Protein AF-A0A355J1L4-F1 (afdb_monomer_lite)

pLDDT: mean 90.2, std 10.66, range [35.59, 98.94]

Radius of gyration: 31.31 Å; chains: 1; bounding box: 95×65×69 Å

Secondary structure (DSSP, 8-state):
---HHHHHHHHTB-TTT-SB----HHHHHHHHHHHHHHHHHHTTSB-S-SSSB-B------S-HHHHHHHHHHTTSSS-B-HHHHHHHHHTTHHHHHHHHHHHHHHTTSS-BPPP--SS-SS----B-S--HHHHHHHHHHHHHHHS-PPPPTTHHHHHHHHHHTT-HHHHS-HHHHHHTHHHHHHHHHSSHHHHHHHHHHHHHHHHHHH-TTTS----EE-PPPS-EESHHHHHHHHHHHHHHHHHHHHHHHHHHBTSTTSB--SSB-PPPPSSS--TT---HHHHHHHHHHS-S-EE-HHHHHH--HHHHHTS-HHHHHHT-EE-S-EEE-TT-SS-EE--HHHHHHHHHHHHHT-SSGGGEEEEE-TTS-HHHHHHHHHHHHHHT-----BTTTTTTHHHHHHHHHHHS--S-S--GGGGGG-SEEEEES--HHHH-TTHHHHHHHHHHTTPEEEEE-SS--HHHHEEE-TTSGGGGGT--EE-EEEEE-PPTT-HHHHHHHHHHHHHHHHHHH---S-HHHHHHHEE-HHHHHHHHHHS-HHHHHHHHT--HHHHHHHHHHHHH-SSEEEEE-HHHHSSTTHHHHHHHHHHHHHTTT-SSBTTBEEEE---BTTHHHHHHTT-SSS--HHHHHHHHHHH------S----HHHHHHHHHTT---EEEEES--HHHHSSSHHHHHHHHHTSSEEEEEESB--GGGTS--SEEEEEEB--TTB--EETTEE--EEEE-TTSEEEEE---B--S-TT-B-HHHHHHHHHHHHS---S--HHHHHH-HHHHHHHHHHH-GGGTTGGG--TT---EEPP-GGGGT---STTSSEEPP-PPP--PPPPTT-EEEEEE--TTEETTEES-S-BTTTTEES---EEEE-HHHHHTTTPPTT-EEEEEEEETTEEEEEEEEEEEE-SPPTTEEEEETTGGGGGS-TT-B-TTT--B-TT-EEEEEE-

Sequence (962 aa):
MRTYSEQLFLLSVDPVSGRLFPVSEQILHLTLAGALLFDASFNGLINDDWEQLTLLKADETGSPALDEALRCLLIVDGPISLNKAIGLVAAHGTTLRRMVWNSLLTDRLLIKKKQNSITNTRKEELFSPDLPLVVDIHKKIRDAIMNDMIPDFQLPPLISLMVAGGLTKYILKPDEATRFKDKINWLSGMESLGREIIRSVRALESADLEKDAATLIGLKHDQPRTYAGGMDAVLTSLSYLYKETGMNRSRKLIGNFNQVGGFECPGCAWPNPDKNRSHFEFCENGAKNVSAEATTRIITSEFFRKWSVQDMLLTSGYWLEQQGRLTEPMLLDENATHYQPVSWNDAFQMIAKELKSLDNPNEAVFYASGRTSNEAAFLYQLFVRALGTNNLPNSANLCHEPSGKALTMSLGHGKSSITPNDFPKADAIFLFGHNPGSNHPRMLSSLQAAVRKGCKIVAVNPMPEASLMGFADPQEASSYLGKQTKLAHLYLQPKINGDMALIRGMVKAILEAEDRVGNILDSRFINEYTSGFEAYKQRVIATSWEELVSASGIEKSQIIEAAGIYIHAKNAIATWCLGITHHRNSIETIREIVNLMLLKGNIGRPGAGVCPVRGHSNVQGMRTSGSGENMPVSFHEALEKHFSIEVPRTPGMSVIPAIRSMAEGKTKVLISLGGNLASAVPDTAFTEQALRNCRLTVMISTKLNRSHLVAGKRALILPCLSRTDEDIRSGVKQFVSIEDAMGKVGFSQGCLSPASSGMKSEVSIIAGMAAATLDDKGIDWQRFGNDNEYIRSTIAQIVPAFKNIDKLKPSDQGVYIENPLRNRVFKTSDAKAQFSNYPLEMVVPEAGQLLLMTIRSHDQFNTSVFGLNDRYRGISNERRVLFMNCEDMARRNIVPEQMVEITSSYDKKLRKLEGYYAIPYPIRQGCAAAYFPETNVLTSINNTCATCDTPAYKSVQIQVKG

Structure (mmCIF, N/CA/C/O backbone):
data_AF-A0A355J1L4-F1
#
_entry.id   AF-A0A355J1L4-F1
#
loop_
_atom_site.group_PDB
_atom_site.id
_atom_site.type_symbol
_atom_site.label_atom_id
_atom_site.label_alt_id
_atom_site.label_comp_id
_atom_site.label_asym_id
_atom_site.label_entity_id
_atom_site.label_seq_id
_atom_site.pdbx_PDB_ins_code
_atom_site.Cartn_x
_atom_site.Cartn_y
_atom_site.Cartn_z
_atom_site.occupancy
_atom_site.B_iso_or_equiv
_atom_site.auth_seq_id
_atom_site.auth_comp_id
_atom_site.auth_asym_id
_atom_site.auth_atom_id
_atom_site.pdbx_PDB_model_num
ATOM 1 N N . MET A 1 1 ? -59.365 24.363 -10.360 1.00 55.94 1 MET A N 1
ATOM 2 C CA . MET A 1 1 ? -58.211 24.759 -9.518 1.00 55.94 1 MET A CA 1
ATOM 3 C C . MET A 1 1 ? -56.965 24.124 -10.112 1.00 55.94 1 MET A C 1
ATOM 5 O O . MET A 1 1 ? -57.108 23.089 -10.747 1.00 55.94 1 MET A O 1
ATOM 9 N N . ARG A 1 2 ? -55.795 24.766 -10.007 1.00 75.50 2 ARG A N 1
ATOM 10 C CA . ARG A 1 2 ? -54.545 24.229 -10.578 1.00 75.50 2 ARG A CA 1
ATOM 11 C C . ARG A 1 2 ? -54.041 23.059 -9.739 1.00 75.50 2 ARG A C 1
ATOM 13 O O . ARG A 1 2 ? -54.231 23.070 -8.525 1.00 75.50 2 ARG A O 1
ATOM 20 N N . THR A 1 3 ? -53.392 22.092 -10.372 1.00 88.44 3 THR A N 1
ATOM 21 C CA . THR A 1 3 ? -52.821 20.929 -9.683 1.00 88.44 3 THR A CA 1
ATOM 22 C C . THR A 1 3 ? -51.590 21.328 -8.866 1.00 88.44 3 THR A C 1
ATOM 24 O O . THR A 1 3 ? -50.929 22.331 -9.153 1.00 88.44 3 THR A O 1
ATOM 27 N N . TYR A 1 4 ? -51.268 20.567 -7.826 1.00 91.31 4 TYR A N 1
ATOM 28 C CA . TYR A 1 4 ? -50.076 20.764 -7.006 1.00 91.31 4 TYR A CA 1
ATOM 29 C C . TYR A 1 4 ? -48.795 20.576 -7.820 1.00 91.31 4 TYR A C 1
ATOM 31 O O . TYR A 1 4 ? -47.828 21.311 -7.620 1.00 91.31 4 TYR A O 1
ATOM 39 N N . SER A 1 5 ? -48.793 19.647 -8.778 1.00 90.69 5 SER A N 1
ATOM 40 C CA . SER A 1 5 ? -47.672 19.430 -9.701 1.00 90.69 5 SER A CA 1
ATOM 41 C C . SER A 1 5 ? -47.396 20.634 -10.617 1.00 90.69 5 SER A C 1
ATOM 43 O O . SER A 1 5 ? -46.240 21.040 -10.762 1.00 90.69 5 SER A O 1
ATOM 45 N N . GLU A 1 6 ? -48.433 21.269 -11.172 1.00 89.31 6 GLU A N 1
ATOM 46 C CA . GLU A 1 6 ? -48.309 22.515 -11.947 1.00 89.31 6 GLU A CA 1
ATOM 47 C C . GLU A 1 6 ? -47.825 23.681 -11.077 1.00 89.31 6 GLU A C 1
ATOM 49 O O . GLU A 1 6 ? -46.929 24.436 -11.460 1.00 89.31 6 GLU A O 1
ATOM 54 N N . GLN A 1 7 ? -48.389 23.808 -9.877 1.00 90.06 7 GLN A N 1
ATOM 55 C CA . GLN A 1 7 ? -48.059 24.867 -8.928 1.00 90.06 7 GLN A CA 1
ATOM 56 C C . GLN A 1 7 ? -46.620 24.762 -8.394 1.00 90.06 7 GLN A C 1
ATOM 58 O O . GLN A 1 7 ? -45.914 25.770 -8.339 1.00 90.06 7 GLN A O 1
ATOM 63 N N . LEU A 1 8 ? -46.134 23.553 -8.090 1.00 90.56 8 LEU A N 1
ATOM 64 C CA . LEU A 1 8 ? -44.732 23.298 -7.734 1.00 90.56 8 LEU A CA 1
ATOM 65 C C . LEU A 1 8 ? -43.776 23.715 -8.857 1.00 90.56 8 LEU A C 1
ATOM 67 O O . LEU A 1 8 ? -42.706 24.282 -8.608 1.00 90.56 8 LEU A O 1
ATOM 71 N N . PHE A 1 9 ? -44.160 23.442 -10.104 1.00 87.25 9 PHE A N 1
ATOM 72 C CA . PHE A 1 9 ? -43.346 23.810 -11.250 1.00 87.25 9 PHE A CA 1
ATOM 73 C C . PHE A 1 9 ? -43.238 25.331 -11.396 1.00 87.25 9 PHE A C 1
ATOM 75 O O . PHE A 1 9 ? -42.138 25.855 -11.556 1.00 87.25 9 PHE A O 1
ATOM 82 N N . LEU A 1 10 ? -44.356 26.049 -11.260 1.00 87.94 10 LEU A N 1
ATOM 83 C CA . LEU A 1 10 ? -44.380 27.515 -11.272 1.00 87.94 10 LEU A CA 1
ATOM 84 C C . LEU A 1 10 ? -43.572 28.116 -10.109 1.00 87.94 10 LEU A C 1
ATOM 86 O O . LEU A 1 10 ? -42.852 29.089 -10.309 1.00 87.94 10 LEU A O 1
ATOM 90 N N . LEU A 1 11 ? -43.605 27.502 -8.921 1.00 88.50 11 LEU A N 1
ATOM 91 C CA . LEU A 1 11 ? -42.766 27.898 -7.778 1.00 88.50 11 LEU A CA 1
ATOM 92 C C . LEU A 1 11 ? -41.268 27.711 -8.025 1.00 88.50 11 LEU A C 1
ATOM 94 O O . LEU A 1 11 ? -40.449 28.410 -7.433 1.00 88.50 11 LEU A O 1
ATOM 98 N N . SER A 1 12 ? -40.906 26.785 -8.908 1.00 87.81 12 SER A N 1
ATOM 99 C CA . SER A 1 12 ? -39.516 26.523 -9.275 1.00 87.81 12 SER A CA 1
ATOM 100 C C . SER A 1 12 ? -38.978 27.516 -10.313 1.00 87.81 12 SER A C 1
ATOM 102 O O . SER A 1 12 ? -37.791 27.463 -10.635 1.00 87.81 12 SER A O 1
ATOM 104 N N . VAL A 1 13 ? -39.824 28.408 -10.844 1.00 86.12 13 VAL A N 1
ATOM 105 C CA . VAL A 1 13 ? -39.446 29.474 -11.777 1.00 86.12 13 VAL A CA 1
ATOM 106 C C . VAL A 1 13 ? -39.184 30.769 -11.008 1.00 86.12 13 VAL A C 1
ATOM 108 O O . VAL A 1 13 ? -39.995 31.202 -10.192 1.00 86.12 13 VAL A O 1
ATOM 111 N N . ASP A 1 14 ? -38.055 31.405 -11.303 1.00 84.31 14 ASP A N 1
ATOM 112 C CA . ASP A 1 14 ? -37.705 32.733 -10.822 1.00 84.31 14 ASP A CA 1
ATOM 113 C C . ASP A 1 14 ? -38.650 33.781 -11.440 1.00 84.31 14 ASP A C 1
ATOM 115 O O . ASP A 1 14 ? -38.631 33.959 -12.667 1.00 84.31 14 ASP A O 1
ATOM 119 N N . PRO A 1 15 ? -39.453 34.496 -10.623 1.00 80.81 15 PRO A N 1
ATOM 120 C CA . PRO A 1 15 ? -40.403 35.492 -11.111 1.00 80.81 15 PRO A CA 1
ATOM 121 C C . PRO A 1 15 ? -39.731 36.688 -11.798 1.00 80.81 15 PRO A C 1
ATOM 123 O O . PRO A 1 15 ? -40.403 37.404 -12.529 1.00 80.81 15 PRO A O 1
ATOM 126 N N . VAL A 1 16 ? -38.431 36.920 -11.573 1.00 79.50 16 VAL A N 1
ATOM 127 C CA . VAL A 1 16 ? -37.686 38.047 -12.155 1.00 79.50 16 VAL A CA 1
ATOM 128 C C . VAL A 1 16 ? -37.004 37.641 -13.457 1.00 79.50 16 VAL A C 1
ATOM 130 O O . VAL A 1 16 ? -37.127 38.326 -14.471 1.00 79.50 16 VAL A O 1
ATOM 133 N N . SER A 1 17 ? -36.247 36.539 -13.443 1.00 77.44 17 SER A N 1
ATOM 134 C CA . SER A 1 17 ? -35.454 36.131 -14.610 1.00 77.44 17 SER A CA 1
ATOM 135 C C . SER A 1 17 ? -36.206 35.240 -15.598 1.00 77.44 17 SER A C 1
ATOM 137 O O . SER A 1 17 ? -35.735 35.062 -16.725 1.00 77.44 17 SER A O 1
ATOM 139 N N . GLY A 1 18 ? -37.343 34.661 -15.194 1.00 73.56 18 GLY A N 1
ATOM 140 C CA . GLY A 1 18 ? -38.054 33.668 -15.994 1.00 73.56 18 GLY A CA 1
ATOM 141 C C . GLY A 1 18 ? -37.196 32.427 -16.256 1.00 73.56 18 GLY A C 1
ATOM 142 O O . GLY A 1 18 ? -37.256 31.858 -17.344 1.00 73.56 18 GLY A O 1
ATOM 143 N N . ARG A 1 19 ? -36.344 32.030 -15.303 1.00 79.12 19 ARG A N 1
ATOM 144 C CA . ARG A 1 19 ? -35.512 30.814 -15.362 1.00 79.12 19 ARG A CA 1
ATOM 145 C C . ARG A 1 19 ? -35.881 29.873 -14.228 1.00 79.12 19 ARG A C 1
ATOM 147 O O . ARG A 1 19 ? -36.332 30.319 -13.183 1.00 79.12 19 ARG A O 1
ATOM 154 N N . LEU A 1 20 ? -35.648 28.576 -14.401 1.00 79.88 20 LEU A N 1
ATOM 155 C CA . LEU A 1 20 ? -35.754 27.639 -13.282 1.00 79.88 20 LEU A CA 1
ATOM 156 C C . LEU A 1 20 ? -34.645 27.898 -12.255 1.00 79.88 20 LEU A C 1
ATOM 158 O O . LEU A 1 20 ? -33.489 28.119 -12.629 1.00 79.88 20 LEU A O 1
ATOM 162 N N . PHE A 1 21 ? -34.981 27.826 -10.967 1.00 82.81 21 PHE A N 1
ATOM 163 C CA . PHE A 1 21 ? -33.980 27.836 -9.907 1.00 82.81 21 PHE A CA 1
ATOM 164 C C . PHE A 1 21 ? -33.039 26.627 -10.035 1.00 82.81 21 PHE A C 1
ATOM 166 O O . PHE A 1 21 ? -33.464 25.552 -10.468 1.00 82.81 21 PHE A O 1
ATOM 173 N N . PRO A 1 22 ? -31.761 26.762 -9.637 1.00 77.19 22 PRO A N 1
ATOM 174 C CA . PRO A 1 22 ? -30.774 25.690 -9.735 1.00 77.19 22 PRO A CA 1
ATOM 175 C C . PRO A 1 22 ? -30.960 24.656 -8.609 1.00 77.19 22 PRO A C 1
ATOM 177 O O . PRO A 1 22 ? -30.139 24.548 -7.697 1.00 77.19 22 PRO A O 1
ATOM 180 N N . VAL A 1 23 ? -32.065 23.913 -8.662 1.00 73.06 23 VAL A N 1
ATOM 181 C CA . VAL A 1 23 ? -32.380 22.792 -7.765 1.00 73.06 23 VAL A CA 1
ATOM 182 C C . VAL A 1 23 ? -31.818 21.495 -8.354 1.00 73.06 23 VAL A C 1
ATOM 184 O O . VAL A 1 23 ? -31.745 21.345 -9.574 1.00 73.06 23 VAL A O 1
ATOM 187 N N . SER A 1 24 ? -31.408 20.556 -7.495 1.00 75.50 24 SER A N 1
ATOM 188 C CA . SER A 1 24 ? -31.019 19.208 -7.930 1.00 75.50 24 SER A CA 1
ATOM 189 C C . SER A 1 24 ? -32.162 18.558 -8.714 1.00 75.50 24 SER A C 1
ATOM 191 O O . SER A 1 24 ? -33.307 18.562 -8.263 1.00 75.50 24 SER A O 1
ATOM 193 N N . GLU A 1 25 ? -31.849 17.978 -9.871 1.00 77.44 25 GLU A N 1
ATOM 194 C CA . GLU A 1 25 ? -32.836 17.312 -10.726 1.00 77.44 25 GLU A CA 1
ATOM 195 C C . GLU A 1 25 ? -33.530 16.153 -9.991 1.00 77.44 25 GLU A C 1
ATOM 197 O O . GLU A 1 25 ? -34.741 15.985 -10.096 1.00 77.44 25 GLU A O 1
ATOM 202 N N . GLN A 1 26 ? -32.791 15.436 -9.144 1.00 74.19 26 GLN A N 1
ATOM 203 C CA . GLN A 1 26 ? -33.314 14.365 -8.296 1.00 74.19 26 GLN A CA 1
ATOM 204 C C . GLN A 1 26 ? -34.300 14.882 -7.237 1.00 74.19 26 GLN A C 1
ATOM 206 O O . GLN A 1 26 ? -35.383 14.322 -7.084 1.00 74.19 26 GLN A O 1
ATOM 211 N N . ILE A 1 27 ? -33.970 15.981 -6.546 1.00 80.19 27 ILE A N 1
ATOM 212 C CA . ILE A 1 27 ? -34.870 16.610 -5.561 1.00 80.19 27 ILE A CA 1
ATOM 213 C C . ILE A 1 27 ? -36.152 17.078 -6.254 1.00 80.19 27 ILE A C 1
ATOM 215 O O . ILE A 1 27 ? -37.249 16.890 -5.729 1.00 80.19 27 ILE A O 1
ATOM 219 N N . LEU A 1 28 ? -36.027 17.643 -7.457 1.00 83.94 28 LEU A N 1
ATOM 220 C CA . LEU A 1 28 ? -37.176 18.056 -8.252 1.00 83.94 28 LEU A CA 1
ATOM 221 C C . LEU A 1 28 ? -38.049 16.857 -8.650 1.00 83.94 28 LEU A C 1
ATOM 223 O O . LEU A 1 28 ? -39.266 16.961 -8.555 1.00 83.94 28 LEU A O 1
ATOM 227 N N . HIS A 1 29 ? -37.465 15.721 -9.044 1.00 88.50 29 HIS A N 1
ATOM 228 C CA . HIS A 1 29 ? -38.217 14.502 -9.367 1.00 88.50 29 HIS A CA 1
ATOM 229 C C . HIS A 1 29 ? -38.949 13.924 -8.152 1.00 88.50 29 HIS A C 1
ATOM 231 O O . HIS A 1 29 ? -40.135 13.617 -8.248 1.00 88.50 29 HIS A O 1
ATOM 237 N N . LEU A 1 30 ? -38.272 13.822 -7.006 1.00 85.88 30 LEU A N 1
ATOM 238 C CA . LEU A 1 30 ? -38.860 13.327 -5.758 1.00 85.88 30 LEU A CA 1
ATOM 239 C C . LEU A 1 30 ? -39.998 14.233 -5.270 1.00 85.88 30 LEU A C 1
ATOM 241 O O . LEU A 1 30 ? -41.062 13.760 -4.876 1.00 85.88 30 LEU A O 1
ATOM 245 N N . THR A 1 31 ? -39.803 15.549 -5.352 1.00 89.56 31 THR A N 1
ATOM 246 C CA . THR A 1 31 ? -40.822 16.525 -4.944 1.00 89.56 31 THR A CA 1
ATOM 247 C C . THR A 1 31 ? -41.986 16.561 -5.937 1.00 89.56 31 THR A C 1
ATOM 249 O O . THR A 1 31 ? -43.137 16.669 -5.523 1.00 89.56 31 THR A O 1
ATOM 252 N N . LEU A 1 32 ? -41.719 16.405 -7.239 1.00 92.62 32 LEU A N 1
ATOM 253 C CA . LEU A 1 32 ? -42.754 16.284 -8.268 1.00 92.62 32 LEU A CA 1
ATOM 254 C C . LEU A 1 32 ? -43.597 15.018 -8.084 1.00 92.62 32 LEU A C 1
ATOM 256 O O . LEU A 1 32 ? -44.816 15.083 -8.213 1.00 92.62 32 LEU A O 1
ATOM 260 N N . ALA A 1 33 ? -42.972 13.892 -7.739 1.00 91.31 33 ALA A N 1
ATOM 261 C CA . ALA A 1 33 ? -43.684 12.673 -7.376 1.00 91.31 33 ALA A CA 1
ATOM 262 C C . ALA A 1 33 ? -44.607 12.907 -6.171 1.00 91.31 33 ALA A C 1
ATOM 264 O O . ALA A 1 33 ? -45.787 12.573 -6.237 1.00 91.31 33 ALA A O 1
ATOM 265 N N . GLY A 1 34 ? -44.115 13.566 -5.116 1.00 91.38 34 GLY A N 1
ATOM 266 C CA . GLY A 1 34 ? -44.951 13.969 -3.982 1.00 91.38 34 GLY A CA 1
ATOM 267 C C . GLY A 1 34 ? -46.124 14.870 -4.388 1.00 91.38 34 GLY A C 1
ATOM 268 O O . GLY A 1 34 ? -47.243 14.668 -3.926 1.00 91.38 34 GLY A O 1
ATOM 269 N N . ALA A 1 35 ? -45.905 15.823 -5.297 1.00 93.50 35 ALA A N 1
ATOM 270 C CA . ALA A 1 35 ? -46.960 16.703 -5.800 1.00 93.50 35 ALA A CA 1
ATOM 271 C C . ALA A 1 35 ? -48.040 15.951 -6.597 1.00 93.50 35 ALA A C 1
ATOM 273 O O . ALA A 1 35 ? -49.222 16.248 -6.458 1.00 93.50 35 ALA A O 1
ATOM 274 N N . LEU A 1 36 ? -47.652 14.948 -7.387 1.00 93.62 36 LEU A N 1
ATOM 275 C CA . LEU A 1 36 ? -48.595 14.104 -8.126 1.00 93.62 36 LEU A CA 1
ATOM 276 C C . LEU A 1 36 ? -49.383 13.164 -7.201 1.00 93.62 36 LEU A C 1
ATOM 278 O O . LEU A 1 36 ? -50.542 12.876 -7.477 1.00 93.62 36 LEU A O 1
ATOM 282 N N . LEU A 1 37 ? -48.799 12.729 -6.081 1.00 91.19 37 LEU A N 1
ATOM 283 C CA . LEU A 1 37 ? -49.532 11.982 -5.052 1.00 91.19 37 LEU A CA 1
ATOM 284 C C . LEU A 1 37 ? -50.531 12.872 -4.300 1.00 91.19 37 LEU A C 1
ATOM 286 O O . LEU A 1 37 ? -51.640 12.426 -4.016 1.00 91.19 37 LEU A O 1
ATOM 290 N N . PHE A 1 38 ? -50.190 14.141 -4.053 1.00 90.38 38 PHE A N 1
ATOM 291 C CA . PHE A 1 38 ? -51.157 15.134 -3.574 1.00 90.38 38 PHE A CA 1
ATOM 292 C C . PHE A 1 38 ? -52.318 15.314 -4.552 1.00 90.38 38 PHE A C 1
ATOM 294 O O . PHE A 1 38 ? -53.474 15.319 -4.135 1.00 90.38 38 PHE A O 1
ATOM 301 N N . ASP A 1 39 ? -52.021 15.423 -5.849 1.00 91.44 39 ASP A N 1
ATOM 302 C CA . ASP A 1 39 ? -53.048 15.494 -6.888 1.00 91.44 39 ASP A CA 1
ATOM 303 C C . ASP A 1 39 ? -53.925 14.228 -6.891 1.00 91.44 39 ASP A C 1
ATOM 305 O O . ASP A 1 39 ? -55.148 14.329 -6.967 1.00 91.44 39 ASP A O 1
ATOM 309 N N . ALA A 1 40 ? -53.335 13.039 -6.747 1.00 90.75 40 ALA A N 1
ATOM 310 C CA . ALA A 1 40 ? -54.069 11.775 -6.696 1.00 90.75 40 ALA A CA 1
ATOM 311 C C . ALA A 1 40 ? -55.007 11.674 -5.480 1.00 90.75 40 ALA A C 1
ATOM 313 O O . ALA A 1 40 ? -56.168 11.292 -5.633 1.00 90.75 40 ALA A O 1
ATOM 314 N N . SER A 1 41 ? -54.528 12.039 -4.288 1.00 88.50 41 SER A N 1
ATOM 315 C CA . SER A 1 41 ? -55.328 12.042 -3.054 1.00 88.50 41 SER A CA 1
ATOM 316 C C . SER A 1 41 ? -56.461 13.058 -3.124 1.00 88.50 41 SER A C 1
ATOM 318 O O . SER A 1 41 ? -57.612 12.716 -2.868 1.00 88.50 41 SER A O 1
ATOM 320 N N . PHE A 1 42 ? -56.175 14.276 -3.593 1.00 86.94 42 PHE A N 1
ATOM 321 C CA . PHE A 1 42 ? -57.190 15.316 -3.743 1.00 86.94 42 PHE A CA 1
ATOM 322 C C . PHE A 1 42 ? -58.336 14.898 -4.680 1.00 86.94 42 PHE A C 1
ATOM 324 O O . PHE A 1 42 ? -59.483 15.291 -4.476 1.00 86.94 42 PHE A O 1
ATOM 331 N N . ASN A 1 43 ? -58.042 14.075 -5.692 1.00 87.69 43 ASN A N 1
ATOM 332 C CA . ASN A 1 43 ? -59.039 13.528 -6.615 1.00 87.69 43 ASN A CA 1
ATOM 333 C C . ASN A 1 43 ? -59.673 12.203 -6.136 1.00 87.69 43 ASN A C 1
ATOM 335 O O . ASN A 1 43 ? -60.472 11.614 -6.864 1.00 87.69 43 ASN A O 1
ATOM 339 N N . GLY A 1 44 ? -59.343 11.718 -4.933 1.00 88.31 44 GLY A N 1
ATOM 340 C CA . GLY A 1 44 ? -59.868 10.465 -4.379 1.00 88.31 44 GLY A CA 1
ATOM 341 C C . GLY A 1 44 ? -59.434 9.214 -5.153 1.00 88.31 44 GLY A C 1
ATOM 342 O O . GLY A 1 44 ? -60.173 8.229 -5.200 1.00 88.31 44 GLY A O 1
ATOM 343 N N . LEU A 1 45 ? -58.269 9.268 -5.809 1.00 90.81 45 LEU A N 1
ATOM 344 C CA . LEU A 1 45 ? -57.719 8.175 -6.624 1.00 90.81 45 LEU A CA 1
ATOM 345 C C . LEU A 1 45 ? -56.857 7.219 -5.799 1.00 90.81 45 LEU A C 1
ATOM 347 O O . LEU A 1 45 ? -56.725 6.049 -6.150 1.00 90.81 45 LEU A O 1
ATOM 351 N N . ILE A 1 46 ? -56.310 7.704 -4.688 1.00 90.06 46 ILE A N 1
ATOM 352 C CA . ILE A 1 46 ? -55.624 6.922 -3.658 1.00 90.06 46 ILE A CA 1
ATOM 353 C C . ILE A 1 46 ? -56.307 7.172 -2.312 1.00 90.06 46 ILE A C 1
ATOM 355 O O . ILE A 1 46 ? -56.974 8.192 -2.139 1.00 90.06 46 ILE A O 1
ATOM 359 N N . ASN A 1 47 ? -56.178 6.234 -1.379 1.00 85.81 47 ASN A N 1
ATOM 360 C CA . ASN A 1 47 ? -56.626 6.439 -0.002 1.00 85.81 47 ASN A CA 1
ATOM 361 C C . ASN A 1 47 ? -55.707 7.418 0.750 1.00 85.81 47 ASN A C 1
ATOM 363 O O . ASN A 1 47 ? -54.550 7.615 0.385 1.00 85.81 47 ASN A O 1
ATOM 367 N N . ASP A 1 48 ? -56.215 7.965 1.853 1.00 77.12 48 ASP A N 1
ATOM 368 C CA . ASP A 1 48 ? -55.458 8.864 2.736 1.00 77.12 48 ASP A CA 1
ATOM 369 C C . ASP A 1 48 ? -54.690 8.103 3.843 1.00 77.12 48 ASP A C 1
ATOM 371 O O . ASP A 1 48 ? -54.354 8.664 4.888 1.00 77.12 48 ASP A O 1
ATOM 375 N N . ASP A 1 49 ? -54.423 6.806 3.634 1.00 81.00 49 ASP A N 1
ATOM 376 C CA . ASP A 1 49 ? -53.563 5.989 4.499 1.00 81.00 49 ASP A CA 1
ATOM 377 C C . ASP A 1 49 ? -52.135 5.992 3.940 1.00 81.00 49 ASP A C 1
ATOM 379 O O . ASP A 1 49 ? -51.775 5.218 3.054 1.00 81.00 49 ASP A O 1
ATOM 383 N N . TRP A 1 50 ? -51.311 6.900 4.458 1.00 78.31 50 TRP A N 1
ATOM 384 C CA . TRP A 1 50 ? -49.946 7.128 3.975 1.00 78.31 50 TRP A CA 1
ATOM 385 C C . TRP A 1 50 ? -48.958 6.010 4.336 1.00 78.31 50 TRP A C 1
ATOM 387 O O . TRP A 1 50 ? -47.862 5.948 3.768 1.00 78.31 50 TRP A O 1
ATOM 397 N N . GLU A 1 51 ? -49.327 5.120 5.258 1.00 74.81 51 GLU A N 1
ATOM 398 C CA . GLU A 1 51 ? -48.535 3.934 5.590 1.00 74.81 51 GLU A CA 1
ATOM 399 C C . GLU A 1 51 ? -48.849 2.775 4.636 1.00 74.81 51 GLU A C 1
ATOM 401 O O . GLU A 1 51 ? -47.945 2.009 4.283 1.00 74.81 51 GLU A O 1
ATOM 406 N N . GLN A 1 52 ? -50.101 2.689 4.172 1.00 82.25 52 GLN A N 1
ATOM 407 C CA . GLN A 1 52 ? -50.602 1.671 3.248 1.00 82.25 52 GLN A CA 1
ATOM 408 C C . GLN A 1 52 ? -51.412 2.289 2.098 1.00 82.25 52 GLN A C 1
ATOM 410 O O . GLN A 1 52 ? -52.625 2.081 1.957 1.00 82.25 52 GLN A O 1
ATOM 415 N N . LEU A 1 53 ? -50.709 3.012 1.224 1.00 84.25 53 LEU A N 1
ATOM 416 C CA . LEU A 1 53 ? -51.303 3.612 0.039 1.00 84.25 53 LEU A CA 1
ATOM 417 C C . LEU A 1 53 ? -51.874 2.530 -0.864 1.00 84.25 53 LEU A C 1
ATOM 419 O O . LEU A 1 53 ? -51.175 1.611 -1.282 1.00 84.25 53 LEU A O 1
ATOM 423 N N . THR A 1 54 ? -53.142 2.672 -1.204 1.00 86.75 54 THR A N 1
ATOM 424 C CA . THR A 1 54 ? -53.853 1.789 -2.116 1.00 86.75 54 THR A CA 1
ATOM 425 C C . THR A 1 54 ? -54.498 2.636 -3.195 1.00 86.75 54 THR A C 1
ATOM 427 O O . THR A 1 54 ? -55.155 3.640 -2.912 1.00 86.75 54 THR A O 1
ATOM 430 N N . LEU A 1 55 ? -54.309 2.221 -4.443 1.00 86.62 55 LEU A N 1
ATOM 431 C CA . LEU A 1 55 ? -54.984 2.826 -5.578 1.00 86.62 55 LEU A CA 1
ATOM 432 C C . LEU A 1 55 ? -56.470 2.448 -5.535 1.00 86.62 55 LEU A C 1
ATOM 434 O O . LEU A 1 55 ? -56.818 1.271 -5.605 1.00 86.62 55 LEU A O 1
ATOM 438 N N . LEU A 1 56 ? -57.340 3.446 -5.395 1.00 85.56 56 LEU A N 1
ATOM 439 C CA . LEU A 1 56 ? -58.791 3.273 -5.316 1.00 85.56 56 LEU A CA 1
ATOM 440 C C . LEU A 1 56 ? -59.435 3.252 -6.704 1.00 85.56 56 LEU A C 1
ATOM 442 O O . LEU A 1 56 ? -60.411 2.534 -6.917 1.00 85.56 56 LEU A O 1
ATOM 446 N N . LYS A 1 57 ? -58.902 4.053 -7.637 1.00 80.69 57 LYS A N 1
ATOM 447 C CA . LYS A 1 57 ? -59.367 4.165 -9.027 1.00 80.69 57 LYS A CA 1
ATOM 448 C C . LYS A 1 57 ? -58.196 4.448 -9.961 1.00 80.69 57 LYS A C 1
ATOM 450 O O . LYS A 1 57 ? -57.293 5.203 -9.611 1.00 80.69 57 LYS A O 1
ATOM 455 N N . ALA A 1 58 ? -58.244 3.871 -11.157 1.00 67.75 58 ALA A N 1
ATOM 456 C CA . ALA A 1 58 ? -57.235 4.030 -12.204 1.00 67.75 58 ALA A CA 1
ATOM 457 C C . ALA A 1 58 ? -57.879 4.529 -13.509 1.00 67.75 58 ALA A C 1
ATOM 459 O O . ALA A 1 58 ? -57.649 3.967 -14.578 1.00 67.75 58 ALA A O 1
ATOM 460 N N . ASP A 1 59 ? -58.741 5.538 -13.398 1.00 69.31 59 ASP A N 1
ATOM 461 C CA . ASP A 1 59 ? -59.435 6.134 -14.542 1.00 69.31 59 ASP A CA 1
ATOM 462 C C . ASP A 1 59 ? -58.537 7.177 -15.233 1.00 69.31 59 ASP A C 1
ATOM 464 O O . ASP A 1 59 ? -57.655 7.758 -14.597 1.00 69.31 59 ASP A O 1
ATOM 468 N N . GLU A 1 60 ? -58.770 7.451 -16.522 1.00 74.62 60 GLU A N 1
ATOM 469 C CA . GLU A 1 60 ? -58.119 8.576 -17.208 1.00 74.62 60 GLU A CA 1
ATOM 470 C C . GLU A 1 60 ? -58.570 9.898 -16.569 1.00 74.62 60 GLU A C 1
ATOM 472 O O . GLU A 1 60 ? -59.735 10.291 -16.653 1.00 74.62 60 GLU A O 1
ATOM 477 N N . THR A 1 61 ? -57.639 10.598 -15.920 1.00 81.06 61 THR A N 1
ATOM 478 C CA . THR A 1 61 ? -57.915 11.826 -15.156 1.00 81.06 61 THR A CA 1
ATOM 479 C C . THR A 1 61 ? -57.953 13.078 -16.031 1.00 81.06 61 THR A C 1
ATOM 481 O O . THR A 1 61 ? -58.281 14.167 -15.558 1.00 81.06 61 THR A O 1
ATOM 484 N N . GLY A 1 62 ? -57.567 12.951 -17.305 1.00 79.19 62 GLY A N 1
ATOM 485 C CA . GLY A 1 62 ? -57.343 14.078 -18.210 1.00 79.19 62 GLY A CA 1
ATOM 486 C C . GLY A 1 62 ? -56.033 14.830 -17.942 1.00 79.19 62 GLY A C 1
ATOM 487 O O . GLY A 1 62 ? -55.739 15.797 -18.644 1.00 79.19 62 GLY A O 1
ATOM 488 N N . SER A 1 63 ? -55.226 14.388 -16.968 1.00 86.88 63 SER A N 1
ATOM 489 C CA . SER A 1 63 ? -53.881 14.898 -16.690 1.00 86.88 63 SER A CA 1
ATOM 490 C C . SER A 1 63 ? -52.839 13.831 -17.046 1.00 86.88 63 SER A C 1
ATOM 492 O O . SER A 1 63 ? -52.618 12.905 -16.264 1.00 86.88 63 SER A O 1
ATOM 494 N N . PRO A 1 64 ? -52.116 13.968 -18.178 1.00 89.00 64 PRO A N 1
ATOM 495 C CA . PRO A 1 64 ? -51.163 12.950 -18.626 1.00 89.00 64 PRO A CA 1
ATOM 496 C C . PRO A 1 64 ? -50.077 12.609 -17.597 1.00 89.00 64 PRO A C 1
ATOM 498 O O . PRO A 1 64 ? -49.630 11.467 -17.523 1.00 89.00 64 PRO A O 1
ATOM 501 N N . ALA A 1 65 ? -49.648 13.596 -16.802 1.00 90.88 65 ALA A N 1
ATOM 502 C CA . ALA A 1 65 ? -48.655 13.393 -15.750 1.00 90.88 65 ALA A CA 1
ATOM 503 C C . ALA A 1 65 ? -49.227 12.625 -14.549 1.00 90.88 65 ALA A C 1
ATOM 505 O O . ALA A 1 65 ? -48.530 11.796 -13.970 1.00 90.88 65 ALA A O 1
ATOM 506 N N . LEU A 1 66 ? -50.486 12.883 -14.186 1.00 92.62 66 LEU A N 1
ATOM 507 C CA . LEU A 1 66 ? -51.163 12.154 -13.117 1.00 92.62 66 LEU A CA 1
ATOM 508 C C . LEU A 1 66 ? -51.456 10.716 -13.555 1.00 92.62 66 LEU A C 1
ATOM 510 O O . LEU A 1 66 ? -51.130 9.788 -12.826 1.00 92.62 66 LEU A O 1
ATOM 514 N N . ASP A 1 67 ? -51.945 10.520 -14.780 1.00 91.19 67 ASP A N 1
ATOM 515 C CA . ASP A 1 67 ? -52.215 9.191 -15.339 1.00 91.19 67 ASP A CA 1
ATOM 516 C C . ASP A 1 67 ? -50.943 8.334 -15.427 1.00 91.19 67 ASP A C 1
ATOM 518 O O . ASP A 1 67 ? -50.969 7.131 -15.170 1.00 91.19 67 ASP A O 1
ATOM 522 N N . GLU A 1 68 ? -49.807 8.939 -15.788 1.00 90.81 68 GLU A N 1
ATOM 523 C CA . GLU A 1 68 ? -48.501 8.270 -15.763 1.00 90.81 68 GLU A CA 1
ATOM 524 C C . GLU A 1 68 ? -48.079 7.907 -14.334 1.00 90.81 68 GLU A C 1
ATOM 526 O O . GLU A 1 68 ? -47.643 6.782 -14.102 1.00 90.81 68 GLU A O 1
ATOM 531 N N . ALA A 1 69 ? -48.255 8.812 -13.366 1.00 91.38 69 ALA A N 1
ATOM 532 C CA . ALA A 1 69 ? -47.934 8.532 -11.970 1.00 91.38 69 ALA A CA 1
ATOM 533 C C . ALA A 1 69 ? -48.776 7.377 -11.405 1.00 91.38 69 ALA A C 1
ATOM 535 O O . ALA A 1 69 ? -48.222 6.483 -10.771 1.00 91.38 69 ALA A O 1
ATOM 536 N N . LEU A 1 70 ? -50.084 7.339 -11.682 1.00 91.81 70 LEU A N 1
ATOM 537 C CA . LEU A 1 70 ? -50.964 6.241 -11.261 1.00 91.81 70 LEU A CA 1
ATOM 538 C C . LEU A 1 70 ? -50.562 4.916 -11.926 1.00 91.81 70 LEU A C 1
ATOM 540 O O . LEU A 1 70 ? -50.547 3.877 -11.265 1.00 91.81 70 LEU A O 1
ATOM 544 N N . ARG A 1 71 ? -50.140 4.949 -13.199 1.00 88.31 71 ARG A N 1
ATOM 545 C CA . ARG A 1 71 ? -49.576 3.777 -13.890 1.00 88.31 71 ARG A CA 1
ATOM 546 C C . ARG A 1 71 ? -48.290 3.267 -13.241 1.00 88.31 71 ARG A C 1
ATOM 548 O O . ARG A 1 71 ? -48.114 2.055 -13.165 1.00 88.31 71 ARG A O 1
ATOM 555 N N . CYS A 1 72 ? -47.430 4.140 -12.711 1.00 86.94 72 CYS A N 1
ATOM 556 C CA . CYS A 1 72 ? -46.270 3.708 -11.923 1.00 86.94 72 CYS A CA 1
ATOM 557 C C . CYS A 1 72 ? -46.680 2.964 -10.640 1.00 86.94 72 CYS A C 1
ATOM 559 O O . CYS A 1 72 ? -45.974 2.049 -10.216 1.00 86.94 72 CYS A O 1
ATOM 561 N N . LEU A 1 73 ? -47.808 3.333 -10.022 1.00 85.25 73 LEU A N 1
ATOM 562 C CA . LEU A 1 73 ? -48.300 2.676 -8.806 1.00 85.25 73 LEU A CA 1
ATOM 563 C C . LEU A 1 73 ? -48.947 1.312 -9.096 1.00 85.25 73 LEU A C 1
ATOM 565 O O . LEU A 1 73 ? -48.812 0.406 -8.280 1.00 85.25 73 LEU A O 1
ATOM 569 N N . LEU A 1 74 ? -49.557 1.134 -10.275 1.00 83.75 74 LEU A N 1
ATOM 570 C CA . LEU A 1 74 ? -50.135 -0.142 -10.734 1.00 83.75 74 LEU A CA 1
ATOM 571 C C . LEU A 1 74 ? -49.110 -1.277 -10.911 1.00 83.75 74 LEU A C 1
ATOM 573 O O . LEU A 1 74 ? -49.498 -2.430 -11.053 1.00 83.75 74 LEU A O 1
ATOM 577 N N . ILE A 1 75 ? -47.809 -0.971 -10.916 1.00 74.62 75 ILE A N 1
ATOM 578 C CA . ILE A 1 75 ? -46.734 -1.972 -11.037 1.00 74.62 75 ILE A CA 1
ATOM 579 C C . ILE A 1 75 ? -46.666 -2.880 -9.796 1.00 74.62 75 ILE A C 1
ATOM 581 O O . ILE A 1 75 ? -46.104 -3.973 -9.856 1.00 74.62 75 ILE A O 1
ATOM 585 N N . VAL A 1 76 ? -47.200 -2.430 -8.659 1.00 74.25 76 VAL A N 1
ATOM 586 C CA . VAL A 1 76 ? -47.157 -3.171 -7.399 1.00 74.25 76 VAL A CA 1
ATOM 587 C C . VAL A 1 76 ? -48.553 -3.659 -7.037 1.00 74.25 76 VAL A C 1
ATOM 589 O O . VAL A 1 76 ? -49.461 -2.857 -6.845 1.00 74.25 76 VAL A O 1
ATOM 592 N N . ASP A 1 77 ? -48.700 -4.973 -6.879 1.00 73.94 77 ASP A N 1
ATOM 593 C CA . ASP A 1 77 ? -49.930 -5.568 -6.361 1.00 73.94 77 ASP A CA 1
ATOM 594 C C . ASP A 1 77 ? -50.060 -5.311 -4.848 1.00 73.94 77 ASP A C 1
ATOM 596 O O . ASP A 1 77 ? -49.205 -5.720 -4.056 1.00 73.94 77 ASP A O 1
ATOM 600 N N . GLY A 1 78 ? -51.155 -4.663 -4.439 1.00 79.75 78 GLY A N 1
ATOM 601 C CA . GLY A 1 78 ? -51.505 -4.417 -3.034 1.00 79.75 78 GLY A CA 1
ATOM 602 C C . GLY A 1 78 ? -51.005 -3.081 -2.455 1.00 79.75 78 GLY A C 1
ATOM 603 O O . GLY A 1 78 ? -50.498 -2.234 -3.191 1.00 79.75 78 GLY A O 1
ATOM 604 N N . PRO A 1 79 ? -51.175 -2.859 -1.136 1.00 84.88 79 PRO A N 1
ATOM 605 C CA . PRO A 1 79 ? -50.818 -1.593 -0.501 1.00 84.88 79 PRO A CA 1
ATOM 606 C C . PRO A 1 79 ? -49.310 -1.303 -0.545 1.00 84.88 79 PRO A C 1
ATOM 608 O O . PRO A 1 79 ? -48.479 -2.194 -0.347 1.00 84.88 79 PRO A O 1
ATOM 611 N N . ILE A 1 80 ? -48.942 -0.039 -0.758 1.00 85.94 80 ILE A N 1
ATOM 612 C CA . ILE A 1 80 ? -47.553 0.428 -0.857 1.00 85.94 80 ILE A CA 1
ATOM 613 C C . ILE A 1 80 ? -47.262 1.529 0.163 1.00 85.94 80 ILE A C 1
ATOM 615 O O . ILE A 1 80 ? -48.107 2.357 0.466 1.00 85.94 80 ILE A O 1
ATOM 619 N N . SER A 1 81 ? -46.037 1.586 0.685 1.00 84.81 81 SER A N 1
ATOM 620 C CA . SER A 1 81 ? -45.647 2.705 1.549 1.00 84.81 81 SER A CA 1
ATOM 621 C C . SER A 1 81 ? -45.425 3.979 0.733 1.00 84.81 81 SER A C 1
ATOM 623 O O . SER A 1 81 ? -44.971 3.913 -0.415 1.00 84.81 81 SER A O 1
ATOM 625 N N . LEU A 1 82 ? -45.651 5.152 1.335 1.00 82.75 82 LEU A N 1
ATOM 626 C CA . LEU A 1 82 ? -45.422 6.440 0.672 1.00 82.75 82 LEU A CA 1
ATOM 627 C C . LEU A 1 82 ? -43.997 6.590 0.115 1.00 82.75 82 LEU A C 1
ATOM 629 O O . LEU A 1 82 ? -43.825 7.027 -1.019 1.00 82.75 82 LEU A O 1
ATOM 633 N N . ASN A 1 83 ? -42.976 6.161 0.863 1.00 79.75 83 ASN A N 1
ATOM 634 C CA . ASN A 1 83 ? -41.585 6.138 0.391 1.00 79.75 83 ASN A CA 1
ATOM 635 C C . ASN A 1 83 ? -41.430 5.361 -0.925 1.00 79.75 83 ASN A C 1
ATOM 637 O O . ASN A 1 83 ? -40.757 5.811 -1.852 1.00 79.75 83 ASN A O 1
ATOM 641 N N . LYS A 1 84 ? -42.058 4.183 -1.010 1.00 79.56 84 LYS A N 1
ATOM 642 C CA . LYS A 1 84 ? -41.998 3.330 -2.200 1.00 79.56 84 LYS A CA 1
ATOM 643 C C . LYS A 1 84 ? -42.782 3.953 -3.356 1.00 79.56 84 LYS A C 1
ATOM 645 O O . LYS A 1 84 ? -42.278 3.956 -4.474 1.00 79.56 84 LYS A O 1
ATOM 650 N N . ALA A 1 85 ? -43.954 4.525 -3.084 1.00 83.94 85 ALA A N 1
ATOM 651 C CA . ALA A 1 85 ? -44.757 5.238 -4.076 1.00 83.94 85 ALA A CA 1
ATOM 652 C C . ALA A 1 85 ? -43.995 6.435 -4.673 1.00 83.94 85 ALA A C 1
ATOM 654 O O . ALA A 1 85 ? -43.887 6.551 -5.893 1.00 83.94 85 ALA A O 1
ATOM 655 N N . ILE A 1 86 ? -43.389 7.275 -3.826 1.00 86.94 86 ILE A N 1
ATOM 656 C CA . ILE A 1 86 ? -42.566 8.416 -4.254 1.00 86.94 86 ILE A CA 1
ATOM 657 C C . ILE A 1 86 ? -41.381 7.938 -5.091 1.00 86.94 86 ILE A C 1
ATOM 659 O O . ILE A 1 86 ? -41.142 8.500 -6.154 1.00 86.94 86 ILE A O 1
ATOM 663 N N . GLY A 1 87 ? -40.667 6.895 -4.660 1.00 78.44 87 GLY A N 1
ATOM 664 C CA . GLY A 1 87 ? -39.540 6.344 -5.416 1.00 78.44 87 GLY A CA 1
ATOM 665 C C . GLY A 1 87 ? -39.938 5.815 -6.801 1.00 78.44 87 GLY A C 1
ATOM 666 O O . GLY A 1 87 ? -39.271 6.125 -7.787 1.00 78.44 87 GLY A O 1
ATOM 667 N N . LEU A 1 88 ? -41.046 5.069 -6.894 1.00 83.38 88 LEU A N 1
ATOM 668 C CA . LEU A 1 88 ? -41.560 4.523 -8.159 1.00 83.38 88 LEU A CA 1
ATOM 669 C C . LEU A 1 88 ? -41.967 5.628 -9.139 1.00 83.38 88 LEU A C 1
ATOM 671 O O . LEU A 1 88 ? -41.579 5.595 -10.304 1.00 83.38 88 LEU A O 1
ATOM 675 N N . VAL A 1 89 ? -42.704 6.633 -8.662 1.0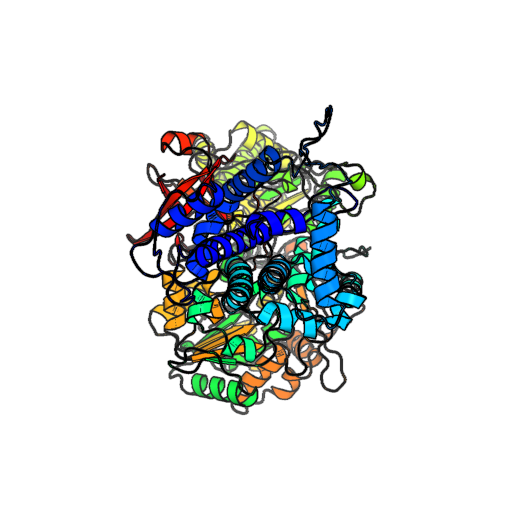0 88.50 89 VAL A N 1
ATOM 676 C CA . VAL A 1 89 ? -43.135 7.767 -9.493 1.00 88.50 89 VAL A CA 1
ATOM 677 C C . VAL A 1 89 ? -41.933 8.644 -9.869 1.00 88.50 89 VAL A C 1
ATOM 679 O O . VAL A 1 89 ? -41.786 9.042 -11.024 1.00 88.50 89 VAL A O 1
ATOM 682 N N . ALA A 1 90 ? -41.010 8.902 -8.938 1.00 85.62 90 ALA A N 1
ATOM 683 C CA . ALA A 1 90 ? -39.824 9.722 -9.185 1.00 85.62 90 ALA A CA 1
ATOM 684 C C . ALA A 1 90 ? -38.852 9.095 -10.195 1.00 85.62 90 ALA A C 1
ATOM 686 O O . ALA A 1 90 ? -38.160 9.834 -10.899 1.00 85.62 90 ALA A O 1
ATOM 687 N N . ALA A 1 91 ? -38.836 7.764 -10.339 1.00 76.88 91 ALA A N 1
ATOM 688 C CA . ALA A 1 91 ? -38.077 7.081 -11.390 1.00 76.88 91 ALA A CA 1
ATOM 689 C C . ALA A 1 91 ? -38.515 7.508 -12.807 1.00 76.88 91 ALA A C 1
ATOM 691 O O . ALA A 1 91 ? -37.709 7.504 -13.736 1.00 76.88 91 ALA A O 1
ATOM 692 N N . HIS A 1 92 ? -39.764 7.962 -12.967 1.00 86.81 92 HIS A N 1
ATOM 693 C CA . HIS A 1 92 ? -40.298 8.529 -14.209 1.00 86.81 92 HIS A CA 1
ATOM 694 C C . HIS A 1 92 ? -40.170 10.066 -14.260 1.00 86.81 92 HIS A C 1
ATOM 696 O O . HIS A 1 92 ? -40.708 10.713 -15.163 1.00 86.81 92 HIS A O 1
ATOM 702 N N . GLY A 1 93 ? -39.432 10.677 -13.326 1.00 84.25 93 GLY A N 1
ATOM 703 C CA . GLY A 1 93 ? -39.399 12.119 -13.076 1.00 84.25 93 GLY A CA 1
ATOM 704 C C . GLY A 1 93 ? -39.089 12.986 -14.299 1.00 84.25 93 GLY A C 1
ATOM 705 O O . GLY A 1 93 ? -39.761 13.996 -14.509 1.00 84.25 93 GLY A O 1
ATOM 706 N N . THR A 1 94 ? -38.162 12.576 -15.172 1.00 83.06 94 THR A N 1
ATOM 707 C CA . THR A 1 94 ? -37.855 13.314 -16.413 1.00 83.06 94 THR A CA 1
ATOM 708 C C . THR A 1 94 ? -39.051 13.342 -17.373 1.00 83.06 94 THR A C 1
ATOM 710 O O . THR A 1 94 ? -39.335 14.365 -18.005 1.00 83.06 94 THR A O 1
ATOM 713 N N . THR A 1 95 ? -39.777 12.227 -17.485 1.00 84.81 95 THR A N 1
ATOM 714 C CA . THR A 1 95 ? -40.978 12.119 -18.324 1.00 84.81 95 THR A CA 1
ATOM 715 C C . THR A 1 95 ? -42.133 12.905 -17.721 1.00 84.81 95 THR A C 1
ATOM 717 O O . THR A 1 95 ? -42.721 13.728 -18.422 1.00 84.81 95 THR A O 1
ATOM 720 N N . LEU A 1 96 ? -42.387 12.737 -16.423 1.00 89.25 96 LEU A N 1
ATOM 721 C CA . LEU A 1 96 ? -43.436 13.447 -15.688 1.00 89.25 96 LEU A CA 1
ATOM 722 C C . LEU A 1 96 ? -43.239 14.961 -15.744 1.00 89.25 96 LEU A C 1
ATOM 724 O O . LEU A 1 96 ? -44.161 15.701 -16.082 1.00 89.25 96 LEU A O 1
ATOM 728 N N . ARG A 1 97 ? -42.009 15.433 -15.519 1.00 88.12 97 ARG A N 1
ATOM 729 C CA . ARG A 1 97 ? -41.657 16.853 -15.621 1.00 88.12 97 ARG A CA 1
ATOM 730 C C . ARG A 1 97 ? -41.997 17.414 -16.997 1.00 88.12 97 ARG A C 1
ATOM 732 O O . ARG A 1 97 ? -42.575 18.490 -17.094 1.00 88.12 97 ARG A O 1
ATOM 739 N N . ARG A 1 98 ? -41.659 16.688 -18.064 1.00 85.62 98 ARG A N 1
ATOM 740 C CA . ARG A 1 98 ? -41.965 17.079 -19.447 1.00 85.62 98 ARG A CA 1
ATOM 741 C C . ARG A 1 98 ? -43.470 17.065 -19.744 1.00 85.62 98 ARG A C 1
ATOM 743 O O . ARG A 1 98 ? -43.928 17.877 -20.542 1.00 85.62 98 ARG A O 1
ATOM 750 N N . MET A 1 99 ? -44.241 16.178 -19.119 1.00 89.81 99 MET A N 1
ATOM 751 C CA . MET A 1 99 ? -45.702 16.152 -19.250 1.00 89.81 99 MET A CA 1
ATOM 752 C C . MET A 1 99 ? -46.349 17.359 -18.563 1.00 89.81 99 MET A C 1
ATOM 754 O O . MET A 1 99 ? -47.095 18.085 -19.217 1.00 89.81 99 MET A O 1
ATOM 758 N N . VAL A 1 100 ? -45.995 17.639 -17.301 1.00 87.50 100 VAL A N 1
ATOM 759 C CA . VAL A 1 100 ? -46.463 18.837 -16.571 1.00 87.50 100 VAL A CA 1
ATOM 760 C C . VAL A 1 100 ? -46.074 20.108 -17.320 1.00 87.50 100 VAL A C 1
ATOM 762 O O . VAL A 1 100 ? -46.877 21.015 -17.515 1.00 87.50 100 VAL A O 1
ATOM 765 N N . TRP A 1 101 ? -44.849 20.142 -17.831 1.00 82.12 101 TRP A N 1
ATOM 766 C CA . TRP A 1 101 ? -44.366 21.219 -18.677 1.00 82.12 101 TRP A CA 1
ATOM 767 C C . TRP A 1 101 ? -45.224 21.457 -19.923 1.00 82.12 101 TRP A C 1
ATOM 769 O O . TRP A 1 101 ? -45.601 22.591 -20.216 1.00 82.12 101 TRP A O 1
ATOM 779 N N . ASN A 1 102 ? -45.524 20.398 -20.676 1.00 82.69 102 ASN A N 1
ATOM 780 C CA . ASN A 1 102 ? -46.336 20.503 -21.882 1.00 82.69 102 ASN A CA 1
ATOM 781 C C . ASN A 1 102 ? -47.772 20.937 -21.557 1.00 82.69 102 ASN A C 1
ATOM 783 O O . ASN A 1 102 ? -48.342 21.692 -22.343 1.00 82.69 102 ASN A O 1
ATOM 787 N N . SER A 1 103 ? -48.321 20.527 -20.405 1.00 84.44 103 SER A N 1
ATOM 788 C CA . SER A 1 103 ? -49.609 21.023 -19.891 1.00 84.44 103 SER A CA 1
ATOM 789 C C . SER A 1 103 ? -49.574 22.547 -19.734 1.00 84.44 103 SER A C 1
ATOM 791 O O . SER A 1 103 ? -50.333 23.266 -20.383 1.00 84.44 103 SER A O 1
ATOM 793 N N . LEU A 1 104 ? -48.581 23.061 -18.998 1.00 82.00 104 LEU A N 1
ATOM 794 C CA . LEU A 1 104 ? -48.414 24.499 -18.755 1.00 82.00 104 LEU A CA 1
ATOM 795 C C . LEU A 1 104 ? -48.199 25.316 -20.043 1.00 82.00 104 LEU A C 1
ATOM 797 O O . LEU A 1 104 ? -48.654 26.459 -20.133 1.00 82.00 104 LEU A O 1
ATOM 801 N N . LEU A 1 105 ? -47.511 24.756 -21.045 1.00 78.62 105 LEU A N 1
ATOM 802 C CA . LEU A 1 105 ? -47.357 25.391 -22.360 1.00 78.62 105 LEU A CA 1
ATOM 803 C C . LEU A 1 105 ? -48.663 25.390 -23.168 1.00 78.62 105 LEU A C 1
ATOM 805 O O . LEU A 1 105 ? -48.979 26.391 -23.814 1.00 78.62 105 LEU A O 1
ATOM 809 N N . THR A 1 106 ? -49.401 24.279 -23.153 1.00 81.50 106 THR A N 1
ATOM 810 C CA . THR A 1 106 ? -50.658 24.115 -23.903 1.00 81.50 106 THR A CA 1
ATOM 811 C C . THR A 1 106 ? -51.721 25.082 -23.392 1.00 81.50 106 THR A C 1
ATOM 813 O O . THR A 1 106 ? -52.349 25.785 -24.185 1.00 81.50 106 THR A O 1
ATOM 816 N N . ASP A 1 107 ? -51.807 25.232 -22.072 1.00 77.56 107 ASP A N 1
ATOM 817 C CA . ASP A 1 107 ? -52.700 26.177 -21.397 1.00 77.56 107 ASP A CA 1
ATOM 818 C C . ASP A 1 107 ? -52.241 27.645 -21.500 1.00 77.56 107 ASP A C 1
ATOM 820 O O . ASP A 1 107 ? -52.884 28.544 -20.955 1.00 77.56 107 ASP A O 1
ATOM 824 N N . ARG A 1 108 ? -51.126 27.912 -22.201 1.00 73.06 108 ARG A N 1
ATOM 825 C CA . ARG A 1 108 ? -50.493 29.237 -22.355 1.00 73.06 108 ARG A CA 1
ATOM 826 C C . ARG A 1 108 ? -50.112 29.903 -21.027 1.00 73.06 108 ARG A C 1
ATOM 828 O O . ARG A 1 108 ? -50.043 31.128 -20.943 1.00 73.06 108 ARG A O 1
ATOM 835 N N . LEU A 1 109 ? -49.832 29.104 -20.001 1.00 70.44 109 LEU A N 1
ATOM 836 C CA . LEU A 1 109 ? -49.406 29.567 -18.674 1.00 70.44 109 LEU A CA 1
ATOM 837 C C . LEU A 1 109 ? -47.892 29.741 -18.588 1.00 70.44 109 LEU A C 1
ATOM 839 O O . LEU A 1 109 ? -47.401 30.477 -17.738 1.00 70.44 109 LEU A O 1
ATOM 843 N N . LEU A 1 110 ? -47.160 29.083 -19.486 1.00 68.88 110 LEU A N 1
ATOM 844 C CA . LEU A 1 110 ? -45.757 29.335 -19.773 1.00 68.88 110 LEU A CA 1
ATOM 845 C C . LEU A 1 110 ? -45.607 29.633 -21.268 1.00 68.88 110 LEU A C 1
ATOM 847 O O . LEU A 1 110 ? -46.221 28.985 -22.113 1.00 68.88 110 LEU A O 1
ATOM 851 N N . ILE A 1 111 ? -44.762 30.604 -21.614 1.00 66.44 111 ILE A N 1
ATOM 852 C CA . ILE A 1 111 ? -44.424 30.917 -23.009 1.00 66.44 111 ILE A CA 1
ATOM 853 C C . ILE A 1 111 ? -42.943 30.606 -23.216 1.00 66.44 111 ILE A C 1
ATOM 855 O O . ILE A 1 111 ? -42.080 31.232 -22.599 1.00 66.44 111 ILE A O 1
ATOM 859 N N . LYS A 1 112 ? -42.642 29.644 -24.097 1.00 63.06 112 LYS A N 1
ATOM 860 C CA . LYS A 1 112 ? -41.265 29.264 -24.447 1.00 63.06 112 LYS A CA 1
ATOM 861 C C . LYS A 1 112 ? -40.664 30.274 -25.425 1.00 63.06 112 LYS A C 1
ATOM 863 O O . LYS A 1 112 ? -41.183 30.452 -26.527 1.00 63.06 112 LYS A O 1
ATOM 868 N N . LYS A 1 113 ? -39.527 30.888 -25.081 1.00 62.53 113 LYS A N 1
ATOM 869 C CA . LYS A 1 113 ? -38.771 31.726 -26.028 1.00 62.53 113 LYS A CA 1
ATOM 870 C C . LYS A 1 113 ? -37.892 30.834 -26.918 1.00 62.53 113 LYS A C 1
ATOM 872 O O . LYS A 1 113 ? -37.127 30.017 -26.411 1.00 62.53 113 LYS A O 1
ATOM 877 N N . LYS A 1 114 ? -37.971 30.968 -28.251 1.00 50.16 114 LYS A N 1
ATOM 878 C CA . LYS A 1 114 ? -36.980 30.348 -29.155 1.00 50.16 114 LYS A CA 1
ATOM 879 C C . LYS A 1 114 ? -35.644 31.078 -28.996 1.00 50.16 114 LYS A C 1
ATOM 881 O O . LYS A 1 114 ? -35.596 32.299 -29.123 1.00 50.16 114 LYS A O 1
ATOM 886 N N . GLN A 1 115 ? -34.568 30.334 -28.758 1.00 48.34 115 GLN A N 1
ATOM 887 C CA . GLN A 1 115 ? -33.201 30.849 -28.812 1.00 48.34 115 GLN A CA 1
ATOM 888 C C . GLN A 1 115 ? -32.561 30.383 -30.128 1.00 48.34 115 GLN A C 1
ATOM 890 O O . GLN A 1 115 ? -32.472 29.179 -30.368 1.00 48.34 115 GLN A O 1
ATOM 895 N N . ASN A 1 116 ? -32.107 31.312 -30.973 1.00 43.12 116 ASN A N 1
ATOM 896 C CA . ASN A 1 116 ? -31.097 30.995 -31.982 1.00 43.12 116 ASN A CA 1
ATOM 897 C C . ASN A 1 116 ? -29.743 31.023 -31.266 1.00 43.12 116 ASN A C 1
ATOM 899 O O . ASN A 1 116 ? -29.313 32.081 -30.813 1.00 43.12 116 ASN A O 1
ATOM 903 N N . SER A 1 117 ? -29.096 29.869 -31.120 1.00 41.06 117 SER A N 1
ATOM 904 C CA . SER A 1 117 ? -27.760 29.759 -30.528 1.00 41.06 117 SER A CA 1
ATOM 905 C C . SER A 1 117 ? -26.796 29.212 -31.575 1.00 41.06 117 SER A C 1
ATOM 907 O O . SER A 1 117 ? -27.007 28.115 -32.086 1.00 41.06 117 SER A O 1
ATOM 909 N N . ILE A 1 118 ? -25.756 29.989 -31.892 1.00 44.19 118 ILE A N 1
ATOM 910 C CA . ILE A 1 118 ? -24.652 29.587 -32.779 1.00 44.19 118 ILE A CA 1
ATOM 911 C C . ILE A 1 118 ? -23.527 28.888 -31.985 1.00 44.19 118 ILE A C 1
ATOM 913 O O . ILE A 1 118 ? -22.731 28.173 -32.577 1.00 44.19 118 ILE A O 1
ATOM 917 N N . THR A 1 119 ? -23.496 28.971 -30.649 1.00 47.91 119 THR A N 1
ATOM 918 C CA . THR A 1 119 ? -22.480 28.301 -29.811 1.00 47.91 119 THR A CA 1
ATOM 919 C C . THR A 1 119 ? -22.949 28.159 -28.352 1.00 47.91 119 THR A C 1
ATOM 921 O O . THR A 1 119 ? -22.663 29.031 -27.535 1.00 47.91 119 THR A O 1
ATOM 924 N N . ASN A 1 120 ? -23.672 27.087 -27.996 1.00 37.78 120 ASN A N 1
ATOM 925 C CA . ASN A 1 120 ? -23.688 26.536 -26.626 1.00 37.78 120 ASN A CA 1
ATOM 926 C C . ASN A 1 120 ? -24.420 25.180 -26.575 1.00 37.78 120 ASN A C 1
ATOM 928 O O . ASN A 1 120 ? -25.565 25.076 -27.010 1.00 37.78 120 ASN A O 1
ATOM 932 N N . THR A 1 121 ? -23.784 24.146 -26.021 1.00 40.06 121 THR A N 1
ATOM 933 C CA . THR A 1 121 ? -24.280 22.752 -25.955 1.00 40.06 121 THR A CA 1
ATOM 934 C C . THR A 1 121 ? -25.186 22.447 -24.751 1.00 40.06 121 THR A C 1
ATOM 936 O O . THR A 1 121 ? -25.556 21.295 -24.539 1.00 40.06 121 THR A O 1
ATOM 939 N N . ARG A 1 122 ? -25.629 23.457 -23.988 1.00 43.22 122 ARG A N 1
ATOM 940 C CA . ARG A 1 122 ? -26.735 23.327 -23.021 1.00 43.22 122 ARG A CA 1
ATOM 941 C C . ARG A 1 122 ? -27.875 24.265 -23.412 1.00 43.22 122 ARG A C 1
ATOM 943 O O . ARG A 1 122 ? -27.708 25.479 -23.408 1.00 43.22 122 ARG A O 1
ATOM 950 N N . LYS A 1 123 ? -29.035 23.696 -23.757 1.00 46.97 123 LYS A N 1
ATOM 951 C CA . LYS A 1 123 ? -30.282 24.446 -23.964 1.00 46.97 123 LYS A CA 1
ATOM 952 C C . LYS A 1 123 ? -30.803 24.903 -22.595 1.00 46.97 123 LYS A C 1
ATOM 954 O O . LYS A 1 123 ? -31.420 24.108 -21.897 1.00 46.97 123 LYS A O 1
ATOM 959 N N . GLU A 1 124 ? -30.538 26.144 -22.196 1.00 54.66 124 GLU A N 1
ATOM 960 C CA . GLU A 1 124 ? -31.245 26.763 -21.065 1.00 54.66 124 GLU A CA 1
ATOM 961 C C . GLU A 1 124 ? -32.662 27.149 -21.514 1.00 54.66 124 GLU A C 1
ATOM 963 O O . GLU A 1 124 ? -32.838 27.826 -22.530 1.00 54.66 124 GLU A O 1
ATOM 968 N N . GLU A 1 125 ? -33.685 26.697 -20.790 1.00 60.03 125 GLU A N 1
ATOM 969 C CA . GLU A 1 125 ? -35.075 27.044 -21.090 1.00 60.03 125 GLU A CA 1
ATOM 970 C C . GLU A 1 125 ? -35.433 28.383 -20.425 1.00 60.03 125 GLU A C 1
ATOM 972 O O . GLU A 1 125 ? -35.390 28.507 -19.203 1.00 60.03 125 GLU A O 1
ATOM 977 N N . LEU A 1 126 ? -35.746 29.396 -21.241 1.00 57.62 126 LEU A N 1
ATOM 978 C CA . LEU A 1 126 ? -36.158 30.739 -20.811 1.00 57.62 126 LEU A CA 1
ATOM 979 C C . LEU A 1 126 ? -37.672 30.936 -20.994 1.00 57.62 126 LEU A C 1
ATOM 981 O O . LEU A 1 126 ? -38.198 30.679 -22.087 1.00 57.62 126 LEU A O 1
ATOM 985 N N . PHE A 1 127 ? -38.336 31.469 -19.964 1.00 64.12 127 PHE A N 1
ATOM 986 C CA . PHE A 1 127 ? -39.740 31.904 -19.977 1.00 64.12 127 PHE A CA 1
ATOM 987 C C . PHE A 1 127 ? -39.860 33.426 -20.077 1.00 64.12 127 PHE A C 1
ATOM 989 O O . PHE A 1 127 ? -38.911 34.160 -19.799 1.00 64.12 127 PHE A O 1
ATOM 996 N N . SER A 1 128 ? -41.035 33.912 -20.488 1.00 56.91 128 SER A N 1
ATOM 997 C CA . SER A 1 128 ? -41.346 35.347 -20.452 1.00 56.91 128 SER A CA 1
ATOM 998 C C . SER A 1 128 ? -41.279 35.878 -19.006 1.00 56.91 128 SER A C 1
ATOM 1000 O O . SER A 1 128 ? -41.824 35.223 -18.123 1.00 56.91 128 SER A O 1
ATOM 1002 N N . PRO A 1 129 ? -40.647 37.034 -18.746 1.00 50.88 129 PRO A N 1
ATOM 1003 C CA . PRO A 1 129 ? -40.385 37.532 -17.390 1.00 50.88 129 PRO A CA 1
ATOM 1004 C C . PRO A 1 129 ? -41.561 38.272 -16.722 1.00 50.88 129 PRO A C 1
ATOM 1006 O O . PRO A 1 129 ? -41.386 38.817 -15.641 1.00 50.88 129 PRO A O 1
ATOM 1009 N N . ASP A 1 130 ? -42.752 38.293 -17.326 1.00 57.50 130 ASP A N 1
ATOM 1010 C CA . ASP A 1 130 ? -43.965 38.820 -16.685 1.00 57.50 130 ASP A CA 1
ATOM 1011 C C . ASP A 1 130 ? -45.060 37.748 -16.729 1.00 57.50 130 ASP A C 1
ATOM 1013 O O . ASP A 1 130 ? -45.895 37.704 -17.634 1.00 57.50 130 ASP A O 1
ATOM 1017 N N . LEU A 1 131 ? -44.967 36.787 -15.805 1.00 68.81 131 LEU A N 1
ATOM 1018 C CA . LEU A 1 131 ? -45.968 35.744 -15.592 1.00 68.81 131 LEU A CA 1
ATOM 1019 C C . LEU A 1 131 ? -46.746 36.095 -14.320 1.00 68.81 131 LEU A C 1
ATOM 1021 O O . LEU A 1 131 ? -46.320 35.694 -13.231 1.00 68.81 131 LEU A O 1
ATOM 1025 N N . PRO A 1 132 ? -47.894 36.792 -14.425 1.00 77.12 132 PRO A N 1
ATOM 1026 C CA . PRO A 1 132 ? -48.727 37.141 -13.277 1.00 77.12 132 PRO A CA 1
ATOM 1027 C C . PRO A 1 132 ? -48.990 35.962 -12.333 1.00 77.12 132 PRO A C 1
ATOM 1029 O O . PRO A 1 132 ? -49.050 36.150 -11.127 1.00 77.12 132 PRO A O 1
ATOM 1032 N N . LEU A 1 133 ? -49.066 34.736 -12.865 1.00 76.69 133 LEU A N 1
ATOM 1033 C CA . LEU A 1 133 ? -49.296 33.516 -12.091 1.00 76.69 133 LEU A CA 1
ATOM 1034 C C . LEU A 1 133 ? -48.083 33.061 -11.253 1.00 76.69 133 LEU A C 1
ATOM 1036 O O . LEU A 1 133 ? -48.267 32.590 -10.134 1.00 76.69 133 LEU A O 1
ATOM 1040 N N . VAL A 1 134 ? -46.852 33.212 -11.760 1.00 80.88 134 VAL A N 1
ATOM 1041 C CA . VAL A 1 134 ? -45.624 32.893 -10.999 1.00 80.88 134 VAL A CA 1
ATOM 1042 C C . VAL A 1 134 ? -45.439 33.912 -9.875 1.00 80.88 134 VAL A C 1
ATOM 1044 O O . VAL A 1 134 ? -45.141 33.549 -8.739 1.00 80.88 134 VAL A O 1
ATOM 1047 N N . VAL A 1 135 ? -45.683 35.191 -10.168 1.00 83.19 135 VAL A N 1
ATOM 1048 C CA . VAL A 1 135 ? -45.637 36.258 -9.161 1.00 83.19 135 VAL A CA 1
ATOM 1049 C C . VAL A 1 135 ? -46.715 36.045 -8.096 1.00 83.19 135 VAL A C 1
ATOM 1051 O O . VAL A 1 135 ? -46.424 36.139 -6.905 1.00 83.19 135 VAL A O 1
ATOM 1054 N N . ASP A 1 136 ? -47.941 35.714 -8.505 1.00 85.25 136 ASP A N 1
ATOM 1055 C CA . ASP A 1 136 ? -49.066 35.469 -7.601 1.00 85.25 136 ASP A CA 1
ATOM 1056 C C . ASP A 1 136 ? -48.810 34.280 -6.664 1.00 85.25 136 ASP A C 1
ATOM 1058 O O . ASP A 1 136 ? -49.020 34.402 -5.458 1.00 85.25 136 ASP A O 1
ATOM 1062 N N . ILE A 1 137 ? -48.287 33.155 -7.168 1.00 86.12 137 ILE A N 1
ATOM 1063 C CA . ILE A 1 137 ? -48.044 31.977 -6.322 1.00 86.12 137 ILE A CA 1
ATOM 1064 C C . ILE A 1 137 ? -46.894 32.190 -5.327 1.00 86.12 137 ILE A C 1
ATOM 1066 O O . ILE A 1 137 ? -47.020 31.833 -4.154 1.00 86.12 137 ILE A O 1
ATOM 1070 N N . HIS A 1 138 ? -45.806 32.843 -5.753 1.00 88.56 138 HIS A N 1
ATOM 1071 C CA . HIS A 1 138 ? -44.706 33.226 -4.858 1.00 88.56 138 HIS A CA 1
ATOM 1072 C C . HIS A 1 138 ? -45.185 34.197 -3.780 1.00 88.56 138 HIS A C 1
ATOM 1074 O O . HIS A 1 138 ? -44.861 34.027 -2.603 1.00 88.56 138 HIS A O 1
ATOM 1080 N N . LYS A 1 139 ? -45.999 35.186 -4.168 1.00 87.62 139 LYS A N 1
ATOM 1081 C CA . LYS A 1 139 ? -46.586 36.153 -3.242 1.00 87.62 139 LYS A CA 1
ATOM 1082 C C . LYS A 1 139 ? -47.509 35.472 -2.232 1.00 87.62 139 LYS A C 1
ATOM 1084 O O . LYS A 1 139 ? -47.351 35.711 -1.043 1.00 87.62 139 LYS A O 1
ATOM 1089 N N . LYS A 1 140 ? -48.402 34.579 -2.668 1.00 87.06 140 LYS A N 1
ATOM 1090 C CA . LYS A 1 140 ? -49.314 33.834 -1.781 1.00 87.06 140 LYS A CA 1
ATOM 1091 C C . LYS A 1 140 ? -48.575 33.002 -0.735 1.00 87.06 140 LYS A C 1
ATOM 1093 O O . LYS A 1 140 ? -48.934 33.056 0.438 1.00 87.06 140 LYS A O 1
ATOM 1098 N N . ILE A 1 141 ? -47.526 32.275 -1.132 1.00 88.50 141 ILE A N 1
ATOM 1099 C CA . ILE A 1 141 ? -46.697 31.511 -0.184 1.00 88.50 141 ILE A CA 1
ATOM 1100 C C . ILE A 1 141 ? -46.008 32.443 0.810 1.00 88.50 141 ILE A C 1
ATOM 1102 O O . ILE A 1 141 ? -46.010 32.192 2.014 1.00 88.50 141 ILE A O 1
ATOM 1106 N N . ARG A 1 142 ? -45.428 33.533 0.312 1.00 90.00 142 ARG A N 1
ATOM 1107 C CA . ARG A 1 142 ? -44.712 34.498 1.140 1.00 90.00 142 ARG A CA 1
ATOM 1108 C C . ARG A 1 142 ? -45.644 35.202 2.131 1.00 90.00 142 ARG A C 1
ATOM 1110 O O . ARG A 1 142 ? -45.308 35.269 3.309 1.00 90.00 142 ARG A O 1
ATOM 1117 N N . ASP A 1 143 ? -46.824 35.634 1.693 1.00 88.50 143 ASP A N 1
ATOM 1118 C CA . ASP A 1 143 ? -47.842 36.271 2.534 1.00 88.50 143 ASP A CA 1
ATOM 1119 C C . ASP A 1 143 ? -48.373 35.306 3.606 1.00 88.50 143 ASP A C 1
ATOM 1121 O O . ASP A 1 143 ? -48.563 35.719 4.748 1.00 88.50 143 ASP A O 1
ATOM 1125 N N . ALA A 1 144 ? -48.550 34.021 3.280 1.00 87.44 144 ALA A N 1
ATOM 1126 C CA . ALA A 1 144 ? -48.971 33.000 4.243 1.00 87.44 144 ALA A CA 1
ATOM 1127 C C . ALA A 1 144 ? -47.918 32.707 5.326 1.00 87.44 144 ALA A C 1
ATOM 1129 O O . ALA A 1 144 ? -48.263 32.333 6.445 1.00 87.44 144 ALA A O 1
ATOM 1130 N N . ILE A 1 145 ? -46.633 32.869 4.999 1.00 88.56 145 ILE A N 1
ATOM 1131 C CA . ILE A 1 145 ? -45.525 32.685 5.946 1.00 88.56 145 ILE A CA 1
ATOM 1132 C C . ILE A 1 145 ? -45.310 33.942 6.798 1.00 88.56 145 ILE A C 1
ATOM 1134 O O . ILE A 1 145 ? -44.988 33.828 7.979 1.00 88.56 145 ILE A O 1
ATOM 1138 N N . MET A 1 146 ? -45.457 35.130 6.203 1.00 87.56 146 MET A N 1
ATOM 1139 C CA . MET A 1 146 ? -45.094 36.406 6.832 1.00 87.56 146 MET A CA 1
ATOM 1140 C C . MET A 1 146 ? -46.220 37.062 7.629 1.00 87.56 146 MET A C 1
ATOM 1142 O O . MET A 1 146 ? -45.924 37.853 8.523 1.00 87.56 146 MET A O 1
ATOM 1146 N N . ASN A 1 147 ? -47.480 36.750 7.322 1.00 83.94 147 ASN A N 1
ATOM 1147 C CA . ASN A 1 147 ? -48.644 37.341 7.977 1.00 83.94 147 ASN A CA 1
ATOM 1148 C C . ASN A 1 147 ? -49.381 36.299 8.836 1.00 83.94 147 ASN A C 1
ATOM 1150 O O . ASN A 1 147 ? -49.402 35.113 8.512 1.00 83.94 147 ASN A O 1
ATOM 1154 N N . ASP A 1 148 ? -50.072 36.745 9.888 1.00 66.62 148 ASP A N 1
ATOM 1155 C CA . ASP A 1 148 ? -50.873 35.888 10.784 1.00 66.62 148 ASP A CA 1
ATOM 1156 C C . ASP A 1 148 ? -52.224 35.444 10.181 1.00 66.62 148 ASP A C 1
ATOM 1158 O O . ASP A 1 148 ? -53.201 35.213 10.893 1.00 66.62 148 ASP A O 1
ATOM 1162 N N . MET A 1 149 ? -52.309 35.310 8.856 1.00 64.00 149 MET A N 1
ATOM 1163 C CA . MET A 1 149 ? -53.529 34.839 8.200 1.00 64.00 149 MET A CA 1
ATOM 1164 C C . MET A 1 149 ? -53.682 33.321 8.339 1.00 64.00 149 MET A C 1
ATOM 1166 O O . MET A 1 149 ? -52.703 32.573 8.281 1.00 64.00 149 MET A O 1
ATOM 1170 N N . ILE A 1 150 ? -54.927 32.856 8.488 1.00 61.94 150 ILE A N 1
ATOM 1171 C CA . ILE A 1 150 ? -55.253 31.432 8.354 1.00 61.94 150 ILE A CA 1
ATOM 1172 C C . ILE A 1 150 ? -55.064 31.080 6.872 1.00 61.94 150 ILE A C 1
ATOM 1174 O O . ILE A 1 150 ? -55.749 31.665 6.029 1.00 61.94 150 ILE A O 1
ATOM 1178 N N . PRO A 1 151 ? -54.118 30.192 6.528 1.00 67.44 151 PRO A N 1
ATOM 1179 C CA . PRO A 1 151 ? -53.856 29.850 5.140 1.00 67.44 151 PRO A CA 1
ATOM 1180 C C . PRO A 1 151 ? -55.056 29.108 4.539 1.00 67.44 151 PRO A C 1
ATOM 1182 O O . PRO A 1 151 ? -55.682 28.282 5.204 1.00 67.44 151 PRO A O 1
ATOM 1185 N N . ASP A 1 152 ? -55.342 29.376 3.265 1.00 76.88 152 ASP A N 1
ATOM 1186 C CA . ASP A 1 152 ? -56.211 28.531 2.440 1.00 76.88 152 ASP A CA 1
ATOM 1187 C C . ASP A 1 152 ? -55.728 27.069 2.507 1.00 76.88 152 ASP A C 1
ATOM 1189 O O . ASP A 1 152 ? -54.520 26.824 2.558 1.00 76.88 152 ASP A O 1
ATOM 1193 N N . PHE A 1 153 ? -56.641 26.095 2.488 1.00 79.12 153 PHE A N 1
ATOM 1194 C CA . PHE A 1 153 ? -56.342 24.665 2.643 1.00 79.12 153 PHE A CA 1
ATOM 1195 C C . PHE A 1 153 ? -55.348 24.137 1.592 1.00 79.12 153 PHE A C 1
ATOM 1197 O O . PHE A 1 153 ? -54.700 23.115 1.807 1.00 79.12 153 PHE A O 1
ATOM 1204 N N . GLN A 1 154 ? -55.176 24.850 0.473 1.00 79.56 154 GLN A N 1
ATOM 1205 C CA . GLN A 1 154 ? -54.208 24.514 -0.575 1.00 79.56 154 GLN A CA 1
ATOM 1206 C C . GLN A 1 154 ? -52.771 24.961 -0.288 1.00 79.56 154 GLN A C 1
ATOM 1208 O O . GLN A 1 154 ? -51.832 24.420 -0.873 1.00 79.56 154 GLN A O 1
ATOM 1213 N N . LEU A 1 155 ? -52.568 25.937 0.598 1.00 86.62 155 LEU A N 1
ATOM 1214 C CA . LEU A 1 155 ? -51.244 26.500 0.859 1.00 86.62 155 LEU A CA 1
ATOM 1215 C C . LEU A 1 155 ? -50.349 25.593 1.715 1.00 86.62 155 LEU A C 1
ATOM 1217 O O . LEU A 1 155 ? -49.173 25.478 1.366 1.00 86.62 155 LEU A O 1
ATOM 1221 N N . PRO A 1 156 ? -50.832 24.915 2.777 1.00 89.12 156 PRO A N 1
ATOM 1222 C CA . PRO A 1 156 ? -49.990 24.016 3.560 1.00 89.12 156 PRO A CA 1
ATOM 1223 C C . PRO A 1 156 ? -49.314 22.914 2.719 1.00 89.12 156 PRO A C 1
ATOM 1225 O O . PRO A 1 156 ? -48.088 22.826 2.797 1.00 89.12 156 PRO A O 1
ATOM 1228 N N . PRO A 1 157 ? -50.011 22.174 1.826 1.00 89.06 157 PRO A N 1
ATOM 1229 C CA . PRO A 1 157 ? -49.360 21.205 0.934 1.00 89.06 157 PRO A CA 1
ATOM 1230 C C . PRO A 1 157 ? -48.284 21.814 0.023 1.00 89.06 157 PRO A C 1
ATOM 1232 O O . PRO A 1 157 ? -47.200 21.250 -0.133 1.00 89.06 157 PRO A O 1
ATOM 1235 N N . LEU A 1 158 ? -48.533 23.001 -0.544 1.00 89.62 158 LEU A N 1
ATOM 1236 C CA . LEU A 1 158 ? -47.556 23.699 -1.390 1.00 89.62 158 LEU A CA 1
ATOM 1237 C C . LEU A 1 158 ? -46.325 24.153 -0.607 1.00 89.62 158 LEU A C 1
ATOM 1239 O O . LEU A 1 158 ? -45.207 24.070 -1.112 1.00 89.62 158 LEU A O 1
ATOM 1243 N N . ILE A 1 159 ? -46.510 24.599 0.636 1.00 91.25 159 ILE A N 1
ATOM 1244 C CA . ILE A 1 159 ? -45.410 24.945 1.539 1.00 91.25 159 ILE A CA 1
ATOM 1245 C C . ILE A 1 159 ? -44.626 23.680 1.916 1.00 91.25 159 ILE A C 1
ATOM 1247 O O . ILE A 1 159 ? -43.396 23.730 1.965 1.00 91.25 159 ILE A O 1
ATOM 1251 N N . SER A 1 160 ? -45.286 22.532 2.100 1.00 90.19 160 SER A N 1
ATOM 1252 C CA . SER A 1 160 ? -44.598 21.257 2.325 1.00 90.19 160 SER A CA 1
ATOM 1253 C C . SER A 1 160 ? -43.751 20.839 1.123 1.00 90.19 160 SER A C 1
ATOM 1255 O O . SER A 1 160 ? -42.582 20.490 1.294 1.00 90.19 160 SER A O 1
ATOM 1257 N N . LEU A 1 161 ? -44.286 20.950 -0.097 1.00 91.62 161 LEU A N 1
ATOM 1258 C CA . LEU A 1 161 ? -43.546 20.682 -1.335 1.00 91.62 161 LEU A CA 1
ATOM 1259 C C . LEU A 1 161 ? -42.396 21.678 -1.544 1.00 91.62 161 LEU A C 1
ATOM 1261 O O . LEU A 1 161 ? -41.302 21.281 -1.933 1.00 91.62 161 LEU A O 1
ATOM 1265 N N . MET A 1 162 ? -42.592 22.957 -1.214 1.00 91.88 162 MET A N 1
ATOM 1266 C CA . MET A 1 162 ? -41.529 23.966 -1.229 1.00 91.88 162 MET A CA 1
ATOM 1267 C C . MET A 1 162 ? -40.373 23.581 -0.292 1.00 91.88 162 MET A C 1
ATOM 1269 O O . MET A 1 162 ? -39.203 23.706 -0.665 1.00 91.88 162 MET A O 1
ATOM 1273 N N . VAL A 1 163 ? -40.691 23.129 0.925 1.00 90.06 163 VAL A N 1
ATOM 1274 C CA . VAL A 1 163 ? -39.701 22.699 1.924 1.00 90.06 163 VAL A CA 1
ATOM 1275 C C . VAL A 1 163 ? -39.003 21.409 1.488 1.00 90.06 163 VAL A C 1
ATOM 1277 O O . VAL A 1 163 ? -37.780 21.326 1.599 1.00 90.06 163 VAL A O 1
ATOM 1280 N N . ALA A 1 164 ? -39.747 20.429 0.966 1.00 87.19 164 ALA A N 1
ATOM 1281 C CA . ALA A 1 164 ? -39.195 19.179 0.439 1.00 87.19 164 ALA A CA 1
ATOM 1282 C C . ALA A 1 164 ? -38.271 19.424 -0.768 1.00 87.19 164 ALA A C 1
ATOM 1284 O O . ALA A 1 164 ? -37.188 18.853 -0.840 1.00 87.19 164 ALA A O 1
ATOM 1285 N N . GLY A 1 165 ? -38.651 20.342 -1.661 1.00 85.88 165 GLY A N 1
ATOM 1286 C CA . GLY A 1 165 ? -37.898 20.695 -2.865 1.00 85.88 165 GLY A CA 1
ATOM 1287 C C . GLY A 1 165 ? -36.712 21.638 -2.644 1.00 85.88 165 GLY A C 1
ATOM 1288 O O . GLY A 1 165 ? -36.053 22.031 -3.606 1.00 85.88 165 GLY A O 1
ATOM 1289 N N . GLY A 1 166 ? -36.444 22.061 -1.403 1.00 86.25 166 GLY A N 1
ATOM 1290 C CA . GLY A 1 166 ? -35.360 23.001 -1.095 1.00 86.25 166 GLY A CA 1
ATOM 1291 C C . GLY A 1 166 ? -35.557 24.401 -1.694 1.00 86.25 166 GLY A C 1
ATOM 1292 O O . GLY A 1 166 ? -34.583 25.142 -1.870 1.00 86.25 166 GLY A O 1
ATOM 1293 N N . LEU A 1 167 ? -36.803 24.775 -2.001 1.00 88.62 167 LEU A N 1
ATOM 1294 C CA . LEU A 1 167 ? -37.155 26.039 -2.653 1.00 88.62 167 LEU A CA 1
ATOM 1295 C C . LEU A 1 167 ? -37.203 27.230 -1.684 1.00 88.62 167 LEU A C 1
ATOM 1297 O O . LEU A 1 167 ? -37.134 28.381 -2.112 1.00 88.62 167 LEU A O 1
ATOM 1301 N N . THR A 1 168 ? -37.241 26.977 -0.372 1.00 89.19 168 THR A N 1
ATOM 1302 C CA . THR A 1 168 ? -37.351 28.012 0.672 1.00 89.19 168 THR A CA 1
ATOM 1303 C C . THR A 1 168 ? -36.301 29.118 0.535 1.00 89.19 168 THR A C 1
ATOM 1305 O O . THR A 1 168 ? -36.628 30.292 0.670 1.00 89.19 168 THR A O 1
ATOM 1308 N N . LYS A 1 169 ? -35.052 28.759 0.211 1.00 85.69 169 LYS A N 1
ATOM 1309 C CA . LYS A 1 169 ? -33.926 29.704 0.067 1.00 85.69 169 LYS A CA 1
ATOM 1310 C C . LYS A 1 169 ? -34.008 30.605 -1.171 1.00 85.69 169 LYS A C 1
ATOM 1312 O O . LYS A 1 169 ? -33.228 31.545 -1.278 1.00 85.69 169 LYS A O 1
ATOM 1317 N N . TYR A 1 170 ? -34.884 30.275 -2.119 1.00 86.94 170 TYR A N 1
ATOM 1318 C CA . TYR A 1 170 ? -35.106 31.057 -3.334 1.00 86.94 170 TYR A CA 1
ATOM 1319 C C . TYR A 1 170 ? -36.344 31.956 -3.222 1.00 86.94 170 TYR A C 1
ATOM 1321 O O . TYR A 1 170 ? -36.398 32.996 -3.867 1.00 86.94 170 TYR A O 1
ATOM 1329 N N . ILE A 1 171 ? -37.312 31.575 -2.383 1.00 87.38 171 ILE A N 1
ATOM 1330 C CA . ILE A 1 171 ? -38.577 32.304 -2.187 1.00 87.38 171 ILE A CA 1
ATOM 1331 C C . ILE A 1 171 ? -38.483 33.305 -1.019 1.00 87.38 171 ILE A C 1
ATOM 1333 O O . ILE A 1 171 ? -39.112 34.368 -1.037 1.00 87.38 171 ILE A O 1
ATOM 1337 N N . LEU A 1 172 ? -37.678 32.995 0.001 1.00 87.06 172 LEU A N 1
ATOM 1338 C CA . LEU A 1 172 ? -37.462 33.837 1.178 1.00 87.06 172 LEU A CA 1
ATOM 1339 C C . LEU A 1 172 ? -36.006 34.293 1.262 1.00 87.06 172 LEU A C 1
ATOM 1341 O O . LEU A 1 172 ? -35.087 33.536 0.942 1.00 87.06 172 LEU A O 1
ATOM 1345 N N . LYS A 1 173 ? -35.784 35.514 1.759 1.00 85.25 173 LYS A N 1
ATOM 1346 C CA . LYS A 1 173 ? -34.433 35.969 2.094 1.00 85.25 173 LYS A CA 1
ATOM 1347 C C . LYS A 1 173 ? -33.895 35.180 3.303 1.00 85.25 173 LYS A C 1
ATOM 1349 O O . LYS A 1 173 ? -34.687 34.700 4.118 1.00 85.25 173 LYS A O 1
ATOM 1354 N N . PRO A 1 174 ? -32.567 35.030 3.463 1.00 79.50 174 PRO A N 1
ATOM 1355 C CA . PRO A 1 174 ? -31.986 34.221 4.542 1.00 79.50 174 PRO A CA 1
ATOM 1356 C C . PRO A 1 174 ? -32.406 34.639 5.962 1.00 79.50 174 PRO A C 1
ATOM 1358 O O . PRO A 1 174 ? -32.624 33.793 6.831 1.00 79.50 174 PRO A O 1
ATOM 1361 N N . ASP A 1 175 ? -32.544 35.942 6.195 1.00 83.00 175 ASP A N 1
ATOM 1362 C CA . ASP A 1 175 ? -33.028 36.533 7.443 1.00 83.00 175 ASP A CA 1
ATOM 1363 C C . ASP A 1 175 ? -34.514 36.226 7.682 1.00 83.00 175 ASP A C 1
ATOM 1365 O O . ASP A 1 175 ? -34.903 35.856 8.790 1.00 83.00 175 ASP A O 1
ATOM 1369 N N . GLU A 1 176 ? -35.334 36.279 6.633 1.00 87.69 176 GLU A N 1
ATOM 1370 C CA . GLU A 1 176 ? -36.763 35.947 6.683 1.00 87.69 176 GLU A CA 1
ATOM 1371 C C . GLU A 1 176 ? -36.995 34.457 6.957 1.00 87.69 176 GLU A C 1
ATOM 1373 O O . GLU A 1 176 ? -37.785 34.104 7.833 1.00 87.69 176 GLU A O 1
ATOM 1378 N N . ALA A 1 177 ? -36.266 33.577 6.264 1.00 84.31 177 ALA A N 1
ATOM 1379 C CA . ALA A 1 177 ? -36.339 32.130 6.464 1.00 84.31 177 ALA A CA 1
ATOM 1380 C C . ALA A 1 177 ? -35.946 31.727 7.896 1.00 84.31 177 ALA A C 1
ATOM 1382 O O . ALA A 1 177 ? -36.518 30.797 8.462 1.00 84.31 177 ALA A O 1
ATOM 1383 N N . THR A 1 178 ? -34.993 32.449 8.495 1.00 84.44 178 THR A N 1
ATOM 1384 C CA . THR A 1 178 ? -34.588 32.242 9.891 1.00 84.44 178 THR A CA 1
ATOM 1385 C C . THR A 1 178 ? -35.654 32.755 10.856 1.00 84.44 178 THR A C 1
ATOM 1387 O O . THR A 1 178 ? -36.042 32.037 11.775 1.00 84.44 178 THR A O 1
ATOM 1390 N N . ARG A 1 179 ? -36.166 33.973 10.631 1.00 88.94 179 ARG A N 1
ATOM 1391 C CA . ARG A 1 179 ? -37.173 34.618 11.487 1.00 88.94 179 ARG A CA 1
ATOM 1392 C C . ARG A 1 179 ? -38.489 33.840 11.551 1.00 88.94 179 ARG A C 1
ATOM 1394 O O . ARG A 1 179 ? -39.085 33.765 12.618 1.00 88.94 179 ARG A O 1
ATOM 1401 N N . PHE A 1 180 ? -38.934 33.266 10.435 1.00 89.88 180 PHE A N 1
ATOM 1402 C CA . PHE A 1 180 ? -40.217 32.560 10.335 1.00 89.88 180 PHE A CA 1
ATOM 1403 C C . PHE A 1 180 ? -40.081 31.031 10.338 1.00 89.88 180 PHE A C 1
ATOM 1405 O O . PHE A 1 180 ? -41.027 30.328 9.986 1.00 89.88 180 PHE A O 1
ATOM 1412 N N . LYS A 1 181 ? -38.928 30.492 10.755 1.00 87.75 181 LYS A N 1
ATOM 1413 C CA . LYS A 1 181 ? -38.642 29.049 10.752 1.00 87.75 181 LYS A CA 1
ATOM 1414 C C . LYS A 1 181 ? -39.739 28.218 11.428 1.00 87.75 181 LYS A C 1
ATOM 1416 O O . LYS A 1 181 ? -40.173 27.214 10.868 1.00 87.75 181 LYS A O 1
ATOM 1421 N N . ASP A 1 182 ? -40.216 28.648 12.593 1.00 87.06 182 ASP A N 1
ATOM 1422 C CA . ASP A 1 182 ? -41.239 27.913 13.344 1.00 87.06 182 ASP A CA 1
ATOM 1423 C C . ASP A 1 182 ? -42.599 27.946 12.643 1.00 87.06 182 ASP A C 1
ATOM 1425 O O . ASP A 1 182 ? -43.289 26.930 12.585 1.00 87.06 182 ASP A O 1
ATOM 1429 N N . LYS A 1 183 ? -42.948 29.074 12.012 1.00 87.31 183 LYS A N 1
ATOM 1430 C CA . LYS A 1 183 ? -44.165 29.196 11.202 1.00 87.31 183 LYS A CA 1
ATOM 1431 C C . LYS A 1 183 ? -44.090 28.331 9.943 1.00 87.31 183 LYS A C 1
ATOM 1433 O O . LYS A 1 183 ? -45.070 27.676 9.612 1.00 87.31 183 LYS A O 1
ATOM 1438 N N . ILE A 1 184 ? -42.934 28.271 9.277 1.00 88.38 184 ILE A N 1
ATOM 1439 C CA . ILE A 1 184 ? -42.700 27.398 8.115 1.00 88.38 184 ILE A CA 1
ATOM 1440 C C . ILE A 1 184 ? -42.843 25.926 8.517 1.00 88.38 184 ILE A C 1
ATOM 1442 O O . ILE A 1 184 ? -43.523 25.168 7.828 1.00 88.38 184 ILE A O 1
ATOM 1446 N N . ASN A 1 185 ? -42.247 25.524 9.643 1.00 85.00 185 ASN A N 1
ATOM 1447 C CA . ASN A 1 185 ? -42.368 24.162 10.170 1.00 85.00 185 ASN A CA 1
ATOM 1448 C C . ASN A 1 185 ? -43.812 23.828 10.558 1.00 85.00 185 ASN A C 1
ATOM 1450 O O . ASN A 1 185 ? -44.276 22.725 10.290 1.00 85.00 185 ASN A O 1
ATOM 1454 N N . TRP A 1 186 ? -44.528 24.782 11.157 1.00 85.94 186 TRP A N 1
ATOM 1455 C CA . TRP A 1 186 ? -45.937 24.621 11.492 1.00 85.94 186 TRP A CA 1
ATOM 1456 C C . TRP A 1 186 ? -46.793 24.460 10.231 1.00 85.94 186 TRP A C 1
ATOM 1458 O O . TRP A 1 186 ? -47.475 23.451 10.110 1.00 85.94 186 TRP A O 1
ATOM 1468 N N . LEU A 1 187 ? -46.689 25.380 9.260 1.00 86.62 187 LEU A N 1
ATOM 1469 C CA . LEU A 1 187 ? -47.442 25.356 7.997 1.00 86.62 187 LEU A CA 1
ATOM 1470 C C . LEU A 1 187 ? -47.166 24.087 7.183 1.00 86.62 187 LEU A C 1
ATOM 1472 O O . LEU A 1 187 ? -48.100 23.396 6.794 1.00 86.62 187 LEU A O 1
ATOM 1476 N N . SER A 1 188 ? -45.892 23.736 6.981 1.00 86.06 188 SER A N 1
ATOM 1477 C CA . SER A 1 188 ? -45.512 22.493 6.287 1.00 86.06 188 SER A CA 1
ATOM 1478 C C . SER A 1 188 ? -45.871 21.219 7.065 1.00 86.06 188 SER A C 1
ATOM 1480 O O . SER A 1 188 ? -45.833 20.120 6.507 1.00 86.06 188 SER A O 1
ATOM 1482 N N . GLY A 1 189 ? -46.209 21.370 8.349 1.00 79.94 189 GLY A N 1
ATOM 1483 C CA . GLY A 1 189 ? -46.598 20.312 9.266 1.00 79.94 189 GLY A CA 1
ATOM 1484 C C . GLY A 1 189 ? -48.107 20.126 9.454 1.00 79.94 189 GLY A C 1
ATOM 1485 O O . GLY A 1 189 ? -48.499 19.160 10.107 1.00 79.94 189 GLY A O 1
ATOM 1486 N N . MET A 1 190 ? -48.947 21.024 8.921 1.00 82.06 190 MET A N 1
ATOM 1487 C CA . MET A 1 190 ? -50.403 20.994 9.143 1.00 82.06 190 MET A CA 1
ATOM 1488 C C . MET A 1 190 ? -51.087 19.798 8.478 1.00 82.06 190 MET A C 1
ATOM 1490 O O . MET A 1 190 ? -52.136 19.363 8.943 1.00 82.06 190 MET A O 1
ATOM 1494 N N . GLU A 1 191 ? -50.502 19.273 7.404 1.00 78.44 191 GLU A N 1
ATOM 1495 C CA . GLU A 1 191 ? -51.072 18.193 6.608 1.00 78.44 191 GLU A CA 1
ATOM 1496 C C . GLU A 1 191 ? -50.185 16.934 6.729 1.00 78.44 191 GLU A C 1
ATOM 1498 O O . GLU A 1 191 ? -48.950 16.998 6.754 1.00 78.44 191 GLU A O 1
ATOM 1503 N N . SER A 1 192 ? -50.828 15.784 6.939 1.00 75.75 192 SER A N 1
ATOM 1504 C CA . SER A 1 192 ? -50.187 14.485 7.165 1.00 75.75 192 SER A CA 1
ATOM 1505 C C . SER A 1 192 ? -49.293 14.040 6.008 1.00 75.75 192 SER A C 1
ATOM 1507 O O . SER A 1 192 ? -48.127 13.726 6.245 1.00 75.75 192 SER A O 1
ATOM 1509 N N . LEU A 1 193 ? -49.794 14.075 4.775 1.00 78.75 193 LEU A N 1
ATOM 1510 C CA . LEU A 1 193 ? -49.069 13.698 3.568 1.00 78.75 193 LEU A CA 1
ATOM 1511 C C . LEU A 1 193 ? -47.864 14.615 3.333 1.00 78.75 193 LEU A C 1
ATOM 1513 O O . LEU A 1 193 ? -46.792 14.137 2.992 1.00 78.75 193 LEU A O 1
ATOM 1517 N N . GLY A 1 194 ? -47.967 15.914 3.599 1.00 81.44 194 GLY A N 1
ATOM 1518 C CA . GLY A 1 194 ? -46.887 16.885 3.462 1.00 81.44 194 GLY A CA 1
ATOM 1519 C C . GLY A 1 194 ? -45.736 16.605 4.418 1.00 81.44 194 GLY A C 1
ATOM 1520 O O . GLY A 1 194 ? -44.571 16.645 4.013 1.00 81.44 194 GLY A O 1
ATOM 1521 N N . ARG A 1 195 ? -46.045 16.244 5.671 1.00 81.81 195 ARG A N 1
ATOM 1522 C CA . ARG A 1 195 ? -45.034 15.786 6.640 1.00 81.81 195 ARG A CA 1
ATOM 1523 C C . ARG A 1 195 ? -44.361 14.503 6.185 1.00 81.81 195 ARG A C 1
ATOM 1525 O O . ARG A 1 195 ? -43.135 14.398 6.280 1.00 81.81 195 ARG A O 1
ATOM 1532 N N . GLU A 1 196 ? -45.146 13.548 5.703 1.00 77.38 196 GLU A N 1
ATOM 1533 C CA . GLU A 1 196 ? -44.626 12.268 5.241 1.00 77.38 196 GLU A CA 1
ATOM 1534 C C . GLU A 1 196 ? -43.831 12.406 3.936 1.00 77.38 196 GLU A C 1
ATOM 1536 O O . GLU A 1 196 ? -42.785 11.781 3.818 1.00 77.38 196 GLU A O 1
ATOM 1541 N N . ILE A 1 197 ? -44.208 13.291 3.007 1.00 81.31 197 ILE A N 1
ATOM 1542 C CA . ILE A 1 197 ? -43.436 13.623 1.799 1.00 81.31 197 ILE A CA 1
ATOM 1543 C C . ILE A 1 197 ? -42.123 14.293 2.183 1.00 81.31 197 ILE A C 1
ATOM 1545 O O . ILE A 1 197 ? -41.083 13.874 1.694 1.00 81.31 197 ILE A O 1
ATOM 1549 N N . ILE A 1 198 ? -42.113 15.287 3.080 1.00 81.50 198 ILE A N 1
ATOM 1550 C CA . ILE A 1 198 ? -40.855 15.905 3.534 1.00 81.50 198 ILE A CA 1
ATOM 1551 C C . ILE A 1 198 ? -39.939 14.848 4.151 1.00 81.50 198 ILE A C 1
ATOM 1553 O O . ILE A 1 198 ? -38.740 14.827 3.866 1.00 81.50 198 ILE A O 1
ATOM 1557 N N . ARG A 1 199 ? -40.490 13.965 4.991 1.00 77.62 199 ARG A N 1
ATOM 1558 C CA . ARG A 1 199 ? -39.730 12.870 5.597 1.00 77.62 199 ARG A CA 1
ATOM 1559 C C . ARG A 1 199 ? -39.231 11.894 4.539 1.00 77.62 199 ARG A C 1
ATOM 1561 O O . ARG A 1 199 ? -38.072 11.514 4.606 1.00 77.62 199 ARG A O 1
ATOM 1568 N N . SER A 1 200 ? -40.065 11.545 3.566 1.00 72.50 200 SER A N 1
ATOM 1569 C CA . SER A 1 200 ? -39.772 10.568 2.520 1.00 72.50 200 SER A CA 1
ATOM 1570 C C . SER A 1 200 ? -38.758 11.084 1.510 1.00 72.50 200 SER A C 1
ATOM 1572 O O . SER A 1 200 ? -37.798 10.395 1.205 1.00 72.50 200 SER A O 1
ATOM 1574 N N . VAL A 1 201 ? -38.900 12.326 1.043 1.00 73.75 201 VAL A N 1
ATOM 1575 C CA . VAL A 1 201 ? -37.933 12.986 0.158 1.00 73.75 201 VAL A CA 1
ATOM 1576 C C . VAL A 1 201 ? -36.588 13.121 0.864 1.00 73.75 201 VAL A C 1
ATOM 1578 O O . VAL A 1 201 ? -35.577 12.790 0.265 1.00 73.75 201 VAL A O 1
ATOM 1581 N N . ARG A 1 202 ? -36.558 13.505 2.150 1.00 75.50 202 ARG A N 1
ATOM 1582 C CA . ARG A 1 202 ? -35.310 13.547 2.935 1.00 75.50 202 ARG A CA 1
ATOM 1583 C C . ARG A 1 202 ? -34.731 12.162 3.204 1.00 75.50 202 ARG A C 1
ATOM 1585 O O . ARG A 1 202 ? -33.518 12.023 3.195 1.00 75.50 202 ARG A O 1
ATOM 1592 N N . ALA A 1 203 ? -35.576 11.163 3.457 1.00 65.50 203 ALA A N 1
ATOM 1593 C CA . ALA A 1 203 ? -35.162 9.785 3.693 1.00 65.50 203 ALA A CA 1
ATOM 1594 C C . ALA A 1 203 ? -34.676 9.106 2.412 1.00 65.50 203 ALA A C 1
ATOM 1596 O O . ALA A 1 203 ? -33.807 8.259 2.494 1.00 65.50 203 ALA A O 1
ATOM 1597 N N . LEU A 1 204 ? -35.210 9.464 1.242 1.00 61.16 204 LEU A N 1
ATOM 1598 C CA . LEU A 1 204 ? -34.757 8.994 -0.067 1.00 61.16 204 LEU A CA 1
ATOM 1599 C C . LEU A 1 204 ? -33.536 9.778 -0.550 1.00 61.16 204 LEU A C 1
ATOM 1601 O O . LEU A 1 204 ? -32.632 9.177 -1.105 1.00 61.16 204 LEU A O 1
ATOM 1605 N N . GLU A 1 205 ? -33.447 11.080 -0.272 1.00 58.59 205 GLU A N 1
ATOM 1606 C CA . GLU A 1 205 ? -32.229 11.875 -0.470 1.00 58.59 205 GLU A CA 1
ATOM 1607 C C . GLU A 1 205 ? -31.093 11.342 0.411 1.00 58.59 205 GLU A C 1
ATOM 1609 O O . GLU A 1 205 ? -29.972 11.162 -0.062 1.00 58.59 205 GLU A O 1
ATOM 1614 N N . SER A 1 206 ? -31.383 11.023 1.678 1.00 45.53 206 SER A N 1
ATOM 1615 C CA . SER A 1 206 ? -30.421 10.373 2.561 1.00 45.53 206 SER A CA 1
ATOM 1616 C C . SER A 1 206 ? -30.173 8.929 2.140 1.00 45.53 206 SER A C 1
ATOM 1618 O O . SER A 1 206 ? -29.020 8.538 2.118 1.00 45.53 206 SER A O 1
ATOM 1620 N N . ALA A 1 207 ? -31.189 8.160 1.730 1.00 44.03 207 ALA A N 1
ATOM 1621 C CA . ALA A 1 207 ? -31.036 6.772 1.287 1.00 44.03 207 ALA A CA 1
ATOM 1622 C C . ALA A 1 207 ? -30.291 6.638 -0.043 1.00 44.03 207 ALA A C 1
ATOM 1624 O O . ALA A 1 207 ? -29.575 5.664 -0.196 1.00 44.03 207 ALA A O 1
ATOM 1625 N N . ASP A 1 208 ? -30.389 7.582 -0.978 1.00 40.47 208 ASP A N 1
ATOM 1626 C CA . ASP A 1 208 ? -29.573 7.602 -2.201 1.00 40.47 208 ASP A CA 1
ATOM 1627 C C . ASP A 1 208 ? -28.153 8.122 -1.927 1.00 40.47 208 ASP A C 1
ATOM 1629 O O . ASP A 1 208 ? -27.228 7.798 -2.665 1.00 40.47 208 ASP A O 1
ATOM 1633 N N . LEU A 1 209 ? -27.943 8.854 -0.826 1.00 38.62 209 LEU A N 1
ATOM 1634 C CA . LEU A 1 209 ? -26.610 9.094 -0.260 1.00 38.62 209 LEU A CA 1
ATOM 1635 C C . LEU A 1 209 ? -26.115 7.923 0.618 1.00 38.62 209 LEU A C 1
ATOM 1637 O O . LEU A 1 209 ? -24.920 7.844 0.892 1.00 38.62 209 LEU A O 1
ATOM 1641 N N . GLU A 1 210 ? -27.001 7.025 1.069 1.00 36.94 210 GLU A N 1
ATOM 1642 C CA . GLU A 1 210 ? -26.739 5.932 2.025 1.00 36.94 210 GLU A CA 1
ATOM 1643 C C . GLU A 1 210 ? -26.776 4.519 1.387 1.00 36.94 210 GLU A C 1
ATOM 1645 O O . GLU A 1 210 ? -26.275 3.571 1.991 1.00 36.94 210 GLU A O 1
ATOM 1650 N N . LYS A 1 211 ? -27.263 4.343 0.147 1.00 35.59 211 LYS A N 1
ATOM 1651 C CA . LYS A 1 211 ? -27.349 3.056 -0.584 1.00 35.59 211 LYS A CA 1
ATOM 1652 C C . LYS A 1 211 ? -26.380 2.968 -1.767 1.00 35.59 211 LYS A C 1
ATOM 1654 O O . LYS A 1 211 ? -26.728 2.534 -2.860 1.00 35.59 211 LYS A O 1
ATOM 1659 N N . ASP A 1 212 ? -25.113 3.261 -1.513 1.00 42.94 212 ASP A N 1
ATOM 1660 C CA . ASP A 1 212 ? -24.042 3.129 -2.512 1.00 42.94 212 ASP A CA 1
ATOM 1661 C C . ASP A 1 212 ? -23.577 1.678 -2.779 1.00 42.94 212 ASP A C 1
ATOM 1663 O O . ASP A 1 212 ? -22.639 1.464 -3.544 1.00 42.94 212 ASP A O 1
ATOM 1667 N N . ALA A 1 213 ? -24.156 0.651 -2.144 1.00 38.06 213 ALA A N 1
ATOM 1668 C CA . ALA A 1 213 ? -23.667 -0.726 -2.314 1.00 38.06 213 ALA A CA 1
ATOM 1669 C C . ALA A 1 213 ? -24.358 -1.521 -3.437 1.00 38.06 213 ALA A C 1
ATOM 1671 O O . ALA A 1 213 ? -23.746 -2.437 -3.982 1.00 38.06 213 ALA A O 1
ATOM 1672 N N . ALA A 1 214 ? -25.610 -1.201 -3.788 1.00 36.28 214 ALA A N 1
ATOM 1673 C CA . ALA A 1 214 ? -26.400 -2.001 -4.735 1.00 36.28 214 ALA A CA 1
ATOM 1674 C C . ALA A 1 214 ? -26.747 -1.250 -6.029 1.00 36.28 214 ALA A C 1
ATOM 1676 O O . ALA A 1 214 ? -26.704 -1.841 -7.108 1.00 36.28 214 ALA A O 1
ATOM 1677 N N . THR A 1 215 ? -27.022 0.051 -5.961 1.00 42.75 215 THR A N 1
ATOM 1678 C CA . THR A 1 215 ? -27.494 0.822 -7.119 1.00 42.75 215 THR A CA 1
ATOM 1679 C C . THR A 1 215 ? -26.308 1.360 -7.926 1.00 42.75 215 THR A C 1
ATOM 1681 O O . THR A 1 215 ? -25.340 1.866 -7.363 1.00 42.75 215 THR A O 1
ATOM 1684 N N . LEU A 1 216 ? -26.316 1.196 -9.252 1.00 56.09 216 LEU A N 1
ATOM 1685 C CA . LEU A 1 216 ? -25.349 1.846 -10.150 1.00 56.09 216 LEU A CA 1
ATOM 1686 C C . LEU A 1 216 ? -25.719 3.330 -10.229 1.00 56.09 216 LEU A C 1
ATOM 1688 O O . LEU A 1 216 ? -26.845 3.659 -10.588 1.00 56.09 216 LEU A O 1
ATOM 1692 N N . ILE A 1 217 ? -24.783 4.222 -9.902 1.00 56.41 217 ILE A N 1
ATOM 1693 C CA . ILE A 1 217 ? -25.026 5.682 -9.810 1.00 56.41 217 ILE A CA 1
ATOM 1694 C C . ILE A 1 217 ? -25.011 6.336 -11.213 1.00 56.41 217 ILE A C 1
ATOM 1696 O O . ILE A 1 217 ? -25.241 7.533 -11.380 1.00 56.41 217 ILE A O 1
ATOM 1700 N N . GLY A 1 218 ? -24.794 5.515 -12.248 1.00 67.12 218 GLY A N 1
ATOM 1701 C CA . GLY A 1 218 ? -24.749 5.889 -13.656 1.00 67.12 218 GLY A CA 1
ATOM 1702 C C . GLY A 1 218 ? -23.321 6.166 -14.110 1.00 67.12 218 GLY A C 1
ATOM 1703 O O . GLY A 1 218 ? -22.722 7.165 -13.722 1.00 67.12 218 GLY A O 1
ATOM 1704 N N . LEU A 1 219 ? -22.776 5.289 -14.956 1.00 81.31 219 LEU A N 1
ATOM 1705 C CA . LEU A 1 219 ? -21.446 5.459 -15.535 1.00 81.31 219 LEU A CA 1
ATOM 1706 C C . LEU A 1 219 ? -21.428 6.663 -16.483 1.00 81.31 219 LEU A C 1
ATOM 1708 O O . LEU A 1 219 ? -22.245 6.759 -17.397 1.00 81.31 219 LEU A O 1
ATOM 1712 N N . LYS A 1 220 ? -20.428 7.532 -16.326 1.00 85.06 220 LYS A N 1
ATOM 1713 C CA . LYS A 1 220 ? -20.009 8.445 -17.392 1.00 85.06 220 LYS A CA 1
ATOM 1714 C C . LYS A 1 220 ? -18.603 8.075 -17.844 1.00 85.06 220 LYS A C 1
ATOM 1716 O O . LYS A 1 220 ? -17.668 8.085 -17.042 1.00 85.06 220 LYS A O 1
ATOM 1721 N N . HIS A 1 221 ? -18.484 7.773 -19.131 1.00 87.44 221 HIS A N 1
ATOM 1722 C CA . HIS A 1 221 ? -17.252 7.348 -19.773 1.00 87.44 221 HIS A CA 1
ATOM 1723 C C . HIS A 1 221 ? -16.786 8.416 -20.775 1.00 87.44 221 HIS A C 1
ATOM 1725 O O . HIS A 1 221 ? -17.419 8.664 -21.799 1.00 87.44 221 HIS A O 1
ATOM 1731 N N . ASP A 1 222 ? -15.688 9.087 -20.435 1.00 88.56 222 ASP A N 1
ATOM 1732 C CA . ASP A 1 222 ? -14.997 10.078 -21.258 1.00 88.56 222 ASP A CA 1
ATOM 1733 C C . ASP A 1 222 ? -13.672 9.494 -21.790 1.00 88.56 222 ASP A C 1
ATOM 1735 O O . ASP A 1 222 ? -13.212 8.435 -21.364 1.00 88.56 222 ASP A O 1
ATOM 1739 N N . GLN A 1 223 ? -13.002 10.207 -22.697 1.00 87.69 223 GLN A N 1
ATOM 1740 C CA . GLN A 1 223 ? -11.679 9.797 -23.178 1.00 87.69 223 GLN A CA 1
ATOM 1741 C C . GLN A 1 223 ? -10.605 9.890 -22.069 1.00 87.69 223 GLN A C 1
ATOM 1743 O O . GLN A 1 223 ? -10.592 10.872 -21.316 1.00 87.69 223 GLN A O 1
ATOM 1748 N N . PRO A 1 224 ? -9.663 8.927 -21.982 1.00 90.31 224 PRO A N 1
ATOM 1749 C CA . PRO A 1 224 ? -8.545 8.989 -21.042 1.00 90.31 224 PRO A CA 1
ATOM 1750 C C . PRO A 1 224 ? -7.674 10.238 -21.232 1.00 90.31 224 PRO A C 1
ATOM 1752 O O . PRO A 1 224 ? -7.439 10.697 -22.353 1.00 90.31 224 PRO A O 1
ATOM 1755 N N . ARG A 1 225 ? -7.135 10.780 -20.134 1.00 89.38 225 ARG A N 1
ATOM 1756 C CA . ARG A 1 225 ? -6.202 11.918 -20.195 1.00 89.38 225 ARG A CA 1
ATOM 1757 C C . ARG A 1 225 ? -4.806 11.463 -20.620 1.00 89.38 225 ARG A C 1
ATOM 1759 O O . ARG A 1 225 ? -4.359 10.369 -20.291 1.00 89.38 225 ARG A O 1
ATOM 1766 N N . THR A 1 226 ? -4.071 12.360 -21.272 1.00 88.19 226 THR A N 1
ATOM 1767 C CA . THR A 1 226 ? -2.693 12.123 -21.743 1.00 88.19 226 THR A CA 1
ATOM 1768 C C . THR A 1 226 ? -1.620 12.764 -20.857 1.00 88.19 226 THR A C 1
ATOM 1770 O O . THR A 1 226 ? -0.431 12.647 -21.146 1.00 88.19 226 THR A O 1
ATOM 1773 N N . TYR A 1 227 ? -2.016 13.430 -19.769 1.00 87.31 227 TYR A N 1
ATOM 1774 C CA . TYR A 1 227 ? -1.106 13.996 -18.775 1.00 87.31 227 TYR A CA 1
ATOM 1775 C C . TYR A 1 227 ? -1.735 14.072 -17.382 1.00 87.31 227 TYR A C 1
ATOM 1777 O O . TYR A 1 227 ? -2.960 14.078 -17.227 1.00 87.31 227 TYR A O 1
ATOM 1785 N N . ALA A 1 228 ? -0.878 14.147 -16.364 1.00 87.38 228 ALA A N 1
ATOM 1786 C CA . ALA A 1 228 ? -1.258 14.350 -14.968 1.00 87.38 228 ALA A CA 1
ATOM 1787 C C . ALA A 1 228 ? -0.877 15.755 -14.463 1.00 87.38 228 ALA A C 1
ATOM 1789 O O . ALA A 1 228 ? 0.044 16.384 -14.989 1.00 87.38 228 ALA A O 1
ATOM 1790 N N . GLY A 1 229 ? -1.552 16.222 -13.407 1.00 84.94 229 GLY A N 1
ATOM 1791 C CA . GLY A 1 229 ? -1.294 17.526 -12.780 1.00 84.94 229 GLY A CA 1
ATOM 1792 C C . GLY A 1 229 ? -2.091 18.690 -13.387 1.00 84.94 229 GLY A C 1
ATOM 1793 O O . GLY A 1 229 ? -3.210 18.506 -13.864 1.00 84.94 229 GLY A O 1
ATOM 1794 N N . GLY A 1 230 ? -1.516 19.895 -13.341 1.00 82.56 230 GLY A N 1
ATOM 1795 C CA . GLY A 1 230 ? -2.127 21.138 -13.829 1.00 82.56 230 GLY A CA 1
ATOM 1796 C C . GLY A 1 230 ? -3.086 21.830 -12.846 1.00 82.56 230 GLY A C 1
ATOM 1797 O O . GLY A 1 230 ? -3.246 21.414 -11.697 1.00 82.56 230 GLY A O 1
ATOM 1798 N N . MET A 1 231 ? -3.733 22.909 -13.309 1.00 77.19 231 MET A N 1
ATOM 1799 C CA . MET A 1 231 ? -4.643 23.738 -12.495 1.00 77.19 231 MET A CA 1
ATOM 1800 C C . MET A 1 231 ? -5.816 22.955 -11.906 1.00 77.19 231 MET A C 1
ATOM 1802 O O . MET A 1 231 ? -6.147 23.153 -10.737 1.00 77.19 231 MET A O 1
ATOM 1806 N N . ASP A 1 232 ? -6.403 22.037 -12.677 1.00 76.81 232 ASP A N 1
ATOM 1807 C CA . ASP A 1 232 ? -7.483 21.164 -12.208 1.00 76.81 232 ASP A CA 1
ATOM 1808 C C . ASP A 1 232 ? -7.092 20.437 -10.919 1.00 76.81 232 ASP A C 1
ATOM 1810 O O . ASP A 1 232 ? -7.906 20.303 -10.006 1.00 76.81 232 ASP A O 1
ATOM 1814 N N . ALA A 1 233 ? -5.842 19.971 -10.831 1.00 79.06 233 ALA A N 1
ATOM 1815 C CA . ALA A 1 233 ? -5.360 19.242 -9.669 1.00 79.06 233 ALA A CA 1
ATOM 1816 C C . ALA A 1 233 ? -5.256 20.142 -8.432 1.00 79.06 233 ALA A C 1
ATOM 1818 O O . ALA A 1 233 ? -5.648 19.739 -7.335 1.00 79.06 233 ALA A O 1
ATOM 1819 N N . VAL A 1 234 ? -4.802 21.386 -8.606 1.00 78.94 234 VAL A N 1
ATOM 1820 C CA . VAL A 1 234 ? -4.714 22.382 -7.527 1.00 78.94 234 VAL A CA 1
ATOM 1821 C C . VAL A 1 234 ? -6.105 22.771 -7.030 1.00 78.94 234 VAL A C 1
ATOM 1823 O O . VAL A 1 234 ? -6.373 22.686 -5.832 1.00 78.94 234 VAL A O 1
ATOM 1826 N N . LEU A 1 235 ? -7.013 23.135 -7.942 1.00 81.44 235 LEU A N 1
ATOM 1827 C CA . LEU A 1 235 ? -8.385 23.521 -7.600 1.00 81.44 235 LEU A CA 1
ATOM 1828 C C . LEU A 1 235 ? -9.131 22.380 -6.905 1.00 81.44 235 LEU A C 1
ATOM 1830 O O . LEU A 1 235 ? -9.779 22.600 -5.882 1.00 81.44 235 LEU A O 1
ATOM 1834 N N . THR A 1 236 ? -8.975 21.149 -7.400 1.00 81.75 236 THR A N 1
ATOM 1835 C CA . THR A 1 236 ? -9.581 19.966 -6.777 1.00 81.75 236 THR A CA 1
ATOM 1836 C C . THR A 1 236 ? -9.021 19.745 -5.372 1.00 81.75 236 THR A C 1
ATOM 1838 O O . THR A 1 236 ? -9.801 19.589 -4.432 1.00 81.75 236 THR A O 1
ATOM 1841 N N . SER A 1 237 ? -7.695 19.814 -5.197 1.00 82.81 237 SER A N 1
ATOM 1842 C CA . SER A 1 237 ? -7.029 19.675 -3.890 1.00 82.81 237 SER A CA 1
ATOM 1843 C C . SER A 1 237 ? -7.563 20.669 -2.859 1.00 82.81 237 SER A C 1
ATOM 1845 O O . SER A 1 237 ? -7.905 20.280 -1.742 1.00 82.81 237 SER A O 1
ATOM 1847 N N . LEU A 1 238 ? -7.659 21.945 -3.246 1.00 82.88 238 LEU A N 1
ATOM 1848 C CA . LEU A 1 238 ? -8.180 23.006 -2.388 1.00 82.88 238 LEU A CA 1
ATOM 1849 C C . LEU A 1 238 ? -9.664 22.794 -2.078 1.00 82.88 238 LEU A C 1
ATOM 1851 O O . LEU A 1 238 ? -10.061 22.920 -0.923 1.00 82.88 238 LEU A O 1
ATOM 1855 N N . SER A 1 239 ? -10.477 22.420 -3.072 1.00 83.81 239 SER A N 1
ATOM 1856 C CA . SER A 1 239 ? -11.909 22.176 -2.864 1.00 83.81 239 SER A CA 1
ATOM 1857 C C . SER A 1 239 ? -12.165 21.074 -1.831 1.00 83.81 239 SER A C 1
ATOM 1859 O O . SER A 1 239 ? -12.989 21.264 -0.940 1.00 83.81 239 SER A O 1
ATOM 1861 N N . TYR A 1 240 ? -11.414 19.965 -1.890 1.00 82.00 240 TYR A N 1
ATOM 1862 C CA . TYR A 1 240 ? -11.528 18.865 -0.931 1.00 82.00 240 TYR A CA 1
ATOM 1863 C C . TYR A 1 240 ? -11.100 19.297 0.473 1.00 82.00 240 TYR A C 1
ATOM 1865 O O . TYR A 1 240 ? -11.827 19.036 1.431 1.00 82.00 240 TYR A O 1
ATOM 1873 N N . LEU A 1 241 ? -9.973 20.012 0.593 1.00 84.62 241 LEU A N 1
ATOM 1874 C CA . LEU A 1 241 ? -9.500 20.547 1.875 1.00 84.62 241 LEU A CA 1
ATOM 1875 C C . LEU A 1 241 ? -10.554 21.445 2.522 1.00 84.62 241 LEU A C 1
ATOM 1877 O O . LEU A 1 241 ? -10.923 21.222 3.678 1.00 84.62 241 LEU A O 1
ATOM 1881 N N . TYR A 1 242 ? -11.085 22.415 1.775 1.00 86.00 242 TYR A N 1
ATOM 1882 C CA . TYR A 1 242 ? -12.075 23.351 2.301 1.00 86.00 242 TYR A CA 1
ATOM 1883 C C . TYR A 1 242 ? -13.410 22.680 2.621 1.00 86.00 242 TYR A C 1
ATOM 1885 O O . TYR A 1 242 ? -13.978 22.967 3.674 1.00 86.00 242 TYR A O 1
ATOM 1893 N N . LYS A 1 243 ? -13.892 21.778 1.754 1.00 84.31 243 LYS A N 1
ATOM 1894 C CA . LYS A 1 243 ? -15.165 21.068 1.943 1.00 84.31 243 LYS A CA 1
ATOM 1895 C C . LYS A 1 243 ? -15.147 20.178 3.186 1.00 84.31 243 LYS A C 1
ATOM 1897 O O . LYS A 1 243 ? -16.133 20.148 3.912 1.00 84.31 243 LYS A O 1
ATOM 1902 N N . GLU A 1 244 ? -14.047 19.471 3.433 1.00 85.69 244 GLU A N 1
ATOM 1903 C CA . GLU A 1 244 ? -13.961 18.523 4.549 1.00 85.69 244 GLU A CA 1
ATOM 1904 C C . GLU A 1 244 ? -13.528 19.172 5.866 1.00 85.69 244 GLU A C 1
ATOM 1906 O O . GLU A 1 244 ? -13.971 18.751 6.930 1.00 85.69 244 GLU A O 1
ATOM 1911 N N . THR A 1 245 ? -12.664 20.192 5.831 1.00 86.25 245 THR A N 1
ATOM 1912 C CA . THR A 1 245 ? -12.022 20.716 7.054 1.00 86.25 245 THR A CA 1
ATOM 1913 C C . THR A 1 245 ? -12.458 22.135 7.431 1.00 86.25 245 THR A C 1
ATOM 1915 O O . THR A 1 245 ? -12.210 22.584 8.552 1.00 86.25 245 THR A O 1
ATOM 1918 N N . GLY A 1 246 ? -13.107 22.864 6.521 1.00 87.81 246 GLY A N 1
ATOM 1919 C CA . GLY A 1 246 ? -13.413 24.283 6.687 1.00 87.81 246 GLY A CA 1
ATOM 1920 C C . GLY A 1 246 ? -12.184 25.200 6.570 1.00 87.81 246 GLY A C 1
ATOM 1921 O O . GLY A 1 246 ? -11.028 24.774 6.618 1.00 87.81 246 GLY A O 1
ATOM 1922 N N . MET A 1 247 ? -12.432 26.507 6.434 1.00 86.38 247 MET A N 1
ATOM 1923 C CA . MET A 1 247 ? -11.415 27.513 6.078 1.00 86.38 247 MET A CA 1
ATOM 1924 C C . MET A 1 247 ? -10.232 27.580 7.060 1.00 86.38 247 MET A C 1
ATOM 1926 O O . MET A 1 247 ? -9.070 27.574 6.649 1.00 86.38 247 MET A O 1
ATOM 1930 N N . ASN A 1 248 ? -10.510 27.626 8.366 1.00 87.44 248 ASN A N 1
ATOM 1931 C CA . ASN A 1 248 ? -9.477 27.840 9.385 1.00 87.44 248 ASN A CA 1
ATOM 1932 C C . ASN A 1 248 ? -8.540 26.630 9.538 1.00 87.44 248 ASN A C 1
ATOM 1934 O O . ASN A 1 248 ? -7.322 26.808 9.603 1.00 87.44 248 ASN A O 1
ATOM 1938 N N . ARG A 1 249 ? -9.081 25.399 9.550 1.00 91.88 249 ARG A N 1
ATOM 1939 C CA . ARG A 1 249 ? -8.266 24.169 9.610 1.00 91.88 249 ARG A CA 1
ATOM 1940 C C . ARG A 1 249 ? -7.484 23.976 8.311 1.00 91.88 249 ARG A C 1
ATOM 1942 O O . ARG A 1 249 ? -6.290 23.700 8.381 1.00 91.88 249 ARG A O 1
ATOM 1949 N N . SER A 1 250 ? -8.098 24.233 7.151 1.00 91.00 250 SER A N 1
ATOM 1950 C CA . SER A 1 250 ? -7.422 24.169 5.844 1.00 91.00 250 SER A CA 1
ATOM 1951 C C . SER A 1 250 ? -6.158 25.030 5.790 1.00 91.00 250 SER A C 1
ATOM 1953 O O . SER A 1 250 ? -5.108 24.551 5.370 1.00 91.00 250 SER A O 1
ATOM 1955 N N . ARG A 1 251 ? -6.217 26.285 6.263 1.00 89.81 251 ARG A N 1
ATOM 1956 C CA . ARG A 1 251 ? -5.047 27.187 6.271 1.00 89.81 251 ARG A CA 1
ATOM 1957 C C . ARG A 1 251 ? -3.909 26.653 7.144 1.00 89.81 251 ARG A C 1
ATOM 1959 O O . ARG A 1 251 ? -2.757 26.691 6.718 1.00 89.81 251 ARG A O 1
ATOM 1966 N N . LYS A 1 252 ? -4.226 26.122 8.333 1.00 91.50 252 LYS A N 1
ATOM 1967 C CA . LYS A 1 252 ? -3.232 25.488 9.217 1.00 91.50 252 LYS A CA 1
ATOM 1968 C C . LYS A 1 252 ? -2.605 24.253 8.571 1.00 91.50 252 LYS A C 1
ATOM 1970 O O . LYS A 1 252 ? -1.388 24.109 8.618 1.00 91.50 252 LYS A O 1
ATOM 1975 N N . LEU A 1 253 ? -3.417 23.395 7.951 1.00 92.56 253 LEU A N 1
ATOM 1976 C CA . LEU A 1 253 ? -2.945 22.193 7.262 1.00 92.56 253 LEU A CA 1
ATOM 1977 C C . LEU A 1 253 ? -1.988 22.543 6.125 1.00 92.56 253 LEU A C 1
ATOM 1979 O O . LEU A 1 253 ? -0.867 22.049 6.116 1.00 92.56 253 LEU A O 1
ATOM 1983 N N . ILE A 1 254 ? -2.389 23.439 5.218 1.00 90.12 254 ILE A N 1
ATOM 1984 C CA . ILE A 1 254 ? -1.565 23.859 4.073 1.00 90.12 254 ILE A CA 1
ATOM 1985 C C . ILE A 1 254 ? -0.207 24.397 4.546 1.00 90.12 254 ILE A C 1
ATOM 1987 O O . ILE A 1 254 ? 0.817 24.012 3.995 1.00 90.12 254 ILE A O 1
ATOM 1991 N N . GLY A 1 255 ? -0.185 25.220 5.601 1.00 89.62 255 GLY A N 1
ATOM 1992 C CA . GLY A 1 255 ? 1.056 25.790 6.133 1.00 89.62 255 GLY A CA 1
ATOM 1993 C C . GLY A 1 255 ? 1.989 24.801 6.847 1.00 89.62 255 GLY A C 1
ATOM 1994 O O . GLY A 1 255 ? 3.145 25.139 7.067 1.00 89.62 255 GLY A O 1
ATOM 1995 N N . ASN A 1 256 ? 1.519 23.602 7.215 1.00 92.25 256 ASN A N 1
ATOM 1996 C CA . ASN A 1 256 ? 2.301 22.617 7.982 1.00 92.25 256 ASN A CA 1
ATOM 1997 C C . ASN A 1 256 ? 2.524 21.284 7.241 1.00 92.25 256 ASN A C 1
ATOM 1999 O O . ASN A 1 256 ? 3.336 20.467 7.671 1.00 92.25 256 ASN A O 1
ATOM 2003 N N . PHE A 1 257 ? 1.818 21.029 6.141 1.00 93.00 257 PHE A N 1
ATOM 2004 C CA . PHE A 1 257 ? 1.860 19.744 5.449 1.00 93.00 257 PHE A CA 1
ATOM 2005 C C . PHE A 1 257 ? 3.188 19.557 4.690 1.00 93.00 257 PHE A C 1
ATOM 2007 O O . PHE A 1 257 ? 3.502 20.322 3.777 1.00 93.00 257 PHE A O 1
ATOM 2014 N N . ASN A 1 258 ? 3.958 18.524 5.064 1.00 90.88 258 ASN A N 1
ATOM 2015 C CA . ASN A 1 258 ? 5.292 18.189 4.540 1.00 90.88 258 ASN A CA 1
ATOM 2016 C C . ASN A 1 258 ? 6.341 19.303 4.747 1.00 90.88 258 ASN A C 1
ATOM 2018 O O . ASN A 1 258 ? 7.413 19.304 4.128 1.00 90.88 258 ASN A O 1
ATOM 2022 N N . GLN A 1 259 ? 6.058 20.246 5.647 1.00 90.50 259 GLN A N 1
ATOM 2023 C CA . GLN A 1 259 ? 6.955 21.345 5.995 1.00 90.50 259 GLN A CA 1
ATOM 2024 C C . GLN A 1 259 ? 7.886 20.960 7.149 1.00 90.50 259 GLN A C 1
ATOM 2026 O O . GLN A 1 259 ? 7.618 20.028 7.906 1.00 90.50 259 GLN A O 1
ATOM 2031 N N . VAL A 1 260 ? 9.009 21.670 7.274 1.00 86.50 260 VAL A N 1
ATOM 2032 C CA . VAL A 1 260 ? 9.918 21.511 8.422 1.00 86.50 260 VAL A CA 1
ATOM 2033 C C . VAL A 1 260 ? 9.171 21.919 9.696 1.00 86.50 260 VAL A C 1
ATOM 2035 O O . VAL A 1 260 ? 8.506 22.950 9.708 1.00 86.50 260 VAL A O 1
ATOM 2038 N N . GLY A 1 261 ? 9.238 21.095 10.743 1.00 85.38 261 GLY A N 1
ATOM 2039 C CA . GLY A 1 261 ? 8.480 21.289 11.985 1.00 85.38 261 GLY A CA 1
ATOM 2040 C C . GLY A 1 261 ? 6.976 21.006 11.888 1.00 85.38 261 GLY A C 1
ATOM 2041 O O . GLY A 1 261 ? 6.276 21.147 12.887 1.00 85.38 261 GLY A O 1
ATOM 2042 N N . GLY A 1 262 ? 6.479 20.604 10.716 1.00 92.00 262 GLY A N 1
ATOM 2043 C CA . GLY A 1 262 ? 5.079 20.259 10.489 1.00 92.00 262 GLY A CA 1
ATOM 2044 C C . GLY A 1 262 ? 4.797 18.759 10.611 1.00 92.00 262 GLY A C 1
ATOM 2045 O O . GLY A 1 262 ? 5.454 18.034 11.363 1.00 92.00 262 GLY A O 1
ATOM 2046 N N . PHE A 1 263 ? 3.817 18.278 9.844 1.00 93.19 263 PHE A N 1
ATOM 2047 C CA . PHE A 1 263 ? 3.456 16.859 9.796 1.00 93.19 263 PHE A CA 1
ATOM 2048 C C . PHE A 1 263 ? 3.750 16.240 8.428 1.00 93.19 263 PHE A C 1
ATOM 2050 O O . PHE A 1 263 ? 3.587 16.871 7.380 1.00 93.19 263 PHE A O 1
ATOM 2057 N N . GLU A 1 264 ? 4.155 14.973 8.446 1.00 91.81 264 GLU A N 1
ATOM 2058 C CA . GLU A 1 264 ? 4.419 14.184 7.243 1.00 91.81 264 GLU A CA 1
ATOM 2059 C C . GLU A 1 264 ? 3.119 13.665 6.623 1.00 91.81 264 GLU A C 1
ATOM 2061 O O . GLU A 1 264 ? 2.126 13.424 7.313 1.00 91.81 264 GLU A O 1
ATOM 2066 N N . CYS A 1 265 ? 3.118 13.432 5.310 1.00 91.62 265 CYS A N 1
ATOM 2067 C CA . CYS A 1 265 ? 1.970 12.856 4.619 1.00 91.62 265 CYS A CA 1
ATOM 2068 C C . CYS A 1 265 ? 1.521 11.557 5.285 1.00 91.62 265 CYS A C 1
ATOM 2070 O O . CYS A 1 265 ? 2.303 10.610 5.393 1.00 91.62 265 CYS A O 1
ATOM 2072 N N . PRO A 1 266 ? 0.243 11.447 5.683 1.00 88.50 266 PRO A N 1
ATOM 2073 C CA . PRO A 1 266 ? -0.210 10.244 6.339 1.00 88.50 266 PRO A CA 1
ATOM 2074 C C . PRO A 1 266 ? -0.518 9.124 5.337 1.00 88.50 266 PRO A C 1
ATOM 2076 O O . PRO A 1 266 ? -0.838 8.016 5.750 1.00 88.50 266 PRO A O 1
ATOM 2079 N N . GLY A 1 267 ? -0.422 9.394 4.029 1.00 87.44 267 GLY A N 1
ATOM 2080 C CA . GLY A 1 267 ? -0.673 8.430 2.957 1.00 87.44 267 GLY A CA 1
ATOM 2081 C C . GLY A 1 267 ? 0.608 7.856 2.352 1.00 87.44 267 GLY A C 1
ATOM 2082 O O . GLY A 1 267 ? 0.916 6.685 2.550 1.00 87.44 267 GLY A O 1
ATOM 2083 N N . CYS A 1 268 ? 1.330 8.675 1.587 1.00 87.81 268 CYS A N 1
ATOM 2084 C CA . CYS A 1 268 ? 2.412 8.263 0.686 1.00 87.81 268 CYS A CA 1
ATOM 2085 C C . CYS A 1 268 ? 3.801 8.357 1.345 1.00 87.81 268 CYS A C 1
ATOM 2087 O O . CYS A 1 268 ? 4.073 9.347 2.015 1.00 87.81 268 CYS A O 1
ATOM 2089 N N . ALA A 1 269 ? 4.689 7.386 1.095 1.00 90.38 269 ALA A N 1
ATOM 2090 C CA . ALA A 1 269 ? 6.077 7.371 1.590 1.00 90.38 269 ALA A CA 1
ATOM 2091 C C . ALA A 1 269 ? 7.098 8.044 0.657 1.00 90.38 269 ALA A C 1
ATOM 2093 O O . ALA A 1 269 ? 8.291 7.745 0.727 1.00 90.38 269 ALA A O 1
ATOM 2094 N N . TRP A 1 270 ? 6.655 8.901 -0.267 1.00 92.44 270 TRP A N 1
ATOM 2095 C CA . TRP A 1 270 ? 7.591 9.632 -1.118 1.00 92.44 270 TRP A CA 1
ATOM 2096 C C . TRP A 1 270 ? 8.360 10.682 -0.293 1.00 92.44 270 TRP A C 1
ATOM 2098 O O . TRP A 1 270 ? 7.700 11.492 0.365 1.00 92.44 270 TRP A O 1
ATOM 2108 N N . PRO A 1 271 ? 9.708 10.706 -0.348 1.00 89.56 271 PRO A N 1
ATOM 2109 C CA . PRO A 1 271 ? 10.525 11.615 0.452 1.00 89.56 271 PRO A CA 1
ATOM 2110 C C . PRO A 1 271 ? 10.229 13.097 0.229 1.00 89.56 271 PRO A C 1
ATOM 2112 O O . PRO A 1 271 ? 9.971 13.537 -0.896 1.00 89.56 271 PRO A O 1
ATOM 2115 N N . ASN A 1 272 ? 10.386 13.890 1.290 1.00 87.75 272 ASN A N 1
ATOM 2116 C CA . ASN A 1 272 ? 10.445 15.346 1.176 1.00 87.75 272 ASN A CA 1
ATOM 2117 C C . ASN A 1 272 ? 11.798 15.812 0.625 1.00 87.75 272 ASN A C 1
ATOM 2119 O O . ASN A 1 272 ? 12.826 15.287 1.074 1.00 87.75 272 ASN A O 1
ATOM 2123 N N . PRO A 1 273 ? 11.823 16.833 -0.261 1.00 84.44 273 PRO A N 1
ATOM 2124 C CA . PRO A 1 273 ? 13.062 17.426 -0.745 1.00 84.44 273 PRO A CA 1
ATOM 2125 C C . PRO A 1 273 ? 14.014 17.778 0.398 1.00 84.44 273 PRO A C 1
ATOM 2127 O O . PRO A 1 273 ? 13.603 18.282 1.451 1.00 84.44 273 PRO A O 1
ATOM 2130 N N . ASP A 1 274 ? 15.301 17.509 0.179 1.00 82.31 274 ASP A N 1
ATOM 2131 C CA . ASP A 1 274 ? 16.350 17.840 1.144 1.00 82.31 274 ASP A CA 1
ATOM 2132 C C . ASP A 1 274 ? 16.563 19.352 1.232 1.00 82.31 274 ASP A C 1
ATOM 2134 O O . ASP A 1 274 ? 16.877 19.862 2.293 1.00 82.31 274 ASP A O 1
ATOM 2138 N N . LYS A 1 275 ? 16.372 20.093 0.137 1.00 76.25 275 LYS A N 1
ATOM 2139 C CA . LYS A 1 275 ? 16.543 21.551 0.090 1.00 76.25 275 LYS A CA 1
ATOM 2140 C C . LYS A 1 275 ? 15.370 22.192 -0.641 1.00 76.25 275 LYS A C 1
ATOM 2142 O O . LYS A 1 275 ? 14.750 21.541 -1.477 1.00 76.25 275 LYS A O 1
ATOM 2147 N N . ASN A 1 276 ? 15.118 23.471 -0.353 1.00 73.75 276 ASN A N 1
ATOM 2148 C CA . ASN A 1 276 ? 14.139 24.311 -1.054 1.00 73.75 276 ASN A CA 1
ATOM 2149 C C . ASN A 1 276 ? 12.736 23.681 -1.122 1.00 73.75 276 ASN A C 1
ATOM 2151 O O . ASN A 1 276 ? 12.179 23.520 -2.207 1.00 73.75 276 ASN A O 1
ATOM 2155 N N . ARG A 1 277 ? 12.173 23.294 0.034 1.00 80.62 277 ARG A N 1
ATOM 2156 C CA . ARG A 1 277 ? 10.802 22.767 0.092 1.00 80.62 277 ARG A CA 1
ATOM 2157 C C . ARG A 1 277 ? 9.816 23.838 -0.370 1.00 80.62 277 ARG A C 1
ATOM 2159 O O . ARG A 1 277 ? 9.878 24.979 0.084 1.00 80.62 277 ARG A O 1
ATOM 2166 N N . SER A 1 278 ? 8.918 23.454 -1.271 1.00 78.75 278 SER A N 1
ATOM 2167 C CA . SER A 1 278 ? 7.840 24.325 -1.722 1.00 78.75 278 SER A CA 1
ATOM 2168 C C . SER A 1 278 ? 6.869 24.622 -0.580 1.00 78.75 278 SER A C 1
ATOM 2170 O O . SER A 1 278 ? 6.638 23.782 0.289 1.00 78.75 278 SER A O 1
ATOM 2172 N N . HIS A 1 279 ? 6.226 25.789 -0.618 1.00 72.12 279 HIS A N 1
ATOM 2173 C CA . HIS A 1 279 ? 5.120 26.098 0.298 1.00 72.12 279 HIS A CA 1
ATOM 2174 C C . HIS A 1 279 ? 3.901 25.187 0.049 1.00 72.12 279 HIS A C 1
ATOM 2176 O O . HIS A 1 279 ? 3.054 25.035 0.922 1.00 72.12 279 HIS A O 1
ATOM 2182 N N . PHE A 1 280 ? 3.833 24.547 -1.126 1.00 77.31 280 PHE A N 1
ATOM 2183 C CA . PHE A 1 280 ? 2.790 23.598 -1.521 1.00 77.31 280 PHE A CA 1
ATOM 2184 C C . PHE A 1 280 ? 3.383 22.211 -1.784 1.00 77.31 280 PHE A C 1
ATOM 2186 O O . PHE A 1 280 ? 3.182 21.619 -2.841 1.00 77.31 280 PHE A O 1
ATOM 2193 N N . GLU A 1 281 ? 4.134 21.680 -0.819 1.00 83.25 281 GLU A N 1
ATOM 2194 C CA . GLU A 1 281 ? 4.853 20.409 -0.964 1.00 83.25 281 GLU A CA 1
ATOM 2195 C C . GLU A 1 281 ? 3.949 19.171 -0.788 1.00 83.25 281 GLU A C 1
ATOM 2197 O O . GLU A 1 281 ? 4.306 18.181 -0.151 1.00 83.25 281 GLU A O 1
ATOM 2202 N N . PHE A 1 282 ? 2.746 19.200 -1.361 1.00 80.12 282 PHE A N 1
ATOM 2203 C CA . PHE A 1 282 ? 1.791 18.096 -1.355 1.00 80.12 282 PHE A CA 1
ATOM 2204 C C . PHE A 1 282 ? 1.148 17.906 -2.730 1.00 80.12 282 PHE A C 1
ATOM 2206 O O . PHE A 1 282 ? 1.061 18.815 -3.546 1.00 80.12 282 PHE A O 1
ATOM 2213 N N . CYS A 1 283 ? 0.686 16.684 -2.989 1.00 86.50 283 CYS A N 1
ATOM 2214 C CA . CYS A 1 283 ? -0.060 16.353 -4.200 1.00 86.50 283 CYS A CA 1
ATOM 2215 C C . CYS A 1 283 ? -1.555 16.246 -3.909 1.00 86.50 283 CYS A C 1
ATOM 2217 O O . CYS A 1 283 ? -1.954 16.125 -2.753 1.00 86.50 283 CYS A O 1
ATOM 2219 N N . GLU A 1 284 ? -2.373 16.182 -4.955 1.00 86.31 284 GLU A N 1
ATOM 2220 C CA . GLU A 1 284 ? -3.825 16.078 -4.813 1.00 86.31 284 GLU A CA 1
ATOM 2221 C C . GLU A 1 284 ? -4.290 14.866 -4.008 1.00 86.31 284 GLU A C 1
ATOM 2223 O O . GLU A 1 284 ? -5.123 15.008 -3.117 1.00 86.31 284 GLU A O 1
ATOM 2228 N N . ASN A 1 285 ? -3.713 13.685 -4.235 1.00 87.06 285 ASN A N 1
ATOM 2229 C CA . ASN A 1 285 ? -4.049 12.511 -3.425 1.00 87.06 285 ASN A CA 1
ATOM 2230 C C . ASN A 1 285 ? -3.567 12.641 -1.975 1.00 87.06 285 ASN A C 1
ATOM 2232 O O . ASN A 1 285 ? -4.219 12.137 -1.063 1.00 87.06 285 ASN A O 1
ATOM 2236 N N . GLY A 1 286 ? -2.473 13.371 -1.743 1.00 89.06 286 GLY A N 1
ATOM 2237 C CA . GLY A 1 286 ? -2.054 13.765 -0.399 1.00 89.06 286 GLY A CA 1
ATOM 2238 C C . GLY A 1 286 ? -3.076 14.691 0.260 1.00 89.06 286 GLY A C 1
ATOM 2239 O O . GLY A 1 286 ? -3.472 14.437 1.394 1.00 89.06 286 GLY A O 1
ATOM 2240 N N . ALA A 1 287 ? -3.551 15.709 -0.463 1.00 89.31 287 ALA A N 1
ATOM 2241 C CA . ALA A 1 287 ? -4.575 16.636 0.007 1.00 89.31 287 ALA A CA 1
ATOM 2242 C C . ALA A 1 287 ? -5.887 15.913 0.322 1.00 89.31 287 ALA A C 1
ATOM 2244 O O . ALA A 1 287 ? -6.426 16.117 1.402 1.00 89.31 287 ALA A O 1
ATOM 2245 N N . LYS A 1 288 ? -6.367 15.014 -0.547 1.00 89.88 288 LYS A N 1
ATOM 2246 C CA . LYS A 1 288 ? -7.572 14.201 -0.298 1.00 89.88 288 LYS A CA 1
ATOM 2247 C C . LYS A 1 288 ? -7.432 13.334 0.949 1.00 89.88 288 LYS A C 1
ATOM 2249 O O . LYS A 1 288 ? -8.324 13.339 1.790 1.00 89.88 288 LYS A O 1
ATOM 2254 N N . ASN A 1 289 ? -6.295 12.656 1.112 1.00 90.19 289 ASN A N 1
ATOM 2255 C CA . ASN A 1 289 ? -6.059 11.813 2.281 1.00 90.19 289 ASN A CA 1
ATOM 2256 C C . ASN A 1 289 ? -5.991 12.629 3.584 1.00 90.19 289 ASN A C 1
ATOM 2258 O O . ASN A 1 289 ? -6.603 12.251 4.577 1.00 90.19 289 ASN A O 1
ATOM 2262 N N . VAL A 1 290 ? -5.297 13.773 3.570 1.00 92.25 290 VAL A N 1
ATOM 2263 C CA . VAL A 1 290 ? -5.260 14.701 4.713 1.00 92.25 290 VAL A CA 1
ATOM 2264 C C . VAL A 1 290 ? -6.636 15.298 4.991 1.00 92.25 290 VAL A C 1
ATOM 2266 O O . VAL A 1 290 ? -7.015 15.404 6.147 1.00 92.25 290 VAL A O 1
ATOM 2269 N N . SER A 1 291 ? -7.411 15.638 3.962 1.00 90.25 291 SER A N 1
ATOM 2270 C CA . SER A 1 291 ? -8.771 16.176 4.109 1.00 90.25 291 SER A CA 1
ATOM 2271 C C . SER A 1 291 ? -9.705 15.155 4.751 1.00 90.25 291 SER A C 1
ATOM 2273 O O . SER A 1 291 ? -10.417 15.479 5.696 1.00 90.25 291 SER A O 1
ATOM 2275 N N . ALA A 1 292 ? -9.660 13.908 4.275 1.00 89.19 292 ALA A N 1
ATOM 2276 C CA . ALA A 1 292 ? -10.460 12.812 4.807 1.00 89.19 292 ALA A CA 1
ATOM 2277 C C . ALA A 1 292 ? -10.097 12.479 6.261 1.00 89.19 292 ALA A C 1
ATOM 2279 O O . ALA A 1 292 ? -10.972 12.090 7.031 1.00 89.19 292 ALA A O 1
ATOM 2280 N N . GLU A 1 293 ? -8.823 12.621 6.633 1.00 89.62 293 GLU A N 1
ATOM 2281 C CA . GLU A 1 293 ? -8.340 12.449 8.003 1.00 89.62 293 GLU A CA 1
ATOM 2282 C C . GLU A 1 293 ? -8.715 13.642 8.895 1.00 89.62 293 GLU A C 1
ATOM 2284 O O . GLU A 1 293 ? -9.220 13.449 9.995 1.00 89.62 293 GLU A O 1
ATOM 2289 N N . ALA A 1 294 ? -8.532 14.872 8.423 1.00 92.31 294 ALA A N 1
ATOM 2290 C CA . ALA A 1 294 ? -8.730 16.097 9.196 1.00 92.31 294 ALA A CA 1
ATOM 2291 C C . ALA A 1 294 ? -10.168 16.648 9.162 1.00 92.31 294 ALA A C 1
ATOM 2293 O O . ALA A 1 294 ? -10.387 17.781 9.621 1.00 92.31 294 ALA A O 1
ATOM 2294 N N . THR A 1 295 ? -11.109 15.872 8.611 1.00 91.88 295 THR A N 1
ATOM 2295 C CA . THR A 1 295 ? -12.527 16.223 8.454 1.00 91.88 295 THR A CA 1
ATOM 2296 C C . THR A 1 295 ? -13.139 16.723 9.763 1.00 91.88 295 THR A C 1
ATOM 2298 O O . THR A 1 295 ? -12.763 16.285 10.853 1.00 91.88 295 THR A O 1
ATOM 2301 N N . THR A 1 296 ? -14.075 17.667 9.668 1.00 91.38 296 THR A N 1
ATOM 2302 C CA . THR A 1 296 ? -14.835 18.165 10.825 1.00 91.38 296 THR A CA 1
ATOM 2303 C C . THR A 1 296 ? -16.009 17.266 11.199 1.00 91.38 296 THR A C 1
ATOM 2305 O O . THR A 1 296 ? -16.599 17.462 12.260 1.00 91.38 296 THR A O 1
ATOM 2308 N N . ARG A 1 297 ? -16.357 16.285 10.356 1.00 94.06 297 ARG A N 1
ATOM 2309 C CA . ARG A 1 297 ? -17.400 15.301 10.665 1.00 94.06 297 ARG A CA 1
ATOM 2310 C C . ARG A 1 297 ? -16.911 14.339 11.743 1.00 94.06 297 ARG A C 1
ATOM 2312 O O . ARG A 1 297 ? -15.781 13.849 11.681 1.00 94.06 297 ARG A O 1
ATOM 2319 N N . ILE A 1 298 ? -17.785 14.029 12.691 1.00 94.94 298 ILE A N 1
ATOM 2320 C CA . ILE A 1 298 ? -17.510 13.119 13.802 1.00 94.94 298 ILE A CA 1
ATOM 2321 C C . ILE A 1 298 ? -18.619 12.078 13.937 1.00 94.94 298 ILE A C 1
ATOM 2323 O O . ILE A 1 298 ? -19.776 12.349 13.627 1.00 94.94 298 ILE A O 1
ATOM 2327 N N . ILE A 1 299 ? -18.243 10.905 14.433 1.00 94.81 299 ILE A N 1
ATOM 2328 C CA . ILE A 1 299 ? -19.126 9.789 14.750 1.00 94.81 299 ILE A CA 1
ATOM 2329 C C . ILE A 1 299 ? -19.179 9.670 16.272 1.00 94.81 299 ILE A C 1
ATOM 2331 O O . ILE A 1 299 ? -18.179 9.315 16.897 1.00 94.81 299 ILE A O 1
ATOM 2335 N N . THR A 1 300 ? -20.342 9.959 16.852 1.00 93.62 300 THR A N 1
ATOM 2336 C CA . THR A 1 300 ? -20.607 9.862 18.296 1.00 93.62 300 THR A CA 1
ATOM 2337 C C . THR A 1 300 ? -21.344 8.565 18.635 1.00 93.62 300 THR A C 1
ATOM 2339 O O . THR A 1 300 ? -21.815 7.849 17.748 1.00 93.62 300 THR A O 1
ATOM 2342 N N . SER A 1 301 ? -21.519 8.271 19.925 1.00 93.94 301 SER A N 1
ATOM 2343 C CA . SER A 1 301 ? -22.379 7.167 20.373 1.00 93.94 301 SER A CA 1
ATOM 2344 C C . SER A 1 301 ? -23.823 7.232 19.846 1.00 93.94 301 SER A C 1
ATOM 2346 O O . SER A 1 301 ? -24.445 6.186 19.690 1.00 93.94 301 SER A O 1
ATOM 2348 N N . GLU A 1 302 ? -24.362 8.407 19.499 1.00 94.38 302 GLU A N 1
ATOM 2349 C CA . GLU A 1 302 ? -25.694 8.533 18.883 1.00 94.38 302 GLU A CA 1
ATOM 2350 C C . GLU A 1 302 ? -25.764 7.855 17.506 1.00 94.38 302 GLU A C 1
ATOM 2352 O O . GLU A 1 302 ? -26.731 7.151 17.213 1.00 94.38 302 GLU A O 1
ATOM 2357 N N . PHE A 1 303 ? -24.712 7.985 16.690 1.00 95.62 303 PHE A N 1
ATOM 2358 C CA . PHE A 1 303 ? -24.628 7.299 15.399 1.00 95.62 303 PHE A CA 1
ATOM 2359 C C . PHE A 1 303 ? -24.737 5.781 15.578 1.00 95.62 303 PHE A C 1
ATOM 2361 O O . PHE A 1 303 ? -25.523 5.129 14.895 1.00 95.62 303 PHE A O 1
ATOM 2368 N N . PHE A 1 304 ? -24.002 5.226 16.542 1.00 95.88 304 PHE A N 1
ATOM 2369 C CA . PHE A 1 304 ? -24.003 3.790 16.818 1.00 95.88 304 PHE A CA 1
ATOM 2370 C C . PHE A 1 304 ? -25.280 3.284 17.499 1.00 95.88 304 PHE A C 1
ATOM 2372 O O . PHE A 1 304 ? -25.548 2.090 17.441 1.00 95.88 304 PHE A O 1
ATOM 2379 N N . ARG A 1 305 ? -26.089 4.166 18.103 1.00 93.94 305 ARG A N 1
ATOM 2380 C CA . ARG A 1 305 ? -27.454 3.828 18.544 1.00 93.94 305 ARG A CA 1
ATOM 2381 C C . ARG A 1 305 ? -28.445 3.791 17.384 1.00 93.94 305 ARG A C 1
ATOM 2383 O O . ARG A 1 305 ? -29.393 3.020 17.444 1.00 93.94 305 ARG A O 1
ATOM 2390 N N . LYS A 1 306 ? -28.250 4.639 16.367 1.00 92.12 306 LYS A N 1
ATOM 2391 C CA . LYS A 1 306 ? -29.110 4.709 15.176 1.00 92.12 306 LYS A CA 1
ATOM 2392 C C . LYS A 1 306 ? -28.845 3.559 14.203 1.00 92.12 306 LYS A C 1
ATOM 2394 O O . LYS A 1 306 ? -29.786 3.064 13.594 1.00 92.12 306 LYS A O 1
ATOM 2399 N N . TRP A 1 307 ? -27.579 3.196 14.015 1.00 89.44 307 TRP A N 1
ATOM 2400 C CA . TRP A 1 307 ? -27.156 2.261 12.977 1.00 89.44 307 TRP A CA 1
ATOM 2401 C C . TRP A 1 307 ? -26.704 0.932 13.569 1.00 89.44 307 TRP A C 1
ATOM 2403 O O . TRP A 1 307 ? -25.697 0.873 14.282 1.00 89.44 307 TRP A O 1
ATOM 2413 N N . SER A 1 308 ? -27.406 -0.146 13.217 1.00 91.00 308 SER A N 1
ATOM 2414 C CA . SER A 1 308 ? -26.950 -1.489 13.553 1.00 91.00 308 SER A CA 1
ATOM 2415 C C . SER A 1 308 ? -25.747 -1.883 12.694 1.00 91.00 308 SER A C 1
ATOM 2417 O O . SER A 1 308 ? -25.515 -1.347 11.605 1.00 91.00 308 SER A O 1
ATOM 2419 N N . VAL A 1 309 ? -24.979 -2.869 13.159 1.00 91.75 309 VAL A N 1
ATOM 2420 C CA . VAL A 1 309 ? -23.893 -3.457 12.360 1.00 91.75 309 VAL A CA 1
ATOM 2421 C C . VAL A 1 309 ? -24.431 -4.010 11.040 1.00 91.75 309 VAL A C 1
ATOM 2423 O O . VAL A 1 309 ? -23.799 -3.823 10.002 1.00 91.75 309 VAL A O 1
ATOM 2426 N N . GLN A 1 310 ? -25.612 -4.633 11.061 1.00 83.44 310 GLN A N 1
ATOM 2427 C CA . GLN A 1 310 ? -26.227 -5.216 9.872 1.00 83.44 310 GLN A CA 1
ATOM 2428 C C . GLN A 1 310 ? -26.631 -4.150 8.846 1.00 83.44 310 GLN A C 1
ATOM 2430 O O . GLN A 1 310 ? -26.386 -4.347 7.658 1.00 83.44 310 GLN A O 1
ATOM 2435 N N . ASP A 1 311 ? -27.172 -3.013 9.288 1.00 81.25 311 ASP A N 1
ATOM 2436 C CA . ASP A 1 311 ? -27.519 -1.905 8.389 1.00 81.25 311 ASP A CA 1
ATOM 2437 C C . ASP A 1 311 ? -26.264 -1.335 7.726 1.00 81.25 311 ASP A C 1
ATOM 2439 O O . ASP A 1 311 ? -26.211 -1.161 6.509 1.00 81.25 311 ASP A O 1
ATOM 2443 N N . MET A 1 312 ? -25.204 -1.123 8.511 1.00 88.38 312 MET A N 1
ATOM 2444 C CA . MET A 1 312 ? -23.927 -0.638 7.989 1.00 88.38 312 MET A CA 1
ATOM 2445 C C . MET A 1 312 ? -23.240 -1.650 7.059 1.00 88.38 312 MET A C 1
ATOM 2447 O O . MET A 1 312 ? -22.479 -1.251 6.182 1.00 88.38 312 MET A O 1
ATOM 2451 N N . LEU A 1 313 ? -23.481 -2.960 7.206 1.00 81.94 313 LEU A N 1
ATOM 2452 C CA . LEU A 1 313 ? -22.933 -3.971 6.292 1.00 81.94 313 LEU A CA 1
ATOM 2453 C C . LEU A 1 313 ? -23.525 -3.870 4.877 1.00 81.94 313 LEU A C 1
ATOM 2455 O O . LEU A 1 313 ? -22.893 -4.366 3.939 1.00 81.94 313 LEU A O 1
ATOM 2459 N N . LEU A 1 314 ? -24.693 -3.240 4.721 1.00 77.75 314 LEU A N 1
ATOM 2460 C CA . LEU A 1 314 ? -25.357 -3.013 3.435 1.00 77.75 314 LEU A CA 1
ATOM 2461 C C . LEU A 1 314 ? -24.892 -1.731 2.731 1.00 77.75 314 LEU A C 1
ATOM 2463 O O . LEU A 1 314 ? -25.352 -1.451 1.627 1.00 77.75 314 LEU A O 1
ATOM 2467 N N . THR A 1 315 ? -23.999 -0.950 3.341 1.00 78.88 315 THR A N 1
ATOM 2468 C CA . THR A 1 315 ? -23.473 0.289 2.758 1.00 78.88 315 THR A CA 1
ATOM 2469 C C . THR A 1 315 ? -22.081 0.081 2.157 1.00 78.88 315 THR A C 1
ATOM 2471 O O . THR A 1 315 ? -21.395 -0.919 2.399 1.00 78.88 315 THR A O 1
ATOM 2474 N N . SER A 1 316 ? -21.654 1.018 1.309 1.00 79.94 316 SER A N 1
ATOM 2475 C CA . SER A 1 316 ? -20.353 0.936 0.646 1.00 79.94 316 SER A CA 1
ATOM 2476 C C . SER A 1 316 ? -19.206 1.325 1.590 1.00 79.94 316 SER A C 1
ATOM 2478 O O . SER A 1 316 ? -19.364 2.101 2.533 1.00 79.94 316 SER A O 1
ATOM 2480 N N . GLY A 1 317 ? -17.990 0.856 1.291 1.00 83.69 317 GLY A N 1
ATOM 2481 C CA . GLY A 1 317 ? -16.789 1.331 1.991 1.00 83.69 317 GLY A CA 1
ATOM 2482 C C . GLY A 1 317 ? -16.572 2.844 1.849 1.00 83.69 317 GLY A C 1
ATOM 2483 O O . GLY A 1 317 ? -16.048 3.475 2.764 1.00 83.69 317 GLY A O 1
ATOM 2484 N N . TYR A 1 318 ? -17.018 3.427 0.729 1.00 86.25 318 TYR A N 1
ATOM 2485 C CA . TYR A 1 318 ? -17.039 4.875 0.528 1.00 86.25 318 TYR A CA 1
ATOM 2486 C C . TYR A 1 318 ? -17.956 5.557 1.549 1.00 86.25 318 TYR A C 1
ATOM 2488 O O . TYR A 1 318 ? -17.506 6.468 2.242 1.00 86.25 318 TYR A O 1
ATOM 2496 N N . TRP A 1 319 ? -19.188 5.068 1.716 1.00 88.31 319 TRP A N 1
ATOM 2497 C CA . TRP A 1 319 ? -20.140 5.606 2.684 1.00 88.31 319 TRP A CA 1
ATOM 2498 C C . TRP A 1 319 ? -19.608 5.566 4.118 1.00 88.31 319 TRP A C 1
ATOM 2500 O O . TRP A 1 319 ? -19.666 6.581 4.811 1.00 88.31 319 TRP A O 1
ATOM 2510 N N . LEU A 1 320 ? -19.031 4.435 4.546 1.00 89.44 320 LEU A N 1
ATOM 2511 C CA . LEU A 1 320 ? -18.466 4.281 5.896 1.00 89.44 320 LEU A CA 1
ATOM 2512 C C . LEU A 1 320 ? -17.397 5.341 6.186 1.00 89.44 320 LEU A C 1
ATOM 2514 O O . LEU A 1 320 ? -17.386 5.953 7.253 1.00 89.44 320 LEU A O 1
ATOM 2518 N N . GLU A 1 321 ? -16.533 5.608 5.208 1.00 87.31 321 GLU A N 1
ATOM 2519 C CA . GLU A 1 321 ? -15.512 6.648 5.310 1.00 87.31 321 GLU A CA 1
ATOM 2520 C C . GLU A 1 321 ? -16.118 8.062 5.350 1.00 87.31 321 GLU A C 1
ATOM 2522 O O . GLU A 1 321 ? -15.548 8.950 5.983 1.00 87.31 321 GLU A O 1
ATOM 2527 N N . GLN A 1 322 ? -17.267 8.316 4.720 1.00 88.25 322 GLN A N 1
ATOM 2528 C CA . GLN A 1 322 ? -17.883 9.651 4.715 1.00 88.25 322 GLN A CA 1
ATOM 2529 C C . GLN A 1 322 ? -18.525 10.061 6.052 1.00 88.25 322 GLN A C 1
ATOM 2531 O O . GLN A 1 322 ? -18.798 11.254 6.230 1.00 88.25 322 GLN A O 1
ATOM 2536 N N . GLN A 1 323 ? -18.706 9.127 6.995 1.00 91.38 323 GLN A N 1
ATOM 2537 C CA . GLN A 1 323 ? -19.386 9.382 8.275 1.00 91.38 323 GLN A CA 1
ATOM 2538 C C . GLN A 1 323 ? -18.560 10.228 9.260 1.00 91.38 323 GLN A C 1
ATOM 2540 O O . GLN A 1 323 ? -19.119 10.887 10.133 1.00 91.38 323 GLN A O 1
ATOM 2545 N N . GLY A 1 324 ? -17.233 10.275 9.101 1.00 93.56 324 GLY A N 1
ATOM 2546 C CA . GLY A 1 324 ? -16.349 11.133 9.897 1.00 93.56 324 GLY A CA 1
ATOM 2547 C C . GLY A 1 324 ? -15.424 10.388 10.862 1.00 93.56 324 GLY A C 1
ATOM 2548 O O . GLY A 1 324 ? -15.134 9.203 10.689 1.00 93.56 324 GLY A O 1
ATOM 2549 N N . ARG A 1 325 ? -14.886 11.120 11.844 1.00 96.38 325 ARG A N 1
ATOM 2550 C CA . ARG A 1 325 ? -13.901 10.639 12.828 1.00 96.38 325 ARG A CA 1
ATOM 2551 C C . ARG A 1 325 ? -14.551 9.957 14.026 1.00 96.38 325 ARG A C 1
ATOM 2553 O O . ARG A 1 325 ? -15.500 10.486 14.589 1.00 96.38 325 ARG A O 1
ATOM 2560 N N . LEU A 1 326 ? -13.984 8.832 14.455 1.00 96.56 326 LEU A N 1
ATOM 2561 C CA . LEU A 1 326 ? -14.367 8.152 15.698 1.00 96.56 326 LEU A CA 1
ATOM 2562 C C . LEU A 1 326 ? -13.882 8.964 16.912 1.00 96.56 326 LEU A C 1
ATOM 2564 O O . LEU A 1 326 ? -12.729 9.403 16.920 1.00 96.56 326 LEU A O 1
ATOM 2568 N N . THR A 1 327 ? -14.731 9.155 17.929 1.00 95.81 327 THR A N 1
ATOM 2569 C CA . THR A 1 327 ? -14.444 10.082 19.047 1.00 95.81 327 THR A CA 1
ATOM 2570 C C . THR A 1 327 ? -14.356 9.459 20.438 1.00 95.81 327 THR A C 1
ATOM 2572 O O . THR A 1 327 ? -13.726 10.053 21.313 1.00 95.81 327 THR A O 1
ATOM 2575 N N . GLU A 1 328 ? -14.972 8.300 20.667 1.00 96.00 328 GLU A N 1
ATOM 2576 C CA . GLU A 1 328 ? -14.967 7.585 21.955 1.00 96.00 328 GLU A CA 1
ATOM 2577 C C . GLU A 1 328 ? -14.894 6.057 21.744 1.00 96.00 328 GLU A C 1
ATOM 2579 O O . GLU A 1 328 ? -15.245 5.592 20.654 1.00 96.00 328 GLU A O 1
ATOM 2584 N N . PRO A 1 329 ? -14.367 5.271 22.707 1.00 98.50 329 PRO A N 1
ATOM 2585 C CA . PRO A 1 329 ? -14.303 3.820 22.569 1.00 98.50 329 PRO A CA 1
ATOM 2586 C C . PRO A 1 329 ? -15.692 3.183 22.507 1.00 98.50 329 PRO A C 1
ATOM 2588 O O . PRO A 1 329 ? -16.588 3.546 23.268 1.00 98.50 329 PRO A O 1
ATOM 2591 N N . MET A 1 330 ? -15.847 2.194 21.630 1.00 98.62 330 MET A N 1
ATOM 2592 C CA . MET A 1 330 ? -17.115 1.495 21.416 1.00 98.62 330 MET A CA 1
ATOM 2593 C C . MET A 1 330 ? -16.942 -0.015 21.568 1.00 98.62 330 MET A C 1
ATOM 2595 O O . MET A 1 330 ? -15.936 -0.571 21.131 1.00 98.62 330 MET A O 1
ATOM 2599 N N . LEU A 1 331 ? -17.950 -0.678 22.128 1.00 98.81 331 LEU A N 1
ATOM 2600 C CA . LEU A 1 331 ? -18.051 -2.121 22.317 1.00 98.81 331 LEU A CA 1
ATOM 2601 C C . LEU A 1 331 ? -19.257 -2.668 21.552 1.00 98.81 331 LEU A C 1
ATOM 2603 O O . LEU A 1 331 ? -20.377 -2.202 21.741 1.00 98.81 331 LEU A O 1
ATOM 2607 N N . LEU A 1 332 ? -19.034 -3.693 20.740 1.00 98.75 332 LEU A N 1
ATOM 2608 C CA . LEU A 1 332 ? -20.075 -4.612 20.302 1.00 98.75 332 LEU A CA 1
ATOM 2609 C C . LEU A 1 332 ? -19.969 -5.853 21.182 1.00 98.75 332 LEU A C 1
ATOM 2611 O O . LEU A 1 332 ? -18.982 -6.590 21.099 1.00 98.75 332 LEU A O 1
ATOM 2615 N N . ASP A 1 333 ? -20.945 -6.026 22.067 1.00 97.88 333 ASP A N 1
ATOM 2616 C CA . ASP A 1 333 ? -21.008 -7.191 22.943 1.00 97.88 333 ASP A CA 1
ATOM 2617 C C . ASP A 1 333 ? -21.511 -8.430 22.175 1.00 97.88 333 ASP A C 1
ATOM 2619 O O . ASP A 1 333 ? -22.048 -8.325 21.071 1.00 97.88 333 ASP A O 1
ATOM 2623 N N . GLU A 1 334 ? -21.335 -9.614 22.751 1.00 95.88 334 GLU A N 1
ATOM 2624 C CA . GLU A 1 334 ? -21.761 -10.872 22.157 1.00 95.88 334 GLU A CA 1
ATOM 2625 C C . GLU A 1 334 ? -23.272 -10.861 21.909 1.00 95.88 334 GLU A C 1
ATOM 2627 O O . GLU A 1 334 ? -24.069 -10.558 22.797 1.00 95.88 334 GLU A O 1
ATOM 2632 N N . ASN A 1 335 ? -23.661 -11.181 20.672 1.00 92.81 335 ASN A N 1
ATOM 2633 C CA . ASN A 1 335 ? -25.038 -11.133 20.167 1.00 92.81 335 ASN A CA 1
ATOM 2634 C C . ASN A 1 335 ? -25.684 -9.733 20.129 1.00 92.81 335 ASN A C 1
ATOM 2636 O O . ASN A 1 335 ? -26.865 -9.621 19.792 1.00 92.81 335 ASN A O 1
ATOM 2640 N N . ALA A 1 336 ? -24.948 -8.660 20.437 1.00 96.19 336 ALA A N 1
ATOM 2641 C CA . ALA A 1 336 ? -25.457 -7.304 20.278 1.00 96.19 336 ALA A CA 1
ATOM 2642 C C . ALA A 1 336 ? -25.563 -6.931 18.790 1.00 96.19 336 ALA A C 1
ATOM 2644 O O . ALA A 1 336 ? -24.745 -7.324 17.961 1.00 96.19 336 ALA A O 1
ATOM 2645 N N . THR A 1 337 ? -26.567 -6.122 18.450 1.00 94.75 337 THR A N 1
ATOM 2646 C CA . THR A 1 337 ? -26.766 -5.604 17.085 1.00 94.75 337 THR A CA 1
ATOM 2647 C C . THR A 1 337 ? -26.142 -4.224 16.875 1.00 94.75 337 THR A C 1
ATOM 2649 O O . THR A 1 337 ? -25.913 -3.820 15.735 1.00 94.75 337 THR A O 1
ATOM 2652 N N . HIS A 1 338 ? -25.856 -3.505 17.964 1.00 98.19 338 HIS A N 1
ATOM 2653 C CA . HIS A 1 338 ? -25.367 -2.128 17.968 1.00 98.19 338 HIS A CA 1
ATOM 2654 C C . HIS A 1 338 ? -24.140 -1.991 18.865 1.00 98.19 338 HIS A C 1
ATOM 2656 O O . HIS A 1 338 ? -24.058 -2.612 19.927 1.00 98.19 338 HIS A O 1
ATOM 2662 N N . TYR A 1 339 ? -23.224 -1.117 18.458 1.00 98.62 339 TYR A N 1
ATOM 2663 C CA . TYR A 1 339 ? -22.107 -0.692 19.290 1.00 98.62 339 TYR A CA 1
ATOM 2664 C C . TYR A 1 339 ? -22.593 0.221 20.425 1.00 98.62 339 TYR A C 1
ATOM 2666 O O . TYR A 1 339 ? -23.408 1.115 20.209 1.00 98.62 339 TYR A O 1
ATOM 2674 N N . GLN A 1 340 ? -22.049 0.036 21.625 1.00 98.31 340 GLN A N 1
ATOM 2675 C CA . GLN A 1 340 ? -22.322 0.854 22.807 1.00 98.31 340 GLN A CA 1
ATOM 2676 C C . GLN A 1 340 ? -21.034 1.506 23.319 1.00 98.31 340 GLN A C 1
ATOM 2678 O O . GLN A 1 340 ? -19.965 0.906 23.195 1.00 98.31 340 GLN A O 1
ATOM 2683 N N . PRO A 1 341 ? -21.090 2.734 23.861 1.00 98.12 341 PRO A N 1
ATOM 2684 C CA . PRO A 1 341 ? -19.903 3.387 24.398 1.00 98.12 341 PRO A CA 1
ATOM 2685 C C . PRO A 1 341 ? -19.334 2.589 25.576 1.00 98.12 341 PRO A C 1
ATOM 2687 O O . PRO A 1 341 ? -20.078 2.039 26.388 1.00 98.12 341 PRO A O 1
ATOM 2690 N N . VAL A 1 342 ? -18.008 2.543 25.679 1.00 98.38 342 VAL A N 1
ATOM 2691 C CA . VAL A 1 342 ? -17.283 1.880 26.770 1.00 98.38 342 VAL A CA 1
ATOM 2692 C C . VAL A 1 342 ? -16.153 2.780 27.259 1.00 98.38 342 VAL A C 1
ATOM 2694 O O . VAL A 1 342 ? -15.568 3.545 26.490 1.00 98.38 342 VAL A O 1
ATOM 2697 N N . SER A 1 343 ? -15.830 2.723 28.552 1.00 98.31 343 SER A N 1
ATOM 2698 C CA . SER A 1 343 ? -14.706 3.500 29.073 1.00 98.31 343 SER A CA 1
ATOM 2699 C C . SER A 1 343 ? -13.371 2.941 28.563 1.00 98.31 343 SER A C 1
ATOM 2701 O O . SER A 1 343 ? -13.236 1.748 28.283 1.00 98.31 343 SER A O 1
ATOM 2703 N N . TRP A 1 344 ? -12.341 3.790 28.482 1.00 98.38 344 TRP A N 1
ATOM 2704 C CA . TRP A 1 344 ? -10.986 3.339 28.139 1.00 98.38 344 TRP A CA 1
ATOM 2705 C C . TRP A 1 344 ? -10.473 2.251 29.086 1.00 98.38 344 TRP A C 1
ATOM 2707 O O . TRP A 1 344 ? -9.844 1.298 28.633 1.00 98.38 344 TRP A O 1
ATOM 2717 N N . ASN A 1 345 ? -10.738 2.393 30.387 1.00 98.12 345 ASN A N 1
ATOM 2718 C CA . ASN A 1 345 ? -10.291 1.425 31.381 1.00 98.12 345 ASN A CA 1
ATOM 2719 C C . ASN A 1 345 ? -10.975 0.071 31.172 1.00 98.12 345 ASN A C 1
ATOM 2721 O O . ASN A 1 345 ? -10.289 -0.943 31.100 1.00 98.12 345 ASN A O 1
ATOM 2725 N N . ASP A 1 346 ? -12.297 0.054 30.992 1.00 98.62 346 ASP A N 1
ATOM 2726 C CA . ASP A 1 346 ? -13.040 -1.195 30.789 1.00 98.62 346 ASP A CA 1
ATOM 2727 C C . ASP A 1 346 ? -12.646 -1.875 29.473 1.00 98.62 346 ASP A C 1
ATOM 2729 O O . ASP A 1 346 ? -12.499 -3.096 29.429 1.00 98.62 346 ASP A O 1
ATOM 2733 N N . ALA A 1 347 ? -12.390 -1.095 28.416 1.00 98.69 347 ALA A N 1
ATOM 2734 C CA . ALA A 1 347 ? -11.867 -1.620 27.160 1.00 98.69 347 ALA A CA 1
ATOM 2735 C C . ALA A 1 347 ? -10.495 -2.293 27.350 1.00 98.69 347 ALA A C 1
ATOM 2737 O O . ALA A 1 347 ? -10.292 -3.414 26.885 1.00 98.69 347 ALA A O 1
ATOM 2738 N N . PHE A 1 348 ? -9.560 -1.657 28.068 1.00 98.75 348 PHE A N 1
ATOM 2739 C CA . PHE A 1 348 ? -8.251 -2.255 28.352 1.00 98.75 348 PHE A CA 1
ATOM 2740 C C . PHE A 1 348 ? -8.351 -3.499 29.238 1.00 98.75 348 PHE A C 1
ATOM 2742 O O . PHE A 1 348 ? -7.691 -4.495 28.947 1.00 98.75 348 PHE A O 1
ATOM 2749 N N . GLN A 1 349 ? -9.201 -3.483 30.267 1.00 98.62 349 GLN A N 1
ATOM 2750 C CA . GLN A 1 349 ? -9.423 -4.645 31.132 1.00 98.62 349 GLN A CA 1
ATOM 2751 C C . GLN A 1 349 ? -10.060 -5.814 30.372 1.00 98.62 349 GLN A C 1
ATOM 2753 O O . GLN A 1 349 ? -9.693 -6.967 30.594 1.00 98.62 349 GLN A O 1
ATOM 2758 N N . MET A 1 350 ? -10.964 -5.541 29.427 1.00 98.56 350 MET A N 1
ATOM 2759 C CA . MET A 1 350 ? -11.538 -6.570 28.559 1.00 98.56 350 MET A CA 1
ATOM 2760 C C . MET A 1 350 ? -10.476 -7.210 27.660 1.00 98.56 350 MET A C 1
ATOM 2762 O O . MET A 1 350 ? -10.402 -8.434 27.582 1.00 98.56 350 MET A O 1
ATOM 2766 N N . ILE A 1 351 ? -9.625 -6.395 27.027 1.00 98.81 351 ILE A N 1
ATOM 2767 C CA . ILE A 1 351 ? -8.511 -6.882 26.200 1.00 98.81 351 ILE A CA 1
ATOM 2768 C C . ILE A 1 351 ? -7.560 -7.739 27.038 1.00 98.81 351 ILE A C 1
ATOM 2770 O O . ILE A 1 351 ? -7.224 -8.852 26.639 1.00 98.81 351 ILE A O 1
ATOM 2774 N N . ALA A 1 352 ? -7.172 -7.247 28.215 1.00 98.69 352 ALA A N 1
ATOM 2775 C CA . ALA A 1 352 ? -6.300 -7.964 29.133 1.00 98.69 352 ALA A CA 1
ATOM 2776 C C . ALA A 1 352 ? -6.896 -9.309 29.557 1.00 98.69 352 ALA A C 1
ATOM 2778 O O . ALA A 1 352 ? -6.199 -10.320 29.526 1.00 98.69 352 ALA A O 1
ATOM 2779 N N . LYS A 1 353 ? -8.187 -9.341 29.906 1.00 98.38 353 LYS A N 1
ATOM 2780 C CA . LYS A 1 353 ? -8.892 -10.571 30.281 1.00 98.38 353 LYS A CA 1
ATOM 2781 C C . LYS A 1 353 ? -8.873 -11.602 29.152 1.00 98.38 353 LYS A C 1
ATOM 2783 O O . LYS A 1 353 ? -8.540 -12.755 29.409 1.00 98.38 353 LYS A O 1
ATOM 2788 N N . GLU A 1 354 ? -9.202 -11.201 27.923 1.00 98.38 354 GLU A N 1
ATOM 2789 C CA . GLU A 1 354 ? -9.195 -12.113 26.771 1.00 98.38 354 GLU A CA 1
ATOM 2790 C C . GLU A 1 354 ? -7.786 -12.647 26.491 1.00 98.38 354 GLU A C 1
ATOM 2792 O O . GLU A 1 354 ? -7.614 -13.857 26.363 1.00 98.38 354 GLU A O 1
ATOM 2797 N N . LEU A 1 355 ? -6.766 -11.780 26.482 1.00 98.69 355 LEU A N 1
ATOM 2798 C CA . LEU A 1 355 ? -5.376 -12.185 26.243 1.00 98.69 355 LEU A CA 1
ATOM 2799 C C . LEU A 1 355 ? -4.824 -13.098 27.349 1.00 98.69 355 LEU A C 1
ATOM 2801 O O . LEU A 1 355 ? -4.171 -14.091 27.038 1.00 98.69 355 LEU A O 1
ATOM 2805 N N . LYS A 1 356 ? -5.117 -12.811 28.625 1.00 97.69 356 LYS A N 1
ATOM 2806 C CA . LYS A 1 356 ? -4.721 -13.654 29.771 1.00 97.69 356 LYS A CA 1
ATOM 2807 C C . LYS A 1 356 ? -5.446 -15.005 29.797 1.00 97.69 356 LYS A C 1
ATOM 2809 O O . LYS A 1 356 ? -4.965 -15.930 30.439 1.00 97.69 356 LYS A O 1
ATOM 2814 N N . SER A 1 357 ? -6.593 -15.122 29.124 1.00 98.00 357 SER A N 1
ATOM 2815 C CA . SER A 1 357 ? -7.375 -16.366 29.047 1.00 98.00 357 SER A CA 1
ATOM 2816 C C . SER A 1 357 ? -6.934 -17.327 27.937 1.00 98.00 357 SER A C 1
ATOM 2818 O O . SER A 1 357 ? -7.524 -18.397 27.789 1.00 98.00 357 SER A O 1
ATOM 2820 N N . LEU A 1 358 ? -5.954 -16.937 27.115 1.00 98.44 358 LEU A N 1
ATOM 2821 C CA . LEU A 1 358 ? -5.436 -17.782 26.042 1.00 98.44 358 LEU A CA 1
ATOM 2822 C C . LEU A 1 358 ? -4.570 -18.905 26.611 1.00 98.44 358 LEU A C 1
ATOM 2824 O O . LEU A 1 358 ? -3.754 -18.677 27.501 1.00 98.44 358 LEU A O 1
ATOM 2828 N N . ASP A 1 359 ? -4.696 -20.099 26.035 1.00 97.81 359 ASP A N 1
ATOM 2829 C CA . ASP A 1 359 ? -3.879 -21.253 26.424 1.00 97.81 359 ASP A CA 1
ATOM 2830 C C . ASP A 1 359 ? -2.444 -21.097 25.890 1.00 97.81 359 ASP A C 1
ATOM 2832 O O . ASP A 1 359 ? -1.483 -21.629 26.445 1.00 97.81 359 ASP A O 1
ATOM 2836 N N . ASN A 1 360 ? -2.295 -20.352 24.788 1.00 97.44 360 ASN A N 1
ATOM 2837 C CA . ASN A 1 360 ? -1.022 -20.035 24.157 1.00 97.44 360 ASN A CA 1
ATOM 2838 C C . ASN A 1 360 ? -1.061 -18.608 23.572 1.00 97.44 360 ASN A C 1
ATOM 2840 O O . ASN A 1 360 ? -1.987 -18.293 22.820 1.00 97.44 360 ASN A O 1
ATOM 2844 N N . PRO A 1 361 ? -0.045 -17.751 23.807 1.00 97.62 361 PRO A N 1
ATOM 2845 C CA . PRO A 1 361 ? 0.019 -16.409 23.216 1.00 97.62 361 PRO A CA 1
ATOM 2846 C C . PRO A 1 361 ? -0.095 -16.374 21.682 1.00 97.62 361 PRO A C 1
ATOM 2848 O O . PRO A 1 361 ? -0.543 -15.379 21.116 1.00 97.62 361 PRO A O 1
ATOM 2851 N N . ASN A 1 362 ? 0.274 -17.457 20.988 1.00 98.19 362 ASN A N 1
ATOM 2852 C CA . ASN A 1 362 ? 0.147 -17.572 19.530 1.00 98.19 362 ASN A CA 1
ATOM 2853 C C . ASN A 1 362 ? -1.303 -17.709 19.035 1.00 98.19 362 ASN A C 1
ATOM 2855 O O . ASN A 1 362 ? -1.540 -17.660 17.828 1.00 98.19 362 ASN A O 1
ATOM 2859 N N . GLU A 1 363 ? -2.279 -17.836 19.935 1.00 98.75 363 GLU A N 1
ATOM 2860 C CA . GLU A 1 363 ? -3.705 -17.732 19.611 1.00 98.75 363 GLU A CA 1
ATOM 2861 C C . GLU A 1 363 ? -4.157 -16.271 19.419 1.00 98.75 363 GLU A C 1
ATOM 2863 O O . GLU A 1 363 ? -5.308 -16.026 19.051 1.00 98.75 363 GLU A O 1
ATOM 2868 N N . ALA A 1 364 ? -3.268 -15.293 19.625 1.00 98.81 364 ALA A N 1
ATOM 2869 C CA . ALA A 1 364 ? -3.494 -13.887 19.308 1.00 98.81 364 ALA A CA 1
ATOM 2870 C C . ALA A 1 364 ? -2.682 -13.431 18.085 1.00 98.81 364 ALA A C 1
ATOM 2872 O O . ALA A 1 364 ? -1.564 -13.891 17.833 1.00 98.81 364 ALA A O 1
ATOM 2873 N N . VAL A 1 365 ? -3.255 -12.495 17.328 1.00 98.81 365 VAL A N 1
ATOM 2874 C CA . VAL A 1 365 ? -2.633 -11.844 16.169 1.00 98.81 365 VAL A CA 1
ATOM 2875 C C . VAL A 1 365 ? -2.696 -10.327 16.322 1.00 98.81 365 VAL A C 1
ATOM 2877 O O . VAL A 1 365 ? -3.740 -9.768 16.656 1.00 98.81 365 VAL A O 1
ATOM 2880 N N . PHE A 1 366 ? -1.581 -9.666 16.012 1.00 98.69 366 PHE A N 1
ATOM 2881 C CA . PHE A 1 366 ? -1.380 -8.234 16.209 1.00 98.69 366 PHE A CA 1
ATOM 2882 C C . PHE A 1 366 ? -1.010 -7.560 14.885 1.00 98.69 366 PHE A C 1
ATOM 2884 O O . PHE A 1 366 ? 0.163 -7.454 14.524 1.00 98.69 366 PHE A O 1
ATOM 2891 N N . TYR A 1 367 ? -2.021 -7.145 14.121 1.00 98.50 367 TYR A N 1
ATOM 2892 C CA . TYR A 1 367 ? -1.819 -6.544 12.805 1.00 98.50 367 TYR A CA 1
ATOM 2893 C C . TYR A 1 367 ? -1.397 -5.074 12.906 1.00 98.50 367 TYR A C 1
ATOM 2895 O O . TYR A 1 367 ? -2.015 -4.306 13.640 1.00 98.50 367 TYR A O 1
ATOM 2903 N N . ALA A 1 368 ? -0.409 -4.655 12.108 1.00 96.81 368 ALA A N 1
ATOM 2904 C CA . ALA A 1 368 ? 0.013 -3.253 12.021 1.00 96.81 368 ALA A CA 1
ATOM 2905 C C . ALA A 1 368 ? -0.093 -2.655 10.605 1.00 96.81 368 ALA A C 1
ATOM 2907 O O . ALA A 1 368 ? 0.340 -3.226 9.593 1.00 96.81 368 ALA A O 1
ATOM 2908 N N . SER A 1 369 ? -0.641 -1.443 10.532 1.00 93.75 369 SER A N 1
ATOM 2909 C CA . SER A 1 369 ? -0.676 -0.625 9.322 1.00 93.75 369 SER A CA 1
ATOM 2910 C C . SER A 1 369 ? 0.666 0.063 9.069 1.00 93.75 369 SER A C 1
ATOM 2912 O O . SER A 1 369 ? 1.259 0.651 9.965 1.00 93.75 369 SER A O 1
ATOM 2914 N N . GLY A 1 370 ? 1.095 0.146 7.805 1.00 92.25 370 GLY A N 1
ATOM 2915 C CA . GLY A 1 370 ? 2.273 0.926 7.402 1.00 92.25 370 GLY A CA 1
ATOM 2916 C C . GLY A 1 370 ? 2.097 2.442 7.558 1.00 92.25 370 GLY A C 1
ATOM 2917 O O . GLY A 1 370 ? 2.964 3.207 7.142 1.00 92.25 370 GLY A O 1
ATOM 2918 N N . ARG A 1 371 ? 0.959 2.895 8.098 1.00 92.56 371 ARG A N 1
ATOM 2919 C CA . ARG A 1 371 ? 0.752 4.275 8.538 1.00 92.56 371 ARG A CA 1
ATOM 2920 C C . ARG A 1 371 ? 1.248 4.496 9.965 1.00 92.56 371 ARG A C 1
ATOM 2922 O O . ARG A 1 371 ? 1.521 5.638 10.274 1.00 92.56 371 ARG A O 1
ATOM 2929 N N . THR A 1 372 ? 1.388 3.480 10.807 1.00 94.25 372 THR A N 1
ATOM 2930 C CA . THR A 1 372 ? 1.813 3.624 12.210 1.00 94.25 372 THR A CA 1
ATOM 2931 C C . THR A 1 372 ? 3.198 4.265 12.321 1.00 94.25 372 THR A C 1
ATOM 2933 O O . THR A 1 372 ? 4.061 3.997 11.484 1.00 94.25 372 THR A O 1
ATOM 2936 N N . SER A 1 373 ? 3.426 5.125 13.321 1.00 96.75 373 SER A N 1
ATOM 2937 C CA . SER A 1 373 ? 4.734 5.774 13.519 1.00 96.75 373 SER A CA 1
ATOM 2938 C C . SER A 1 373 ? 5.830 4.814 13.996 1.00 96.75 373 SER A C 1
ATOM 2940 O O . SER A 1 373 ? 5.545 3.690 14.405 1.00 96.75 373 SER A O 1
ATOM 2942 N N . ASN A 1 374 ? 7.093 5.252 13.976 1.00 97.81 374 ASN A N 1
ATOM 2943 C CA . ASN A 1 374 ? 8.202 4.432 14.472 1.00 97.81 374 ASN A CA 1
ATOM 2944 C C . ASN A 1 374 ? 8.067 4.121 15.968 1.00 97.81 374 ASN A C 1
ATOM 2946 O O . ASN A 1 374 ? 8.349 2.993 16.374 1.00 97.81 374 ASN A O 1
ATOM 2950 N N . GLU A 1 375 ? 7.619 5.094 16.767 1.00 98.19 375 GLU A N 1
ATOM 2951 C CA . GLU A 1 375 ? 7.396 4.950 18.208 1.00 98.19 375 GLU A CA 1
ATOM 2952 C C . GLU A 1 375 ? 6.261 3.967 18.505 1.00 98.19 375 GLU A C 1
ATOM 2954 O O . GLU A 1 375 ? 6.439 3.033 19.285 1.00 98.19 375 GLU A O 1
ATOM 2959 N N . ALA A 1 376 ? 5.113 4.131 17.840 1.00 98.12 376 ALA A N 1
ATOM 2960 C CA . ALA A 1 376 ? 3.979 3.230 18.008 1.00 98.12 376 ALA A CA 1
ATOM 2961 C C . ALA A 1 376 ? 4.313 1.809 17.526 1.00 98.12 376 ALA A C 1
ATOM 2963 O O . ALA A 1 376 ? 4.008 0.847 18.224 1.00 98.12 376 ALA A O 1
ATOM 2964 N N . ALA A 1 377 ? 5.011 1.657 16.395 1.00 98.25 377 ALA A N 1
ATOM 2965 C CA . ALA A 1 377 ? 5.429 0.349 15.889 1.00 98.25 377 ALA A CA 1
ATOM 2966 C C . ALA A 1 377 ? 6.403 -0.366 16.842 1.00 98.25 377 ALA A C 1
ATOM 2968 O O . ALA A 1 377 ? 6.265 -1.571 17.063 1.00 98.25 377 ALA A O 1
ATOM 2969 N N . PHE A 1 378 ? 7.358 0.367 17.427 1.00 98.56 378 PHE A N 1
ATOM 2970 C CA . PHE A 1 378 ? 8.296 -0.184 18.406 1.00 98.56 378 PHE A CA 1
ATOM 2971 C C . PHE A 1 378 ? 7.592 -0.609 19.700 1.00 98.56 378 PHE A C 1
ATOM 2973 O O . PHE A 1 378 ? 7.846 -1.699 20.214 1.00 98.56 378 PHE A O 1
ATOM 2980 N N . LEU A 1 379 ? 6.686 0.224 20.217 1.00 98.31 379 LEU A N 1
ATOM 2981 C CA . LEU A 1 379 ? 5.962 -0.096 21.443 1.00 98.31 379 LEU A CA 1
ATOM 2982 C C . LEU A 1 379 ? 4.998 -1.272 21.233 1.00 98.31 379 LEU A C 1
ATOM 2984 O O . LEU A 1 379 ? 4.882 -2.139 22.096 1.00 98.31 379 LEU A O 1
ATOM 2988 N N . TYR A 1 380 ? 4.359 -1.340 20.061 1.00 98.62 380 TYR A N 1
ATOM 2989 C CA . TYR A 1 380 ? 3.457 -2.432 19.702 1.00 98.62 380 TYR A CA 1
ATOM 2990 C C . TYR A 1 380 ? 4.192 -3.768 19.639 1.00 98.62 380 TYR A C 1
ATOM 2992 O O . TYR A 1 380 ? 3.760 -4.736 20.257 1.00 98.62 380 TYR A O 1
ATOM 3000 N N . GLN A 1 381 ? 5.344 -3.824 18.961 1.00 98.19 381 GLN A N 1
ATOM 3001 C CA . GLN A 1 381 ? 6.116 -5.064 18.898 1.00 98.19 381 GLN A CA 1
ATOM 3002 C C . GLN A 1 381 ? 6.670 -5.482 20.268 1.00 98.19 381 GLN A C 1
ATOM 3004 O O . GLN A 1 381 ? 6.720 -6.676 20.555 1.00 98.19 381 GLN A O 1
ATOM 3009 N N . LEU A 1 382 ? 7.039 -4.515 21.121 1.00 98.25 382 LEU A N 1
ATOM 3010 C CA . LEU A 1 382 ? 7.530 -4.792 22.471 1.00 98.25 382 LEU A CA 1
ATOM 3011 C C . LEU A 1 382 ? 6.431 -5.429 23.323 1.00 98.25 382 LEU A C 1
ATOM 3013 O O . LEU A 1 382 ? 6.675 -6.455 23.949 1.00 98.25 382 LEU A O 1
ATOM 3017 N N . PHE A 1 383 ? 5.218 -4.864 23.297 1.00 98.38 383 PHE A N 1
ATOM 3018 C CA . PHE A 1 383 ? 4.056 -5.426 23.989 1.00 98.38 383 PHE A CA 1
ATOM 3019 C C . PHE A 1 383 ? 3.792 -6.872 23.556 1.00 98.38 383 PHE A C 1
ATOM 3021 O O . PHE A 1 383 ? 3.670 -7.765 24.392 1.00 98.38 383 PHE A O 1
ATOM 3028 N N . VAL A 1 384 ? 3.767 -7.117 22.248 1.00 98.31 384 VAL A N 1
ATOM 3029 C CA . VAL A 1 384 ? 3.435 -8.430 21.680 1.00 98.31 384 VAL A CA 1
ATOM 3030 C C . VAL A 1 384 ? 4.494 -9.487 21.993 1.00 98.31 384 VAL A C 1
ATOM 3032 O O . VAL A 1 384 ? 4.159 -10.614 22.357 1.00 98.31 384 VAL A O 1
ATOM 3035 N N . ARG A 1 385 ? 5.778 -9.124 21.925 1.00 97.81 385 ARG A N 1
ATOM 3036 C CA . ARG A 1 385 ? 6.866 -10.041 22.285 1.00 97.81 385 ARG A CA 1
ATOM 3037 C C . ARG A 1 385 ? 6.927 -10.299 23.783 1.00 97.81 385 ARG A C 1
ATOM 3039 O O . ARG A 1 385 ? 7.106 -11.446 24.171 1.00 97.81 385 ARG A O 1
ATOM 3046 N N . ALA A 1 386 ? 6.682 -9.285 24.612 1.00 97.25 386 ALA A N 1
ATOM 3047 C CA . ALA A 1 386 ? 6.576 -9.452 26.060 1.00 97.25 386 ALA A CA 1
ATOM 3048 C C . ALA A 1 386 ? 5.354 -10.295 26.476 1.00 97.25 386 ALA A C 1
ATOM 3050 O O . ALA A 1 386 ? 5.389 -10.931 27.532 1.00 97.25 386 ALA A O 1
ATOM 3051 N N . LEU A 1 387 ? 4.292 -10.339 25.661 1.00 97.19 387 LEU A N 1
ATOM 3052 C CA . LEU A 1 387 ? 3.176 -11.279 25.820 1.00 97.19 387 LEU A CA 1
ATOM 3053 C C . LEU A 1 387 ? 3.578 -12.729 25.485 1.00 97.19 387 LEU A C 1
ATOM 3055 O O . LEU A 1 387 ? 2.967 -13.658 26.002 1.00 97.19 387 LEU A O 1
ATOM 3059 N N . GLY A 1 388 ? 4.613 -12.929 24.663 1.00 96.81 388 GLY A N 1
ATOM 3060 C CA . GLY A 1 388 ? 5.149 -14.251 24.328 1.00 96.81 388 GLY A CA 1
ATOM 3061 C C . GLY A 1 388 ? 4.800 -14.750 22.924 1.00 96.81 388 GLY A C 1
ATOM 3062 O O . GLY A 1 388 ? 4.820 -15.956 22.688 1.00 96.81 388 GLY A O 1
ATOM 3063 N N . THR A 1 389 ? 4.500 -13.864 21.966 1.00 97.81 389 THR A N 1
ATOM 3064 C CA . THR A 1 389 ? 4.302 -14.248 20.553 1.00 97.81 389 THR A CA 1
ATOM 3065 C C . THR A 1 389 ? 5.067 -13.345 19.579 1.00 97.81 389 THR A C 1
ATOM 3067 O O . THR A 1 389 ? 5.421 -12.212 19.894 1.00 97.81 389 THR A O 1
ATOM 3070 N N . ASN A 1 390 ? 5.314 -13.853 18.367 1.00 98.00 390 ASN A N 1
ATOM 3071 C CA . ASN A 1 390 ? 5.840 -13.094 17.227 1.00 98.00 390 ASN A CA 1
ATOM 3072 C C . ASN A 1 390 ? 4.774 -12.817 16.149 1.00 98.00 390 ASN A C 1
ATOM 3074 O O . ASN A 1 390 ? 5.127 -12.368 15.059 1.00 98.00 390 ASN A O 1
ATOM 3078 N N . ASN A 1 391 ? 3.487 -13.085 16.406 1.00 98.44 391 ASN A N 1
ATOM 3079 C CA . ASN A 1 391 ? 2.392 -12.900 15.443 1.00 98.44 391 ASN A CA 1
ATOM 3080 C C . ASN A 1 391 ? 2.101 -11.417 15.142 1.00 98.44 391 ASN A C 1
ATOM 3082 O O . ASN A 1 391 ? 1.094 -10.858 15.578 1.00 98.44 391 ASN A O 1
ATOM 3086 N N . LEU A 1 392 ? 2.988 -10.804 14.357 1.00 98.00 392 LEU A N 1
ATOM 3087 C CA . LEU A 1 392 ? 3.006 -9.393 13.966 1.00 98.00 392 LEU A CA 1
ATOM 3088 C C . LEU A 1 392 ? 2.848 -9.225 12.439 1.00 98.00 392 LEU A C 1
ATOM 3090 O O . LEU A 1 392 ? 3.727 -8.635 11.786 1.00 98.00 392 LEU A O 1
ATOM 3094 N N . PRO A 1 393 ? 1.761 -9.743 11.829 1.00 97.56 393 PRO A N 1
ATOM 3095 C CA . PRO A 1 393 ? 1.508 -9.511 10.416 1.00 97.56 393 PRO A CA 1
ATOM 3096 C C . PRO A 1 393 ? 1.312 -8.018 10.165 1.00 97.56 393 PRO A C 1
ATOM 3098 O O . PRO A 1 393 ? 0.826 -7.273 11.014 1.00 97.56 393 PRO A O 1
ATOM 3101 N N . ASN A 1 394 ? 1.676 -7.544 8.982 1.00 96.00 394 ASN A N 1
ATOM 3102 C CA . ASN A 1 394 ? 1.554 -6.123 8.691 1.00 96.00 394 ASN A CA 1
ATOM 3103 C C . ASN A 1 394 ? 1.342 -5.832 7.209 1.00 96.00 394 ASN A C 1
ATOM 3105 O O . ASN A 1 394 ? 1.495 -6.691 6.340 1.00 96.00 394 ASN A O 1
ATOM 3109 N N . SER A 1 395 ? 0.979 -4.584 6.909 1.00 94.62 395 SER A N 1
ATOM 3110 C CA . SER A 1 395 ? 0.619 -4.172 5.544 1.00 94.62 395 SER A CA 1
ATOM 3111 C C . SER A 1 395 ? 1.716 -4.402 4.486 1.00 94.62 395 SER A C 1
ATOM 3113 O O . SER A 1 395 ? 1.403 -4.432 3.295 1.00 94.62 395 SER A O 1
ATOM 3115 N N . ALA A 1 396 ? 2.988 -4.586 4.879 1.00 93.44 396 ALA A N 1
ATOM 3116 C CA . ALA A 1 396 ? 4.062 -4.9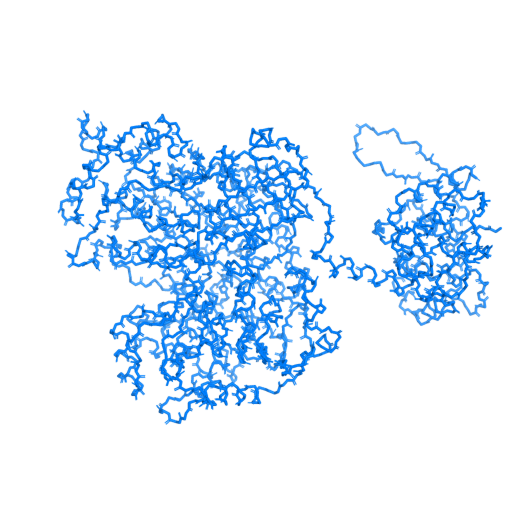06 3.940 1.00 93.44 396 ALA A CA 1
ATOM 3117 C C . ALA A 1 396 ? 3.879 -6.295 3.307 1.00 93.44 396 ALA A C 1
ATOM 3119 O O . ALA A 1 396 ? 4.159 -6.437 2.112 1.00 93.44 396 ALA A O 1
ATOM 3120 N N . ASN A 1 397 ? 3.333 -7.264 4.062 1.00 95.50 397 ASN A N 1
ATOM 3121 C CA . ASN A 1 397 ? 3.053 -8.626 3.592 1.00 95.50 397 ASN A CA 1
ATOM 3122 C C . ASN A 1 397 ? 2.124 -8.629 2.363 1.00 95.50 397 ASN A C 1
ATOM 3124 O O . ASN A 1 397 ? 2.274 -9.459 1.471 1.00 95.50 397 ASN A O 1
ATOM 3128 N N . LEU A 1 398 ? 1.200 -7.663 2.284 1.00 95.12 398 LEU A N 1
ATOM 3129 C CA . LEU A 1 398 ? 0.226 -7.521 1.194 1.00 95.12 398 LEU A CA 1
ATOM 3130 C C . LEU A 1 398 ? 0.727 -6.680 0.014 1.00 95.12 398 LEU A C 1
ATOM 3132 O O . LEU A 1 398 ? -0.048 -6.419 -0.899 1.00 95.12 398 LEU A O 1
ATOM 3136 N N . CYS A 1 399 ? 1.961 -6.176 0.066 1.00 93.69 399 CYS A N 1
ATOM 3137 C CA . CYS A 1 399 ? 2.397 -5.081 -0.792 1.00 93.69 399 CYS A CA 1
ATOM 3138 C C . CYS A 1 399 ? 3.801 -5.324 -1.351 1.00 93.69 399 CYS A C 1
ATOM 3140 O O . CYS A 1 399 ? 3.998 -5.578 -2.535 1.00 93.69 399 CYS A O 1
ATOM 3142 N N . HIS A 1 400 ? 4.804 -5.228 -0.488 1.00 95.12 400 HIS A N 1
ATOM 3143 C CA . HIS A 1 400 ? 6.178 -4.932 -0.877 1.00 95.12 400 HIS A CA 1
ATOM 3144 C C . HIS A 1 400 ? 7.200 -5.874 -0.220 1.00 95.12 400 HIS A C 1
ATOM 3146 O O . HIS A 1 400 ? 8.410 -5.714 -0.430 1.00 95.12 400 HIS A O 1
ATOM 3152 N N . GLU A 1 401 ? 6.705 -6.879 0.506 1.00 95.19 401 GLU A N 1
ATOM 3153 C CA . GLU A 1 401 ? 7.463 -8.033 0.993 1.00 95.19 401 GLU A CA 1
ATOM 3154 C C . GLU A 1 401 ? 8.317 -8.688 -0.112 1.00 95.19 401 GLU A C 1
ATOM 3156 O O . GLU A 1 401 ? 9.508 -8.902 0.134 1.00 95.19 401 GLU A O 1
ATOM 3161 N N . PRO A 1 402 ? 7.828 -8.880 -1.362 1.00 96.62 402 PRO A N 1
ATOM 3162 C CA . PRO A 1 402 ? 8.646 -9.466 -2.421 1.00 96.62 402 PRO A CA 1
ATOM 3163 C C . PRO A 1 402 ? 9.884 -8.633 -2.746 1.00 96.62 402 PRO A C 1
ATOM 3165 O O . PRO A 1 402 ? 10.966 -9.191 -2.904 1.00 96.62 402 PRO A O 1
ATOM 3168 N N . SER A 1 403 ? 9.776 -7.294 -2.789 1.00 97.12 403 SER A N 1
ATOM 3169 C CA . SER A 1 403 ? 10.960 -6.456 -3.026 1.00 97.12 403 SER A CA 1
ATOM 3170 C C . SER A 1 403 ? 11.953 -6.545 -1.873 1.00 97.12 403 SER A C 1
ATOM 3172 O O . SER A 1 403 ? 13.152 -6.522 -2.118 1.00 97.12 403 SER A O 1
ATOM 3174 N N . GLY A 1 404 ? 11.474 -6.631 -0.625 1.00 94.94 404 GLY A N 1
ATOM 3175 C CA . GLY A 1 404 ? 12.348 -6.799 0.537 1.00 94.94 404 GLY A CA 1
ATOM 3176 C C . GLY A 1 404 ? 13.165 -8.087 0.438 1.00 94.94 404 GLY A C 1
ATOM 3177 O O . GLY A 1 404 ? 14.392 -8.044 0.552 1.00 94.94 404 GLY A O 1
ATOM 3178 N N . LYS A 1 405 ? 12.497 -9.212 0.148 1.00 95.75 405 LYS A N 1
ATOM 3179 C CA . LYS A 1 405 ? 13.150 -10.519 -0.002 1.00 95.75 405 LYS A CA 1
ATOM 3180 C C . LYS A 1 405 ? 14.086 -10.563 -1.210 1.00 95.75 405 LYS A C 1
ATOM 3182 O O . LYS A 1 405 ? 15.261 -10.864 -1.034 1.00 95.75 405 LYS A O 1
ATOM 3187 N N . ALA A 1 406 ? 13.620 -10.165 -2.396 1.00 97.56 406 ALA A N 1
ATOM 3188 C CA . ALA A 1 406 ? 14.425 -10.166 -3.620 1.00 97.56 406 ALA A CA 1
ATOM 3189 C C . ALA A 1 406 ? 15.704 -9.323 -3.488 1.00 97.56 406 ALA A C 1
ATOM 3191 O O . ALA A 1 406 ? 16.790 -9.783 -3.832 1.00 97.56 406 ALA A O 1
ATOM 3192 N N . LEU A 1 407 ? 15.603 -8.110 -2.933 1.00 97.75 407 LEU A N 1
ATOM 3193 C CA . LEU A 1 407 ? 16.765 -7.240 -2.738 1.00 97.75 407 LEU A CA 1
ATOM 3194 C C . LEU A 1 407 ? 17.701 -7.734 -1.634 1.00 97.75 407 LEU A C 1
ATOM 3196 O O . LEU A 1 407 ? 18.909 -7.548 -1.736 1.00 97.75 407 LEU A O 1
ATOM 3200 N N . THR A 1 408 ? 17.182 -8.393 -0.600 1.00 96.19 408 THR A N 1
ATOM 3201 C CA . THR A 1 408 ? 18.035 -9.028 0.413 1.00 96.19 408 THR A CA 1
ATOM 3202 C C . THR A 1 408 ? 18.800 -10.207 -0.185 1.00 96.19 408 THR A C 1
ATOM 3204 O O . THR A 1 408 ? 20.003 -10.308 0.017 1.00 96.19 408 THR A O 1
ATOM 3207 N N . MET A 1 409 ? 18.143 -11.039 -0.997 1.00 96.81 409 MET A N 1
ATOM 3208 C CA . MET A 1 409 ? 18.784 -12.159 -1.693 1.00 96.81 409 MET A CA 1
ATOM 3209 C C . MET A 1 409 ? 19.835 -11.685 -2.705 1.00 96.81 409 MET A C 1
ATOM 3211 O O . MET A 1 409 ? 20.916 -12.260 -2.776 1.00 96.81 409 MET A O 1
ATOM 3215 N N . SER A 1 410 ? 19.535 -10.637 -3.479 1.00 98.25 410 SER A N 1
ATOM 3216 C CA . SER A 1 410 ? 20.438 -10.158 -4.530 1.00 98.25 410 SER A CA 1
ATOM 3217 C C . SER A 1 410 ? 21.513 -9.185 -4.044 1.00 98.25 410 SER A C 1
ATOM 3219 O O . SER A 1 410 ? 22.605 -9.190 -4.595 1.00 98.25 410 SER A O 1
ATOM 3221 N N . LEU A 1 411 ? 21.239 -8.338 -3.051 1.00 98.38 411 LEU A N 1
ATOM 3222 C CA . LEU A 1 411 ? 22.132 -7.239 -2.647 1.00 98.38 411 LEU A CA 1
ATOM 3223 C C . LEU A 1 411 ? 22.452 -7.229 -1.139 1.00 98.38 411 LEU A C 1
ATOM 3225 O O . LEU A 1 411 ? 23.286 -6.445 -0.689 1.00 98.38 411 LEU A O 1
ATOM 3229 N N . GLY A 1 412 ? 21.788 -8.058 -0.330 1.00 96.19 412 GLY A N 1
ATOM 3230 C CA . GLY A 1 412 ? 21.949 -8.070 1.128 1.00 96.19 412 GLY A CA 1
ATOM 3231 C C . GLY A 1 412 ? 21.233 -6.926 1.854 1.00 96.19 412 GLY A C 1
ATOM 3232 O O . GLY A 1 412 ? 21.402 -6.753 3.059 1.00 96.19 412 GLY A O 1
ATOM 3233 N N . HIS A 1 413 ? 20.437 -6.110 1.152 1.00 94.31 413 HIS A N 1
ATOM 3234 C CA . HIS A 1 413 ? 19.715 -4.997 1.769 1.00 94.31 413 HIS A CA 1
ATOM 3235 C C . HIS A 1 413 ? 18.370 -4.717 1.083 1.00 94.31 413 HIS A C 1
ATOM 3237 O O . HIS A 1 413 ? 18.317 -4.348 -0.085 1.00 94.31 413 HIS A O 1
ATOM 3243 N N . GLY A 1 414 ? 17.270 -4.847 1.832 1.00 92.69 414 GLY A N 1
ATOM 3244 C CA . GLY A 1 414 ? 15.888 -4.798 1.331 1.00 92.69 414 GLY A CA 1
ATOM 3245 C C . GLY A 1 414 ? 15.275 -3.411 1.062 1.00 92.69 414 GLY A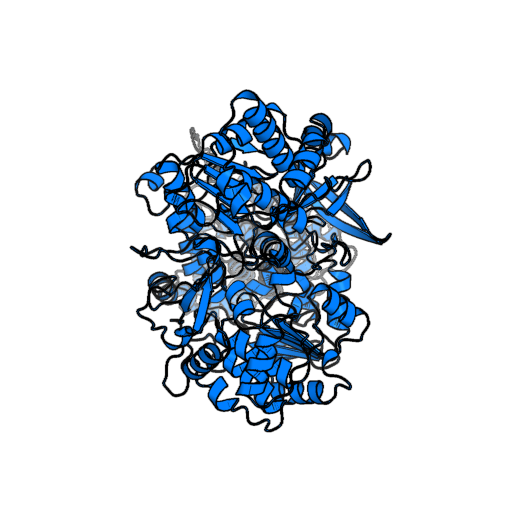 C 1
ATOM 3246 O O . GLY A 1 414 ? 14.046 -3.283 1.093 1.00 92.69 414 GLY A O 1
ATOM 3247 N N . LYS A 1 415 ? 16.079 -2.357 0.863 1.00 92.50 415 LYS A N 1
ATOM 3248 C CA . LYS A 1 415 ? 15.614 -0.956 0.722 1.00 92.50 415 LYS A CA 1
ATOM 3249 C C . LYS A 1 415 ? 16.121 -0.305 -0.572 1.00 92.50 415 LYS A C 1
ATOM 3251 O O . LYS A 1 415 ? 17.024 -0.828 -1.218 1.00 92.50 415 LYS A O 1
ATOM 3256 N N . SER A 1 416 ? 15.539 0.843 -0.943 1.00 94.75 416 SER A N 1
ATOM 3257 C CA . SER A 1 416 ? 15.999 1.657 -2.083 1.00 94.75 416 SER A CA 1
ATOM 3258 C C . SER A 1 416 ? 17.483 1.976 -1.957 1.00 94.75 416 SER A C 1
ATOM 3260 O O . SER A 1 416 ? 17.911 2.436 -0.902 1.00 94.75 416 SER A O 1
ATOM 3262 N N . SER A 1 417 ? 18.264 1.773 -3.019 1.00 96.06 417 SER A N 1
ATOM 3263 C CA . SER A 1 417 ? 19.696 2.093 -3.022 1.00 96.06 417 SER A CA 1
ATOM 3264 C C . SER A 1 417 ? 19.978 3.563 -3.350 1.00 96.06 417 SER A C 1
ATOM 3266 O O . SER A 1 417 ? 21.121 3.996 -3.238 1.00 96.06 417 SER A O 1
ATOM 3268 N N . ILE A 1 418 ? 18.956 4.333 -3.738 1.00 95.56 418 ILE A N 1
ATOM 3269 C CA . ILE A 1 418 ? 19.074 5.731 -4.179 1.00 95.56 418 ILE A CA 1
ATOM 3270 C C . ILE A 1 418 ? 18.291 6.699 -3.285 1.00 95.56 418 ILE A C 1
ATOM 3272 O O . ILE A 1 418 ? 17.539 6.278 -2.400 1.00 95.56 418 ILE A O 1
ATOM 3276 N N . THR A 1 419 ? 18.476 7.991 -3.545 1.00 93.88 419 THR A N 1
ATOM 3277 C CA . THR A 1 419 ? 17.746 9.131 -2.970 1.00 93.88 419 THR A CA 1
ATOM 3278 C C . THR A 1 419 ? 17.043 9.937 -4.074 1.00 93.88 419 THR A C 1
ATOM 3280 O O . THR A 1 419 ? 17.360 9.759 -5.255 1.00 93.88 419 THR A O 1
ATOM 3283 N N . PRO A 1 420 ? 16.141 10.886 -3.749 1.00 92.19 420 PRO A N 1
ATOM 3284 C CA . PRO A 1 420 ? 15.533 11.749 -4.766 1.00 92.19 420 PRO A CA 1
ATOM 3285 C C . PRO A 1 420 ? 16.565 12.558 -5.569 1.00 92.19 420 PRO A C 1
ATOM 3287 O O . PRO A 1 420 ? 16.350 12.842 -6.745 1.00 92.19 420 PRO A O 1
ATOM 3290 N N . ASN A 1 421 ? 17.716 12.877 -4.963 1.00 92.75 421 ASN A N 1
ATOM 3291 C CA . ASN A 1 421 ? 18.798 13.636 -5.599 1.00 92.75 421 ASN A CA 1
ATOM 3292 C C . ASN A 1 421 ? 19.529 12.862 -6.707 1.00 92.75 421 ASN A C 1
ATOM 3294 O O . ASN A 1 421 ? 20.366 13.443 -7.402 1.00 92.75 421 ASN A O 1
ATOM 3298 N N . ASP A 1 422 ? 19.262 11.566 -6.858 1.00 95.81 422 ASP A N 1
ATOM 3299 C CA . ASP A 1 422 ? 19.835 10.744 -7.920 1.00 95.81 422 ASP A CA 1
ATOM 3300 C C . ASP A 1 422 ? 19.036 10.845 -9.224 1.00 95.81 422 ASP A C 1
ATOM 3302 O O . ASP A 1 422 ? 19.623 10.746 -10.296 1.00 95.81 422 ASP A O 1
ATOM 3306 N N . PHE A 1 423 ? 17.732 11.144 -9.170 1.00 96.50 423 PHE A N 1
ATOM 3307 C CA . PHE A 1 423 ? 16.893 11.242 -10.373 1.00 96.50 423 PHE A CA 1
ATOM 3308 C C . PHE A 1 423 ? 17.438 12.241 -11.411 1.00 96.50 423 PHE A C 1
ATOM 3310 O O . PHE A 1 423 ? 17.599 11.847 -12.565 1.00 96.50 423 PHE A O 1
ATOM 3317 N N . PRO A 1 424 ? 17.820 13.486 -11.052 1.00 95.69 424 PRO A N 1
ATOM 3318 C CA . PRO A 1 424 ? 18.361 14.443 -12.022 1.00 95.69 424 PRO A CA 1
ATOM 3319 C C . PRO A 1 424 ? 19.750 14.088 -12.577 1.00 95.69 424 PRO A C 1
ATOM 3321 O O . PRO A 1 424 ? 20.252 14.810 -13.435 1.00 95.69 424 PRO A O 1
ATOM 3324 N N . LYS A 1 425 ? 20.400 13.039 -12.055 1.00 97.81 425 LYS A N 1
ATOM 3325 C CA . LYS A 1 425 ? 21.746 12.585 -12.448 1.00 97.81 425 LYS A CA 1
ATOM 3326 C C . LYS A 1 425 ? 21.718 11.319 -13.313 1.00 97.81 425 LYS A C 1
ATOM 3328 O O . LYS A 1 425 ? 22.776 10.865 -13.744 1.00 97.81 425 LYS A O 1
ATOM 3333 N N . ALA A 1 426 ? 20.544 10.721 -13.503 1.00 98.50 426 ALA A N 1
ATOM 3334 C CA . ALA A 1 426 ? 20.378 9.513 -14.296 1.00 98.50 426 ALA A CA 1
ATOM 3335 C C . ALA A 1 426 ? 20.353 9.837 -15.795 1.00 98.50 426 ALA A C 1
ATOM 3337 O O . ALA A 1 426 ? 19.693 10.786 -16.214 1.00 98.50 426 ALA A O 1
ATOM 3338 N N . ASP A 1 427 ? 20.987 8.995 -16.608 1.00 98.44 427 ASP A N 1
ATOM 3339 C CA . ASP A 1 427 ? 20.891 9.057 -18.072 1.00 98.44 427 ASP A CA 1
ATOM 3340 C C . ASP A 1 427 ? 19.694 8.246 -18.581 1.00 98.44 427 ASP A C 1
ATOM 3342 O O . ASP A 1 427 ? 19.115 8.565 -19.620 1.00 98.44 427 ASP A O 1
ATOM 3346 N N . ALA A 1 428 ? 19.303 7.205 -17.838 1.00 98.75 428 ALA A N 1
ATOM 3347 C CA . ALA A 1 428 ? 18.106 6.426 -18.113 1.00 98.75 428 ALA A CA 1
ATOM 3348 C C . ALA A 1 428 ? 17.357 6.021 -16.837 1.00 98.75 428 ALA A C 1
ATOM 3350 O O . ALA A 1 428 ? 17.960 5.669 -15.822 1.00 98.75 428 ALA A O 1
ATOM 3351 N N . ILE A 1 429 ? 16.027 6.021 -16.906 1.00 98.81 429 ILE A N 1
ATOM 3352 C CA . ILE A 1 429 ? 15.150 5.504 -15.850 1.00 98.81 429 ILE A CA 1
ATOM 3353 C C . ILE A 1 429 ? 14.237 4.441 -16.455 1.00 98.81 429 ILE A C 1
ATOM 3355 O O . ILE A 1 429 ? 13.477 4.720 -17.379 1.00 98.81 429 ILE A O 1
ATOM 3359 N N . PHE A 1 430 ? 14.275 3.239 -15.894 1.00 98.75 430 PHE A N 1
ATOM 3360 C CA . PHE A 1 430 ? 13.378 2.138 -16.222 1.00 98.75 430 PHE A CA 1
ATOM 3361 C C . PHE A 1 430 ? 12.296 2.056 -15.147 1.00 98.75 430 PHE A C 1
ATOM 3363 O O . PHE A 1 430 ? 12.590 1.825 -13.973 1.00 98.75 430 PHE A O 1
ATOM 3370 N N . LEU A 1 431 ? 11.046 2.307 -15.526 1.00 98.06 431 LEU A N 1
ATOM 3371 C CA . LEU A 1 431 ? 9.904 2.377 -14.618 1.00 98.06 431 LEU A CA 1
ATOM 3372 C C . LEU A 1 431 ? 8.953 1.218 -14.910 1.00 98.06 431 LEU A C 1
ATOM 3374 O O . LEU A 1 431 ? 8.262 1.226 -15.925 1.00 98.06 431 LEU A O 1
ATOM 3378 N N . PHE A 1 432 ? 8.917 0.236 -14.009 1.00 98.12 432 PHE A N 1
ATOM 3379 C CA . PHE A 1 432 ? 8.183 -1.017 -14.178 1.00 98.12 432 PHE A CA 1
ATOM 3380 C C . PHE A 1 432 ? 6.927 -1.080 -13.304 1.00 98.12 432 PHE A C 1
ATOM 3382 O O . PHE A 1 432 ? 6.986 -0.916 -12.081 1.00 98.12 432 PHE A O 1
ATOM 3389 N N . GLY A 1 433 ? 5.775 -1.359 -13.916 1.00 95.81 433 GLY A N 1
ATOM 3390 C CA . GLY A 1 433 ? 4.554 -1.708 -13.189 1.00 95.81 433 GLY A CA 1
ATOM 3391 C C . GLY A 1 433 ? 4.089 -0.626 -12.205 1.00 95.81 433 GLY A C 1
ATOM 3392 O O . GLY A 1 433 ? 3.660 -0.924 -11.083 1.00 95.81 433 GLY A O 1
ATOM 3393 N N . HIS A 1 434 ? 4.229 0.647 -12.580 1.00 93.75 434 HIS A N 1
ATOM 3394 C CA . HIS A 1 434 ? 3.964 1.782 -11.697 1.00 93.75 434 HIS A CA 1
ATOM 3395 C C . HIS A 1 434 ? 3.164 2.883 -12.398 1.00 93.75 434 HIS A C 1
ATOM 3397 O O . HIS A 1 434 ? 3.355 3.165 -13.574 1.00 93.75 434 HIS A O 1
ATOM 3403 N N . ASN A 1 435 ? 2.258 3.509 -11.646 1.00 93.12 435 ASN A N 1
ATOM 3404 C CA . ASN A 1 435 ? 1.462 4.663 -12.063 1.00 93.12 435 ASN A CA 1
ATOM 3405 C C . ASN A 1 435 ? 1.721 5.823 -11.082 1.00 93.12 435 ASN A C 1
ATOM 3407 O O . ASN A 1 435 ? 1.025 5.926 -10.064 1.00 93.12 435 ASN A O 1
ATOM 3411 N N . PRO A 1 436 ? 2.734 6.673 -11.324 1.00 90.94 436 PRO A N 1
ATOM 3412 C CA . PRO A 1 436 ? 3.070 7.758 -10.411 1.00 90.94 436 PRO A CA 1
ATOM 3413 C C . PRO A 1 436 ? 1.925 8.757 -10.201 1.00 90.94 436 PRO A C 1
ATOM 3415 O O . PRO A 1 436 ? 1.746 9.216 -9.082 1.00 90.94 436 PRO A O 1
ATOM 3418 N N . GLY A 1 437 ? 1.105 9.061 -11.210 1.00 86.50 437 GLY A N 1
ATOM 3419 C CA . GLY A 1 437 ? 0.082 10.111 -11.121 1.00 86.50 437 GLY A CA 1
ATOM 3420 C C . GLY A 1 437 ? -1.068 9.808 -10.183 1.00 86.50 437 GLY A C 1
ATOM 3421 O O . GLY A 1 437 ? -1.613 10.736 -9.595 1.00 86.50 437 GLY A O 1
ATOM 3422 N N . SER A 1 438 ? -1.410 8.534 -10.006 1.00 85.31 438 SER A N 1
ATOM 3423 C CA . SER A 1 438 ? -2.383 8.120 -8.990 1.00 85.31 438 SER A CA 1
ATOM 3424 C C . SER A 1 438 ? -1.694 7.652 -7.708 1.00 85.31 438 SER A C 1
ATOM 3426 O O . SER A 1 438 ? -2.245 7.832 -6.618 1.00 85.31 438 SER A O 1
ATOM 3428 N N . ASN A 1 439 ? -0.483 7.080 -7.798 1.00 88.12 439 ASN A N 1
ATOM 3429 C CA . ASN A 1 439 ? 0.148 6.394 -6.667 1.00 88.12 439 ASN A CA 1
ATOM 3430 C C . ASN A 1 439 ? 1.143 7.234 -5.870 1.00 88.12 439 ASN A C 1
ATOM 3432 O O . ASN A 1 439 ? 1.117 7.195 -4.641 1.00 88.12 439 ASN A O 1
ATOM 3436 N N . HIS A 1 440 ? 2.002 7.978 -6.564 1.00 90.62 440 HIS A N 1
ATOM 3437 C CA . HIS A 1 440 ? 3.095 8.761 -5.984 1.00 90.62 440 HIS A CA 1
ATOM 3438 C C . HIS A 1 440 ? 3.278 10.077 -6.760 1.00 90.62 440 HIS A C 1
ATOM 3440 O O . HIS A 1 440 ? 4.330 10.276 -7.364 1.00 90.62 440 HIS A O 1
ATOM 3446 N N . PRO A 1 441 ? 2.288 10.993 -6.793 1.00 89.75 441 PRO A N 1
ATOM 3447 C CA . PRO A 1 441 ? 2.313 12.092 -7.764 1.00 89.75 441 PRO A CA 1
ATOM 3448 C C . PRO A 1 441 ? 3.494 13.050 -7.563 1.00 89.75 441 PRO A C 1
ATOM 3450 O O . PRO A 1 441 ? 3.966 13.653 -8.516 1.00 89.75 441 PRO A O 1
ATOM 3453 N N . ARG A 1 442 ? 4.035 13.134 -6.340 1.00 89.62 442 ARG A N 1
ATOM 3454 C CA . ARG A 1 442 ? 5.247 13.910 -6.028 1.00 89.62 442 ARG A CA 1
ATOM 3455 C C . ARG A 1 442 ? 6.510 13.395 -6.729 1.00 89.62 442 ARG A C 1
ATOM 3457 O O . ARG A 1 442 ? 7.429 14.169 -6.964 1.00 89.62 442 ARG A O 1
ATOM 3464 N N . MET A 1 443 ? 6.545 12.120 -7.121 1.00 92.31 443 MET A N 1
ATOM 3465 C CA . MET A 1 443 ? 7.629 11.568 -7.939 1.00 92.31 443 MET A CA 1
ATOM 3466 C C . MET A 1 443 ? 7.683 12.205 -9.332 1.00 92.31 443 MET A C 1
ATOM 3468 O O . MET A 1 443 ? 8.749 12.228 -9.944 1.00 92.31 443 MET A O 1
ATOM 3472 N N . LEU A 1 444 ? 6.566 12.744 -9.840 1.00 92.56 444 LEU A N 1
ATOM 3473 C CA . LEU A 1 444 ? 6.514 13.330 -11.179 1.00 92.56 444 LEU A CA 1
ATOM 3474 C C . LEU A 1 444 ? 7.466 14.515 -11.336 1.00 92.56 444 LEU A C 1
ATOM 3476 O O . LEU A 1 444 ? 8.115 14.608 -12.373 1.00 92.56 444 LEU A O 1
ATOM 3480 N N . SER A 1 445 ? 7.647 15.347 -10.307 1.00 90.69 445 SER A N 1
ATOM 3481 C CA . SER A 1 445 ? 8.633 16.435 -10.347 1.00 90.69 445 SER A CA 1
ATOM 3482 C C . SER A 1 445 ? 10.075 15.902 -10.400 1.00 90.69 445 SER A C 1
ATOM 3484 O O . SER A 1 445 ? 10.908 16.459 -11.112 1.00 90.69 445 SER A O 1
ATOM 3486 N N . SER A 1 446 ? 10.384 14.773 -9.745 1.00 93.06 446 SER A N 1
ATOM 3487 C CA . SER A 1 446 ? 11.701 14.118 -9.865 1.00 93.06 446 SER A CA 1
ATOM 3488 C C . SER A 1 446 ? 11.935 13.527 -11.260 1.00 93.06 446 SER A C 1
ATOM 3490 O O . SER A 1 446 ? 13.024 13.680 -11.813 1.00 93.06 446 SER A O 1
ATOM 3492 N N . LEU A 1 447 ? 10.915 12.899 -11.856 1.00 95.50 447 LEU A N 1
ATOM 3493 C CA . LEU A 1 447 ? 10.979 12.397 -13.235 1.00 95.50 447 LEU A CA 1
ATOM 3494 C C . LEU A 1 447 ? 11.129 13.544 -14.241 1.00 95.50 447 LEU A C 1
ATOM 3496 O O . LEU A 1 447 ? 11.959 13.472 -15.142 1.00 95.50 447 LEU A O 1
ATOM 3500 N N . GLN A 1 448 ? 10.377 14.629 -14.060 1.00 94.75 448 GLN A N 1
ATOM 3501 C CA . GLN A 1 448 ? 10.465 15.820 -14.898 1.00 94.75 448 GLN A CA 1
ATOM 3502 C C . GLN A 1 448 ? 11.860 16.455 -14.830 1.00 94.75 448 GLN A C 1
ATOM 3504 O O . GLN A 1 448 ? 12.435 16.797 -15.865 1.00 94.75 448 GLN A O 1
ATOM 3509 N N . ALA A 1 449 ? 12.431 16.571 -13.627 1.00 93.44 449 ALA A N 1
ATOM 3510 C CA . ALA A 1 449 ? 13.785 17.076 -13.435 1.00 93.44 449 ALA A CA 1
ATOM 3511 C C . ALA A 1 449 ? 14.834 16.210 -14.153 1.00 93.44 449 ALA A C 1
ATOM 3513 O O . ALA A 1 449 ? 15.748 16.759 -14.766 1.00 93.44 449 ALA A O 1
ATOM 3514 N N . ALA A 1 450 ? 14.679 14.881 -14.132 1.00 96.75 450 ALA A N 1
ATOM 3515 C CA . ALA A 1 450 ? 15.539 13.961 -14.875 1.00 96.75 450 ALA A CA 1
ATOM 3516 C C . ALA A 1 450 ? 15.441 14.183 -16.393 1.00 96.75 450 ALA A C 1
ATOM 3518 O O . ALA A 1 450 ? 16.458 14.387 -17.055 1.00 96.75 450 ALA A O 1
ATOM 3519 N N . VAL A 1 451 ? 14.224 14.223 -16.949 1.00 96.88 451 VAL A N 1
ATOM 3520 C CA . VAL A 1 451 ? 14.001 14.441 -18.393 1.00 96.88 451 VAL A CA 1
ATOM 3521 C C . VAL A 1 451 ? 14.612 15.760 -18.863 1.00 96.88 451 VAL A C 1
ATOM 3523 O O . VAL A 1 451 ? 15.271 15.811 -19.898 1.00 96.88 451 VAL A O 1
ATOM 3526 N N . ARG A 1 452 ? 14.481 16.830 -18.073 1.00 94.81 452 ARG A N 1
ATOM 3527 C CA . ARG A 1 452 ? 15.085 18.138 -18.383 1.00 94.81 452 ARG A CA 1
ATOM 3528 C C . ARG A 1 452 ? 16.610 18.135 -18.385 1.00 94.81 452 ARG A C 1
ATOM 3530 O O . ARG A 1 452 ? 17.215 19.027 -18.971 1.00 94.81 452 ARG A O 1
ATOM 3537 N N . LYS A 1 453 ? 17.231 17.155 -17.730 1.00 96.62 453 LYS A N 1
ATOM 3538 C CA . LYS A 1 453 ? 18.678 16.918 -17.759 1.00 96.62 453 LYS A CA 1
ATOM 3539 C C . LYS A 1 453 ? 19.101 15.941 -18.861 1.00 96.62 453 LYS A C 1
ATOM 3541 O O . LYS A 1 453 ? 20.277 15.609 -18.939 1.00 96.62 453 LYS A O 1
ATOM 3546 N N . GLY A 1 454 ? 18.176 15.534 -19.734 1.00 96.81 454 GLY A N 1
ATOM 3547 C CA . GLY A 1 454 ? 18.437 14.642 -20.864 1.00 96.81 454 GLY A CA 1
ATOM 3548 C C . GLY A 1 454 ? 18.216 13.157 -20.566 1.00 96.81 454 GLY A C 1
ATOM 3549 O O . GLY A 1 454 ? 18.529 12.326 -21.415 1.00 96.81 454 GLY A O 1
ATOM 3550 N N . CYS A 1 455 ? 17.676 12.811 -19.391 1.00 98.38 455 CYS A N 1
ATOM 3551 C CA . CYS A 1 455 ? 17.392 11.425 -19.023 1.00 98.38 455 CYS A CA 1
ATOM 3552 C C . CYS A 1 455 ? 16.324 10.804 -19.929 1.00 98.38 455 CYS A C 1
ATOM 3554 O O . CYS A 1 455 ? 15.241 11.375 -20.077 1.00 98.38 455 CYS A O 1
ATOM 3556 N N . LYS A 1 456 ? 16.576 9.595 -20.446 1.00 98.56 456 LYS A N 1
ATOM 3557 C CA . LYS A 1 456 ? 15.588 8.796 -21.182 1.00 98.56 456 LYS A CA 1
ATOM 3558 C C . LYS A 1 456 ? 14.784 7.893 -20.246 1.00 98.56 456 LYS A C 1
ATOM 3560 O O . LYS A 1 456 ? 15.333 7.016 -19.586 1.00 98.56 456 LYS A O 1
ATOM 3565 N N . ILE A 1 457 ? 13.464 8.053 -20.228 1.00 98.62 457 ILE A N 1
ATOM 3566 C CA . ILE A 1 457 ? 12.559 7.204 -19.437 1.00 98.62 457 ILE A CA 1
ATOM 3567 C C . ILE A 1 457 ? 11.981 6.085 -20.311 1.00 98.62 457 ILE A C 1
ATOM 3569 O O . ILE A 1 457 ? 11.310 6.368 -21.306 1.00 98.62 457 ILE A O 1
ATOM 3573 N N . VAL A 1 458 ? 12.181 4.833 -19.897 1.00 98.69 458 VAL A N 1
ATOM 3574 C CA . VAL A 1 458 ? 11.484 3.650 -20.419 1.00 98.69 458 VAL A CA 1
ATOM 3575 C C . VAL A 1 458 ? 10.377 3.279 -19.438 1.00 98.69 458 VAL A C 1
ATOM 3577 O O . VAL A 1 458 ? 10.645 2.824 -18.326 1.00 98.69 458 VAL A O 1
ATOM 3580 N N . ALA A 1 459 ? 9.128 3.508 -19.833 1.00 98.25 459 ALA A N 1
ATOM 3581 C CA . ALA A 1 459 ? 7.955 3.200 -19.025 1.00 98.25 459 ALA A CA 1
ATOM 3582 C C . ALA A 1 459 ? 7.354 1.857 -19.457 1.00 98.25 459 ALA A C 1
ATOM 3584 O O . ALA A 1 459 ? 7.012 1.681 -20.623 1.00 98.25 459 ALA A O 1
ATOM 3585 N N . VAL A 1 460 ? 7.214 0.923 -18.518 1.00 98.19 460 VAL A N 1
ATOM 3586 C CA . VAL A 1 460 ? 6.689 -0.429 -18.743 1.00 98.19 460 VAL A CA 1
ATOM 3587 C C . VAL A 1 460 ? 5.427 -0.613 -17.910 1.00 98.19 460 VAL A C 1
ATOM 3589 O O . VAL A 1 460 ? 5.492 -0.701 -16.680 1.00 98.19 460 VAL A O 1
ATOM 3592 N N . ASN A 1 461 ? 4.263 -0.628 -18.559 1.00 97.12 461 ASN A N 1
ATOM 3593 C CA . ASN A 1 461 ? 2.976 -0.776 -17.881 1.00 97.12 461 ASN A CA 1
ATOM 3594 C C . ASN A 1 461 ? 1.901 -1.284 -18.870 1.00 97.12 461 ASN A C 1
ATOM 3596 O O . ASN A 1 461 ? 1.821 -0.747 -19.975 1.00 97.12 461 ASN A O 1
ATOM 3600 N N . PRO A 1 462 ? 1.072 -2.293 -18.523 1.00 95.81 462 PRO A N 1
ATOM 3601 C CA . PRO A 1 462 ? 0.055 -2.823 -19.440 1.00 95.81 462 PRO A CA 1
ATOM 3602 C C . PRO A 1 462 ? -0.993 -1.801 -19.909 1.00 95.81 462 PRO A C 1
ATOM 3604 O O . PRO A 1 462 ? -1.505 -1.918 -21.024 1.00 95.81 462 PRO A O 1
ATOM 3607 N N . MET A 1 463 ? -1.316 -0.808 -19.074 1.00 94.62 463 MET A N 1
ATOM 3608 C CA . MET A 1 463 ? -2.302 0.236 -19.376 1.00 94.62 463 MET A CA 1
ATOM 3609 C C . MET A 1 463 ? -1.621 1.577 -19.631 1.00 94.62 463 MET A C 1
ATOM 3611 O O . MET A 1 463 ? -0.791 1.951 -18.807 1.00 94.62 463 MET A O 1
ATOM 3615 N N . PRO A 1 464 ? -2.025 2.355 -20.654 1.00 92.44 464 PRO A N 1
ATOM 3616 C CA . PRO A 1 464 ? -1.573 3.732 -20.811 1.00 92.44 464 PRO A CA 1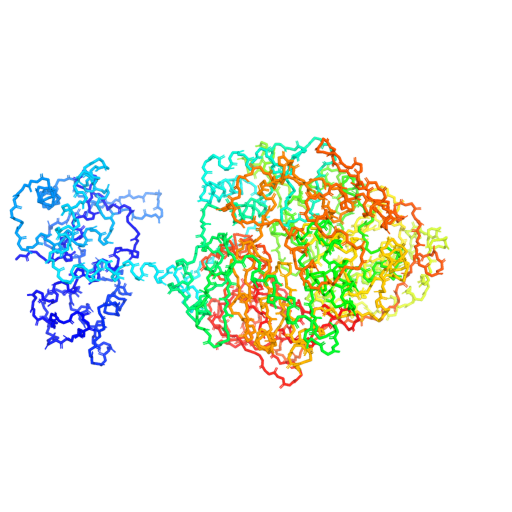
ATOM 3617 C C . PRO A 1 464 ? -2.011 4.590 -19.623 1.00 92.44 464 PRO A C 1
ATOM 3619 O O . PRO A 1 464 ? -3.201 4.813 -19.401 1.00 92.44 464 PRO A O 1
ATOM 3622 N N . GLU A 1 465 ? -1.029 5.085 -18.872 1.00 93.94 465 GLU A N 1
ATOM 3623 C CA . GLU A 1 465 ? -1.243 5.968 -17.725 1.00 93.94 465 GLU A CA 1
ATOM 3624 C C . GLU A 1 465 ? -0.848 7.402 -18.081 1.00 93.94 465 GLU A C 1
ATOM 3626 O O . GLU A 1 465 ? 0.298 7.659 -18.467 1.00 93.94 465 GLU A O 1
ATOM 3631 N N . ALA A 1 466 ? -1.766 8.347 -17.862 1.00 91.25 466 ALA A N 1
ATOM 3632 C CA . ALA A 1 466 ? -1.581 9.770 -18.157 1.00 91.25 466 ALA A CA 1
ATOM 3633 C C . ALA A 1 466 ? -0.243 10.319 -17.624 1.00 91.25 466 ALA A C 1
ATOM 3635 O O . ALA A 1 466 ? 0.490 11.024 -18.312 1.00 91.25 466 ALA A O 1
ATOM 3636 N N . SER A 1 467 ? 0.122 9.924 -16.405 1.00 88.50 467 SER A N 1
ATOM 3637 C CA . SER A 1 467 ? 1.314 10.405 -15.708 1.00 88.50 467 SER A CA 1
ATOM 3638 C C . SER A 1 467 ? 2.640 9.856 -16.220 1.00 88.50 467 SER A C 1
ATOM 3640 O O . SER A 1 467 ? 3.690 10.290 -15.767 1.00 88.50 467 SER A O 1
ATOM 3642 N N . LEU A 1 468 ? 2.611 8.834 -17.071 1.00 91.19 468 LEU A N 1
ATOM 3643 C CA . LEU A 1 468 ? 3.807 8.322 -17.737 1.00 91.19 468 LEU A CA 1
ATOM 3644 C C . LEU A 1 468 ? 3.997 8.983 -19.105 1.00 91.19 468 LEU A C 1
ATOM 3646 O O . LEU A 1 468 ? 5.118 9.055 -19.599 1.00 91.19 468 LEU A O 1
ATOM 3650 N N . MET A 1 469 ? 2.921 9.500 -19.698 1.00 91.38 469 MET A N 1
ATOM 3651 C CA . MET A 1 469 ? 2.956 10.222 -20.966 1.00 91.38 469 MET A CA 1
ATOM 3652 C C . MET A 1 469 ? 3.381 11.678 -20.763 1.00 91.38 469 MET A C 1
ATOM 3654 O O . MET A 1 469 ? 4.369 12.119 -21.357 1.00 91.38 469 MET A O 1
ATOM 3658 N N . GLY A 1 470 ? 2.680 12.409 -19.892 1.00 89.62 470 GLY A N 1
ATOM 3659 C CA . GLY A 1 470 ? 2.893 13.838 -19.687 1.00 89.62 470 GLY A CA 1
ATOM 3660 C C . GLY A 1 470 ? 2.674 14.303 -18.249 1.00 89.62 470 GLY A C 1
ATOM 3661 O O . GLY A 1 470 ? 1.881 13.736 -17.492 1.00 89.62 470 GLY A O 1
ATOM 3662 N N . PHE A 1 471 ? 3.367 15.377 -17.875 1.00 90.38 471 PHE A N 1
ATOM 3663 C CA . PHE A 1 471 ? 3.194 16.041 -16.586 1.00 90.38 471 PHE A CA 1
ATOM 3664 C C . PHE A 1 471 ? 3.160 17.562 -16.731 1.00 90.38 471 PHE A C 1
ATOM 3666 O O . PHE A 1 471 ? 4.096 18.169 -17.262 1.00 90.38 471 PHE A O 1
ATOM 3673 N N . ALA A 1 472 ? 2.081 18.161 -16.230 1.00 85.19 472 ALA A N 1
ATOM 3674 C CA . ALA A 1 472 ? 1.925 19.599 -16.059 1.00 85.19 472 ALA A CA 1
ATOM 3675 C C . ALA A 1 472 ? 2.197 19.938 -14.586 1.00 85.19 472 ALA A C 1
ATOM 3677 O O . ALA A 1 472 ? 1.343 19.711 -13.725 1.00 85.19 472 ALA A O 1
ATOM 3678 N N . ASP A 1 473 ? 3.403 20.430 -14.288 1.00 82.81 473 ASP A N 1
ATOM 3679 C CA . ASP A 1 473 ? 3.822 20.681 -12.907 1.00 82.81 473 ASP A CA 1
ATOM 3680 C C . ASP A 1 473 ? 3.070 21.895 -12.332 1.00 82.81 473 ASP A C 1
ATOM 3682 O O . ASP A 1 473 ? 3.263 23.010 -12.825 1.00 82.81 473 ASP A O 1
ATOM 3686 N N . PRO A 1 474 ? 2.215 21.725 -11.305 1.00 75.56 474 PRO A N 1
ATOM 3687 C CA . PRO A 1 474 ? 1.458 22.834 -10.725 1.00 75.56 474 PRO A CA 1
ATOM 3688 C C . PRO A 1 474 ? 2.348 23.902 -10.069 1.00 75.56 474 PRO A C 1
ATOM 3690 O O . PRO A 1 474 ? 1.891 25.021 -9.841 1.00 75.56 474 PRO A O 1
ATOM 3693 N N . GLN A 1 475 ? 3.613 23.589 -9.777 1.00 74.69 475 GLN A N 1
ATOM 3694 C CA . GLN A 1 475 ? 4.568 24.536 -9.204 1.00 74.69 475 GLN A CA 1
ATOM 3695 C C . GLN A 1 475 ? 5.135 25.511 -10.247 1.00 74.69 475 GLN A C 1
ATOM 3697 O O . GLN A 1 475 ? 5.808 26.474 -9.887 1.00 74.69 475 GLN A O 1
ATOM 3702 N N . GLU A 1 476 ? 4.850 25.309 -11.537 1.00 77.44 476 GLU A N 1
ATOM 3703 C CA . GLU A 1 476 ? 5.382 26.139 -12.614 1.00 77.44 476 GLU A CA 1
ATOM 3704 C C . GLU A 1 476 ? 4.325 27.010 -13.278 1.00 77.44 476 GLU A C 1
ATOM 3706 O O . GLU A 1 476 ? 3.322 26.515 -13.790 1.00 77.44 476 GLU A O 1
ATOM 3711 N N . ALA A 1 477 ? 4.628 28.306 -13.404 1.00 75.12 477 ALA A N 1
ATOM 3712 C CA . ALA A 1 477 ? 3.796 29.284 -14.112 1.00 75.12 477 ALA A CA 1
ATOM 3713 C C . ALA A 1 477 ? 3.403 28.829 -15.536 1.00 75.12 477 ALA A C 1
ATOM 3715 O O . ALA A 1 477 ? 2.309 29.114 -16.016 1.00 75.12 477 ALA A O 1
ATOM 3716 N N . SER A 1 478 ? 4.277 28.081 -16.213 1.00 74.56 478 SER A N 1
ATOM 3717 C CA . SER A 1 478 ? 4.039 27.635 -17.588 1.00 74.56 478 SER A CA 1
ATOM 3718 C C . SER A 1 478 ? 2.950 26.560 -17.722 1.00 74.56 478 SER A C 1
ATOM 3720 O O . SER A 1 478 ? 2.278 26.496 -18.753 1.00 74.56 478 SER A O 1
ATOM 3722 N N . SER A 1 479 ? 2.709 25.772 -16.671 1.00 72.06 479 SER A N 1
ATOM 3723 C CA . SER A 1 479 ? 1.663 24.743 -16.644 1.00 72.06 479 SER A CA 1
ATOM 3724 C C . SER A 1 479 ? 0.256 25.343 -16.601 1.00 72.06 479 SER A C 1
ATOM 3726 O O . SER A 1 479 ? -0.687 24.734 -17.102 1.00 72.06 479 SER A O 1
ATOM 3728 N N . TYR A 1 480 ? 0.111 26.565 -16.075 1.00 68.44 480 TYR A N 1
ATOM 3729 C CA . TYR A 1 480 ? -1.143 27.333 -16.109 1.00 68.44 480 TYR A CA 1
ATOM 3730 C C . TYR A 1 480 ? -1.521 27.761 -17.537 1.00 68.44 480 TYR A C 1
ATOM 3732 O O . TYR A 1 480 ? -2.684 28.033 -17.814 1.00 68.44 480 TYR A O 1
ATOM 3740 N N . LEU A 1 481 ? -0.553 27.762 -18.461 1.00 71.69 481 LEU A N 1
ATOM 3741 C CA . LEU A 1 481 ? -0.749 28.009 -19.893 1.00 71.69 481 LEU A CA 1
ATOM 3742 C C . LEU A 1 481 ? -0.892 26.702 -20.700 1.00 71.69 481 LEU A C 1
ATOM 3744 O O . LEU A 1 481 ? -0.775 26.717 -21.923 1.00 71.69 481 LEU A O 1
ATOM 3748 N N . GLY A 1 482 ? -1.085 25.561 -20.027 1.00 69.94 482 GLY A N 1
ATOM 3749 C CA . GLY A 1 482 ? -1.265 24.252 -20.661 1.00 69.94 482 GLY A CA 1
ATOM 3750 C C . GLY A 1 482 ? 0.023 23.577 -21.143 1.00 69.94 482 GLY A C 1
ATOM 3751 O O . GLY A 1 482 ? -0.052 22.553 -21.823 1.00 69.94 482 GLY A O 1
ATOM 3752 N N . LYS A 1 483 ? 1.214 24.102 -20.809 1.00 82.31 483 LYS A N 1
ATOM 3753 C CA . LYS A 1 483 ? 2.473 23.418 -21.145 1.00 82.31 483 LYS A CA 1
ATOM 3754 C C . LYS A 1 483 ? 2.648 22.165 -20.289 1.00 82.31 483 LYS A C 1
ATOM 3756 O O . LYS A 1 483 ? 2.464 22.190 -19.076 1.00 82.31 483 LYS A O 1
ATOM 3761 N N . GLN A 1 484 ? 3.069 21.083 -20.933 1.00 87.56 484 GLN A N 1
ATOM 3762 C CA . GLN A 1 484 ? 3.342 19.798 -20.297 1.00 87.56 484 GLN A CA 1
ATOM 3763 C C . GLN A 1 484 ? 4.728 19.291 -20.691 1.00 87.56 484 GLN A C 1
ATOM 3765 O O . GLN A 1 484 ? 5.174 19.476 -21.824 1.00 87.56 484 GLN A O 1
ATOM 3770 N N . THR A 1 485 ? 5.407 18.623 -19.763 1.00 89.38 485 THR A N 1
ATOM 3771 C CA . THR A 1 485 ? 6.640 17.890 -20.068 1.00 89.38 485 THR A CA 1
ATOM 3772 C C . THR A 1 485 ? 6.278 16.469 -20.477 1.00 89.38 485 THR A C 1
ATOM 3774 O O . THR A 1 485 ? 5.639 15.759 -19.701 1.00 89.38 485 THR A O 1
ATOM 3777 N N . LYS A 1 486 ? 6.691 16.043 -21.677 1.00 93.31 486 LYS A N 1
ATOM 3778 C CA . LYS A 1 486 ? 6.619 14.635 -22.091 1.00 93.31 486 LYS A CA 1
ATOM 3779 C C . LYS A 1 486 ? 7.602 13.824 -21.244 1.00 93.31 486 LYS A C 1
ATOM 3781 O O . LYS A 1 486 ? 8.769 14.194 -21.170 1.00 93.31 486 LYS A O 1
ATOM 3786 N N . LEU A 1 487 ? 7.136 12.754 -20.602 1.00 94.50 487 LEU A N 1
ATOM 3787 C CA . LEU A 1 487 ? 7.953 11.972 -19.668 1.00 94.50 487 LEU A CA 1
ATOM 3788 C C . LEU A 1 487 ? 8.563 10.729 -20.327 1.00 94.50 487 LEU A C 1
ATOM 3790 O O . LEU A 1 487 ? 9.779 10.666 -20.523 1.00 94.50 487 LEU A O 1
ATOM 3794 N N . ALA A 1 488 ? 7.740 9.739 -20.683 1.00 95.12 488 ALA A N 1
ATOM 3795 C CA . ALA A 1 488 ? 8.223 8.525 -21.331 1.00 95.12 488 ALA A CA 1
ATOM 3796 C C . ALA A 1 488 ? 8.839 8.837 -22.702 1.00 95.12 488 ALA A C 1
ATOM 3798 O O . ALA A 1 488 ? 8.218 9.458 -23.571 1.00 95.12 488 ALA A O 1
ATOM 3799 N N . HIS A 1 489 ? 10.071 8.371 -22.887 1.00 97.44 489 HIS A N 1
ATOM 3800 C CA . HIS A 1 489 ? 10.750 8.363 -24.178 1.00 97.44 489 HIS A CA 1
ATOM 3801 C C . HIS A 1 489 ? 10.316 7.142 -24.981 1.00 97.44 489 HIS A C 1
ATOM 3803 O O . HIS A 1 489 ? 9.962 7.274 -26.148 1.00 97.44 489 HIS A O 1
ATOM 3809 N N . LEU A 1 490 ? 10.279 5.987 -24.310 1.00 97.94 490 LEU A N 1
ATOM 3810 C CA . LEU A 1 490 ? 9.758 4.729 -24.822 1.00 97.94 490 LEU A CA 1
ATOM 3811 C C . LEU A 1 490 ? 8.691 4.206 -23.857 1.00 97.94 490 LEU A C 1
ATOM 3813 O O . LEU A 1 490 ? 8.904 4.186 -22.642 1.00 97.94 490 LEU A O 1
ATOM 3817 N N . TYR A 1 491 ? 7.548 3.796 -24.401 1.00 97.62 491 TYR A N 1
ATOM 3818 C CA . TYR A 1 491 ? 6.444 3.218 -23.642 1.00 97.62 491 TYR A CA 1
ATOM 3819 C C . TYR A 1 491 ? 6.189 1.789 -24.118 1.00 97.62 491 TYR A C 1
ATOM 3821 O O . TYR A 1 491 ? 5.904 1.572 -25.294 1.00 97.62 491 TYR A O 1
ATOM 3829 N N . LEU A 1 492 ? 6.291 0.820 -23.212 1.00 98.12 492 LEU A N 1
ATOM 3830 C CA . LEU A 1 492 ? 6.107 -0.599 -23.494 1.00 98.12 492 LEU A CA 1
ATOM 3831 C C . LEU A 1 492 ? 4.883 -1.121 -22.739 1.00 98.12 492 LEU A C 1
ATOM 3833 O O . LEU A 1 492 ? 4.792 -0.984 -21.519 1.00 98.12 492 LEU A O 1
ATOM 3837 N N . GLN A 1 493 ? 3.962 -1.744 -23.475 1.00 97.12 493 GLN A N 1
ATOM 3838 C CA . GLN A 1 493 ? 2.741 -2.356 -22.942 1.00 97.12 493 GLN A CA 1
ATOM 3839 C C . GLN A 1 493 ? 2.850 -3.881 -22.954 1.00 97.12 493 GLN A C 1
ATOM 3841 O O . GLN A 1 493 ? 2.429 -4.503 -23.941 1.00 97.12 493 GLN A O 1
ATOM 3846 N N . PRO A 1 494 ? 3.450 -4.493 -21.915 1.00 96.12 494 PRO A N 1
ATOM 3847 C CA . PRO A 1 494 ? 3.556 -5.940 -21.850 1.00 96.12 494 PRO A CA 1
ATOM 3848 C C . PRO A 1 494 ? 2.182 -6.566 -21.590 1.00 96.12 494 PRO A C 1
ATOM 3850 O O . PRO A 1 494 ? 1.259 -5.914 -21.087 1.00 96.12 494 PRO A O 1
ATOM 3853 N N . LYS A 1 495 ? 2.052 -7.860 -21.894 1.00 95.88 495 LYS A N 1
ATOM 3854 C CA . LYS A 1 495 ? 1.006 -8.687 -21.280 1.00 95.88 495 LYS A CA 1
ATOM 3855 C C . LYS A 1 495 ? 1.198 -8.678 -19.763 1.00 95.88 495 LYS A C 1
ATOM 3857 O O . LYS A 1 495 ? 2.320 -8.554 -19.270 1.00 95.88 495 LYS A O 1
ATOM 3862 N N . ILE A 1 496 ? 0.109 -8.831 -19.017 1.00 97.00 496 ILE A N 1
ATOM 3863 C CA . ILE A 1 496 ? 0.176 -9.002 -17.564 1.00 97.00 496 ILE A CA 1
ATOM 3864 C C . ILE A 1 496 ? 1.122 -10.167 -17.240 1.00 97.00 496 ILE A C 1
ATOM 3866 O O . ILE A 1 496 ? 0.985 -11.241 -17.820 1.00 97.00 496 ILE A O 1
ATOM 3870 N N . ASN A 1 497 ? 2.060 -9.943 -16.312 1.00 95.94 497 ASN A N 1
ATOM 3871 C CA . ASN A 1 497 ? 3.118 -10.881 -15.923 1.00 95.94 497 ASN A CA 1
ATOM 3872 C C . ASN A 1 497 ? 4.217 -11.148 -16.981 1.00 95.94 497 ASN A C 1
ATOM 3874 O O . ASN A 1 497 ? 5.086 -11.990 -16.767 1.00 95.94 497 ASN A O 1
ATOM 3878 N N . GLY A 1 498 ? 4.237 -10.403 -18.091 1.00 96.94 498 GLY A N 1
ATOM 3879 C CA . GLY A 1 498 ? 5.263 -10.499 -19.138 1.00 96.94 498 GLY A CA 1
ATOM 3880 C C . GLY A 1 498 ? 6.586 -9.779 -18.825 1.00 96.94 498 GLY A C 1
ATOM 3881 O O . GLY A 1 498 ? 7.498 -9.785 -19.653 1.00 96.94 498 GLY A O 1
ATOM 3882 N N . ASP A 1 499 ? 6.709 -9.142 -17.657 1.00 97.31 499 ASP A N 1
ATOM 3883 C CA . ASP A 1 499 ? 7.833 -8.272 -17.290 1.00 97.31 499 ASP A CA 1
ATOM 3884 C C . ASP A 1 499 ? 9.181 -9.008 -17.266 1.00 97.31 499 ASP A C 1
ATOM 3886 O O . ASP A 1 499 ? 10.171 -8.503 -17.797 1.00 97.31 499 ASP A O 1
ATOM 3890 N N . MET A 1 500 ? 9.223 -10.226 -16.712 1.00 97.81 500 MET A N 1
ATOM 3891 C CA . MET A 1 500 ? 10.446 -11.038 -16.660 1.00 97.81 500 MET A CA 1
ATOM 3892 C C . MET A 1 500 ? 10.964 -11.364 -18.067 1.00 97.81 500 MET A C 1
ATOM 3894 O O . MET A 1 500 ? 12.159 -11.246 -18.325 1.00 97.81 500 MET A O 1
ATOM 3898 N N . ALA A 1 501 ? 10.065 -11.708 -18.995 1.00 98.31 501 ALA A N 1
ATOM 3899 C CA . ALA A 1 501 ? 10.417 -11.983 -20.386 1.00 98.31 501 ALA A CA 1
ATOM 3900 C C . ALA A 1 501 ? 10.938 -10.731 -21.102 1.00 98.31 501 ALA A C 1
ATOM 3902 O O . ALA A 1 501 ? 11.927 -10.803 -21.830 1.00 98.31 501 ALA A O 1
ATOM 3903 N N . LEU A 1 502 ? 10.322 -9.568 -20.863 1.00 98.69 502 LEU A N 1
ATOM 3904 C CA . LEU A 1 502 ? 10.799 -8.301 -21.416 1.00 98.69 502 LEU A CA 1
ATOM 3905 C C . LEU A 1 502 ? 12.228 -7.997 -20.947 1.00 98.69 502 LEU A C 1
ATOM 3907 O O . LEU A 1 502 ? 13.102 -7.724 -21.771 1.00 98.69 502 LEU A O 1
ATOM 3911 N N . ILE A 1 503 ? 12.482 -8.073 -19.639 1.00 98.69 503 ILE A N 1
ATOM 3912 C CA . ILE A 1 503 ? 13.802 -7.770 -19.073 1.00 98.69 503 ILE A CA 1
ATOM 3913 C C . ILE A 1 503 ? 14.837 -8.781 -19.571 1.00 98.69 503 ILE A C 1
ATOM 3915 O O . ILE A 1 503 ? 15.921 -8.385 -20.000 1.00 98.69 503 ILE A O 1
ATOM 3919 N N . ARG A 1 504 ? 14.492 -10.073 -19.608 1.00 98.75 504 ARG A N 1
ATOM 3920 C CA . ARG A 1 504 ? 15.367 -11.112 -20.158 1.00 98.75 504 ARG A CA 1
ATOM 3921 C C . ARG A 1 504 ? 15.702 -10.873 -21.623 1.00 98.75 504 ARG A C 1
ATOM 3923 O O . ARG A 1 504 ? 16.851 -11.041 -22.022 1.00 98.75 504 ARG A O 1
ATOM 3930 N N . GLY A 1 505 ? 14.728 -10.431 -22.415 1.00 98.81 505 GLY A N 1
ATOM 3931 C CA . GLY A 1 505 ? 14.940 -10.055 -23.808 1.00 98.81 505 GLY A CA 1
ATOM 3932 C C . GLY A 1 505 ? 15.847 -8.840 -23.955 1.00 98.81 505 GLY A C 1
ATOM 3933 O O . GLY A 1 505 ? 16.716 -8.834 -24.826 1.00 98.81 505 GLY A O 1
ATOM 3934 N N . MET A 1 506 ? 15.725 -7.846 -23.070 1.00 98.88 506 MET A N 1
ATOM 3935 C CA . MET A 1 506 ? 16.665 -6.725 -23.041 1.00 98.88 506 MET A CA 1
ATOM 3936 C C . MET A 1 506 ? 18.083 -7.210 -22.739 1.00 98.88 506 MET A C 1
ATOM 3938 O O . MET A 1 506 ? 19.021 -6.822 -23.430 1.00 98.88 506 MET A O 1
ATOM 3942 N N . VAL A 1 507 ? 18.248 -8.091 -21.748 1.00 98.88 507 VAL A N 1
ATOM 3943 C CA . VAL A 1 507 ? 19.558 -8.665 -21.415 1.00 98.88 507 VAL A CA 1
ATOM 3944 C C . VAL A 1 507 ? 20.108 -9.500 -22.567 1.00 98.88 507 VAL A C 1
ATOM 3946 O O . VAL A 1 507 ? 21.287 -9.369 -22.882 1.00 98.88 507 VAL A O 1
ATOM 3949 N N . LYS A 1 508 ? 19.271 -10.275 -23.264 1.00 98.88 508 LYS A N 1
ATOM 3950 C CA . LYS A 1 508 ? 19.677 -11.014 -24.465 1.00 98.88 508 LYS A CA 1
ATOM 3951 C C . LYS A 1 508 ? 20.207 -10.073 -25.548 1.00 98.88 508 LYS A C 1
ATOM 3953 O O . LYS A 1 508 ? 21.306 -10.292 -26.042 1.00 98.88 508 LYS A O 1
ATOM 3958 N N . ALA A 1 509 ? 19.493 -8.985 -25.846 1.00 98.81 509 ALA A N 1
ATOM 3959 C CA . ALA A 1 509 ? 19.955 -7.972 -26.798 1.00 98.81 509 ALA A CA 1
ATOM 3960 C C . ALA A 1 509 ? 21.263 -7.287 -26.363 1.00 98.81 509 ALA A C 1
ATOM 3962 O O . ALA A 1 509 ? 22.100 -6.978 -27.209 1.00 98.81 509 ALA A O 1
ATOM 3963 N N . ILE A 1 510 ? 21.454 -7.054 -25.059 1.00 98.81 510 ILE A N 1
ATOM 3964 C CA . ILE A 1 510 ? 22.695 -6.487 -24.508 1.00 98.81 510 ILE A CA 1
ATOM 3965 C C . ILE A 1 510 ? 23.865 -7.457 -24.696 1.00 98.81 510 ILE A C 1
ATOM 3967 O O . ILE A 1 510 ? 24.928 -7.028 -25.130 1.00 98.81 510 ILE A O 1
ATOM 3971 N N . LEU A 1 511 ? 23.674 -8.749 -24.414 1.00 98.75 511 LEU A N 1
ATOM 3972 C CA . LEU A 1 511 ? 24.703 -9.775 -24.607 1.00 98.75 511 LEU A CA 1
ATOM 3973 C C . LEU A 1 511 ? 25.051 -9.954 -26.093 1.00 98.75 511 LEU A C 1
ATOM 3975 O O . LEU A 1 511 ? 26.221 -9.950 -26.448 1.00 98.75 511 LEU A O 1
ATOM 3979 N N . GLU A 1 512 ? 24.049 -9.999 -26.975 1.00 98.50 512 GLU A N 1
ATOM 3980 C CA . GLU A 1 512 ? 24.258 -10.040 -28.432 1.00 98.50 512 GLU A CA 1
ATOM 3981 C C . GLU A 1 512 ? 24.952 -8.771 -28.967 1.00 98.50 512 GLU A C 1
ATOM 3983 O O . GLU A 1 512 ? 25.591 -8.791 -30.020 1.00 98.50 512 GLU A O 1
ATOM 3988 N N . ALA A 1 513 ? 24.800 -7.627 -28.295 1.00 98.31 513 ALA A N 1
ATOM 3989 C CA . ALA A 1 513 ? 25.556 -6.421 -28.612 1.00 98.31 513 ALA A CA 1
ATOM 3990 C C . ALA A 1 513 ? 26.998 -6.509 -28.086 1.00 98.31 513 ALA A C 1
ATOM 3992 O O . ALA A 1 513 ? 27.915 -6.185 -28.836 1.00 98.31 513 ALA A O 1
ATOM 3993 N N . GLU A 1 514 ? 27.206 -6.989 -26.855 1.00 98.06 514 GLU A N 1
ATOM 3994 C CA . GLU A 1 514 ? 28.538 -7.214 -26.272 1.00 98.06 514 GLU A CA 1
ATOM 3995 C C . GLU A 1 514 ? 29.376 -8.129 -27.170 1.00 98.06 514 GLU A C 1
ATOM 3997 O O . GLU A 1 514 ? 30.497 -7.770 -27.512 1.00 98.06 514 GLU A O 1
ATOM 4002 N N . ASP A 1 515 ? 28.811 -9.240 -27.646 1.00 97.25 515 ASP A N 1
ATOM 4003 C CA . ASP A 1 515 ? 29.514 -10.182 -28.527 1.00 97.25 515 ASP A CA 1
ATOM 4004 C C . ASP A 1 515 ? 29.914 -9.553 -29.880 1.00 97.25 515 ASP A C 1
ATOM 4006 O O . ASP A 1 515 ? 30.854 -10.012 -30.528 1.00 97.25 515 ASP A O 1
ATOM 4010 N N . ARG A 1 516 ? 29.219 -8.492 -30.322 1.00 96.56 516 ARG A N 1
ATOM 4011 C CA . ARG A 1 516 ? 29.488 -7.804 -31.598 1.00 96.56 516 ARG A CA 1
ATOM 4012 C C . ARG A 1 516 ? 30.481 -6.653 -31.486 1.00 96.56 516 ARG A C 1
ATOM 4014 O O . ARG A 1 516 ? 31.280 -6.473 -32.401 1.00 96.56 516 ARG A O 1
ATOM 4021 N N . VAL A 1 517 ? 30.382 -5.830 -30.440 1.00 95.44 517 VAL A N 1
ATOM 4022 C CA . VAL A 1 517 ? 31.168 -4.581 -30.325 1.00 95.44 517 VAL A CA 1
ATOM 4023 C C . VAL A 1 517 ? 32.100 -4.535 -29.113 1.00 95.44 517 VAL A C 1
ATOM 4025 O O . VAL A 1 517 ? 33.030 -3.730 -29.110 1.00 95.44 517 VAL A O 1
ATOM 4028 N N . GLY A 1 518 ? 31.883 -5.392 -28.112 1.00 93.88 518 GLY A N 1
ATOM 4029 C CA . GLY A 1 518 ? 32.611 -5.408 -26.841 1.00 93.88 518 GLY A CA 1
ATOM 4030 C C . GLY A 1 518 ? 32.406 -4.159 -25.972 1.00 93.88 518 GLY A C 1
ATOM 4031 O O . GLY A 1 518 ? 31.880 -3.136 -26.413 1.00 93.88 518 GLY A O 1
ATOM 4032 N N . ASN A 1 519 ? 32.876 -4.221 -24.723 1.00 93.06 519 ASN A N 1
ATOM 4033 C CA . ASN A 1 519 ? 32.961 -3.085 -23.788 1.00 93.06 519 ASN A CA 1
ATOM 4034 C C . ASN A 1 519 ? 31.613 -2.411 -23.433 1.00 93.06 519 ASN A C 1
ATOM 4036 O O . ASN A 1 519 ? 31.578 -1.233 -23.067 1.00 93.06 519 ASN A O 1
ATOM 4040 N N . ILE A 1 520 ? 30.491 -3.126 -23.523 1.00 97.38 520 ILE A N 1
ATOM 4041 C CA . ILE A 1 520 ? 29.175 -2.669 -23.051 1.00 97.38 520 ILE A CA 1
ATOM 4042 C C . ILE A 1 520 ? 28.987 -3.020 -21.574 1.00 97.38 520 ILE A C 1
ATOM 4044 O O . ILE A 1 520 ? 28.465 -2.186 -20.816 1.00 97.38 520 ILE A O 1
ATOM 4048 N N . LEU A 1 521 ? 29.374 -4.241 -21.191 1.00 98.31 521 LEU A N 1
ATOM 4049 C CA . LEU A 1 521 ? 29.332 -4.754 -19.822 1.00 98.31 521 LEU A CA 1
ATOM 4050 C C . LEU A 1 521 ? 30.447 -4.148 -18.957 1.00 98.31 521 LEU A C 1
ATOM 4052 O O . LEU A 1 521 ? 31.561 -3.904 -19.415 1.00 98.31 521 LEU A O 1
ATOM 4056 N N . ASP A 1 522 ? 30.166 -3.948 -17.669 1.00 98.12 522 ASP A N 1
ATOM 4057 C CA . ASP A 1 522 ? 31.176 -3.543 -16.684 1.00 98.12 522 ASP A CA 1
ATOM 4058 C C . ASP A 1 522 ? 31.879 -4.792 -16.132 1.00 98.12 522 ASP A C 1
ATOM 4060 O O . ASP A 1 522 ? 31.601 -5.255 -15.023 1.00 98.12 522 ASP A O 1
ATOM 4064 N N . SER A 1 523 ? 32.776 -5.372 -16.936 1.00 97.62 523 SER A N 1
ATOM 4065 C CA . SER A 1 523 ? 33.484 -6.618 -16.604 1.00 97.62 523 SER A CA 1
ATOM 4066 C C . SER A 1 523 ? 34.247 -6.530 -15.282 1.00 97.62 523 SER A C 1
ATOM 4068 O O . SER A 1 523 ? 34.312 -7.507 -14.536 1.00 97.62 523 SER A O 1
ATOM 4070 N N . ARG A 1 524 ? 34.788 -5.350 -14.945 1.00 97.62 524 ARG A N 1
ATOM 4071 C CA . ARG A 1 524 ? 35.451 -5.128 -13.656 1.00 97.62 524 ARG A CA 1
ATOM 4072 C C . ARG A 1 524 ? 34.452 -5.238 -12.509 1.00 97.62 524 ARG A C 1
ATOM 4074 O O . ARG A 1 524 ? 34.708 -5.979 -11.564 1.00 97.62 524 ARG A O 1
ATOM 4081 N N . PHE A 1 525 ? 33.319 -4.538 -12.594 1.00 98.31 525 PHE A N 1
ATOM 4082 C CA . PHE A 1 525 ? 32.283 -4.629 -11.570 1.00 98.31 525 PHE A CA 1
ATOM 4083 C C . PHE A 1 525 ? 31.765 -6.060 -11.413 1.00 98.31 525 PHE A C 1
ATOM 4085 O O . PHE A 1 525 ? 31.653 -6.538 -10.287 1.00 98.31 525 PHE A O 1
ATOM 4092 N N . ILE A 1 526 ? 31.485 -6.746 -12.524 1.00 98.69 526 ILE A N 1
ATOM 4093 C CA . ILE A 1 526 ? 30.987 -8.126 -12.515 1.00 98.69 526 ILE A CA 1
ATOM 4094 C C . ILE A 1 526 ? 31.976 -9.043 -11.780 1.00 98.69 526 ILE A C 1
ATOM 4096 O O . ILE A 1 526 ? 31.578 -9.748 -10.853 1.00 98.69 526 ILE A O 1
ATOM 4100 N N . ASN A 1 527 ? 33.267 -8.981 -12.110 1.00 98.12 527 ASN A N 1
ATOM 4101 C CA . ASN A 1 527 ? 34.278 -9.849 -11.502 1.00 98.12 527 ASN A CA 1
ATOM 4102 C C . ASN A 1 527 ? 34.536 -9.528 -10.016 1.00 98.12 527 ASN A C 1
ATOM 4104 O O . ASN A 1 527 ? 34.646 -10.433 -9.180 1.00 98.12 527 ASN A O 1
ATOM 4108 N N . GLU A 1 528 ? 34.626 -8.241 -9.667 1.00 97.69 528 GLU A N 1
ATOM 4109 C CA . GLU A 1 528 ? 34.965 -7.803 -8.307 1.00 97.69 528 GLU A CA 1
ATOM 4110 C C . GLU A 1 528 ? 33.774 -7.917 -7.341 1.00 97.69 528 GLU A C 1
ATOM 4112 O O . GLU A 1 528 ? 33.939 -8.401 -6.221 1.00 97.69 528 GLU A O 1
ATOM 4117 N N . TYR A 1 529 ? 32.572 -7.517 -7.766 1.00 98.38 529 TYR A N 1
ATOM 4118 C CA . TYR A 1 529 ? 31.435 -7.266 -6.872 1.00 98.38 529 TYR A CA 1
ATOM 4119 C C . TYR A 1 529 ? 30.262 -8.232 -7.034 1.00 98.38 529 TYR A C 1
ATOM 4121 O O . TYR A 1 529 ? 29.280 -8.088 -6.304 1.00 98.38 529 TYR A O 1
ATOM 4129 N N . THR A 1 530 ? 30.314 -9.187 -7.968 1.00 98.75 530 THR A N 1
ATOM 4130 C CA . THR A 1 530 ? 29.173 -10.076 -8.234 1.00 98.75 530 THR A CA 1
ATOM 4131 C C . THR A 1 530 ? 29.532 -11.560 -8.222 1.00 98.75 530 THR A C 1
ATOM 4133 O O . THR A 1 530 ? 30.689 -11.938 -8.407 1.00 98.75 530 THR A O 1
ATOM 4136 N N . SER A 1 531 ? 28.510 -12.390 -8.024 1.00 98.69 531 SER A N 1
ATOM 4137 C CA . SER A 1 531 ? 28.556 -13.850 -8.133 1.00 98.69 531 SER A CA 1
ATOM 4138 C C . SER A 1 531 ? 27.403 -14.345 -9.017 1.00 98.69 531 SER A C 1
ATOM 4140 O O . SER A 1 531 ? 26.334 -13.733 -9.067 1.00 98.69 531 SER A O 1
ATOM 4142 N N . GLY A 1 532 ? 27.610 -15.461 -9.726 1.00 98.38 532 GLY A N 1
ATOM 4143 C CA . GLY A 1 532 ? 26.564 -16.141 -10.510 1.00 98.38 532 GLY A CA 1
ATOM 4144 C C . GLY A 1 532 ? 26.343 -15.643 -11.947 1.00 98.38 532 GLY A C 1
ATOM 4145 O O . GLY A 1 532 ? 25.442 -16.146 -12.620 1.00 98.38 532 GLY A O 1
ATOM 4146 N N . PHE A 1 533 ? 27.152 -14.697 -12.442 1.00 98.75 533 PHE A N 1
ATOM 4147 C CA . PHE A 1 533 ? 26.982 -14.103 -13.777 1.00 98.75 533 PHE A CA 1
ATOM 4148 C C . PHE A 1 533 ? 26.987 -15.136 -14.914 1.00 98.75 533 PHE A C 1
ATOM 4150 O O . PHE A 1 533 ? 26.065 -15.139 -15.722 1.00 98.75 533 PHE A O 1
ATOM 4157 N N . GLU A 1 534 ? 27.962 -16.050 -14.956 1.00 98.56 534 GLU A N 1
ATOM 4158 C CA . GLU A 1 534 ? 28.073 -17.031 -16.050 1.00 98.56 534 GLU A CA 1
ATOM 4159 C C . GLU A 1 534 ? 26.845 -17.941 -16.153 1.00 98.56 534 GLU A C 1
ATOM 4161 O O . GLU A 1 534 ? 26.299 -18.151 -17.236 1.00 98.56 534 GLU A O 1
ATOM 4166 N N . ALA A 1 535 ? 26.340 -18.429 -15.018 1.00 98.56 535 ALA A N 1
ATOM 4167 C CA . ALA A 1 535 ? 25.149 -19.271 -14.999 1.00 98.56 535 ALA A CA 1
ATOM 4168 C C . ALA A 1 535 ? 23.901 -18.511 -15.487 1.00 98.56 535 ALA A C 1
ATOM 4170 O O . ALA A 1 535 ? 23.049 -19.082 -16.171 1.00 98.56 535 ALA A O 1
ATOM 4171 N N . TYR A 1 536 ? 23.798 -17.219 -15.165 1.00 98.69 536 TYR A N 1
ATOM 4172 C CA . TYR A 1 536 ? 22.746 -16.351 -15.687 1.00 98.69 536 TYR A CA 1
ATOM 4173 C C . TYR A 1 536 ? 22.918 -16.073 -17.189 1.00 98.69 536 TYR A C 1
ATOM 4175 O O . TYR A 1 536 ? 21.959 -16.220 -17.944 1.00 98.69 536 TYR A O 1
ATOM 4183 N N . LYS A 1 537 ? 24.135 -15.763 -17.654 1.00 98.69 537 LYS A N 1
ATOM 4184 C CA . LYS A 1 537 ? 24.448 -15.551 -19.076 1.00 98.69 537 LYS A CA 1
ATOM 4185 C C . LYS A 1 537 ? 24.005 -16.746 -19.923 1.00 98.69 537 LYS A C 1
ATOM 4187 O O . LYS A 1 537 ? 23.281 -16.565 -20.901 1.00 98.69 537 LYS A O 1
ATOM 4192 N N . GLN A 1 538 ? 24.359 -17.965 -19.509 1.00 98.50 538 GLN A N 1
ATOM 4193 C CA . GLN A 1 538 ? 23.949 -19.191 -20.205 1.00 98.50 538 GLN A CA 1
ATOM 4194 C C . GLN A 1 538 ? 22.424 -19.358 -20.242 1.00 98.50 538 GLN A C 1
ATOM 4196 O O . GLN A 1 538 ? 21.865 -19.718 -21.278 1.00 98.50 538 GLN A O 1
ATOM 4201 N N . ARG A 1 539 ? 21.723 -19.026 -19.147 1.00 97.94 539 ARG A N 1
ATOM 4202 C CA . ARG A 1 539 ? 20.251 -19.051 -19.098 1.00 97.94 539 ARG A CA 1
ATOM 4203 C C . ARG A 1 539 ? 19.628 -18.108 -20.131 1.00 97.94 539 ARG A C 1
ATOM 4205 O O . ARG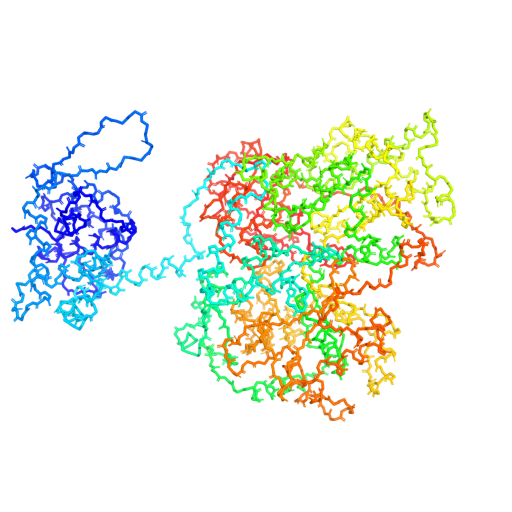 A 1 539 ? 18.683 -18.498 -20.817 1.00 97.94 539 ARG A O 1
ATOM 4212 N N . VAL A 1 540 ? 20.144 -16.886 -20.250 1.00 98.62 540 VAL A N 1
ATOM 4213 C CA . VAL A 1 540 ? 19.634 -15.888 -21.203 1.00 98.62 540 VAL A CA 1
ATOM 4214 C C . VAL A 1 540 ? 19.899 -16.314 -22.650 1.00 98.62 540 VAL A C 1
ATOM 4216 O O . VAL A 1 540 ? 19.011 -16.204 -23.497 1.00 98.62 540 VAL A O 1
ATOM 4219 N N . ILE A 1 541 ? 21.091 -16.847 -22.942 1.00 97.88 541 ILE A N 1
ATOM 4220 C CA . ILE A 1 541 ? 21.435 -17.359 -24.278 1.00 97.88 541 ILE A CA 1
ATOM 4221 C C . ILE A 1 541 ? 20.484 -18.492 -24.682 1.00 97.88 541 ILE A C 1
ATOM 4223 O O . ILE A 1 541 ? 19.964 -18.469 -25.798 1.00 97.88 541 ILE A O 1
ATOM 4227 N N . ALA A 1 542 ? 20.192 -19.413 -23.761 1.00 97.81 542 ALA A N 1
ATOM 4228 C CA . ALA A 1 542 ? 19.303 -20.549 -23.998 1.00 97.81 542 ALA A CA 1
ATOM 4229 C C . ALA A 1 542 ? 17.818 -20.173 -24.180 1.00 97.81 542 ALA A C 1
ATOM 4231 O O . ALA A 1 542 ? 17.057 -20.979 -24.705 1.00 97.81 542 ALA A O 1
ATOM 4232 N N . THR A 1 543 ? 17.387 -18.976 -23.763 1.00 98.06 543 THR A N 1
ATOM 4233 C CA . THR A 1 543 ? 15.989 -18.536 -23.927 1.00 98.06 543 THR A CA 1
ATOM 4234 C C . THR A 1 543 ? 15.782 -17.982 -25.342 1.00 98.06 543 THR A C 1
ATOM 4236 O O . THR A 1 543 ? 16.504 -17.071 -25.759 1.00 98.06 543 THR A O 1
ATOM 4239 N N . SER A 1 544 ? 14.825 -18.524 -26.100 1.00 98.12 544 SER A N 1
ATOM 4240 C CA . SER A 1 544 ? 14.605 -18.151 -27.510 1.00 98.12 544 SER A CA 1
ATOM 4241 C C . SER A 1 544 ? 13.968 -16.762 -27.664 1.00 98.12 544 SER A C 1
ATOM 4243 O O . SER A 1 544 ? 13.274 -16.279 -26.770 1.00 98.12 544 SER A O 1
ATOM 4245 N N . TRP A 1 545 ? 14.189 -16.095 -28.803 1.00 98.50 545 TRP A N 1
ATOM 4246 C CA . TRP A 1 545 ? 13.550 -14.799 -29.072 1.00 98.50 545 TRP A CA 1
ATOM 4247 C C . TRP A 1 545 ? 12.031 -14.937 -29.218 1.00 98.50 545 TRP A C 1
ATOM 4249 O O . TRP A 1 545 ? 11.291 -14.056 -28.786 1.00 98.50 545 TRP A O 1
ATOM 4259 N N . GLU A 1 546 ? 11.579 -16.050 -29.785 1.00 98.12 546 GLU A N 1
ATOM 4260 C CA . GLU A 1 546 ? 10.178 -16.404 -29.985 1.00 98.12 546 GLU A CA 1
ATOM 4261 C C . GLU A 1 546 ? 9.444 -16.498 -28.642 1.00 98.12 546 GLU A C 1
ATOM 4263 O O . GLU A 1 546 ? 8.381 -15.900 -28.462 1.00 98.12 546 GLU A O 1
ATOM 4268 N N . GLU A 1 547 ? 10.048 -17.183 -27.668 1.00 97.00 547 GLU A N 1
ATOM 4269 C CA . GLU A 1 547 ? 9.528 -17.288 -26.304 1.00 97.00 547 GLU A CA 1
ATOM 4270 C C . GLU A 1 547 ? 9.460 -15.913 -25.625 1.00 97.00 547 GLU A C 1
ATOM 4272 O O . GLU A 1 547 ? 8.424 -15.549 -25.072 1.00 97.00 547 GLU A O 1
ATOM 4277 N N . LEU A 1 548 ? 10.520 -15.104 -25.733 1.00 98.31 548 LEU A N 1
ATOM 4278 C CA . LEU A 1 548 ? 10.595 -13.776 -25.112 1.00 98.31 548 LEU A CA 1
ATOM 4279 C C . LEU A 1 548 ? 9.544 -12.803 -25.664 1.00 98.31 548 LEU A C 1
ATOM 4281 O O . LEU A 1 548 ? 8.887 -12.098 -24.892 1.00 98.31 548 LEU A O 1
ATOM 4285 N N . VAL A 1 549 ? 9.356 -12.771 -26.985 1.00 98.06 549 VAL A N 1
ATOM 4286 C CA . VAL A 1 549 ? 8.353 -11.922 -27.650 1.00 98.06 549 VAL A CA 1
ATOM 4287 C C . VAL A 1 549 ? 6.940 -12.384 -27.301 1.00 98.06 549 VAL A C 1
ATOM 4289 O O . VAL A 1 549 ? 6.101 -11.570 -26.912 1.00 98.06 549 VAL A O 1
ATOM 4292 N N . SER A 1 550 ? 6.675 -13.692 -27.367 1.00 95.12 550 SER A N 1
ATOM 4293 C CA . SER A 1 550 ? 5.354 -14.252 -27.061 1.00 95.12 550 SER A CA 1
ATOM 4294 C C . SER A 1 550 ? 4.941 -14.012 -25.603 1.00 95.12 550 SER A C 1
ATOM 4296 O O . SER A 1 550 ? 3.807 -13.579 -25.335 1.00 95.12 550 SER A O 1
ATOM 4298 N N . ALA A 1 551 ? 5.878 -14.242 -24.674 1.00 95.31 551 ALA A N 1
ATOM 4299 C CA . ALA A 1 551 ? 5.668 -14.121 -23.238 1.00 95.31 551 ALA A CA 1
ATOM 4300 C C . ALA A 1 551 ? 5.514 -12.666 -22.785 1.00 95.31 551 ALA A C 1
ATOM 4302 O O . ALA A 1 551 ? 4.589 -12.343 -22.042 1.00 95.31 551 ALA A O 1
ATOM 4303 N N . SER A 1 552 ? 6.381 -11.770 -23.266 1.00 97.06 552 SER A N 1
ATOM 4304 C CA . SER A 1 552 ? 6.279 -10.342 -22.943 1.00 97.06 552 SER A CA 1
ATOM 4305 C C . SER A 1 552 ? 5.090 -9.674 -23.636 1.00 97.06 552 SER A C 1
ATOM 4307 O O . SER A 1 552 ? 4.513 -8.725 -23.104 1.00 97.06 552 SER A O 1
ATOM 4309 N N . GLY A 1 553 ? 4.711 -10.154 -24.824 1.00 95.94 553 GLY A N 1
ATOM 4310 C CA . GLY A 1 553 ? 3.794 -9.455 -25.720 1.00 95.94 553 GLY A CA 1
ATOM 4311 C C . GLY A 1 553 ? 4.394 -8.178 -26.317 1.00 95.94 553 GLY A C 1
ATOM 4312 O O . GLY A 1 553 ? 3.633 -7.303 -26.726 1.00 95.94 553 GLY A O 1
ATOM 4313 N N . ILE A 1 554 ? 5.724 -8.044 -26.327 1.00 98.00 554 ILE A N 1
ATOM 4314 C CA . ILE A 1 554 ? 6.459 -6.902 -26.880 1.00 98.00 554 ILE A CA 1
ATOM 4315 C C . ILE A 1 554 ? 7.251 -7.352 -28.106 1.00 98.00 554 ILE A C 1
ATOM 4317 O O . ILE A 1 554 ? 7.934 -8.373 -28.076 1.00 98.00 554 ILE A O 1
ATOM 4321 N N . GLU A 1 555 ? 7.193 -6.554 -29.170 1.00 98.00 555 GLU A N 1
ATOM 4322 C CA . GLU A 1 555 ? 7.935 -6.820 -30.400 1.00 98.00 555 GLU A CA 1
ATOM 4323 C C . GLU A 1 555 ? 9.447 -6.803 -30.157 1.00 98.00 555 GLU A C 1
ATOM 4325 O O . GLU A 1 555 ? 9.969 -5.934 -29.451 1.00 98.00 555 GLU A O 1
ATOM 4330 N N . LYS A 1 556 ? 10.179 -7.712 -30.814 1.00 98.50 556 LYS A N 1
ATOM 4331 C CA . LYS A 1 556 ? 11.643 -7.816 -30.683 1.00 98.50 556 LYS A CA 1
ATOM 4332 C C . LYS A 1 556 ? 12.349 -6.475 -30.916 1.00 98.50 556 LYS A C 1
ATOM 4334 O O . LYS A 1 556 ? 13.286 -6.146 -30.195 1.00 98.50 556 LYS A O 1
ATOM 4339 N N . SER A 1 557 ? 11.889 -5.684 -31.886 1.00 98.62 557 SER A N 1
ATOM 4340 C CA . SER A 1 557 ? 12.449 -4.361 -32.192 1.00 98.62 557 SER A CA 1
ATOM 4341 C C . SER A 1 557 ? 12.343 -3.384 -31.017 1.00 98.62 557 SER A C 1
ATOM 4343 O O . SER A 1 557 ? 13.311 -2.690 -30.718 1.00 98.62 557 SER A O 1
ATOM 4345 N N . GLN A 1 558 ? 11.217 -3.375 -30.301 1.00 98.56 558 GLN A N 1
ATOM 4346 C CA . GLN A 1 558 ? 11.008 -2.520 -29.129 1.00 98.56 558 GLN A CA 1
ATOM 4347 C C . GLN A 1 558 ? 11.845 -2.983 -27.928 1.00 98.56 558 GLN A C 1
ATOM 4349 O O . GLN A 1 558 ? 12.367 -2.158 -27.177 1.00 98.56 558 GLN A O 1
ATOM 4354 N N . ILE A 1 559 ? 12.018 -4.301 -27.759 1.00 98.88 559 ILE A N 1
ATOM 4355 C CA . ILE A 1 559 ? 12.923 -4.861 -26.742 1.00 98.88 559 ILE A CA 1
ATOM 4356 C C . ILE A 1 559 ? 14.366 -4.415 -27.017 1.00 98.88 559 ILE A C 1
ATOM 4358 O O . ILE A 1 559 ? 15.063 -3.963 -26.106 1.00 98.88 559 ILE A O 1
ATOM 4362 N N . ILE A 1 560 ? 14.805 -4.497 -28.277 1.00 98.81 560 ILE A N 1
ATOM 4363 C CA . ILE A 1 560 ? 16.131 -4.038 -28.710 1.00 98.81 560 ILE A CA 1
ATOM 4364 C C . ILE A 1 560 ? 16.282 -2.524 -28.510 1.00 98.81 560 ILE A C 1
ATOM 4366 O O . ILE A 1 560 ? 17.340 -2.078 -28.072 1.00 98.81 560 ILE A O 1
ATOM 4370 N N . GLU A 1 561 ? 15.246 -1.725 -28.769 1.00 98.81 561 GLU A N 1
ATOM 4371 C CA . GLU A 1 561 ? 15.267 -0.278 -28.522 1.00 98.81 561 GLU A CA 1
ATOM 4372 C C . GLU A 1 561 ? 15.462 0.044 -27.030 1.00 98.81 561 GLU A C 1
ATOM 4374 O O . GLU A 1 561 ? 16.325 0.851 -26.671 1.00 98.81 561 GLU A O 1
ATOM 4379 N N . ALA A 1 562 ? 14.724 -0.634 -26.144 1.00 98.81 562 ALA A N 1
ATOM 4380 C CA . ALA A 1 562 ? 14.872 -0.482 -24.697 1.00 98.81 562 ALA A CA 1
ATOM 4381 C C . ALA A 1 562 ? 16.269 -0.900 -24.209 1.00 98.81 562 ALA A C 1
ATOM 4383 O O . ALA A 1 562 ? 16.885 -0.194 -23.404 1.00 98.81 562 ALA A O 1
ATOM 4384 N N . ALA A 1 563 ? 16.796 -2.013 -24.730 1.00 98.88 563 ALA A N 1
ATOM 4385 C CA . ALA A 1 563 ? 18.175 -2.436 -24.499 1.00 98.88 563 ALA A CA 1
ATOM 4386 C C . ALA A 1 563 ? 19.174 -1.379 -24.988 1.00 98.88 563 ALA A C 1
ATOM 4388 O O . ALA A 1 563 ? 20.110 -1.037 -24.271 1.00 98.88 563 ALA A O 1
ATOM 4389 N N . GLY A 1 564 ? 18.937 -0.789 -26.161 1.00 98.75 564 GLY A N 1
ATOM 4390 C CA . GLY A 1 564 ? 19.725 0.312 -26.703 1.00 98.75 564 GLY A CA 1
ATOM 4391 C C . GLY A 1 564 ? 19.791 1.503 -25.749 1.00 98.75 564 GLY A C 1
ATOM 4392 O O . GLY A 1 564 ? 20.880 2.008 -25.484 1.00 98.75 564 GLY A O 1
ATOM 4393 N N . ILE A 1 565 ? 18.666 1.924 -25.165 1.00 98.81 565 ILE A N 1
ATOM 4394 C CA . ILE A 1 565 ? 18.648 3.000 -24.158 1.00 98.81 565 ILE A CA 1
ATOM 4395 C C . ILE A 1 565 ? 19.531 2.639 -22.953 1.00 98.81 565 ILE A C 1
ATOM 4397 O O . ILE A 1 565 ? 20.312 3.478 -22.505 1.00 98.81 565 ILE A O 1
ATOM 4401 N N . TYR A 1 566 ? 19.462 1.395 -22.465 1.00 98.75 566 TYR A N 1
ATOM 4402 C CA . TYR A 1 566 ? 20.308 0.924 -21.362 1.00 98.75 566 TYR A CA 1
ATOM 4403 C C . TYR A 1 566 ? 21.802 0.918 -21.721 1.00 98.75 566 TYR A C 1
ATOM 4405 O O . TYR A 1 566 ? 22.633 1.355 -20.926 1.00 98.75 566 TYR A O 1
ATOM 4413 N N . ILE A 1 567 ? 22.148 0.453 -22.926 1.00 98.56 567 ILE A N 1
ATOM 4414 C CA . ILE A 1 567 ? 23.532 0.358 -23.414 1.00 98.56 567 ILE A CA 1
ATOM 4415 C C . ILE A 1 567 ? 24.209 1.733 -23.415 1.00 98.56 567 ILE A C 1
ATOM 4417 O O . ILE A 1 567 ? 25.349 1.840 -22.955 1.00 98.56 567 ILE A O 1
ATOM 4421 N N . HIS A 1 568 ? 23.500 2.767 -23.885 1.00 97.94 568 HIS A N 1
ATOM 4422 C CA . HIS A 1 568 ? 24.015 4.137 -24.000 1.00 97.94 568 HIS A CA 1
ATOM 4423 C C . HIS A 1 568 ? 24.049 4.901 -22.666 1.00 97.94 568 HIS A C 1
ATOM 4425 O O . HIS A 1 568 ? 24.770 5.892 -22.551 1.00 97.94 568 HIS A O 1
ATOM 4431 N N . ALA A 1 569 ? 23.277 4.474 -21.665 1.00 98.06 569 ALA A N 1
ATOM 4432 C CA . ALA A 1 569 ? 23.235 5.119 -20.359 1.00 98.06 569 ALA A CA 1
ATOM 4433 C C . ALA A 1 569 ? 24.488 4.787 -19.530 1.00 98.06 569 ALA A C 1
ATOM 4435 O O . ALA A 1 569 ? 24.861 3.619 -19.392 1.00 98.06 569 ALA A O 1
ATOM 4436 N N . LYS A 1 570 ? 25.125 5.799 -18.923 1.00 96.44 570 LYS A N 1
ATOM 4437 C CA . LYS A 1 570 ? 26.211 5.581 -17.949 1.00 96.44 570 LYS A CA 1
ATOM 4438 C C . LYS A 1 570 ? 25.644 5.324 -16.557 1.00 96.44 570 LYS A C 1
ATOM 4440 O O . LYS A 1 570 ? 26.163 4.475 -15.831 1.00 96.44 570 LYS A O 1
ATOM 4445 N N . ASN A 1 571 ? 24.579 6.042 -16.205 1.00 98.12 571 ASN A N 1
ATOM 4446 C CA . ASN A 1 571 ? 23.857 5.908 -14.949 1.00 98.12 571 ASN A CA 1
ATOM 4447 C C . ASN A 1 571 ? 22.396 5.546 -15.228 1.00 98.12 571 ASN A C 1
ATOM 4449 O O . ASN A 1 571 ? 21.651 6.346 -15.802 1.00 98.12 571 ASN A O 1
ATOM 4453 N N . ALA A 1 572 ? 21.986 4.344 -14.823 1.00 98.62 572 ALA A N 1
ATOM 4454 C CA . ALA A 1 572 ? 20.603 3.898 -14.932 1.00 98.62 572 ALA A CA 1
ATOM 4455 C C . ALA A 1 572 ? 19.947 3.716 -13.558 1.00 98.62 572 ALA A C 1
ATOM 4457 O O . ALA A 1 572 ? 20.548 3.173 -12.628 1.00 98.62 572 ALA A O 1
ATOM 4458 N N . ILE A 1 573 ? 18.677 4.103 -13.454 1.00 98.75 573 ILE A N 1
ATOM 4459 C CA . ILE A 1 573 ? 17.816 3.801 -12.306 1.00 98.75 573 ILE A CA 1
ATOM 4460 C C . ILE A 1 573 ? 16.740 2.806 -12.739 1.00 98.75 573 ILE A C 1
ATOM 4462 O O . ILE A 1 573 ? 16.085 3.012 -13.757 1.00 98.75 573 ILE A O 1
ATOM 4466 N N . ALA A 1 574 ? 16.497 1.775 -11.932 1.00 98.69 574 ALA A N 1
ATOM 4467 C CA . ALA A 1 574 ? 15.316 0.925 -12.049 1.00 98.69 574 ALA A CA 1
ATOM 4468 C C . ALA A 1 574 ? 14.343 1.217 -10.905 1.00 98.69 574 ALA A C 1
ATOM 4470 O O . ALA A 1 574 ? 14.700 1.133 -9.729 1.00 98.69 574 ALA A O 1
ATOM 4471 N N . THR A 1 575 ? 13.098 1.538 -11.243 1.00 97.94 575 THR A N 1
ATOM 4472 C CA . THR A 1 575 ? 12.017 1.794 -10.287 1.00 97.94 575 THR A CA 1
ATOM 4473 C C . THR A 1 575 ? 10.863 0.834 -10.537 1.00 97.94 575 THR A C 1
ATOM 4475 O O . THR A 1 575 ? 10.570 0.505 -11.686 1.00 97.94 575 THR A O 1
ATOM 4478 N N . TRP A 1 576 ? 10.205 0.369 -9.476 1.00 97.75 576 TRP A N 1
ATOM 4479 C CA . TRP A 1 576 ? 9.014 -0.471 -9.614 1.00 97.75 576 TRP A CA 1
ATOM 4480 C C . TRP A 1 576 ? 8.038 -0.306 -8.459 1.00 97.75 576 TRP A C 1
ATOM 4482 O O . TRP A 1 576 ? 8.382 0.194 -7.386 1.00 97.75 576 TRP A O 1
ATOM 4492 N N . CYS A 1 577 ? 6.807 -0.762 -8.680 1.00 95.44 577 CYS A N 1
ATOM 4493 C CA . CYS A 1 577 ? 5.746 -0.765 -7.679 1.00 95.44 577 CYS A CA 1
ATOM 4494 C C . CYS A 1 577 ? 4.916 -2.057 -7.781 1.00 95.44 577 CYS A C 1
ATOM 4496 O O . CYS A 1 577 ? 5.434 -3.115 -8.150 1.00 95.44 577 CYS A O 1
ATOM 4498 N N . LEU A 1 578 ? 3.628 -1.985 -7.438 1.00 95.50 578 LEU A N 1
ATOM 4499 C CA . LEU A 1 578 ? 2.774 -3.160 -7.261 1.00 95.50 578 LEU A CA 1
ATOM 4500 C C . LEU A 1 578 ? 2.526 -3.949 -8.542 1.00 95.50 578 LEU A C 1
ATOM 4502 O O . LEU A 1 578 ? 2.167 -5.114 -8.449 1.00 95.50 578 LEU A O 1
ATOM 4506 N N . GLY A 1 579 ? 2.736 -3.342 -9.719 1.00 96.00 579 GLY A N 1
ATOM 4507 C CA . GLY A 1 579 ? 2.720 -4.031 -11.012 1.00 96.00 579 GLY A CA 1
ATOM 4508 C C . GLY A 1 579 ? 3.727 -5.172 -11.113 1.00 96.00 579 GLY A C 1
ATOM 4509 O O . GLY A 1 579 ? 3.538 -6.043 -11.936 1.00 96.00 579 GLY A O 1
ATOM 4510 N N . ILE A 1 580 ? 4.748 -5.188 -10.252 1.00 97.31 580 ILE A N 1
ATOM 4511 C CA . ILE A 1 580 ? 5.744 -6.260 -10.185 1.00 97.31 580 ILE A CA 1
ATOM 4512 C C . ILE A 1 580 ? 5.553 -7.130 -8.937 1.00 97.31 580 ILE A C 1
ATOM 4514 O O . ILE A 1 580 ? 5.741 -8.342 -8.985 1.00 97.31 580 ILE A O 1
ATOM 4518 N N . THR A 1 581 ? 5.180 -6.538 -7.797 1.00 97.00 581 THR A N 1
ATOM 4519 C CA . THR A 1 581 ? 5.152 -7.269 -6.519 1.00 97.00 581 THR A CA 1
ATOM 4520 C C . THR A 1 581 ? 3.913 -8.144 -6.322 1.00 97.00 581 THR A C 1
ATOM 4522 O O . THR A 1 581 ? 3.951 -9.047 -5.499 1.00 97.00 581 THR A O 1
ATOM 4525 N N . HIS A 1 582 ? 2.817 -7.913 -7.049 1.00 96.69 582 HIS A N 1
ATOM 4526 C CA . HIS A 1 582 ? 1.553 -8.647 -6.869 1.00 96.69 582 HIS A CA 1
ATOM 4527 C C . HIS A 1 582 ? 1.378 -9.789 -7.884 1.00 96.69 582 HIS A C 1
ATOM 4529 O O . HIS A 1 582 ? 0.304 -9.962 -8.467 1.00 96.69 582 HIS A O 1
ATOM 4535 N N . HIS A 1 583 ? 2.441 -10.572 -8.074 1.00 95.75 583 HIS A N 1
ATOM 4536 C CA . HIS A 1 583 ? 2.487 -11.761 -8.926 1.00 95.75 583 HIS A CA 1
ATOM 4537 C C . HIS A 1 583 ? 3.049 -12.958 -8.157 1.00 95.75 583 HIS A C 1
ATOM 4539 O O . HIS A 1 583 ? 3.758 -12.789 -7.168 1.00 95.75 583 HIS A O 1
ATOM 4545 N N . ARG A 1 584 ? 2.781 -14.182 -8.627 1.00 93.94 584 ARG A N 1
ATOM 4546 C CA . ARG A 1 584 ? 3.326 -15.400 -8.000 1.00 93.94 584 ARG A CA 1
ATOM 4547 C C . ARG A 1 584 ? 4.857 -15.474 -8.103 1.00 93.94 584 ARG A C 1
ATOM 4549 O O . ARG A 1 584 ? 5.521 -15.765 -7.111 1.00 93.94 584 ARG A O 1
ATOM 4556 N N . ASN A 1 585 ? 5.403 -15.119 -9.265 1.00 94.81 585 ASN A N 1
ATOM 4557 C CA . ASN A 1 585 ? 6.836 -15.075 -9.595 1.00 94.81 585 ASN A CA 1
ATOM 4558 C C . ASN A 1 585 ? 7.488 -13.702 -9.298 1.00 94.81 585 ASN A C 1
ATOM 4560 O O . ASN A 1 585 ? 8.512 -13.340 -9.886 1.00 94.81 585 ASN A O 1
ATOM 4564 N N . SER A 1 586 ? 6.900 -12.897 -8.402 1.00 96.25 586 SER A N 1
ATOM 4565 C CA . SER A 1 586 ? 7.321 -11.508 -8.169 1.00 96.25 586 SER A CA 1
ATOM 4566 C C . SER A 1 586 ? 8.768 -11.370 -7.695 1.00 96.25 586 SER A C 1
ATOM 4568 O O . SER A 1 586 ? 9.450 -10.429 -8.089 1.00 96.25 586 SER A O 1
ATOM 4570 N N . ILE A 1 587 ? 9.248 -12.285 -6.841 1.00 97.06 587 ILE A N 1
ATOM 4571 C CA . ILE A 1 587 ? 10.628 -12.228 -6.334 1.00 97.06 587 ILE A CA 1
ATOM 4572 C C . ILE A 1 587 ? 11.607 -12.382 -7.492 1.00 97.06 587 ILE A C 1
ATOM 4574 O O . ILE A 1 587 ? 12.468 -11.526 -7.672 1.00 97.06 587 ILE A O 1
ATOM 4578 N N . GLU A 1 588 ? 11.438 -13.415 -8.310 1.00 96.81 588 GLU A N 1
ATOM 4579 C CA . GLU A 1 588 ? 12.359 -13.709 -9.407 1.00 96.81 588 GLU A CA 1
ATOM 4580 C C . GLU A 1 588 ? 12.286 -12.660 -10.518 1.00 96.81 588 GLU A C 1
ATOM 4582 O O . GLU A 1 588 ? 13.319 -12.269 -11.053 1.00 96.81 588 GLU A O 1
ATOM 4587 N N . THR A 1 589 ? 11.111 -12.071 -10.761 1.00 97.75 589 THR A N 1
ATOM 4588 C CA . THR A 1 589 ? 10.984 -10.907 -11.656 1.00 97.75 589 THR A CA 1
ATOM 4589 C C . THR A 1 589 ? 11.795 -9.707 -11.147 1.00 97.75 589 THR A C 1
ATOM 4591 O O . THR A 1 589 ? 12.495 -9.053 -11.917 1.00 97.75 589 THR A O 1
ATOM 4594 N N . ILE A 1 590 ? 11.765 -9.417 -9.839 1.00 98.50 590 ILE A N 1
ATOM 4595 C CA . ILE A 1 590 ? 12.577 -8.335 -9.251 1.00 98.50 590 ILE A CA 1
ATOM 4596 C C . ILE A 1 590 ? 14.066 -8.674 -9.323 1.00 98.50 590 ILE A C 1
ATOM 4598 O O . ILE A 1 590 ? 14.882 -7.787 -9.568 1.00 98.50 590 ILE A O 1
ATOM 4602 N N . ARG A 1 591 ? 14.443 -9.942 -9.142 1.00 98.50 591 ARG A N 1
ATOM 4603 C CA . ARG A 1 591 ? 15.836 -10.373 -9.304 1.00 98.50 591 ARG A CA 1
ATOM 4604 C C . ARG A 1 591 ? 16.304 -10.249 -10.754 1.00 98.50 591 ARG A C 1
ATOM 4606 O O . ARG A 1 591 ? 17.443 -9.849 -10.957 1.00 98.50 591 ARG A O 1
ATOM 4613 N N . GLU A 1 592 ? 15.433 -10.458 -11.740 1.00 98.62 592 GLU A N 1
ATOM 4614 C CA . GLU A 1 592 ? 15.721 -10.175 -13.154 1.00 98.62 592 GLU A CA 1
ATOM 4615 C C . GLU A 1 592 ? 15.961 -8.669 -13.394 1.00 98.62 592 GLU A C 1
ATOM 4617 O O . GLU A 1 592 ? 16.915 -8.297 -14.081 1.00 98.62 592 GLU A O 1
ATOM 4622 N N . ILE A 1 593 ? 15.176 -7.780 -12.759 1.00 98.81 593 ILE A N 1
ATOM 4623 C CA . ILE A 1 593 ? 15.450 -6.326 -12.762 1.00 98.81 593 ILE A CA 1
ATOM 4624 C C . ILE A 1 593 ? 16.841 -6.053 -12.178 1.00 98.81 593 ILE A C 1
ATOM 4626 O O . ILE A 1 593 ? 17.617 -5.295 -12.758 1.00 98.81 593 ILE A O 1
ATOM 4630 N N . VAL A 1 594 ? 17.182 -6.662 -11.038 1.00 98.81 594 VAL A N 1
ATOM 4631 C CA . VAL A 1 594 ? 18.501 -6.472 -10.414 1.00 98.81 594 VAL A CA 1
ATOM 4632 C C . VAL A 1 594 ? 19.617 -6.993 -11.321 1.00 98.81 594 VAL A C 1
ATOM 4634 O O . VAL A 1 594 ? 20.600 -6.280 -11.502 1.00 98.81 594 VAL A O 1
ATOM 4637 N N . ASN A 1 595 ? 19.453 -8.159 -11.952 1.00 98.88 595 ASN A N 1
ATOM 4638 C CA . ASN A 1 595 ? 20.411 -8.709 -12.912 1.00 98.88 595 ASN A CA 1
ATOM 4639 C C . ASN A 1 595 ? 20.741 -7.694 -14.011 1.00 98.88 595 ASN A C 1
ATOM 4641 O O . ASN A 1 595 ? 21.919 -7.441 -14.258 1.00 98.88 595 ASN A O 1
ATOM 4645 N N . LEU A 1 596 ? 19.722 -7.071 -14.623 1.00 98.81 596 LEU A N 1
ATOM 4646 C CA . LEU A 1 596 ? 19.917 -6.013 -15.619 1.00 98.81 596 LEU A CA 1
ATOM 4647 C C . LEU A 1 596 ? 20.822 -4.906 -15.064 1.00 98.81 596 LEU A C 1
ATOM 4649 O O . LEU A 1 596 ? 21.805 -4.546 -15.710 1.00 98.81 596 LEU A O 1
ATOM 4653 N N . MET A 1 597 ? 20.543 -4.412 -13.854 1.00 98.81 597 MET A N 1
ATOM 4654 C CA . MET A 1 597 ? 21.315 -3.335 -13.218 1.00 98.81 597 MET A CA 1
ATOM 4655 C C . MET A 1 597 ? 22.768 -3.722 -12.910 1.00 98.81 597 MET A C 1
ATOM 4657 O O . MET A 1 597 ? 23.658 -2.870 -12.993 1.00 98.81 597 MET A O 1
ATOM 4661 N N . LEU A 1 598 ? 23.034 -4.991 -12.587 1.00 98.81 598 LEU A N 1
ATOM 4662 C CA . LEU A 1 598 ? 24.383 -5.481 -12.292 1.00 98.81 598 LEU A CA 1
ATOM 4663 C C . LEU A 1 598 ? 25.289 -5.525 -13.533 1.00 98.81 598 LEU A C 1
ATOM 4665 O O . LEU A 1 598 ? 26.487 -5.293 -13.392 1.00 98.81 598 LEU A O 1
ATOM 4669 N N . LEU A 1 599 ? 24.741 -5.724 -14.741 1.00 98.75 599 LEU A N 1
ATOM 4670 C CA . LEU A 1 599 ? 25.516 -5.836 -15.994 1.00 98.75 599 LEU A CA 1
ATOM 4671 C C . LEU A 1 599 ? 26.454 -4.653 -16.264 1.00 98.75 599 LEU A C 1
ATOM 4673 O O . LEU A 1 599 ? 27.539 -4.832 -16.809 1.00 98.75 599 LEU A O 1
ATOM 4677 N N . LYS A 1 600 ? 26.031 -3.440 -15.898 1.00 98.31 600 LYS A N 1
ATOM 4678 C CA . LYS A 1 600 ? 26.826 -2.210 -16.048 1.00 98.31 600 LYS A CA 1
ATOM 4679 C C . LYS A 1 600 ? 27.215 -1.604 -14.702 1.00 98.31 600 LYS A C 1
ATOM 4681 O O . LYS A 1 600 ? 27.557 -0.428 -14.652 1.00 98.31 600 LYS A O 1
ATOM 4686 N N . GLY A 1 601 ? 27.100 -2.360 -13.606 1.00 97.81 601 GLY A N 1
ATOM 4687 C CA . GLY A 1 601 ? 27.444 -1.917 -12.254 1.00 97.81 601 GLY A CA 1
ATOM 4688 C C . GLY A 1 601 ? 26.617 -0.748 -11.716 1.00 97.81 601 GLY A C 1
ATOM 4689 O O . GLY A 1 601 ? 27.148 0.079 -10.965 1.00 97.81 601 GLY A O 1
ATOM 4690 N N . ASN A 1 602 ? 25.342 -0.636 -12.100 1.00 98.25 602 ASN A N 1
ATOM 4691 C CA . ASN A 1 602 ? 24.435 0.455 -11.721 1.00 98.25 602 ASN A CA 1
ATOM 4692 C C . ASN A 1 602 ? 23.965 0.364 -10.252 1.00 98.25 602 ASN A C 1
ATOM 4694 O O . ASN A 1 602 ? 22.787 0.527 -9.960 1.00 98.25 602 ASN A O 1
ATOM 4698 N N . ILE A 1 603 ? 24.885 0.098 -9.319 1.00 97.88 603 ILE A N 1
ATOM 4699 C CA . ILE A 1 603 ? 24.682 0.101 -7.867 1.00 97.88 603 ILE A CA 1
ATOM 4700 C C . ILE A 1 603 ? 25.860 0.836 -7.209 1.00 97.88 603 ILE A C 1
ATOM 4702 O O . ILE A 1 603 ? 27.020 0.673 -7.604 1.00 97.88 603 ILE A O 1
ATOM 4706 N N . GLY A 1 604 ? 25.561 1.664 -6.204 1.00 95.44 604 GLY A N 1
ATOM 4707 C CA . GLY A 1 604 ? 26.572 2.402 -5.442 1.00 95.44 604 GLY A CA 1
ATOM 4708 C C . GLY A 1 604 ? 27.288 3.492 -6.238 1.00 95.44 604 GLY A C 1
ATOM 4709 O O . GLY A 1 604 ? 28.481 3.706 -6.051 1.00 95.44 604 GLY A O 1
ATOM 4710 N N . ARG A 1 605 ? 26.581 4.149 -7.168 1.00 94.50 605 ARG A N 1
ATOM 4711 C CA . ARG A 1 605 ? 27.072 5.327 -7.898 1.00 94.50 605 ARG A CA 1
ATOM 4712 C C . ARG A 1 605 ? 25.969 6.403 -7.955 1.00 94.50 605 ARG A C 1
ATOM 4714 O O . ARG A 1 605 ? 24.796 6.033 -8.035 1.00 94.50 605 ARG A O 1
ATOM 4721 N N . PRO A 1 606 ? 26.296 7.708 -7.933 1.00 96.25 606 PRO A N 1
ATOM 4722 C CA . PRO A 1 606 ? 25.294 8.765 -8.074 1.00 96.25 606 PRO A CA 1
ATOM 4723 C C . PRO A 1 606 ? 24.490 8.630 -9.370 1.00 96.25 606 PRO A C 1
ATOM 4725 O O . PRO A 1 606 ? 25.061 8.391 -10.430 1.00 96.25 606 PRO A O 1
ATOM 4728 N N . GLY A 1 607 ? 23.173 8.811 -9.290 1.00 97.38 607 GLY A N 1
ATOM 4729 C CA . GLY A 1 607 ? 22.298 8.699 -10.462 1.00 97.38 607 GLY A CA 1
ATOM 4730 C C . GLY A 1 607 ? 21.993 7.277 -10.929 1.00 97.38 607 GLY A C 1
ATOM 4731 O O . GLY A 1 607 ? 21.359 7.124 -11.968 1.00 97.38 607 GLY A O 1
ATOM 4732 N N . ALA A 1 608 ? 22.411 6.240 -10.194 1.00 98.12 608 ALA A N 1
ATOM 4733 C CA . ALA A 1 608 ? 22.079 4.862 -10.538 1.00 98.12 608 ALA A CA 1
ATOM 4734 C C . ALA A 1 608 ? 21.786 3.975 -9.330 1.00 98.12 608 ALA A C 1
ATOM 4736 O O . ALA A 1 608 ? 22.356 4.119 -8.246 1.00 98.12 608 ALA A O 1
ATOM 4737 N N . GLY A 1 609 ? 20.871 3.034 -9.539 1.00 98.06 609 GLY A N 1
ATOM 4738 C CA . GLY A 1 609 ? 20.444 2.109 -8.505 1.00 98.06 609 GLY A CA 1
ATOM 4739 C C . GLY A 1 609 ? 19.026 1.594 -8.681 1.00 98.06 609 GLY A C 1
ATOM 4740 O O . GLY A 1 609 ? 18.387 1.768 -9.717 1.00 98.06 609 GLY A O 1
ATOM 4741 N N . VAL A 1 610 ? 18.534 0.957 -7.627 1.00 98.19 610 VAL A N 1
ATOM 4742 C CA . VAL A 1 610 ? 17.211 0.344 -7.567 1.00 98.19 610 VAL A CA 1
ATOM 4743 C C . VAL A 1 610 ? 16.319 1.077 -6.570 1.00 98.19 610 VAL A C 1
ATOM 4745 O O . VAL A 1 610 ? 16.745 1.417 -5.465 1.00 98.19 610 VAL A O 1
ATOM 4748 N N . CYS A 1 611 ? 15.065 1.307 -6.951 1.00 96.75 611 CYS A N 1
ATOM 4749 C CA . CYS A 1 611 ? 14.093 2.052 -6.161 1.00 96.75 611 CYS A CA 1
ATOM 4750 C C . CYS A 1 611 ? 12.723 1.344 -6.147 1.00 96.75 611 CYS A C 1
ATOM 4752 O O . CYS A 1 611 ? 11.870 1.619 -6.997 1.00 96.75 611 CYS A O 1
ATOM 4754 N N . PRO A 1 612 ? 12.474 0.430 -5.190 1.00 96.00 612 PRO A N 1
ATOM 4755 C CA . PRO A 1 612 ? 11.123 -0.048 -4.920 1.00 96.00 612 PRO A CA 1
ATOM 4756 C C . PRO A 1 612 ? 10.295 1.098 -4.321 1.00 96.00 612 PRO A C 1
ATOM 4758 O O . PRO A 1 612 ? 10.509 1.497 -3.174 1.00 96.00 612 PRO A O 1
ATOM 4761 N N . VAL A 1 613 ? 9.337 1.627 -5.081 1.00 91.75 613 VAL A N 1
ATOM 4762 C CA . VAL A 1 613 ? 8.530 2.783 -4.669 1.00 91.75 613 VAL A CA 1
ATOM 4763 C C . VAL A 1 613 ? 7.414 2.327 -3.727 1.00 91.75 613 VAL A C 1
ATOM 4765 O O . VAL A 1 613 ? 6.358 1.874 -4.171 1.00 91.75 613 VAL A O 1
ATOM 4768 N N . ARG A 1 614 ? 7.673 2.427 -2.416 1.00 89.50 614 ARG A N 1
ATOM 4769 C CA . ARG A 1 614 ? 6.768 1.981 -1.344 1.00 89.50 614 ARG A CA 1
ATOM 4770 C C . ARG A 1 614 ? 5.540 2.890 -1.207 1.00 89.50 614 ARG A C 1
ATOM 4772 O O . ARG A 1 614 ? 5.673 4.107 -1.204 1.00 89.50 614 ARG A O 1
ATOM 4779 N N . GLY A 1 615 ? 4.370 2.280 -0.993 1.00 81.88 615 GLY A N 1
ATOM 4780 C CA . GLY A 1 615 ? 3.088 2.984 -0.861 1.00 81.88 615 GLY A CA 1
ATOM 4781 C C . GLY A 1 615 ? 2.880 3.712 0.474 1.00 81.88 615 GLY A C 1
ATOM 4782 O O . GLY A 1 615 ? 2.900 4.939 0.514 1.00 81.88 615 GLY A O 1
ATOM 4783 N N . HIS A 1 616 ? 2.615 2.966 1.554 1.00 88.88 616 HIS A N 1
ATOM 4784 C CA . HIS A 1 616 ? 2.249 3.531 2.863 1.00 88.88 616 HIS A CA 1
ATOM 4785 C C . HIS A 1 616 ? 3.383 4.333 3.509 1.00 88.88 616 HIS A C 1
ATOM 4787 O O . HIS A 1 616 ? 4.505 3.836 3.584 1.00 88.88 616 HIS A O 1
ATOM 4793 N N . SER A 1 617 ? 3.035 5.503 4.057 1.00 90.12 617 SER A N 1
ATOM 4794 C CA . SER A 1 617 ? 3.928 6.553 4.572 1.00 90.12 617 SER A CA 1
ATOM 4795 C C . SER A 1 617 ? 5.096 6.096 5.443 1.00 90.12 617 SER A C 1
ATOM 4797 O O . SER A 1 617 ? 6.149 6.711 5.373 1.00 90.12 617 SER A O 1
ATOM 4799 N N . ASN A 1 618 ? 4.908 5.063 6.269 1.00 95.44 618 ASN A N 1
ATOM 4800 C CA . ASN A 1 618 ? 5.905 4.592 7.229 1.00 95.44 618 ASN A CA 1
ATOM 4801 C C . ASN A 1 618 ? 6.112 3.070 7.190 1.00 95.44 618 ASN A C 1
ATOM 4803 O O . ASN A 1 618 ? 6.544 2.469 8.171 1.00 95.44 618 ASN A O 1
ATOM 4807 N N . VAL A 1 619 ? 5.784 2.401 6.079 1.00 92.81 619 VAL A N 1
ATOM 4808 C CA . VAL A 1 619 ? 5.898 0.930 6.013 1.00 92.81 619 VAL A CA 1
ATOM 4809 C C . VAL A 1 619 ? 7.334 0.448 6.238 1.00 92.81 619 VAL A C 1
ATOM 4811 O O . VAL A 1 619 ? 7.541 -0.625 6.799 1.00 92.81 619 VAL A O 1
ATOM 4814 N N . GLN A 1 620 ? 8.322 1.256 5.839 1.00 92.94 620 GLN A N 1
ATOM 4815 C CA . GLN A 1 620 ? 9.735 0.974 6.084 1.00 92.94 620 GLN A CA 1
ATOM 4816 C C . GLN A 1 620 ? 10.072 1.152 7.563 1.00 92.94 620 GLN A C 1
ATOM 4818 O O . GLN A 1 620 ? 10.610 0.230 8.172 1.00 92.94 620 GLN A O 1
ATOM 4823 N N . GLY A 1 621 ? 9.689 2.288 8.148 1.00 94.62 621 GLY A N 1
ATOM 4824 C CA . GLY A 1 621 ? 9.978 2.612 9.543 1.00 94.62 621 GLY A CA 1
ATOM 4825 C C . GLY A 1 621 ? 9.340 1.644 10.523 1.00 94.62 621 GLY A C 1
ATOM 4826 O O . GLY A 1 621 ? 10.012 1.154 11.423 1.00 94.62 621 GLY A O 1
ATOM 4827 N N . MET A 1 622 ? 8.096 1.239 10.263 1.00 95.12 622 MET A N 1
ATOM 4828 C CA . MET A 1 622 ? 7.404 0.191 11.013 1.00 95.12 622 MET A CA 1
ATOM 4829 C C . MET A 1 622 ? 8.220 -1.116 11.076 1.00 95.12 622 MET A C 1
ATOM 4831 O O . MET A 1 622 ? 8.384 -1.686 12.156 1.00 95.12 622 MET A O 1
ATOM 4835 N N . ARG A 1 623 ? 8.774 -1.581 9.944 1.00 93.50 623 ARG A N 1
ATOM 4836 C CA . ARG A 1 623 ? 9.620 -2.790 9.900 1.00 93.50 623 ARG A CA 1
ATOM 4837 C C . ARG A 1 623 ? 10.975 -2.557 10.567 1.00 93.50 623 ARG A C 1
ATOM 4839 O O . ARG A 1 623 ? 11.439 -3.429 11.295 1.00 93.50 623 ARG A O 1
ATOM 4846 N N . THR A 1 624 ? 11.593 -1.393 10.365 1.00 95.31 624 THR A N 1
ATOM 4847 C CA . THR A 1 624 ? 12.862 -1.030 11.021 1.00 95.31 624 THR A CA 1
ATOM 4848 C C . THR A 1 624 ? 12.718 -0.976 12.546 1.00 95.31 624 THR A C 1
ATOM 4850 O O . THR A 1 624 ? 13.607 -1.447 13.248 1.00 95.31 624 THR A O 1
ATOM 4853 N N . SER A 1 625 ? 11.580 -0.497 13.059 1.00 96.69 625 SER A N 1
ATOM 4854 C CA . SER A 1 625 ? 11.214 -0.502 14.484 1.00 96.69 625 SER A CA 1
ATOM 4855 C C . SER A 1 625 ? 10.894 -1.896 15.046 1.00 96.69 625 SER A C 1
ATOM 4857 O O . SER A 1 625 ? 10.590 -2.020 16.230 1.00 96.69 625 SER A O 1
ATOM 4859 N N . GLY A 1 626 ? 10.937 -2.951 14.225 1.00 94.56 626 GLY A N 1
ATOM 4860 C CA . GLY A 1 626 ? 10.746 -4.334 14.661 1.00 94.56 626 GLY A CA 1
ATOM 4861 C C . GLY A 1 626 ? 9.320 -4.868 14.585 1.00 94.56 626 GLY A C 1
ATOM 4862 O O . GLY A 1 626 ? 9.071 -5.986 15.039 1.00 94.56 626 GLY A O 1
ATOM 4863 N N . SER A 1 627 ? 8.374 -4.118 14.012 1.00 93.94 627 SER A N 1
ATOM 4864 C CA . SER A 1 627 ? 7.007 -4.601 13.789 1.00 93.94 627 SER A CA 1
ATOM 4865 C C . SER A 1 627 ? 6.961 -5.512 12.555 1.00 93.94 627 SER A C 1
ATOM 4867 O O . SER A 1 627 ? 6.629 -5.111 11.434 1.00 93.94 627 SER A O 1
ATOM 4869 N N . GLY A 1 628 ? 7.369 -6.761 12.768 1.00 93.88 628 GLY A N 1
ATOM 4870 C CA . GLY A 1 628 ? 7.398 -7.822 11.773 1.00 93.88 628 GLY A CA 1
ATOM 4871 C C . GLY A 1 628 ? 7.471 -9.201 12.417 1.00 93.88 628 GLY A C 1
ATOM 4872 O O . GLY A 1 628 ? 7.995 -9.360 13.521 1.00 93.88 628 GLY A O 1
ATOM 4873 N N . GLU A 1 629 ? 6.941 -10.182 11.698 1.00 93.56 629 GLU A N 1
ATOM 4874 C CA . GLU A 1 629 ? 6.767 -11.572 12.115 1.00 93.56 629 GLU A CA 1
ATOM 4875 C C . GLU A 1 629 ? 8.075 -12.375 12.157 1.00 93.56 629 GLU A C 1
ATOM 4877 O O . GLU A 1 629 ? 8.165 -13.383 12.852 1.00 93.56 629 GLU A O 1
ATOM 4882 N N . ASN A 1 630 ? 9.104 -11.924 11.436 1.00 92.00 630 ASN A N 1
ATOM 4883 C CA . ASN A 1 630 ? 10.382 -12.620 11.315 1.00 92.00 630 ASN A CA 1
ATOM 4884 C C . ASN A 1 630 ? 11.558 -11.636 11.420 1.00 92.00 630 ASN A C 1
ATOM 4886 O O . ASN A 1 630 ? 12.116 -11.198 10.411 1.00 92.00 630 ASN A O 1
ATOM 4890 N N . MET A 1 631 ? 11.891 -11.241 12.650 1.00 93.69 631 MET A N 1
ATOM 4891 C CA . MET A 1 631 ? 13.018 -10.351 12.949 1.00 93.69 631 MET A CA 1
ATOM 4892 C C . MET A 1 631 ? 14.311 -11.157 13.177 1.00 93.69 631 MET A C 1
ATOM 4894 O O . MET A 1 631 ? 14.247 -12.317 13.583 1.00 93.69 631 MET A O 1
ATOM 4898 N N . PRO A 1 632 ? 15.500 -10.575 12.920 1.00 91.62 632 PRO A N 1
ATOM 4899 C CA . PRO A 1 632 ? 16.763 -11.275 13.120 1.00 91.62 632 PRO A CA 1
ATOM 4900 C C . PRO A 1 632 ? 17.009 -11.562 14.606 1.00 91.62 632 PRO A C 1
ATOM 4902 O O . PRO A 1 632 ? 16.628 -10.775 15.472 1.00 91.62 632 PRO A O 1
ATOM 4905 N N . VAL A 1 633 ? 17.728 -12.651 14.890 1.00 93.69 633 VAL A N 1
ATOM 4906 C CA . VAL A 1 633 ? 18.063 -13.092 16.258 1.00 93.69 633 VAL A CA 1
ATOM 4907 C C . VAL A 1 633 ? 18.703 -11.974 17.086 1.00 93.69 633 VAL A C 1
ATOM 4909 O O . VAL A 1 633 ? 18.315 -11.774 18.233 1.00 93.69 633 VAL A O 1
ATOM 4912 N N . SER A 1 634 ? 19.588 -11.179 16.479 1.00 94.38 634 SER A N 1
ATOM 4913 C CA . SER A 1 634 ? 20.257 -10.053 17.141 1.00 94.38 634 SER A CA 1
ATOM 4914 C C . SER A 1 634 ? 19.302 -8.957 17.624 1.00 94.38 634 SER A C 1
ATOM 4916 O O . SER A 1 634 ? 19.589 -8.283 18.609 1.00 94.38 634 SER A O 1
ATOM 4918 N N . PHE A 1 635 ? 18.154 -8.770 16.964 1.00 95.81 635 PHE A N 1
ATOM 4919 C CA . PHE A 1 635 ? 17.129 -7.830 17.421 1.00 95.81 635 PHE A CA 1
ATOM 4920 C C . PHE A 1 635 ? 16.414 -8.364 18.668 1.00 95.81 635 PHE A C 1
ATOM 4922 O O . PHE A 1 635 ? 16.188 -7.614 19.614 1.00 95.81 635 PHE A O 1
ATOM 4929 N N . HIS A 1 636 ? 16.097 -9.662 18.695 1.00 96.06 636 HIS A N 1
ATOM 4930 C CA . HIS A 1 636 ? 15.500 -10.303 19.869 1.00 96.06 636 HIS A CA 1
ATOM 4931 C C . HIS A 1 636 ? 16.451 -10.247 21.075 1.00 96.06 636 HIS A C 1
ATOM 4933 O O . HIS A 1 636 ? 16.041 -9.802 22.139 1.00 96.06 636 HIS A O 1
ATOM 4939 N N . GLU A 1 637 ? 17.731 -10.587 20.896 1.00 96.69 637 GLU A N 1
ATOM 4940 C CA . GLU A 1 637 ? 18.744 -10.508 21.966 1.00 96.69 637 GLU A CA 1
ATOM 4941 C C . GLU A 1 637 ? 18.910 -9.082 22.515 1.00 96.69 637 GLU A C 1
ATOM 4943 O O . GLU A 1 637 ? 19.077 -8.888 23.719 1.00 96.69 637 GLU A O 1
ATOM 4948 N N . ALA A 1 638 ? 18.836 -8.062 21.651 1.00 96.69 638 ALA A N 1
ATOM 4949 C CA . ALA A 1 638 ? 18.898 -6.668 22.080 1.00 96.69 638 ALA A CA 1
ATOM 4950 C C . ALA A 1 638 ? 17.693 -6.266 22.951 1.00 96.69 638 ALA A C 1
ATOM 4952 O O . ALA A 1 638 ? 17.868 -5.525 23.919 1.00 96.69 638 ALA A O 1
ATOM 4953 N N . LEU A 1 639 ? 16.490 -6.769 22.644 1.00 96.62 639 LEU A N 1
ATOM 4954 C CA . LEU A 1 639 ? 15.295 -6.549 23.466 1.00 96.62 639 LEU A CA 1
ATOM 4955 C C . LEU A 1 639 ? 15.409 -7.231 24.831 1.00 96.62 639 LEU A C 1
ATOM 4957 O O . LEU A 1 639 ? 15.181 -6.582 25.849 1.00 96.62 639 LEU A O 1
ATOM 4961 N N . GLU A 1 640 ? 15.780 -8.511 24.858 1.00 95.69 640 GLU A N 1
ATOM 4962 C CA . GLU A 1 640 ? 15.927 -9.282 26.100 1.00 95.69 640 GLU A CA 1
ATOM 4963 C C . GLU A 1 640 ? 16.986 -8.660 27.009 1.00 95.69 640 GLU A C 1
ATOM 4965 O O . GLU A 1 640 ? 16.754 -8.479 28.199 1.00 95.69 640 GLU A O 1
ATOM 4970 N N . LYS A 1 641 ? 18.123 -8.242 26.439 1.00 95.81 641 LYS A N 1
ATOM 4971 C CA . LYS A 1 641 ? 19.179 -7.559 27.189 1.00 95.81 641 LYS A CA 1
ATOM 4972 C C . LYS A 1 641 ? 18.707 -6.233 27.789 1.00 95.81 641 LYS A C 1
ATOM 4974 O O . LYS A 1 641 ? 19.150 -5.878 28.877 1.00 95.81 641 LYS A O 1
ATOM 4979 N N . HIS A 1 642 ? 17.882 -5.472 27.070 1.00 96.12 642 HIS A N 1
ATOM 4980 C CA . HIS A 1 642 ? 17.447 -4.150 27.523 1.00 96.12 642 HIS A CA 1
ATOM 4981 C C . HIS A 1 642 ? 16.313 -4.222 28.553 1.00 96.12 642 HIS A C 1
ATOM 4983 O O . HIS A 1 642 ? 16.308 -3.444 29.502 1.00 96.12 642 HIS A O 1
ATOM 4989 N N . PHE A 1 643 ? 15.358 -5.136 28.368 1.00 95.12 643 PHE A N 1
ATOM 4990 C CA . PHE A 1 643 ? 14.129 -5.194 29.166 1.00 95.12 643 PHE A CA 1
ATOM 4991 C C . PHE A 1 643 ? 14.041 -6.388 30.116 1.00 95.12 643 PHE A C 1
ATOM 4993 O O . PHE A 1 643 ? 13.080 -6.474 30.871 1.00 95.12 643 PHE A O 1
ATOM 5000 N N . SER A 1 644 ? 14.999 -7.316 30.080 1.00 92.88 644 SER A N 1
ATOM 5001 C CA . SER A 1 644 ? 14.970 -8.548 30.881 1.00 92.88 644 SER A CA 1
ATOM 5002 C C . SER A 1 644 ? 13.691 -9.375 30.673 1.00 92.88 644 SER A C 1
ATOM 5004 O O . SER A 1 644 ? 13.171 -9.984 31.605 1.00 92.88 644 SER A O 1
ATOM 5006 N N . ILE A 1 645 ? 13.173 -9.388 29.441 1.00 93.00 645 ILE A N 1
ATOM 5007 C CA . ILE A 1 645 ? 12.033 -10.217 29.021 1.00 93.00 645 ILE A CA 1
ATOM 5008 C C . ILE A 1 645 ? 12.509 -11.445 28.247 1.00 93.00 645 ILE A C 1
ATOM 5010 O O . ILE A 1 645 ? 13.625 -11.456 27.740 1.00 93.00 645 ILE A O 1
ATOM 5014 N N . GLU A 1 646 ? 11.641 -12.444 28.100 1.00 92.25 646 GLU A N 1
ATOM 5015 C CA . GLU A 1 646 ? 11.836 -13.557 27.167 1.00 92.25 646 GLU A CA 1
ATOM 5016 C C . GLU A 1 646 ? 11.180 -13.229 25.820 1.00 92.25 646 GLU A C 1
ATOM 5018 O O . GLU A 1 646 ? 10.016 -12.820 25.779 1.00 92.25 646 GLU A O 1
ATOM 5023 N N . VAL A 1 647 ? 11.913 -13.406 24.716 1.00 95.38 647 VAL A N 1
ATOM 5024 C CA . VAL A 1 647 ? 11.389 -13.181 23.362 1.00 95.38 647 VAL A CA 1
ATOM 5025 C C . VAL A 1 647 ? 11.310 -14.508 22.595 1.00 95.38 647 VAL A C 1
ATOM 5027 O O . VAL A 1 647 ? 12.326 -15.194 22.444 1.00 95.38 647 VAL A O 1
ATOM 5030 N N . PRO A 1 648 ? 10.142 -14.868 22.024 1.00 94.94 648 PRO A N 1
ATOM 5031 C CA . PRO A 1 648 ? 10.012 -16.092 21.238 1.00 94.94 648 PRO A CA 1
ATOM 5032 C C . PRO A 1 648 ? 10.972 -16.127 20.042 1.00 94.94 648 PRO A C 1
ATOM 5034 O O . PRO A 1 648 ? 11.202 -15.118 19.369 1.00 94.94 648 PRO A O 1
ATOM 5037 N N . ARG A 1 649 ? 11.504 -17.314 19.726 1.00 93.75 649 ARG A N 1
ATOM 5038 C CA . ARG A 1 649 ? 12.432 -17.511 18.592 1.00 93.75 649 ARG A CA 1
ATOM 5039 C C . ARG A 1 649 ? 11.765 -18.018 17.323 1.00 93.75 649 ARG A C 1
ATOM 5041 O O . ARG A 1 649 ? 12.288 -17.787 16.237 1.00 93.75 649 ARG A O 1
ATOM 5048 N N . THR A 1 650 ? 10.609 -18.660 17.446 1.00 94.56 650 THR A N 1
ATOM 5049 C CA . THR A 1 650 ? 9.829 -19.109 16.293 1.00 94.56 650 THR A CA 1
ATOM 5050 C C . THR A 1 650 ? 9.272 -17.895 15.541 1.00 94.56 650 THR A C 1
ATOM 5052 O O . THR A 1 650 ? 8.701 -17.008 16.188 1.00 94.56 650 THR A O 1
ATOM 5055 N N . PRO A 1 651 ? 9.411 -17.825 14.204 1.00 95.44 651 PRO A N 1
ATOM 5056 C CA . PRO A 1 651 ? 8.752 -16.799 13.402 1.00 95.44 651 PRO A CA 1
ATOM 5057 C C . PRO A 1 651 ? 7.236 -16.810 13.617 1.00 95.44 651 PRO A C 1
ATOM 5059 O O . PRO A 1 651 ? 6.630 -17.872 13.757 1.00 95.44 651 PRO A O 1
ATOM 5062 N N . GLY A 1 652 ? 6.624 -15.630 13.636 1.00 96.56 652 GLY A N 1
ATOM 5063 C CA . GLY A 1 652 ? 5.173 -15.493 13.685 1.00 96.56 652 GLY A CA 1
ATOM 5064 C C . GLY A 1 652 ? 4.516 -15.592 12.312 1.00 96.56 652 GLY A C 1
ATOM 5065 O O . GLY A 1 652 ? 5.159 -15.826 11.287 1.00 96.56 652 GLY A O 1
ATOM 5066 N N . MET A 1 653 ? 3.206 -15.364 12.290 1.00 97.31 653 MET A N 1
ATOM 5067 C CA . MET A 1 653 ? 2.408 -15.389 11.065 1.00 97.31 653 MET A CA 1
ATOM 5068 C C . MET A 1 653 ? 2.475 -14.076 10.268 1.00 97.31 653 MET A C 1
ATOM 5070 O O . MET A 1 653 ? 2.333 -12.989 10.829 1.00 97.31 653 MET A O 1
ATOM 5074 N N . SER A 1 654 ? 2.596 -14.190 8.939 1.00 96.56 654 SER A N 1
ATOM 5075 C CA . SER A 1 654 ? 2.266 -13.115 7.991 1.00 96.56 654 SER A CA 1
ATOM 5076 C C . SER A 1 654 ? 0.737 -13.023 7.798 1.00 96.56 654 SER A C 1
ATOM 5078 O O . SER A 1 654 ? -0.017 -13.838 8.339 1.00 96.56 654 SER A O 1
ATOM 5080 N N . VAL A 1 655 ? 0.238 -12.024 7.055 1.00 97.75 655 VAL A N 1
ATOM 5081 C CA . VAL A 1 655 ? -1.218 -11.768 6.941 1.00 97.75 655 VAL A CA 1
ATOM 5082 C C . VAL A 1 655 ? -2.014 -12.991 6.461 1.00 97.75 655 VAL A C 1
ATOM 5084 O O . VAL A 1 655 ? -3.042 -13.309 7.051 1.00 97.75 655 VAL A O 1
ATOM 5087 N N . ILE A 1 656 ? -1.569 -13.694 5.416 1.00 97.75 656 ILE A N 1
ATOM 5088 C CA . ILE A 1 656 ? -2.348 -14.803 4.839 1.00 97.75 656 ILE A CA 1
ATOM 5089 C C . ILE A 1 656 ? -2.422 -16.020 5.783 1.00 97.75 656 ILE A C 1
ATOM 5091 O O . ILE A 1 656 ? -3.535 -16.485 6.042 1.00 97.75 656 ILE A O 1
ATOM 5095 N N . PRO A 1 657 ? -1.311 -16.518 6.365 1.00 97.88 657 PRO A N 1
ATOM 5096 C CA . PRO A 1 657 ? -1.352 -17.503 7.445 1.00 97.88 657 PRO A CA 1
ATOM 5097 C C . PRO A 1 657 ? -2.217 -17.077 8.636 1.00 97.88 657 PRO A C 1
ATOM 5099 O O . PRO A 1 657 ? -2.970 -17.902 9.144 1.00 97.88 657 PRO A O 1
ATOM 5102 N N . ALA A 1 658 ? -2.180 -15.802 9.044 1.00 98.44 658 ALA A N 1
ATOM 5103 C CA . ALA A 1 658 ? -3.013 -15.311 10.141 1.00 98.44 658 ALA A CA 1
ATOM 5104 C C . ALA A 1 658 ? -4.515 -15.425 9.826 1.00 98.44 658 ALA A C 1
ATOM 5106 O O . ALA A 1 658 ? -5.279 -15.919 10.651 1.00 98.44 658 ALA A O 1
ATOM 5107 N N . ILE A 1 659 ? -4.936 -15.048 8.615 1.00 98.50 659 ILE A N 1
ATOM 5108 C CA . ILE A 1 659 ? -6.333 -15.184 8.176 1.00 98.50 659 ILE A CA 1
ATOM 5109 C C . ILE A 1 659 ? -6.753 -16.659 8.106 1.00 98.50 659 ILE A C 1
ATOM 5111 O O . ILE A 1 659 ? -7.850 -17.001 8.542 1.00 98.50 659 ILE A O 1
ATOM 5115 N N . ARG A 1 660 ? -5.880 -17.562 7.639 1.00 98.25 660 ARG A N 1
ATOM 5116 C CA . ARG A 1 660 ? -6.154 -19.012 7.678 1.00 98.25 660 ARG A CA 1
ATOM 5117 C C . ARG A 1 660 ? -6.298 -19.531 9.111 1.00 98.25 660 ARG A C 1
ATOM 5119 O O . ARG A 1 660 ? -7.246 -20.249 9.399 1.00 98.25 660 ARG A O 1
ATOM 5126 N N . SER A 1 661 ? -5.413 -19.117 10.015 1.00 98.56 661 SER A N 1
ATOM 5127 C CA . SER A 1 661 ? -5.465 -19.493 11.432 1.00 98.56 661 SER A CA 1
ATOM 5128 C C . SER A 1 661 ? -6.764 -19.035 12.112 1.00 98.56 661 SER A C 1
ATOM 5130 O O . SER A 1 661 ? -7.346 -19.779 12.902 1.00 98.56 661 SER A O 1
ATOM 5132 N N . MET A 1 662 ? -7.270 -17.846 11.768 1.00 98.69 662 MET A N 1
ATOM 5133 C CA . MET A 1 662 ? -8.586 -17.370 12.216 1.00 98.69 662 MET A CA 1
ATOM 5134 C C . MET A 1 662 ? -9.731 -18.204 11.617 1.00 98.69 662 MET A C 1
ATOM 5136 O O . MET A 1 662 ? -10.643 -18.613 12.333 1.00 98.69 662 MET A O 1
ATOM 5140 N N . ALA A 1 663 ? -9.667 -18.531 10.321 1.00 98.31 663 ALA A N 1
ATOM 5141 C CA . ALA A 1 663 ? -10.662 -19.384 9.666 1.00 98.31 663 ALA A CA 1
ATOM 5142 C C . ALA A 1 663 ? -10.743 -20.784 10.302 1.00 98.31 663 ALA A C 1
ATOM 5144 O O . ALA A 1 663 ? -11.832 -21.325 10.461 1.00 98.31 663 ALA A O 1
ATOM 5145 N N . GLU A 1 664 ? -9.601 -21.336 10.713 1.00 98.38 664 GLU A N 1
ATOM 5146 C CA . GLU A 1 664 ? -9.480 -22.622 11.410 1.00 98.38 664 GLU A CA 1
ATOM 5147 C C . GLU A 1 664 ? -9.859 -22.553 12.902 1.00 98.38 664 GLU A C 1
ATOM 5149 O O . GLU A 1 664 ? -9.854 -23.579 13.579 1.00 98.38 664 GLU A O 1
ATOM 5154 N N . GLY A 1 665 ? -10.162 -21.365 13.439 1.00 97.88 665 GLY A N 1
ATOM 5155 C CA . GLY A 1 665 ? -10.497 -21.163 14.854 1.00 97.88 665 GLY A CA 1
ATOM 5156 C C . GLY A 1 665 ? -9.308 -21.273 15.817 1.00 97.88 665 GLY A C 1
ATOM 5157 O O . GLY A 1 665 ? -9.510 -21.297 17.030 1.00 97.88 665 GLY A O 1
ATOM 5158 N N . LYS A 1 666 ? -8.072 -21.331 15.300 1.00 98.50 666 LYS A N 1
ATOM 5159 C CA . LYS A 1 666 ? -6.832 -21.377 16.096 1.00 98.50 666 LYS A CA 1
ATOM 5160 C C . LYS A 1 666 ? -6.454 -20.004 16.645 1.00 98.50 666 LYS A C 1
ATOM 5162 O O . LYS A 1 666 ? -5.947 -19.894 17.756 1.00 98.50 666 LYS A O 1
ATOM 5167 N N . THR A 1 667 ? -6.708 -18.946 15.878 1.00 98.69 667 THR A N 1
ATOM 5168 C CA . THR A 1 667 ? -6.580 -17.570 16.371 1.00 98.69 667 THR A CA 1
ATOM 5169 C C . THR A 1 667 ? -7.896 -17.133 17.003 1.00 98.69 667 THR A C 1
ATOM 5171 O O . THR A 1 667 ? -8.927 -17.079 16.339 1.00 98.69 667 THR A O 1
ATOM 5174 N N . LYS A 1 668 ? -7.844 -16.806 18.295 1.00 98.81 668 LYS A N 1
ATOM 5175 C CA . LYS A 1 668 ? -8.981 -16.388 19.122 1.00 98.81 668 LYS A CA 1
ATOM 5176 C C . LYS A 1 668 ? -9.089 -14.863 19.231 1.00 98.81 668 LYS A C 1
ATOM 5178 O O . LYS A 1 668 ? -10.200 -14.361 19.383 1.00 98.81 668 LYS A O 1
ATOM 5183 N N . VAL A 1 669 ? -7.976 -14.128 19.160 1.00 98.94 669 VAL A N 1
ATOM 5184 C CA . VAL A 1 669 ? -7.951 -12.662 19.332 1.00 98.94 669 VAL A CA 1
ATOM 5185 C C . VAL A 1 669 ? -7.219 -11.989 18.173 1.00 98.94 669 VAL A C 1
ATOM 5187 O O . VAL A 1 669 ? -6.093 -12.357 17.843 1.00 98.94 669 VAL A O 1
ATOM 5190 N N . LEU A 1 670 ? -7.838 -10.964 17.587 1.00 98.88 670 LEU A N 1
ATOM 5191 C CA . LEU A 1 670 ? -7.198 -10.048 16.643 1.00 98.88 670 LEU A CA 1
ATOM 5192 C C . LEU A 1 670 ? -7.160 -8.645 17.243 1.00 98.88 670 LEU A C 1
ATOM 5194 O O . LEU A 1 670 ? -8.204 -8.085 17.570 1.00 98.88 670 LEU A O 1
ATOM 5198 N N . ILE A 1 671 ? -5.976 -8.045 17.305 1.00 98.88 671 ILE A N 1
ATOM 5199 C CA . ILE A 1 671 ? -5.803 -6.619 17.586 1.00 98.88 671 ILE A CA 1
ATOM 5200 C C . ILE A 1 671 ? -5.189 -5.973 16.350 1.00 98.88 671 ILE A C 1
ATOM 5202 O O . ILE A 1 671 ? -4.151 -6.411 15.868 1.00 98.88 671 ILE A O 1
ATOM 5206 N N . SER A 1 672 ? -5.841 -4.946 15.816 1.00 98.44 672 SER A N 1
ATOM 5207 C CA . SER A 1 672 ? -5.445 -4.269 14.584 1.00 98.44 672 SER A CA 1
ATOM 5208 C C . SER A 1 672 ? -5.093 -2.816 14.879 1.00 98.44 672 SER A C 1
ATOM 5210 O O . SER A 1 672 ? -5.962 -2.010 15.214 1.00 98.44 672 SER A O 1
ATOM 5212 N N . LEU A 1 673 ? -3.815 -2.470 14.734 1.00 97.94 673 LEU A N 1
ATOM 5213 C CA . LEU A 1 673 ? -3.324 -1.099 14.782 1.00 97.94 673 LEU A CA 1
ATOM 5214 C C . LEU A 1 673 ? -3.492 -0.451 13.401 1.00 97.94 673 LEU A C 1
ATOM 5216 O O . LEU A 1 673 ? -2.624 -0.524 12.523 1.00 97.94 673 LEU A O 1
ATOM 5220 N N . GLY A 1 674 ? -4.668 0.138 13.197 1.00 94.19 674 GLY A N 1
ATOM 5221 C CA . GLY A 1 674 ? -5.142 0.641 11.916 1.00 94.19 674 GLY A CA 1
ATOM 5222 C C . GLY A 1 674 ? -5.470 -0.464 10.911 1.00 94.19 674 GLY A C 1
ATOM 5223 O O . GLY A 1 674 ? -5.448 -1.656 11.206 1.00 94.19 674 GLY A O 1
ATOM 5224 N N . GLY A 1 675 ? -5.740 -0.043 9.674 1.00 89.50 675 GLY A N 1
ATOM 5225 C CA . GLY A 1 675 ? -6.037 -0.932 8.551 1.00 89.50 675 GLY A CA 1
ATOM 5226 C C . GLY A 1 675 ? -7.528 -1.179 8.319 1.00 89.50 675 GLY A C 1
ATOM 5227 O O . GLY A 1 675 ? -8.379 -0.888 9.153 1.00 89.50 675 GLY A O 1
ATOM 5228 N N . ASN A 1 676 ? -7.824 -1.707 7.134 1.00 95.19 676 ASN A N 1
ATOM 5229 C CA . ASN A 1 676 ? -9.133 -2.226 6.758 1.00 95.19 676 ASN A CA 1
ATOM 5230 C C . ASN A 1 676 ? -8.929 -3.638 6.190 1.00 95.19 676 ASN A C 1
ATOM 5232 O O . ASN A 1 676 ? -9.006 -3.856 4.980 1.00 95.19 676 ASN A O 1
ATOM 5236 N N . LEU A 1 677 ? -8.547 -4.565 7.072 1.00 94.62 677 LEU A N 1
ATOM 5237 C CA . LEU A 1 677 ? -8.107 -5.913 6.721 1.00 94.62 677 LEU A CA 1
ATOM 5238 C C . LEU A 1 677 ? -9.182 -6.686 5.941 1.00 94.62 677 LEU A C 1
ATOM 5240 O O . LEU A 1 677 ? -8.857 -7.294 4.924 1.00 94.62 677 LEU A O 1
ATOM 5244 N N . ALA A 1 678 ? -10.453 -6.560 6.341 1.00 95.50 678 ALA A N 1
ATOM 5245 C CA . ALA A 1 678 ? -11.595 -7.194 5.677 1.00 95.50 678 ALA A CA 1
ATOM 5246 C C . ALA A 1 678 ? -11.706 -6.824 4.187 1.00 95.50 678 ALA A C 1
ATOM 5248 O O . ALA A 1 678 ? -12.027 -7.673 3.361 1.00 95.50 678 ALA A O 1
ATOM 5249 N N . SER A 1 679 ? -11.414 -5.569 3.826 1.00 94.69 679 SER A N 1
ATOM 5250 C CA . SER A 1 679 ? -11.402 -5.143 2.419 1.00 94.69 679 SER A CA 1
ATOM 5251 C C . SER A 1 679 ? -10.050 -5.344 1.737 1.00 94.69 679 SER A C 1
ATOM 5253 O O . SER A 1 679 ? -10.003 -5.418 0.516 1.00 94.69 679 SER A O 1
ATOM 5255 N N . ALA A 1 680 ? -8.943 -5.363 2.482 1.00 95.44 680 ALA A N 1
ATOM 5256 C CA . ALA A 1 680 ? -7.601 -5.365 1.907 1.00 95.44 680 ALA A CA 1
ATOM 5257 C C . ALA A 1 680 ? -7.092 -6.755 1.512 1.00 95.44 680 ALA A C 1
ATOM 5259 O O . ALA A 1 680 ? -6.293 -6.837 0.585 1.00 95.44 680 ALA A O 1
ATOM 5260 N N . VAL A 1 681 ? -7.508 -7.807 2.221 1.00 96.75 681 VAL A N 1
ATOM 5261 C CA . VAL A 1 681 ? -7.087 -9.205 2.011 1.00 96.75 681 VAL A CA 1
ATOM 5262 C C . VAL A 1 681 ? -7.927 -9.848 0.888 1.00 96.75 681 VAL A C 1
ATOM 5264 O O . VAL A 1 681 ? -9.089 -9.470 0.715 1.00 96.75 681 VAL A O 1
ATOM 5267 N N . PRO A 1 682 ? -7.370 -10.784 0.085 1.00 95.62 682 PRO A N 1
ATOM 5268 C CA . PRO A 1 682 ? -8.123 -11.480 -0.960 1.00 95.62 682 PRO A CA 1
ATOM 5269 C C . PRO A 1 682 ? -9.218 -12.384 -0.374 1.00 95.62 682 PRO A C 1
ATOM 5271 O O . PRO A 1 682 ? -9.238 -12.667 0.822 1.00 95.62 682 PRO A O 1
ATOM 5274 N N . ASP A 1 683 ? -10.087 -12.899 -1.244 1.00 95.31 683 ASP A N 1
ATOM 5275 C CA . ASP A 1 683 ? -11.124 -13.872 -0.892 1.00 95.31 683 ASP A CA 1
ATOM 5276 C C . ASP A 1 683 ? -12.068 -13.326 0.187 1.00 95.31 683 ASP A C 1
ATOM 5278 O O . ASP A 1 683 ? -12.119 -13.810 1.316 1.00 95.31 683 ASP A O 1
ATOM 5282 N N . THR A 1 684 ? -12.771 -12.241 -0.149 1.00 93.31 684 THR A N 1
ATOM 5283 C CA . THR A 1 684 ? -13.529 -11.422 0.807 1.00 93.31 684 THR A CA 1
ATOM 5284 C C . THR A 1 684 ? -14.447 -12.248 1.704 1.00 93.31 684 THR A C 1
ATOM 5286 O O . THR A 1 684 ? -14.400 -12.074 2.913 1.00 93.31 684 THR A O 1
ATOM 5289 N N . ALA A 1 685 ? -15.227 -13.186 1.160 1.00 91.69 685 ALA A N 1
ATOM 5290 C CA . ALA A 1 685 ? -16.125 -14.010 1.972 1.00 91.69 685 ALA A CA 1
ATOM 5291 C C . ALA A 1 685 ? -15.363 -14.904 2.968 1.00 91.69 685 ALA A C 1
ATOM 5293 O O . ALA A 1 685 ? -15.744 -14.987 4.135 1.00 91.69 685 ALA A O 1
ATOM 5294 N N . PHE A 1 686 ? -14.262 -15.529 2.533 1.00 96.38 686 PHE A N 1
ATOM 5295 C CA . PHE A 1 686 ? -13.403 -16.333 3.405 1.00 96.38 686 PHE A CA 1
ATOM 5296 C C . PHE A 1 686 ? -12.762 -15.479 4.501 1.00 96.38 686 PHE A C 1
ATOM 5298 O O . PHE A 1 686 ? -12.822 -15.831 5.676 1.00 96.38 686 PHE A O 1
ATOM 5305 N N . THR A 1 687 ? -12.188 -14.338 4.122 1.00 97.69 687 THR A N 1
ATOM 5306 C CA . THR A 1 687 ? -11.568 -13.382 5.043 1.00 97.69 687 THR A CA 1
ATOM 5307 C C . THR A 1 687 ? -12.579 -12.855 6.051 1.00 97.69 687 THR A C 1
ATOM 5309 O O . THR A 1 687 ? -12.292 -12.818 7.245 1.00 97.69 687 THR A O 1
ATOM 5312 N N . GLU A 1 688 ? -13.773 -12.465 5.603 1.00 97.25 688 GLU A N 1
ATOM 5313 C CA . GLU A 1 688 ? -14.785 -11.954 6.513 1.00 97.25 688 GLU A CA 1
ATOM 5314 C C . GLU A 1 688 ? -15.251 -13.027 7.502 1.00 97.25 688 GLU A C 1
ATOM 5316 O O . GLU A 1 688 ? -15.390 -12.752 8.692 1.00 97.25 688 GLU A O 1
ATOM 5321 N N . GLN A 1 689 ? -15.451 -14.262 7.036 1.00 97.88 689 GLN A N 1
ATOM 5322 C CA . GLN A 1 689 ? -15.789 -15.371 7.922 1.00 97.88 689 GLN A CA 1
ATOM 5323 C C . GLN A 1 689 ? -14.666 -15.666 8.924 1.00 97.88 689 GLN A C 1
ATOM 5325 O O . GLN A 1 689 ? -14.943 -15.898 10.097 1.00 97.88 689 GLN A O 1
ATOM 5330 N N . ALA A 1 690 ? -13.405 -15.613 8.489 1.00 98.56 690 ALA A N 1
ATOM 5331 C CA . ALA A 1 690 ? -12.253 -15.810 9.359 1.00 98.56 690 ALA A CA 1
ATOM 5332 C C . ALA A 1 690 ? -12.232 -14.792 10.507 1.00 98.56 690 ALA A C 1
ATOM 5334 O O . ALA A 1 690 ? -12.095 -15.176 11.664 1.00 98.56 690 ALA A O 1
ATOM 5335 N N . LEU A 1 691 ? -12.446 -13.508 10.210 1.00 98.44 691 LEU A N 1
ATOM 5336 C CA . LEU A 1 691 ? -12.516 -12.458 11.230 1.00 98.44 691 LEU A CA 1
ATOM 5337 C C . LEU A 1 691 ? -13.662 -12.692 12.229 1.00 98.44 691 LEU A C 1
ATOM 5339 O O . LEU A 1 691 ? -13.456 -12.536 13.433 1.00 98.44 691 LEU A O 1
ATOM 5343 N N . ARG A 1 692 ? -14.837 -13.130 11.750 1.00 98.00 692 ARG A N 1
ATOM 5344 C CA . ARG A 1 692 ? -16.002 -13.449 12.601 1.00 98.00 692 ARG A CA 1
ATOM 5345 C C . ARG A 1 692 ? -15.771 -14.636 13.541 1.00 98.00 692 ARG A C 1
ATOM 5347 O O . ARG A 1 692 ? -16.416 -14.717 14.582 1.00 98.00 692 ARG A O 1
ATOM 5354 N N . ASN A 1 693 ? -14.849 -15.542 13.210 1.00 98.38 693 ASN A N 1
ATOM 5355 C CA . ASN A 1 693 ? -14.535 -16.702 14.050 1.00 98.38 693 ASN A CA 1
ATOM 5356 C C . ASN A 1 693 ? -13.746 -16.336 15.324 1.00 98.38 693 ASN A C 1
ATOM 5358 O O . ASN A 1 693 ? -13.707 -17.132 16.266 1.00 98.38 693 ASN A O 1
ATOM 5362 N N . CYS A 1 694 ? -13.129 -15.151 15.384 1.00 98.69 694 CYS A N 1
ATOM 5363 C CA . CYS A 1 694 ? -12.415 -14.679 16.571 1.00 98.69 694 CYS A CA 1
ATOM 5364 C C . CYS A 1 694 ? -13.374 -14.453 17.756 1.00 98.69 694 CYS A C 1
ATOM 5366 O O . CYS A 1 694 ? -14.502 -13.990 17.592 1.00 98.69 694 CYS A O 1
ATOM 5368 N N . ARG A 1 695 ? -12.899 -14.702 18.982 1.00 98.56 695 ARG A N 1
ATOM 5369 C CA . ARG A 1 695 ? -13.603 -14.335 20.225 1.00 98.56 695 ARG A CA 1
ATOM 5370 C C . ARG A 1 695 ? -13.647 -12.818 20.403 1.00 98.56 695 ARG A C 1
ATOM 5372 O O . ARG A 1 695 ? -14.701 -12.275 20.715 1.00 98.56 695 ARG A O 1
ATOM 5379 N N . LEU A 1 696 ? -12.521 -12.148 20.153 1.00 98.88 696 LEU A N 1
ATOM 5380 C CA . LEU A 1 696 ? -12.397 -10.695 20.247 1.00 98.88 696 LEU A CA 1
ATOM 5381 C C . LEU A 1 696 ? -11.672 -10.123 19.024 1.00 98.88 696 LEU A C 1
ATOM 5383 O O . LEU A 1 696 ? -10.579 -10.570 18.670 1.00 98.88 696 LEU A O 1
ATOM 5387 N N . THR A 1 697 ? -12.250 -9.080 18.429 1.00 98.88 697 THR A N 1
ATOM 5388 C CA . THR A 1 697 ? -11.583 -8.231 17.430 1.00 98.88 697 THR A CA 1
ATOM 5389 C C . THR A 1 697 ? -11.475 -6.792 17.931 1.00 98.88 697 THR A C 1
ATOM 5391 O O . THR A 1 697 ? -12.487 -6.155 18.214 1.00 98.88 697 THR A O 1
ATOM 5394 N N . VAL A 1 698 ? -10.265 -6.247 18.005 1.00 98.88 698 VAL A N 1
ATOM 5395 C CA . VAL A 1 698 ? -9.995 -4.868 18.439 1.00 98.88 698 VAL A CA 1
ATOM 5396 C C . VAL A 1 698 ? -9.466 -4.065 17.259 1.00 98.88 698 VAL A C 1
ATOM 5398 O O . VAL A 1 698 ? -8.467 -4.445 16.652 1.00 98.88 698 VAL A O 1
ATOM 5401 N N . MET A 1 699 ? -10.103 -2.938 16.954 1.00 98.56 699 MET A N 1
ATOM 5402 C CA . MET A 1 699 ? -9.724 -2.048 15.856 1.00 98.56 699 MET A CA 1
ATOM 5403 C C . MET A 1 699 ? -9.317 -0.686 16.418 1.00 98.56 699 MET A C 1
ATOM 5405 O O . MET A 1 699 ? -10.153 0.056 16.933 1.00 98.56 699 MET A O 1
ATOM 5409 N N . ILE A 1 700 ? -8.029 -0.352 16.325 1.00 98.62 700 ILE A N 1
ATOM 5410 C CA . ILE A 1 700 ? -7.507 0.972 16.676 1.00 98.62 700 ILE A CA 1
ATOM 5411 C C . ILE A 1 700 ? -7.522 1.820 15.408 1.00 98.62 700 ILE A C 1
ATOM 5413 O O . ILE A 1 700 ? -6.708 1.604 14.509 1.00 98.62 700 ILE A O 1
ATOM 5417 N N . SER A 1 701 ? -8.452 2.765 15.317 1.00 96.31 701 SER A N 1
ATOM 5418 C CA . SER A 1 701 ? -8.791 3.415 14.047 1.00 96.31 701 SER A CA 1
ATOM 5419 C C . SER A 1 701 ? -9.099 4.895 14.215 1.00 96.31 701 SER A C 1
ATOM 5421 O O . SER A 1 701 ? -9.565 5.347 15.256 1.00 96.31 701 SER A O 1
ATOM 5423 N N . THR A 1 702 ? -8.903 5.661 13.145 1.00 95.75 702 THR A N 1
ATOM 5424 C CA . THR A 1 702 ? -9.311 7.071 13.088 1.00 95.75 702 THR A CA 1
ATOM 5425 C C . THR A 1 702 ? -10.746 7.244 12.584 1.00 95.75 702 THR A C 1
ATOM 5427 O O . THR A 1 702 ? -11.409 8.218 12.947 1.00 95.75 702 THR A O 1
ATOM 5430 N N . LYS A 1 703 ? -11.223 6.315 11.745 1.00 95.25 703 LYS A N 1
ATOM 5431 C CA . LYS A 1 703 ? -12.508 6.357 11.031 1.00 95.25 703 LYS A CA 1
ATOM 5432 C C . LYS A 1 703 ? -13.103 4.961 10.867 1.00 95.25 703 LYS A C 1
ATOM 5434 O O . LYS A 1 703 ? -12.378 3.966 10.934 1.00 95.25 703 LYS A O 1
ATOM 5439 N N . LEU A 1 704 ? -14.411 4.911 10.617 1.00 95.19 704 LEU A N 1
ATOM 5440 C CA . LEU A 1 704 ? -15.137 3.675 10.343 1.00 95.19 704 LEU A CA 1
ATOM 5441 C C . LEU A 1 704 ? -14.727 3.080 8.985 1.00 95.19 704 LEU A C 1
ATOM 5443 O O . LEU A 1 704 ? -14.459 3.789 8.021 1.00 95.19 704 LEU A O 1
ATOM 5447 N N . ASN A 1 705 ? -14.671 1.753 8.921 1.00 95.38 705 ASN A N 1
ATOM 5448 C CA . ASN A 1 705 ? -14.355 0.977 7.723 1.00 95.38 705 ASN A CA 1
ATOM 5449 C C . ASN A 1 705 ? -14.934 -0.441 7.854 1.00 95.38 705 ASN A C 1
ATOM 5451 O O . ASN A 1 705 ? -15.411 -0.809 8.929 1.00 95.38 705 ASN A O 1
ATOM 5455 N N . ARG A 1 706 ? -14.844 -1.252 6.793 1.00 95.31 706 ARG A N 1
ATOM 5456 C CA . ARG A 1 706 ? -15.462 -2.588 6.729 1.00 95.31 706 ARG A CA 1
ATOM 5457 C C . ARG A 1 706 ? -15.049 -3.521 7.872 1.00 95.31 706 ARG A C 1
ATOM 5459 O O . ARG A 1 706 ? -15.880 -4.280 8.354 1.00 95.31 706 ARG A O 1
ATOM 5466 N N . SER A 1 707 ? -13.805 -3.447 8.342 1.00 96.88 707 SER A N 1
ATOM 5467 C CA . SER A 1 707 ? -13.298 -4.338 9.401 1.00 96.88 707 SER A CA 1
ATOM 5468 C C . SER A 1 707 ? -13.972 -4.114 10.756 1.00 96.88 707 SER A C 1
ATOM 5470 O O . SER A 1 707 ? -14.010 -5.029 11.566 1.00 96.88 707 SER A O 1
ATOM 5472 N N . HIS A 1 708 ? -14.554 -2.936 10.989 1.00 98.00 708 HIS A N 1
ATOM 5473 C CA . HIS A 1 708 ? -15.355 -2.671 12.188 1.00 98.00 708 HIS A CA 1
ATOM 5474 C C . HIS A 1 708 ? -16.723 -3.359 12.145 1.00 98.00 708 HIS A C 1
ATOM 5476 O O . HIS A 1 708 ? -17.360 -3.509 13.171 1.00 98.00 708 HIS A O 1
ATOM 5482 N N . LEU A 1 709 ? -17.202 -3.751 10.965 1.00 96.56 709 LEU A N 1
ATOM 5483 C CA . LEU A 1 709 ? -18.515 -4.381 10.805 1.00 96.56 709 LEU A CA 1
ATOM 5484 C C . LEU A 1 709 ? -18.418 -5.906 10.728 1.00 96.56 709 LEU A C 1
ATOM 5486 O O . LEU A 1 709 ? -19.379 -6.628 10.974 1.00 96.56 709 LEU A O 1
ATOM 5490 N N . VAL A 1 710 ? -17.238 -6.404 10.373 1.00 96.00 710 VAL A N 1
ATOM 5491 C CA . VAL A 1 710 ? -16.908 -7.827 10.322 1.00 96.00 710 VAL A CA 1
ATOM 5492 C C . VAL A 1 710 ? -16.267 -8.216 11.655 1.00 96.00 710 VAL A C 1
ATOM 5494 O O . VAL A 1 710 ? -15.091 -8.565 11.742 1.00 96.00 710 VAL A O 1
ATOM 5497 N N . ALA A 1 711 ? -17.056 -8.043 12.710 1.00 94.38 711 ALA A N 1
ATOM 5498 C CA . ALA A 1 711 ? -16.650 -8.247 14.090 1.00 94.38 711 ALA A CA 1
ATOM 5499 C C . ALA A 1 711 ? -16.532 -9.738 14.441 1.00 94.38 711 ALA A C 1
ATOM 5501 O O . ALA A 1 711 ? -17.288 -10.561 13.923 1.00 94.38 711 ALA A O 1
ATOM 5502 N N . GLY A 1 712 ? -15.617 -10.067 15.358 1.00 97.44 712 GLY A N 1
ATOM 5503 C CA . GLY A 1 712 ? -15.649 -11.341 16.083 1.00 97.44 712 GLY A CA 1
ATOM 5504 C C . GLY A 1 712 ? -16.871 -11.435 17.004 1.00 97.44 712 GLY A C 1
ATOM 5505 O O . GLY A 1 712 ? -17.758 -10.583 16.965 1.00 97.44 712 GLY A O 1
ATOM 5506 N N . LYS A 1 713 ? -16.904 -12.438 17.889 1.00 98.00 713 LYS A N 1
ATOM 5507 C CA . LYS A 1 713 ? -18.001 -12.590 18.867 1.00 98.00 713 LYS A CA 1
ATOM 5508 C C . LYS A 1 713 ? -18.207 -11.333 19.710 1.00 98.00 713 LYS A C 1
ATOM 5510 O O . LYS A 1 713 ? -19.338 -10.945 19.962 1.00 98.00 713 LYS A O 1
ATOM 5515 N N . ARG A 1 714 ? -17.109 -10.692 20.108 1.00 98.50 714 ARG A N 1
ATOM 5516 C CA . ARG A 1 714 ? -17.065 -9.337 20.660 1.00 98.50 714 ARG A CA 1
ATOM 5517 C C . ARG A 1 714 ? -16.139 -8.468 19.824 1.00 98.50 714 ARG A C 1
ATOM 5519 O O . ARG A 1 714 ? -15.150 -8.955 19.265 1.00 98.50 714 ARG A O 1
ATOM 5526 N N . ALA A 1 715 ? -16.401 -7.164 19.794 1.00 98.69 715 ALA A N 1
ATOM 5527 C CA . ALA A 1 715 ? -15.507 -6.221 19.135 1.00 98.69 715 ALA A CA 1
ATOM 5528 C C . ALA A 1 715 ? -15.351 -4.893 19.867 1.00 98.69 715 ALA A C 1
ATOM 5530 O O . ALA A 1 715 ? -16.306 -4.348 20.408 1.00 98.69 715 ALA A O 1
ATOM 5531 N N . LEU A 1 716 ? -14.140 -4.341 19.808 1.00 98.88 716 LEU A N 1
ATOM 5532 C CA . LEU A 1 716 ? -13.811 -3.021 20.335 1.00 98.88 716 LEU A CA 1
ATOM 5533 C C . LEU A 1 716 ? -13.344 -2.098 19.212 1.00 98.88 716 LEU A C 1
ATOM 5535 O O . LEU A 1 716 ? -12.514 -2.480 18.385 1.00 98.88 716 LEU A O 1
ATOM 5539 N N . ILE A 1 717 ? -13.832 -0.862 19.228 1.00 98.62 717 ILE A N 1
ATOM 5540 C CA . ILE A 1 717 ? -13.319 0.241 18.415 1.00 98.62 717 ILE A CA 1
ATOM 5541 C C . ILE A 1 717 ? -12.612 1.209 19.356 1.00 98.62 717 ILE A C 1
ATOM 5543 O O . ILE A 1 717 ? -13.239 1.760 20.257 1.00 98.62 717 ILE A O 1
ATOM 5547 N N . LEU A 1 718 ? -11.314 1.421 19.148 1.00 98.69 718 LEU A N 1
ATOM 5548 C CA . LEU A 1 718 ? -10.491 2.320 19.952 1.00 98.69 718 LEU A CA 1
ATOM 5549 C C . LEU A 1 718 ? -10.078 3.530 19.097 1.00 98.69 718 LEU A C 1
ATOM 5551 O O . LEU A 1 718 ? -9.200 3.397 18.239 1.00 98.69 718 LEU A O 1
ATOM 5555 N N . PRO A 1 719 ? -10.694 4.710 19.286 1.00 97.25 719 PRO A N 1
ATOM 5556 C CA . PRO A 1 719 ? -10.380 5.887 18.487 1.00 97.25 719 PRO A CA 1
ATOM 5557 C C . PRO A 1 719 ? -8.975 6.404 18.801 1.00 97.25 719 PRO A C 1
ATOM 5559 O O . PRO A 1 719 ? -8.659 6.713 19.955 1.00 97.25 719 PRO A O 1
ATOM 5562 N N . CYS A 1 720 ? -8.142 6.547 17.769 1.00 97.00 720 CYS A N 1
ATOM 5563 C CA . CYS A 1 720 ? -6.794 7.090 17.910 1.00 97.00 720 CYS A CA 1
ATOM 5564 C C . CYS A 1 720 ? -6.635 8.485 17.295 1.00 97.00 720 CYS A C 1
ATOM 5566 O O . CYS A 1 720 ? -7.326 8.868 16.340 1.00 97.00 720 CYS A O 1
ATOM 5568 N N . LEU A 1 721 ? -5.692 9.252 17.850 1.00 96.88 721 LEU A N 1
ATOM 5569 C CA . LEU A 1 721 ? -5.200 10.472 17.215 1.00 96.88 721 LEU A CA 1
ATOM 5570 C C . LEU A 1 721 ? -4.602 10.145 15.844 1.00 96.88 721 LEU A C 1
ATOM 5572 O O . LEU A 1 721 ? -3.938 9.127 15.650 1.00 96.88 721 LEU A O 1
ATOM 5576 N N . SER A 1 722 ? -4.835 11.039 14.896 1.00 94.25 722 SER A N 1
ATOM 5577 C CA . SER A 1 722 ? -4.252 10.984 13.562 1.00 94.25 722 SER A CA 1
ATOM 5578 C C . SER A 1 722 ? -3.001 11.843 13.448 1.00 94.25 722 SER A C 1
ATOM 5580 O O . SER A 1 722 ? -2.651 12.577 14.369 1.00 94.25 722 SER A O 1
ATOM 5582 N N . ARG A 1 723 ? -2.331 11.801 12.291 1.00 93.19 723 ARG A N 1
ATOM 5583 C CA . ARG A 1 723 ? -1.081 12.541 12.079 1.00 93.19 723 ARG A CA 1
ATOM 5584 C C . ARG A 1 723 ? -1.283 14.055 12.061 1.00 93.19 723 ARG A C 1
ATOM 5586 O O . ARG A 1 723 ? -0.335 14.793 12.317 1.00 93.19 723 ARG A O 1
ATOM 5593 N N . THR A 1 724 ? -2.497 14.512 11.759 1.00 95.50 724 THR A N 1
ATOM 5594 C CA . THR A 1 724 ? -2.851 15.936 11.774 1.00 95.50 724 THR A CA 1
ATOM 5595 C C . THR A 1 724 ? -3.202 16.467 13.162 1.00 95.50 724 THR A C 1
ATOM 5597 O O . THR A 1 724 ? -3.199 17.686 13.350 1.00 95.50 724 THR A O 1
ATOM 5600 N N . ASP A 1 725 ? -3.499 15.585 14.120 1.00 96.25 725 ASP A N 1
ATOM 5601 C CA . ASP A 1 725 ? -3.953 15.963 15.458 1.00 96.25 725 ASP A CA 1
ATOM 5602 C C . ASP A 1 725 ? -2.766 16.321 16.367 1.00 96.25 725 ASP A C 1
ATOM 5604 O O . ASP A 1 725 ? -1.721 15.668 16.356 1.00 96.25 725 ASP A O 1
ATOM 5608 N N . GLU A 1 726 ? -2.915 17.375 17.163 1.00 95.88 726 GLU A N 1
ATOM 5609 C CA . GLU A 1 726 ? -1.979 17.716 18.229 1.00 95.88 726 GLU A CA 1
ATOM 5610 C C . GLU A 1 726 ? -2.077 16.683 19.354 1.00 95.88 726 GLU A C 1
ATOM 5612 O O . GLU A 1 726 ? -3.153 16.444 19.899 1.00 95.88 726 GLU A O 1
ATOM 5617 N N . ASP A 1 727 ? -0.935 16.103 19.724 1.00 96.06 727 ASP A N 1
ATOM 5618 C CA . ASP A 1 727 ? -0.799 15.241 20.896 1.00 96.06 727 ASP A CA 1
ATOM 5619 C C . ASP A 1 727 ? -0.115 16.045 22.007 1.00 96.06 727 ASP A C 1
ATOM 5621 O O . ASP A 1 727 ? 1.081 16.337 21.934 1.00 96.06 727 ASP A O 1
ATOM 5625 N N . ILE A 1 728 ? -0.891 16.474 23.002 1.00 94.62 728 ILE A N 1
ATOM 5626 C CA . ILE A 1 728 ? -0.396 17.214 24.166 1.00 94.62 728 ILE A CA 1
ATOM 5627 C C . ILE A 1 728 ? -0.639 16.351 25.396 1.00 94.62 728 ILE A C 1
ATOM 5629 O O . ILE A 1 728 ? -1.783 16.105 25.777 1.00 94.62 728 ILE A O 1
ATOM 5633 N N . ARG A 1 729 ? 0.445 15.926 26.046 1.00 92.06 729 ARG A N 1
ATOM 5634 C CA . ARG A 1 729 ? 0.401 15.102 27.261 1.00 92.06 729 ARG A CA 1
ATOM 5635 C C . ARG A 1 729 ? 1.207 15.788 28.347 1.00 92.06 729 ARG A C 1
ATOM 5637 O O . ARG A 1 729 ? 2.344 16.183 28.107 1.00 92.06 729 ARG A O 1
ATOM 5644 N N . SER A 1 730 ? 0.597 15.979 29.515 1.00 87.62 730 SER A N 1
ATOM 5645 C CA . SER A 1 730 ? 1.217 16.666 30.660 1.00 87.62 730 SER A CA 1
ATOM 5646 C C . SER A 1 730 ? 1.821 18.037 30.306 1.00 87.62 730 SER A C 1
ATOM 5648 O O . SER A 1 730 ? 2.902 18.388 30.763 1.00 87.62 730 SER A O 1
ATOM 5650 N N . GLY A 1 731 ? 1.144 18.802 29.439 1.00 88.25 731 GLY A N 1
ATOM 5651 C CA . GLY A 1 731 ? 1.608 20.116 28.972 1.00 88.25 731 GLY A CA 1
ATOM 5652 C C . GLY A 1 731 ? 2.721 20.081 27.916 1.00 88.25 731 GLY A C 1
ATOM 5653 O O . GLY A 1 731 ? 3.100 21.132 27.407 1.00 88.25 731 GLY A O 1
ATOM 5654 N N . VAL A 1 732 ? 3.217 18.898 27.537 1.00 91.88 732 VAL A N 1
ATOM 5655 C CA . VAL A 1 732 ? 4.279 18.732 26.539 1.00 91.88 732 VAL A CA 1
ATOM 5656 C C . VAL A 1 732 ? 3.682 18.289 25.210 1.00 91.88 732 VAL A C 1
ATOM 5658 O O . VAL A 1 732 ? 3.018 17.251 25.121 1.00 91.88 732 VAL A O 1
ATOM 5661 N N . LYS A 1 733 ? 3.952 19.066 24.156 1.00 93.88 733 LYS A N 1
ATOM 5662 C CA . LYS A 1 733 ? 3.557 18.728 22.788 1.00 93.88 733 LYS A CA 1
ATOM 5663 C C . LYS A 1 733 ? 4.463 17.626 22.245 1.00 93.88 733 LYS A C 1
ATOM 5665 O O . LYS A 1 733 ? 5.664 17.817 22.067 1.00 93.88 733 LYS A O 1
ATOM 5670 N N . GLN A 1 734 ? 3.874 16.474 21.974 1.00 95.44 734 GLN A N 1
ATOM 5671 C CA . GLN A 1 734 ? 4.570 15.291 21.501 1.00 95.44 734 GLN A CA 1
ATOM 5672 C C . GLN A 1 734 ? 4.756 15.338 19.984 1.00 95.44 734 GLN A C 1
ATOM 5674 O O . GLN A 1 734 ? 4.089 16.081 19.259 1.00 95.44 734 GLN A O 1
ATOM 5679 N N . PHE A 1 735 ? 5.681 14.524 19.494 1.00 94.88 735 PHE A N 1
ATOM 5680 C CA . PHE A 1 735 ? 5.855 14.271 18.071 1.00 94.88 735 PHE A CA 1
ATOM 5681 C C . PHE A 1 735 ? 6.239 12.823 17.832 1.00 94.88 735 PHE A C 1
ATOM 5683 O O . PHE A 1 735 ? 6.694 12.131 18.751 1.00 94.88 735 PHE A O 1
ATOM 5690 N N . VAL A 1 736 ? 6.081 12.390 16.588 1.00 95.69 736 VAL A N 1
ATOM 5691 C CA . VAL A 1 736 ? 6.461 11.056 16.131 1.00 95.69 736 VAL A CA 1
ATOM 5692 C C . VAL A 1 736 ? 7.473 11.132 14.993 1.00 95.69 736 VAL A C 1
ATOM 5694 O O . VAL A 1 736 ? 7.637 12.177 14.363 1.00 95.69 736 VAL A O 1
ATOM 5697 N N . SER A 1 737 ? 8.142 10.022 14.714 1.00 96.00 737 SER A N 1
ATOM 5698 C CA . SER A 1 737 ? 9.100 9.893 13.617 1.00 96.00 737 SER A CA 1
ATOM 5699 C C . SER A 1 737 ? 8.612 8.909 12.552 1.00 96.00 737 SER A C 1
ATOM 5701 O O . SER A 1 737 ? 7.901 7.943 12.847 1.00 96.00 737 SER A O 1
ATOM 5703 N N . ILE A 1 738 ? 8.974 9.189 11.296 1.00 95.56 738 ILE A N 1
ATOM 5704 C CA . ILE A 1 738 ? 8.540 8.465 10.094 1.00 95.56 738 ILE A CA 1
ATOM 5705 C C . ILE A 1 738 ? 9.755 8.211 9.198 1.00 95.56 738 ILE A C 1
ATOM 5707 O O . ILE A 1 738 ? 10.481 9.144 8.880 1.00 95.56 738 ILE A O 1
ATOM 5711 N N . GLU A 1 739 ? 9.980 6.967 8.782 1.00 95.31 739 GLU A N 1
ATOM 5712 C CA . GLU A 1 739 ? 10.943 6.589 7.744 1.00 95.31 739 GLU A CA 1
ATOM 5713 C C . GLU A 1 739 ? 10.243 6.422 6.385 1.00 95.31 739 GLU A C 1
ATOM 5715 O O . GLU A 1 739 ? 9.364 5.571 6.212 1.00 95.31 739 GLU A O 1
ATOM 5720 N N . ASP A 1 740 ? 10.685 7.200 5.400 1.00 93.81 740 ASP A N 1
ATOM 5721 C CA . ASP A 1 740 ? 10.158 7.161 4.038 1.00 93.81 740 ASP A CA 1
ATOM 5722 C C . ASP A 1 740 ? 10.709 5.997 3.181 1.00 93.81 740 ASP A C 1
ATOM 5724 O O . ASP A 1 740 ? 11.526 5.176 3.608 1.00 93.81 740 ASP A O 1
ATOM 5728 N N . ALA A 1 741 ? 10.269 5.909 1.920 1.00 91.06 741 ALA A N 1
ATOM 5729 C CA . ALA A 1 741 ? 10.644 4.824 1.010 1.00 91.06 741 ALA A CA 1
ATOM 5730 C C . ALA A 1 741 ? 12.156 4.745 0.697 1.00 91.06 741 ALA A C 1
ATOM 5732 O O . ALA A 1 741 ? 12.636 3.682 0.283 1.00 91.06 741 ALA A O 1
ATOM 5733 N N . MET A 1 742 ? 12.903 5.839 0.882 1.00 92.50 742 MET A N 1
ATOM 5734 C CA . MET A 1 742 ? 14.334 5.957 0.567 1.00 92.50 742 MET A CA 1
ATOM 5735 C C . MET A 1 742 ? 15.227 6.020 1.816 1.00 92.50 742 MET A C 1
ATOM 5737 O O . MET A 1 742 ? 16.437 6.261 1.707 1.00 92.50 742 MET A O 1
ATOM 5741 N N . GLY A 1 743 ? 14.650 5.735 2.987 1.00 92.38 743 GLY A N 1
ATOM 5742 C CA . GLY A 1 743 ? 15.363 5.606 4.252 1.00 92.38 743 GLY A CA 1
ATOM 5743 C C . GLY A 1 743 ? 15.655 6.939 4.934 1.00 92.38 743 GLY A C 1
ATOM 5744 O O . GLY A 1 743 ? 16.590 7.012 5.728 1.00 92.38 743 GLY A O 1
ATOM 5745 N N . LYS A 1 744 ? 14.916 8.006 4.623 1.00 93.25 744 LYS A N 1
ATOM 5746 C CA . LYS A 1 744 ? 15.008 9.256 5.379 1.00 93.25 744 LYS A CA 1
ATOM 5747 C C . LYS A 1 744 ? 14.032 9.205 6.545 1.00 93.25 744 LYS A C 1
ATOM 5749 O O . LYS A 1 744 ? 12.842 8.973 6.349 1.00 93.25 744 LYS A O 1
ATOM 5754 N N . VAL A 1 745 ? 14.540 9.431 7.750 1.00 94.00 745 VAL A N 1
ATOM 5755 C CA . VAL A 1 745 ? 13.744 9.524 8.972 1.00 94.00 745 VAL A CA 1
ATOM 5756 C C . VAL A 1 745 ? 13.446 10.990 9.245 1.00 94.00 745 VAL A C 1
ATOM 5758 O O . VAL A 1 745 ? 14.359 11.775 9.498 1.00 94.00 745 VAL A O 1
ATOM 5761 N N . GLY A 1 746 ? 12.174 11.360 9.149 1.00 91.56 746 GLY A N 1
ATOM 5762 C CA . GLY A 1 746 ? 11.658 12.697 9.408 1.00 91.56 746 GLY A CA 1
ATOM 5763 C C . GLY A 1 746 ? 10.835 12.767 10.691 1.00 91.56 746 GLY A C 1
ATOM 5764 O O . GLY A 1 746 ? 10.353 11.760 11.212 1.00 91.56 746 GLY A O 1
ATOM 5765 N N . PHE A 1 747 ? 10.675 13.989 11.182 1.00 91.44 747 PHE A N 1
ATOM 5766 C CA . PHE A 1 747 ? 9.766 14.351 12.262 1.00 91.44 747 PHE A CA 1
ATOM 5767 C C . PHE A 1 747 ? 8.348 14.578 11.718 1.00 91.44 747 PHE A C 1
ATOM 5769 O O . PHE A 1 747 ? 8.187 15.090 10.614 1.00 91.44 747 PHE A O 1
ATOM 5776 N N . SER A 1 748 ? 7.322 14.267 12.512 1.00 94.00 748 SER A N 1
ATOM 5777 C CA . SER A 1 748 ? 5.931 14.608 12.220 1.00 94.00 748 SER A CA 1
ATOM 5778 C C . SER A 1 748 ? 5.178 15.016 13.488 1.00 94.00 748 SER A C 1
ATOM 5780 O O . SER A 1 748 ? 5.076 14.234 14.435 1.00 94.00 748 SER A O 1
ATOM 5782 N N . GLN A 1 749 ? 4.573 16.204 13.474 1.00 94.25 749 GLN A N 1
ATOM 5783 C CA . GLN A 1 749 ? 3.757 16.730 14.570 1.00 94.25 749 GLN A CA 1
ATOM 5784 C C . GLN A 1 749 ? 2.499 17.417 14.042 1.00 94.25 749 GLN A C 1
ATOM 5786 O O . GLN A 1 749 ? 2.571 18.335 13.226 1.00 94.25 749 GLN A O 1
ATOM 5791 N N . GLY A 1 750 ? 1.341 16.979 14.534 1.00 94.38 750 GLY A N 1
ATOM 5792 C CA . GLY A 1 750 ? 0.059 17.568 14.170 1.00 94.38 750 GLY A CA 1
ATOM 5793 C C . GLY A 1 750 ? -0.096 19.017 14.641 1.00 94.38 750 GLY A C 1
ATOM 5794 O O . GLY A 1 750 ? 0.624 19.511 15.517 1.00 94.38 750 GLY A O 1
ATOM 5795 N N . CYS A 1 751 ? -1.049 19.714 14.026 1.00 94.44 751 CYS A N 1
ATOM 5796 C CA . CYS A 1 751 ? -1.310 21.142 14.243 1.00 94.44 751 CYS A CA 1
ATOM 5797 C C . CYS A 1 751 ? -2.797 21.470 14.451 1.00 94.44 751 CYS A C 1
ATOM 5799 O O . CYS A 1 751 ? -3.175 22.645 14.537 1.00 94.44 751 CYS A O 1
ATOM 5801 N N . LEU A 1 752 ? -3.654 20.448 14.491 1.00 95.69 752 LEU A N 1
ATOM 5802 C CA . LEU A 1 752 ? -5.088 20.588 14.692 1.00 95.69 752 LEU A CA 1
ATOM 5803 C C . LEU A 1 752 ? -5.501 20.048 16.054 1.00 95.69 752 LEU A C 1
ATOM 5805 O O . LEU A 1 752 ? -5.026 19.006 16.485 1.00 95.69 752 LEU A O 1
ATOM 5809 N N . SER A 1 753 ? -6.460 20.709 16.694 1.00 93.88 753 SER A N 1
ATOM 5810 C CA . SER A 1 753 ? -7.104 20.141 17.874 1.00 93.88 753 SER A CA 1
ATOM 5811 C C . SER A 1 753 ? -7.778 18.806 17.507 1.00 93.88 753 SER A C 1
ATOM 5813 O O . SER A 1 753 ? -8.449 18.761 16.459 1.00 93.88 753 SER A O 1
ATOM 5815 N N . PRO A 1 754 ? -7.615 17.757 18.341 1.00 94.81 754 PRO A N 1
ATOM 5816 C CA . PRO A 1 754 ? -8.261 16.462 18.147 1.00 94.81 754 PRO A CA 1
ATOM 5817 C C . PRO A 1 754 ? -9.779 16.568 17.981 1.00 94.81 754 PRO A C 1
ATOM 5819 O O . PRO A 1 754 ? -10.405 17.499 18.488 1.00 94.81 754 PRO A O 1
ATOM 5822 N N . ALA A 1 755 ? -10.383 15.581 17.314 1.00 93.50 755 ALA A N 1
ATOM 5823 C CA . ALA A 1 755 ? -11.835 15.529 17.115 1.00 93.50 755 ALA A CA 1
ATOM 5824 C C . ALA A 1 755 ? -12.627 15.391 18.433 1.00 93.50 755 ALA A C 1
ATOM 5826 O O . ALA A 1 755 ? -13.793 15.768 18.494 1.00 93.50 755 ALA A O 1
ATOM 5827 N N . SER A 1 756 ? -11.994 14.871 19.487 1.00 94.19 756 SER A N 1
ATOM 5828 C CA . SER A 1 756 ? -12.537 14.781 20.843 1.00 94.19 756 SER A CA 1
ATOM 5829 C C . SER A 1 756 ? -11.398 14.803 21.863 1.00 94.19 756 SER A C 1
ATOM 5831 O O . SER A 1 756 ? -10.323 14.254 21.611 1.00 94.19 756 SER A O 1
ATOM 5833 N N . SER A 1 757 ? -11.635 15.403 23.032 1.00 90.56 757 SER A N 1
ATOM 5834 C CA . SER A 1 757 ? -10.681 15.420 24.152 1.00 90.56 757 SER A CA 1
ATOM 5835 C C . SER A 1 757 ? -10.456 14.038 24.776 1.00 90.56 757 SER A C 1
ATOM 5837 O O . SER A 1 757 ? -9.457 13.832 25.458 1.00 90.56 757 SER A O 1
ATOM 5839 N N . GLY A 1 758 ? -11.363 13.084 24.538 1.00 88.19 758 GLY A N 1
ATOM 5840 C CA . GLY A 1 758 ? -11.264 11.712 25.038 1.00 88.19 758 GLY A CA 1
ATOM 5841 C C . GLY A 1 758 ? -10.378 10.788 24.195 1.00 88.19 758 GLY A C 1
ATOM 5842 O O . GLY A 1 758 ? -10.148 9.646 24.595 1.00 88.19 758 GLY A O 1
ATOM 5843 N N . MET A 1 759 ? -9.889 11.240 23.037 1.00 94.50 759 MET A N 1
ATOM 5844 C CA . MET A 1 759 ? -9.038 10.433 22.156 1.00 94.50 759 MET A CA 1
ATOM 5845 C C . MET A 1 759 ? -7.625 10.265 22.727 1.00 94.50 759 MET A C 1
ATOM 5847 O O . MET A 1 759 ? -7.117 11.128 23.441 1.00 94.50 759 MET A O 1
ATOM 5851 N N . LYS A 1 760 ? -6.966 9.153 22.387 1.00 97.06 760 LYS A N 1
ATOM 5852 C CA . LYS A 1 760 ? -5.589 8.846 22.809 1.00 97.06 760 LYS A CA 1
ATOM 5853 C C . LYS A 1 760 ? -4.689 8.621 21.594 1.00 97.06 760 LYS A C 1
ATOM 5855 O O . LYS A 1 760 ? -5.165 8.186 20.547 1.00 97.06 760 LYS A O 1
ATOM 5860 N N . SER A 1 761 ? -3.392 8.911 21.700 1.00 97.31 761 SER A N 1
ATOM 5861 C CA . SER A 1 761 ? -2.435 8.537 20.650 1.00 97.31 761 SER A CA 1
ATOM 5862 C C . SER A 1 761 ? -2.218 7.025 20.609 1.00 97.31 761 SER A C 1
ATOM 5864 O O . SER A 1 761 ? -2.429 6.337 21.608 1.00 97.31 761 SER A O 1
ATOM 5866 N N . GLU A 1 762 ? -1.775 6.501 19.460 1.00 97.94 762 GLU A N 1
ATOM 5867 C CA . GLU A 1 762 ? -1.475 5.070 19.284 1.00 97.94 762 GLU A CA 1
ATOM 5868 C C . GLU A 1 762 ? -0.577 4.541 20.417 1.00 97.94 762 GLU A C 1
ATOM 5870 O O . GLU A 1 762 ? -0.887 3.526 21.032 1.00 97.94 762 GLU A O 1
ATOM 5875 N N . VAL A 1 763 ? 0.484 5.277 20.764 1.00 97.94 763 VAL A N 1
ATOM 5876 C CA . VAL A 1 763 ? 1.414 4.929 21.853 1.00 97.94 763 VAL A CA 1
ATOM 5877 C C . VAL A 1 763 ? 0.731 4.844 23.223 1.00 97.94 763 VAL A C 1
ATOM 5879 O O . VAL A 1 763 ? 0.991 3.906 23.970 1.00 97.94 763 VAL A O 1
ATOM 5882 N N . SER A 1 764 ? -0.184 5.761 23.550 1.00 97.81 764 SER A N 1
ATOM 5883 C CA . SER A 1 764 ? -0.907 5.742 24.826 1.00 97.81 764 SER A CA 1
ATOM 5884 C C . SER A 1 764 ? -1.928 4.603 24.882 1.00 97.81 764 SER A C 1
ATOM 5886 O O . SER A 1 764 ? -2.147 4.030 25.946 1.00 97.81 764 SER A O 1
ATOM 5888 N N . ILE A 1 765 ? -2.530 4.243 23.744 1.00 98.69 765 ILE A N 1
ATOM 5889 C CA . ILE A 1 765 ? -3.428 3.085 23.631 1.00 98.69 765 ILE A CA 1
ATOM 5890 C C . ILE A 1 765 ? -2.643 1.788 23.843 1.00 98.69 765 ILE A C 1
ATOM 5892 O O . ILE A 1 765 ? -3.047 0.954 24.649 1.00 98.69 765 ILE A O 1
ATOM 5896 N N . ILE A 1 766 ? -1.504 1.633 23.162 1.00 98.69 766 ILE A N 1
ATOM 5897 C CA . ILE A 1 766 ? -0.645 0.447 23.278 1.00 98.69 766 ILE A CA 1
ATOM 5898 C C . ILE A 1 766 ? -0.129 0.292 24.709 1.00 98.69 766 ILE A C 1
ATOM 5900 O O . ILE A 1 766 ? -0.240 -0.793 25.273 1.00 98.69 766 ILE A O 1
ATOM 5904 N N . ALA A 1 767 ? 0.374 1.371 25.313 1.00 98.06 767 ALA A N 1
ATOM 5905 C CA . ALA A 1 767 ? 0.811 1.374 26.705 1.00 98.06 767 ALA A CA 1
ATOM 5906 C C . ALA A 1 767 ? -0.317 0.989 27.673 1.00 98.06 767 ALA A C 1
ATOM 5908 O O . ALA A 1 767 ? -0.088 0.204 28.586 1.00 98.06 767 ALA A O 1
ATOM 5909 N N . GLY A 1 768 ? -1.536 1.500 27.459 1.00 97.75 768 GLY A N 1
ATOM 5910 C CA . GLY A 1 768 ? -2.702 1.156 28.276 1.00 97.75 768 GLY A CA 1
ATOM 5911 C C . GLY A 1 768 ? -3.086 -0.322 28.179 1.00 97.75 768 GLY A C 1
ATOM 5912 O O . GLY A 1 768 ? -3.299 -0.967 29.203 1.00 97.75 768 GLY A O 1
ATOM 5913 N N . MET A 1 769 ? -3.101 -0.885 26.964 1.00 98.44 769 MET A N 1
ATOM 5914 C CA . MET A 1 769 ? -3.316 -2.324 26.764 1.00 98.44 769 MET A CA 1
ATOM 5915 C C . MET A 1 769 ? -2.219 -3.153 27.439 1.00 98.44 769 MET A C 1
ATOM 5917 O O . MET A 1 769 ? -2.523 -4.124 28.130 1.00 98.44 769 MET A O 1
ATOM 5921 N N . ALA A 1 770 ? -0.955 -2.764 27.262 1.00 98.25 770 ALA A N 1
ATOM 5922 C CA . ALA A 1 770 ? 0.185 -3.477 27.817 1.00 98.25 770 ALA A CA 1
ATOM 5923 C C . ALA A 1 770 ? 0.189 -3.454 29.349 1.00 98.25 770 ALA A C 1
ATOM 5925 O O . ALA A 1 770 ? 0.330 -4.510 29.953 1.00 98.25 770 ALA A O 1
ATOM 5926 N N . ALA A 1 771 ? -0.062 -2.298 29.970 1.00 97.19 771 ALA A N 1
ATOM 5927 C CA . ALA A 1 771 ? -0.137 -2.153 31.423 1.00 97.19 771 ALA A CA 1
ATOM 5928 C C . ALA A 1 771 ? -1.296 -2.945 32.052 1.00 97.19 771 ALA A C 1
ATOM 5930 O O . ALA A 1 771 ? -1.173 -3.431 33.170 1.00 97.19 771 ALA A O 1
ATOM 5931 N N . ALA A 1 772 ? -2.426 -3.088 31.351 1.00 97.38 772 ALA A N 1
ATOM 5932 C CA . ALA A 1 772 ? -3.538 -3.911 31.829 1.00 97.38 772 ALA A CA 1
ATOM 5933 C C . ALA A 1 772 ? -3.270 -5.421 31.657 1.00 97.38 772 ALA A C 1
ATOM 5935 O O . ALA A 1 772 ? -3.755 -6.241 32.439 1.00 97.38 772 ALA A O 1
ATOM 5936 N N . THR A 1 773 ? -2.522 -5.798 30.615 1.00 97.50 773 THR A N 1
ATOM 5937 C CA . THR A 1 773 ? -2.336 -7.199 30.199 1.00 97.50 773 THR A CA 1
ATOM 5938 C C . THR A 1 773 ? -1.104 -7.849 30.810 1.00 97.50 773 THR A C 1
ATOM 5940 O O . THR A 1 773 ? -1.138 -9.026 31.152 1.00 97.50 773 THR A O 1
ATOM 5943 N N . LEU A 1 774 ? 0.003 -7.127 30.901 1.00 94.88 774 LEU A N 1
ATOM 5944 C CA . LEU A 1 774 ? 1.256 -7.652 31.415 1.00 94.88 774 LEU A CA 1
ATOM 5945 C C . LEU A 1 774 ? 1.352 -7.284 32.890 1.00 94.88 774 LEU A C 1
ATOM 5947 O O . LEU A 1 774 ? 1.158 -6.127 33.253 1.00 94.88 774 LEU A O 1
ATOM 5951 N N . ASP A 1 775 ? 1.656 -8.269 33.730 1.00 80.56 775 ASP A N 1
ATOM 5952 C CA . ASP A 1 775 ? 2.042 -8.002 35.115 1.00 80.56 775 ASP A CA 1
ATOM 5953 C C . ASP A 1 775 ? 3.350 -7.180 35.129 1.00 80.56 775 ASP A C 1
ATOM 5955 O O . ASP A 1 775 ? 3.953 -6.959 34.073 1.00 80.56 775 ASP A O 1
ATOM 5959 N N . ASP A 1 776 ? 3.800 -6.699 36.291 1.00 73.69 776 ASP A N 1
ATOM 5960 C CA . ASP A 1 776 ? 5.014 -5.877 36.384 1.00 73.69 776 ASP A CA 1
ATOM 5961 C C . ASP A 1 776 ? 6.268 -6.664 35.945 1.00 73.69 776 ASP A C 1
ATOM 5963 O O . ASP A 1 776 ? 6.941 -7.326 36.732 1.00 73.69 776 ASP A O 1
ATOM 5967 N N . LYS A 1 777 ? 6.556 -6.618 34.640 1.00 75.50 777 LYS A N 1
ATOM 5968 C CA . LYS A 1 777 ? 7.730 -7.214 33.989 1.00 75.50 777 LYS A CA 1
ATOM 5969 C C . LYS A 1 777 ? 8.921 -6.246 33.970 1.00 75.50 777 LYS A C 1
ATOM 5971 O O . LYS A 1 777 ? 9.802 -6.397 33.130 1.00 75.50 777 LYS A O 1
ATOM 5976 N N . GLY A 1 778 ? 8.927 -5.210 34.815 1.00 81.88 778 GLY A N 1
ATOM 5977 C CA . GLY A 1 778 ? 9.986 -4.195 34.839 1.00 81.88 778 GLY A CA 1
ATOM 5978 C C . GLY A 1 778 ? 9.990 -3.247 33.632 1.00 81.88 778 GLY A C 1
ATOM 5979 O O . GLY A 1 778 ? 10.950 -2.500 33.440 1.00 81.88 778 GLY A O 1
ATOM 5980 N N . ILE A 1 779 ? 8.931 -3.255 32.813 1.00 93.44 779 ILE A N 1
ATOM 5981 C CA . ILE A 1 779 ? 8.738 -2.312 31.706 1.00 93.44 779 ILE A CA 1
ATOM 5982 C C . ILE A 1 779 ? 7.796 -1.202 32.173 1.00 93.44 779 ILE A C 1
ATOM 5984 O O . ILE A 1 779 ? 6.618 -1.445 32.432 1.00 93.44 779 ILE A O 1
ATOM 5988 N N . ASP A 1 780 ? 8.296 0.033 32.218 1.00 94.50 780 ASP A N 1
ATOM 5989 C CA . ASP A 1 780 ? 7.509 1.211 32.594 1.00 94.50 780 ASP A CA 1
ATOM 5990 C C . ASP A 1 780 ? 6.590 1.662 31.442 1.00 94.50 780 ASP A C 1
ATOM 5992 O O . ASP A 1 780 ? 6.862 2.607 30.689 1.00 94.50 780 ASP A O 1
ATOM 5996 N N . TRP A 1 781 ? 5.477 0.945 31.285 1.00 95.94 781 TRP A N 1
ATOM 5997 C CA . TRP A 1 781 ? 4.459 1.237 30.276 1.00 95.94 781 TRP A CA 1
ATOM 5998 C C . TRP A 1 781 ? 3.855 2.630 30.443 1.00 95.94 781 TRP A C 1
ATOM 6000 O O . TRP A 1 781 ? 3.527 3.275 29.446 1.00 95.94 781 TRP A O 1
ATOM 6010 N N . GLN A 1 782 ? 3.738 3.130 31.676 1.00 93.75 782 GLN A N 1
ATOM 6011 C CA . GLN A 1 782 ? 3.196 4.460 31.934 1.00 93.75 782 GLN A CA 1
ATOM 6012 C C . GLN A 1 782 ? 4.116 5.547 31.374 1.00 93.75 782 GLN A C 1
ATOM 6014 O O . GLN A 1 782 ? 3.633 6.485 30.734 1.00 93.75 782 GLN A O 1
ATOM 6019 N N . ARG A 1 783 ? 5.433 5.422 31.558 1.00 95.19 783 ARG A N 1
ATOM 6020 C CA . ARG A 1 783 ? 6.404 6.350 30.973 1.00 95.19 783 ARG A CA 1
ATOM 6021 C C . ARG A 1 783 ? 6.394 6.288 29.451 1.00 95.19 783 ARG A C 1
ATOM 6023 O O . ARG A 1 783 ? 6.278 7.334 28.814 1.00 95.19 783 ARG A O 1
ATOM 6030 N N . PHE A 1 784 ? 6.420 5.091 28.860 1.00 96.12 784 PHE A N 1
ATOM 6031 C CA . PHE A 1 784 ? 6.315 4.944 27.403 1.00 96.12 784 PHE A CA 1
ATOM 6032 C C . PHE A 1 784 ? 5.027 5.560 26.842 1.00 96.12 784 PHE A C 1
ATOM 6034 O O . PHE A 1 784 ? 5.055 6.242 25.821 1.00 96.12 784 PHE A O 1
ATOM 6041 N N . GLY A 1 785 ? 3.898 5.380 27.526 1.00 95.44 785 GLY A N 1
ATOM 6042 C CA . GLY A 1 785 ? 2.615 5.938 27.108 1.00 95.44 785 GLY A CA 1
ATOM 6043 C C . GLY A 1 785 ? 2.528 7.467 27.164 1.00 95.44 785 GLY A C 1
ATOM 6044 O O . GLY A 1 785 ? 1.603 8.022 26.567 1.00 95.44 785 GLY A O 1
ATOM 6045 N N . ASN A 1 786 ? 3.456 8.142 27.854 1.00 95.50 786 ASN A N 1
ATOM 6046 C CA . ASN A 1 786 ? 3.441 9.591 28.078 1.00 95.50 786 ASN A CA 1
ATOM 6047 C C . ASN A 1 786 ? 4.588 10.350 27.387 1.00 95.50 786 ASN A C 1
ATOM 6049 O O . ASN A 1 786 ? 4.428 11.543 27.113 1.00 95.50 786 ASN A O 1
ATOM 6053 N N . ASP A 1 787 ? 5.697 9.686 27.050 1.00 96.31 787 ASP A N 1
ATOM 6054 C CA . ASP A 1 787 ? 6.916 10.331 26.551 1.00 96.31 787 ASP A CA 1
ATOM 6055 C C . ASP A 1 787 ? 7.468 9.657 25.278 1.00 96.31 787 ASP A C 1
ATOM 6057 O O . ASP A 1 787 ? 8.095 8.594 25.315 1.00 96.31 787 ASP A O 1
ATOM 6061 N N . ASN A 1 788 ? 7.270 10.307 24.124 1.00 96.12 788 ASN A N 1
ATOM 6062 C CA . ASN A 1 788 ? 7.793 9.801 22.850 1.00 96.12 788 ASN A CA 1
ATOM 6063 C C . ASN A 1 788 ? 9.312 9.987 22.710 1.00 96.12 788 ASN A C 1
ATOM 6065 O O . ASN A 1 788 ? 9.938 9.278 21.921 1.00 96.12 788 ASN A O 1
ATOM 6069 N N . GLU A 1 789 ? 9.917 10.932 23.433 1.00 95.69 789 GLU A N 1
ATOM 6070 C CA . GLU A 1 789 ? 11.371 11.105 23.451 1.00 95.69 789 GLU A CA 1
ATOM 6071 C C . GLU A 1 789 ? 12.037 9.938 24.171 1.00 95.69 789 GLU A C 1
ATOM 6073 O O . GLU A 1 789 ? 13.035 9.402 23.681 1.00 95.69 789 GLU A O 1
ATOM 6078 N N . TYR A 1 790 ? 11.423 9.464 25.256 1.00 96.75 790 TYR A N 1
ATOM 6079 C CA . TYR A 1 790 ? 11.847 8.237 25.915 1.00 96.75 790 TYR A CA 1
ATOM 6080 C C . TYR A 1 790 ? 11.759 7.027 24.975 1.00 96.75 790 TYR A C 1
ATOM 6082 O O . TYR A 1 790 ? 12.745 6.304 24.838 1.00 96.75 790 TYR A O 1
ATOM 6090 N N . ILE A 1 791 ? 10.651 6.859 24.233 1.00 97.69 791 ILE A N 1
ATOM 6091 C CA . ILE A 1 791 ? 10.544 5.790 23.220 1.00 97.69 791 ILE A CA 1
ATOM 6092 C C . ILE A 1 791 ? 11.692 5.882 22.201 1.00 97.69 791 ILE A C 1
ATOM 6094 O O . ILE A 1 791 ? 12.365 4.884 21.944 1.00 97.69 791 ILE A O 1
ATOM 6098 N N . ARG A 1 792 ? 11.950 7.063 21.623 1.00 97.06 792 ARG A N 1
ATOM 6099 C CA . ARG A 1 792 ? 13.035 7.248 20.641 1.00 97.06 792 ARG A CA 1
ATOM 6100 C C . ARG A 1 792 ? 14.416 6.959 21.228 1.00 97.06 792 ARG A C 1
ATOM 6102 O O . ARG A 1 792 ? 15.227 6.318 20.564 1.00 97.06 792 ARG A O 1
ATOM 6109 N N . SER A 1 793 ? 14.664 7.375 22.467 1.00 97.38 793 SER A N 1
ATOM 6110 C CA . SER A 1 793 ? 15.912 7.098 23.189 1.00 97.38 793 SER A CA 1
ATOM 6111 C C . SER A 1 793 ? 16.132 5.600 23.386 1.00 97.38 793 SER A C 1
ATOM 6113 O O . SER A 1 793 ? 17.245 5.105 23.209 1.00 97.38 793 SER A O 1
ATOM 6115 N N . THR A 1 794 ? 15.071 4.854 23.688 1.00 97.69 794 THR A N 1
ATOM 6116 C CA . THR A 1 794 ? 15.119 3.393 23.782 1.00 97.69 794 THR A CA 1
ATOM 6117 C C . THR A 1 794 ? 15.333 2.738 22.415 1.00 97.69 794 THR A C 1
ATOM 6119 O O . THR A 1 794 ? 16.181 1.855 22.282 1.00 97.69 794 THR A O 1
ATOM 6122 N N . ILE A 1 795 ? 14.646 3.210 21.367 1.00 97.69 795 ILE A N 1
ATOM 6123 C CA . ILE A 1 795 ? 14.864 2.743 19.988 1.00 97.69 795 ILE A CA 1
ATOM 6124 C C . ILE A 1 795 ? 16.331 2.927 19.578 1.00 97.69 795 ILE A C 1
ATOM 6126 O O . ILE A 1 795 ? 16.917 2.003 19.016 1.00 97.69 795 ILE A O 1
ATOM 6130 N N . ALA A 1 796 ? 16.943 4.078 19.878 1.00 96.81 796 ALA A N 1
ATOM 6131 C CA . ALA A 1 796 ? 18.334 4.367 19.523 1.00 96.81 796 ALA A CA 1
ATOM 6132 C C . ALA A 1 796 ? 19.338 3.374 20.135 1.00 96.81 796 ALA A C 1
ATOM 6134 O O . ALA A 1 796 ? 20.379 3.102 19.537 1.00 96.81 796 ALA A O 1
ATOM 6135 N N . GLN A 1 797 ? 19.018 2.804 21.299 1.00 96.56 797 GLN A N 1
ATOM 6136 C CA . GLN A 1 797 ? 19.867 1.833 21.994 1.00 96.56 797 GLN A CA 1
ATOM 6137 C C . GLN A 1 797 ? 19.714 0.403 21.457 1.00 96.56 797 GLN A C 1
ATOM 6139 O O . GLN A 1 797 ? 20.651 -0.387 21.551 1.00 96.56 797 GLN A O 1
ATOM 6144 N N . ILE A 1 798 ? 18.550 0.065 20.897 1.00 96.12 798 ILE A N 1
ATOM 6145 C CA . ILE A 1 798 ? 18.199 -1.307 20.489 1.00 96.12 798 ILE A CA 1
ATOM 6146 C C . ILE A 1 798 ? 18.317 -1.504 18.975 1.00 96.12 798 ILE A C 1
ATOM 6148 O O . ILE A 1 798 ? 18.669 -2.589 18.517 1.00 96.12 798 ILE A O 1
ATOM 6152 N N . VAL A 1 799 ? 18.025 -0.471 18.180 1.00 96.31 799 VAL A N 1
ATOM 6153 C CA . VAL A 1 799 ? 17.892 -0.564 16.722 1.00 96.31 799 VAL A CA 1
ATOM 6154 C C . VAL A 1 799 ? 19.066 0.145 16.042 1.00 96.31 799 VAL A C 1
ATOM 6156 O O . VAL A 1 799 ? 19.046 1.370 15.914 1.00 96.31 799 VAL A O 1
ATOM 6159 N N . PRO A 1 800 ? 20.071 -0.582 15.509 1.00 93.19 800 PRO A N 1
ATOM 6160 C CA . PRO A 1 800 ? 21.281 0.039 14.958 1.00 93.19 800 PRO A CA 1
ATOM 6161 C C . PRO A 1 800 ? 21.018 1.048 13.832 1.00 93.19 800 PRO A C 1
ATOM 6163 O O . PRO A 1 800 ? 21.699 2.068 13.733 1.00 93.19 800 PRO A O 1
ATOM 6166 N N . ALA A 1 801 ? 20.005 0.791 12.996 1.00 91.94 801 ALA A N 1
ATOM 6167 C CA . ALA A 1 801 ? 19.603 1.699 11.919 1.00 91.94 801 ALA A CA 1
ATOM 6168 C C . ALA A 1 801 ? 19.056 3.045 12.437 1.00 91.94 801 ALA A C 1
ATOM 6170 O O . ALA A 1 801 ? 19.102 4.039 11.715 1.00 91.94 801 ALA A O 1
ATOM 6171 N N . PHE A 1 802 ? 18.579 3.084 13.683 1.00 95.25 802 PHE A N 1
ATOM 6172 C CA . PHE A 1 802 ? 17.981 4.241 14.346 1.00 95.25 802 PHE A CA 1
ATOM 6173 C C . PHE A 1 802 ? 18.828 4.770 15.513 1.00 95.25 802 PHE A C 1
ATOM 6175 O O . PHE A 1 802 ? 18.321 5.519 16.338 1.00 95.25 802 PHE A O 1
ATOM 6182 N N . LYS A 1 803 ? 20.140 4.496 15.536 1.00 93.44 803 LYS A N 1
ATOM 6183 C CA . LYS A 1 803 ? 21.088 4.942 16.583 1.00 93.44 803 LYS A CA 1
ATOM 6184 C C . LYS A 1 803 ? 21.131 6.452 16.891 1.00 93.44 803 LYS A C 1
ATOM 6186 O O . LYS A 1 803 ? 21.809 6.856 17.824 1.00 93.44 803 LYS A O 1
ATOM 6191 N N . ASN A 1 804 ? 20.507 7.285 16.056 1.00 91.06 804 ASN A N 1
ATOM 6192 C CA . ASN A 1 804 ? 20.441 8.743 16.207 1.00 91.06 804 ASN A CA 1
ATOM 6193 C C . ASN A 1 804 ? 18.994 9.276 16.142 1.00 91.06 804 ASN A C 1
ATOM 6195 O O . ASN A 1 804 ? 18.797 10.465 15.896 1.00 91.06 804 ASN A O 1
ATOM 6199 N N . ILE A 1 805 ? 17.976 8.417 16.263 1.00 93.31 805 ILE A N 1
ATOM 6200 C CA . ILE A 1 805 ? 16.568 8.834 16.153 1.00 93.31 805 ILE A CA 1
ATOM 6201 C C . ILE A 1 805 ? 16.139 9.740 17.317 1.00 93.31 805 ILE A C 1
ATOM 6203 O O . ILE A 1 805 ? 15.290 10.609 17.149 1.00 93.31 805 ILE A O 1
ATOM 6207 N N . ASP A 1 806 ? 16.765 9.567 18.477 1.00 91.00 806 ASP A N 1
ATOM 6208 C CA . ASP A 1 806 ? 16.643 10.382 19.687 1.00 91.00 806 ASP A CA 1
ATOM 6209 C C . ASP A 1 806 ? 17.126 11.825 19.489 1.00 91.00 806 ASP A C 1
ATOM 6211 O O . ASP A 1 806 ? 16.618 12.745 20.120 1.00 91.00 806 ASP A O 1
ATOM 6215 N N . LYS A 1 807 ? 18.056 12.044 18.554 1.00 90.06 807 LYS A N 1
ATOM 6216 C CA . LYS A 1 807 ? 18.611 13.369 18.240 1.00 90.06 807 LYS A CA 1
ATOM 6217 C C . LYS A 1 807 ? 17.746 14.190 17.284 1.00 90.06 807 LYS A C 1
ATOM 6219 O O . LYS A 1 807 ? 18.102 15.337 17.022 1.00 90.06 807 LYS A O 1
ATOM 6224 N N . LEU A 1 808 ? 16.661 13.622 16.747 1.00 89.69 808 LEU A N 1
ATOM 6225 C CA . LEU A 1 808 ? 15.760 14.321 15.828 1.00 89.69 808 LEU A CA 1
ATOM 6226 C C . LEU A 1 808 ? 15.070 15.496 16.521 1.00 89.69 808 LEU A C 1
ATOM 6228 O O . LEU A 1 808 ? 14.416 15.334 17.550 1.00 89.69 808 LEU A O 1
ATOM 6232 N N . LYS A 1 809 ? 15.152 16.672 15.901 1.00 87.31 809 LYS A N 1
ATOM 6233 C CA . LYS A 1 809 ? 14.490 17.900 16.348 1.00 87.31 809 LYS A CA 1
ATOM 6234 C C . LYS A 1 809 ? 13.435 18.351 15.333 1.00 87.31 809 LYS A C 1
ATOM 6236 O O . LYS A 1 809 ? 13.595 18.100 14.139 1.00 87.31 809 LYS A O 1
ATOM 6241 N N . PRO A 1 810 ? 12.391 19.091 15.759 1.00 80.69 810 PRO A N 1
ATOM 6242 C CA . PRO A 1 810 ? 11.393 19.654 14.841 1.00 80.69 810 PRO A CA 1
ATOM 6243 C C . PRO A 1 810 ? 11.997 20.512 13.715 1.00 80.69 810 PRO A C 1
ATOM 6245 O O . PRO A 1 810 ? 11.467 20.552 12.609 1.00 80.69 810 PRO A O 1
ATOM 6248 N N . SER A 1 811 ? 13.120 21.186 13.983 1.00 78.56 811 SER A N 1
ATOM 6249 C CA . SER A 1 811 ? 13.854 22.010 13.014 1.00 78.56 811 SER A CA 1
ATOM 6250 C C . SER A 1 811 ? 14.611 21.211 11.949 1.00 78.56 811 SER A C 1
ATOM 6252 O O . SER A 1 811 ? 15.117 21.803 10.994 1.00 78.56 811 SER A O 1
ATOM 6254 N N . ASP A 1 812 ? 14.735 19.894 12.107 1.00 81.56 812 ASP A N 1
ATOM 6255 C CA . ASP A 1 812 ? 15.565 19.075 11.235 1.00 81.56 812 ASP A CA 1
ATOM 6256 C C . ASP A 1 812 ? 14.840 18.736 9.931 1.00 81.56 812 ASP A C 1
ATOM 6258 O O . ASP A 1 812 ? 13.638 18.475 9.881 1.00 81.56 812 ASP A O 1
ATOM 6262 N N . GLN A 1 813 ? 15.600 18.656 8.842 1.00 80.69 813 GLN A N 1
ATOM 6263 C CA . GLN A 1 813 ? 15.068 18.247 7.540 1.00 80.69 813 GLN A CA 1
ATOM 6264 C C . GLN A 1 813 ? 14.899 16.727 7.404 1.00 80.69 813 GLN A C 1
ATOM 6266 O O . GLN A 1 813 ? 14.445 16.277 6.349 1.00 80.69 813 GLN A O 1
ATOM 6271 N N . GLY A 1 814 ? 15.235 15.965 8.449 1.00 86.25 814 GLY A N 1
ATOM 6272 C CA . GLY A 1 814 ? 15.300 14.505 8.493 1.00 86.25 814 GLY A CA 1
ATOM 6273 C C . GLY A 1 814 ? 16.717 13.958 8.289 1.00 86.25 814 GLY A C 1
ATOM 6274 O O . GLY A 1 814 ? 17.591 14.643 7.759 1.00 86.25 814 GLY A O 1
ATOM 6275 N N . VAL A 1 815 ? 16.944 12.711 8.703 1.00 89.06 815 VAL A N 1
ATOM 6276 C CA . VAL A 1 815 ? 18.253 12.037 8.661 1.00 89.06 815 VAL A CA 1
ATOM 6277 C C . VAL A 1 815 ? 18.145 10.754 7.848 1.00 89.06 815 VAL A C 1
ATOM 6279 O O . VAL A 1 815 ? 17.256 9.941 8.080 1.00 89.06 815 VAL A O 1
ATOM 6282 N N . TYR A 1 816 ? 19.057 10.545 6.900 1.00 90.56 816 TYR A N 1
ATOM 6283 C CA . TYR A 1 816 ? 19.127 9.273 6.183 1.00 90.56 816 TYR A CA 1
ATOM 6284 C C . TYR A 1 816 ? 19.744 8.191 7.064 1.00 90.56 816 TYR A C 1
ATOM 6286 O O . TYR A 1 816 ? 20.832 8.374 7.612 1.00 90.56 816 TYR A O 1
ATOM 6294 N N . ILE A 1 817 ? 19.085 7.037 7.132 1.00 91.50 817 ILE A N 1
ATOM 6295 C CA . ILE A 1 817 ? 19.713 5.829 7.655 1.00 91.50 817 ILE A CA 1
ATOM 6296 C C . ILE A 1 817 ? 20.869 5.415 6.743 1.00 91.50 817 ILE A C 1
ATOM 6298 O O . ILE A 1 817 ? 20.855 5.637 5.525 1.00 91.50 817 ILE A O 1
ATOM 6302 N N . GLU A 1 818 ? 21.872 4.783 7.338 1.00 89.69 818 GLU A N 1
ATOM 6303 C CA . GLU A 1 818 ? 22.999 4.245 6.592 1.00 89.69 818 GLU A CA 1
ATOM 6304 C C . GLU A 1 818 ? 22.522 3.164 5.613 1.00 89.69 818 GLU A C 1
ATOM 6306 O O . GLU A 1 818 ? 21.816 2.225 5.991 1.00 89.69 818 GLU A O 1
ATOM 6311 N N . ASN A 1 819 ? 22.923 3.293 4.347 1.00 92.88 819 ASN A N 1
ATOM 6312 C CA . ASN A 1 819 ? 22.609 2.324 3.308 1.00 92.88 819 ASN A CA 1
ATOM 6313 C C . ASN A 1 819 ? 23.908 1.792 2.683 1.00 92.88 819 ASN A C 1
ATOM 6315 O O . ASN A 1 819 ? 24.554 2.522 1.925 1.00 92.88 819 ASN A O 1
ATOM 6319 N N . PRO A 1 820 ? 24.286 0.531 2.960 1.00 94.81 820 PRO A N 1
ATOM 6320 C CA . PRO A 1 820 ? 25.568 -0.026 2.529 1.00 94.81 820 PRO A CA 1
ATOM 6321 C C . PRO A 1 820 ? 25.682 -0.138 0.999 1.00 94.81 820 PRO A C 1
ATOM 6323 O O . PRO A 1 820 ? 26.777 -0.019 0.447 1.00 94.81 820 PRO A O 1
ATOM 6326 N N . LEU A 1 821 ? 24.554 -0.249 0.286 1.00 96.00 821 LEU A N 1
ATOM 6327 C CA . LEU A 1 821 ? 24.539 -0.355 -1.175 1.00 96.00 821 LEU A CA 1
ATOM 6328 C C . LEU A 1 821 ? 25.066 0.906 -1.863 1.00 96.00 821 LEU A C 1
ATOM 6330 O O . LEU A 1 821 ? 25.617 0.813 -2.958 1.00 96.00 821 LEU A O 1
ATOM 6334 N N . ARG A 1 822 ? 24.939 2.078 -1.222 1.00 93.88 822 ARG A N 1
ATOM 6335 C CA . ARG A 1 822 ? 25.464 3.351 -1.751 1.00 93.88 822 ARG A CA 1
ATOM 6336 C C . ARG A 1 822 ? 26.991 3.350 -1.858 1.00 93.88 822 ARG A C 1
ATOM 6338 O O . ARG A 1 822 ? 27.525 4.084 -2.677 1.00 93.88 822 ARG A O 1
ATOM 6345 N N . ASN A 1 823 ? 27.655 2.471 -1.106 1.00 94.81 823 ASN A N 1
ATOM 6346 C CA . ASN A 1 823 ? 29.105 2.281 -1.093 1.00 94.81 823 ASN A CA 1
ATOM 6347 C C . ASN A 1 823 ? 29.526 0.907 -1.653 1.00 94.81 823 ASN A C 1
ATOM 6349 O O . ASN A 1 823 ? 30.637 0.463 -1.386 1.00 94.81 823 ASN A O 1
ATOM 6353 N N . ARG A 1 824 ? 28.642 0.209 -2.391 1.00 95.56 824 ARG A N 1
ATOM 6354 C CA . ARG A 1 824 ? 28.869 -1.157 -2.920 1.00 95.56 824 ARG A CA 1
ATOM 6355 C C . ARG A 1 824 ? 29.240 -2.193 -1.853 1.00 95.56 824 ARG A C 1
ATOM 6357 O O . ARG A 1 824 ? 29.948 -3.156 -2.129 1.00 95.56 824 ARG A O 1
ATOM 6364 N N . VAL A 1 825 ? 28.732 -2.013 -0.638 1.00 97.06 825 VAL A N 1
ATOM 6365 C CA . VAL A 1 825 ? 28.854 -3.009 0.425 1.00 97.06 825 VAL A CA 1
ATOM 6366 C C . VAL A 1 825 ? 27.628 -3.917 0.360 1.00 97.06 825 VAL A C 1
ATOM 6368 O O . VAL A 1 825 ? 26.514 -3.492 0.676 1.00 97.06 825 VAL A O 1
ATOM 6371 N N . PHE A 1 826 ? 27.828 -5.164 -0.061 1.00 97.62 826 PHE A N 1
ATOM 6372 C CA . PHE A 1 826 ? 26.767 -6.166 -0.162 1.00 97.62 826 PHE A CA 1
ATOM 6373 C C . PHE A 1 826 ? 26.773 -7.047 1.084 1.00 97.62 826 PHE A C 1
ATOM 6375 O O . PHE A 1 826 ? 27.784 -7.651 1.424 1.00 97.62 826 PHE A O 1
ATOM 6382 N N . LYS A 1 827 ? 25.639 -7.116 1.787 1.00 95.56 827 LYS A N 1
ATOM 6383 C CA . LYS A 1 827 ? 25.480 -7.941 3.002 1.00 95.56 827 LYS A CA 1
ATOM 6384 C C . LYS A 1 827 ? 24.874 -9.310 2.677 1.00 95.56 827 LYS A C 1
ATOM 6386 O O . LYS A 1 827 ? 23.936 -9.760 3.328 1.00 95.56 827 LYS A O 1
ATOM 6391 N N . THR A 1 828 ? 25.347 -9.909 1.595 1.00 96.56 828 THR A N 1
ATOM 6392 C CA . THR A 1 828 ? 25.031 -11.276 1.161 1.00 96.56 828 THR A CA 1
ATOM 6393 C C . THR A 1 828 ? 26.007 -12.262 1.807 1.00 96.56 828 THR A C 1
ATOM 6395 O O . THR A 1 828 ? 26.976 -11.856 2.449 1.00 96.56 828 THR A O 1
ATOM 6398 N N . SER A 1 829 ? 25.763 -13.564 1.653 1.00 92.94 829 SER A N 1
ATOM 6399 C CA . SER A 1 829 ? 26.571 -14.619 2.285 1.00 92.94 829 SER A CA 1
ATOM 6400 C C . SER A 1 829 ? 28.049 -14.622 1.876 1.00 92.94 829 SER A C 1
ATOM 6402 O O . SER A 1 829 ? 28.884 -15.050 2.662 1.00 92.94 829 SER A O 1
ATOM 6404 N N . ASP A 1 830 ? 28.379 -14.150 0.673 1.00 96.06 830 ASP A N 1
ATOM 6405 C CA . ASP A 1 830 ? 29.743 -14.073 0.122 1.00 96.06 830 ASP A CA 1
ATOM 6406 C C . ASP A 1 830 ? 30.238 -12.622 -0.052 1.00 96.06 830 ASP A C 1
ATOM 6408 O O . ASP A 1 830 ? 31.238 -12.380 -0.725 1.00 96.06 830 ASP A O 1
ATOM 6412 N N . ALA A 1 831 ? 29.515 -11.652 0.522 1.00 97.81 831 ALA A N 1
ATOM 6413 C CA . ALA A 1 831 ? 29.753 -10.216 0.379 1.00 97.81 831 ALA A CA 1
ATOM 6414 C C . ALA A 1 831 ? 29.730 -9.670 -1.070 1.00 97.81 831 ALA A C 1
ATOM 6416 O O . ALA A 1 831 ? 30.230 -8.570 -1.325 1.00 97.81 831 ALA A O 1
ATOM 6417 N N . LYS A 1 832 ? 29.111 -10.392 -2.018 1.00 98.44 832 LYS A N 1
ATOM 6418 C CA . LYS A 1 832 ? 28.923 -9.975 -3.417 1.00 98.44 832 LYS A CA 1
ATOM 6419 C C . LYS A 1 832 ? 27.451 -9.928 -3.828 1.00 98.44 832 LYS A C 1
ATOM 6421 O O . LYS A 1 832 ? 26.618 -10.683 -3.325 1.00 98.44 832 LYS A O 1
ATOM 6426 N N . ALA A 1 833 ? 27.113 -9.057 -4.777 1.00 98.44 833 ALA A N 1
ATOM 6427 C CA . ALA A 1 833 ? 25.784 -9.031 -5.379 1.00 98.44 833 ALA A CA 1
ATOM 6428 C C . ALA A 1 833 ? 25.510 -10.325 -6.169 1.00 98.44 833 ALA A C 1
ATOM 6430 O O . ALA A 1 833 ? 26.357 -10.795 -6.924 1.00 98.44 833 ALA A O 1
ATOM 6431 N N . GLN A 1 834 ? 24.316 -10.890 -6.021 1.00 98.62 834 GLN A N 1
ATOM 6432 C CA . GLN A 1 834 ? 23.963 -12.199 -6.570 1.00 98.62 834 GLN A CA 1
ATOM 6433 C C . GLN A 1 834 ? 23.107 -12.067 -7.830 1.00 98.62 834 GLN A C 1
ATOM 6435 O O . GLN A 1 834 ? 21.957 -11.607 -7.758 1.00 98.62 834 GLN A O 1
ATOM 6440 N N . PHE A 1 835 ? 23.630 -12.552 -8.958 1.00 98.75 835 PHE A N 1
ATOM 6441 C CA . PHE A 1 835 ? 22.816 -12.826 -10.139 1.00 98.75 835 PHE A CA 1
ATOM 6442 C C . PHE A 1 835 ? 21.861 -14.001 -9.864 1.00 98.75 835 PHE A C 1
ATOM 6444 O O . PHE A 1 835 ? 22.259 -15.015 -9.291 1.00 98.75 835 PHE A O 1
ATOM 6451 N N . SER A 1 836 ? 20.594 -13.880 -10.274 1.00 97.44 836 SER A N 1
ATOM 6452 C CA . SER A 1 836 ? 19.648 -15.011 -10.306 1.00 97.44 836 SER A CA 1
ATOM 6453 C C . SER A 1 836 ? 19.636 -15.636 -11.696 1.00 97.44 836 SER A C 1
ATOM 6455 O O . SER A 1 836 ? 19.503 -14.918 -12.679 1.00 97.44 836 SER A O 1
ATOM 6457 N N . ASN A 1 837 ? 19.728 -16.959 -11.805 1.00 97.12 837 ASN A N 1
ATOM 6458 C CA . ASN A 1 837 ? 19.614 -17.692 -13.074 1.00 97.12 837 ASN A CA 1
ATOM 6459 C C . ASN A 1 837 ? 18.269 -18.432 -13.216 1.00 97.12 837 ASN A C 1
ATOM 6461 O O . ASN A 1 837 ? 18.185 -19.437 -13.939 1.00 97.12 837 ASN A O 1
ATOM 6465 N N . TYR A 1 838 ? 17.239 -17.951 -12.508 1.00 96.31 838 TYR A N 1
ATOM 6466 C CA . TYR A 1 838 ? 15.912 -18.559 -12.449 1.00 96.31 838 TYR A CA 1
ATOM 6467 C C . TYR A 1 838 ? 15.322 -18.769 -13.859 1.00 96.31 838 TYR A C 1
ATOM 6469 O O . TYR A 1 838 ? 15.466 -17.885 -14.718 1.00 96.31 838 TYR A O 1
ATOM 6477 N N . PRO A 1 839 ? 14.694 -19.930 -14.146 1.00 95.19 839 PRO A N 1
ATOM 6478 C CA . PRO A 1 839 ? 14.061 -20.186 -15.440 1.00 95.19 839 PRO A CA 1
ATOM 6479 C C . PRO A 1 839 ? 12.989 -19.138 -15.753 1.00 95.19 839 PRO A C 1
ATOM 6481 O O . PRO A 1 839 ? 12.506 -18.444 -14.866 1.00 95.19 839 PRO A O 1
ATOM 6484 N N . LEU A 1 840 ? 12.660 -18.954 -17.034 1.00 94.62 840 LEU A N 1
ATOM 6485 C CA . LEU A 1 840 ? 11.583 -18.030 -17.383 1.00 94.62 840 LEU A CA 1
ATOM 6486 C C . LEU A 1 840 ? 10.275 -18.621 -16.853 1.00 94.62 840 LEU A C 1
ATOM 6488 O O . LEU A 1 840 ? 9.943 -19.759 -17.169 1.00 94.62 840 LEU A O 1
ATOM 6492 N N . GLU A 1 841 ? 9.560 -17.862 -16.032 1.00 90.06 841 GLU A N 1
ATOM 6493 C CA . GLU A 1 841 ? 8.252 -18.248 -15.513 1.00 90.06 841 GLU A CA 1
ATOM 6494 C C . GLU A 1 841 ? 7.246 -17.167 -15.886 1.00 90.06 841 GLU A C 1
ATOM 6496 O O . GLU A 1 841 ? 7.517 -15.974 -15.731 1.00 90.06 841 GLU A O 1
ATOM 6501 N N . MET A 1 842 ? 6.078 -17.592 -16.356 1.00 84.19 842 MET A N 1
ATOM 6502 C CA . MET A 1 842 ? 4.965 -16.713 -16.682 1.00 84.19 842 MET A CA 1
ATOM 6503 C C . MET A 1 842 ? 3.644 -17.384 -16.320 1.00 84.19 842 MET A C 1
ATOM 6505 O O . MET A 1 842 ? 3.495 -18.603 -16.428 1.00 84.19 842 MET A O 1
ATOM 6509 N N . VAL A 1 843 ? 2.660 -16.581 -15.931 1.00 86.38 843 VAL A N 1
ATOM 6510 C CA . VAL A 1 843 ? 1.285 -17.054 -15.777 1.00 86.38 843 VAL A CA 1
ATOM 6511 C C . VAL A 1 843 ? 0.633 -17.097 -17.158 1.00 86.38 843 VAL A C 1
ATOM 6513 O O . VAL A 1 843 ? 0.464 -16.066 -17.803 1.00 86.38 843 VAL A O 1
ATOM 6516 N N . VAL A 1 844 ? 0.245 -18.291 -17.603 1.00 85.00 844 VAL A N 1
ATOM 6517 C CA . VAL A 1 844 ? -0.521 -18.486 -18.840 1.00 85.00 844 VAL A CA 1
ATOM 6518 C C . VAL A 1 844 ? -1.977 -18.770 -18.458 1.00 85.00 844 VAL A C 1
ATOM 6520 O O . VAL A 1 844 ? -2.212 -19.738 -17.733 1.00 85.00 844 VAL A O 1
ATOM 6523 N N . PRO A 1 845 ? -2.951 -17.937 -18.874 1.00 85.94 845 PRO A N 1
ATOM 6524 C CA . PRO A 1 845 ? -4.362 -18.224 -18.633 1.00 85.94 845 PRO A CA 1
ATOM 6525 C C . PRO A 1 845 ? -4.819 -19.427 -19.470 1.00 85.94 845 PRO A C 1
ATOM 6527 O O . PRO A 1 845 ? -4.329 -19.635 -20.582 1.00 85.94 845 PRO A O 1
ATOM 6530 N N . GLU A 1 846 ? -5.775 -20.207 -18.959 1.00 87.12 846 GLU A N 1
ATOM 6531 C CA . GLU A 1 846 ? -6.391 -21.291 -19.736 1.00 87.12 846 GLU A CA 1
ATOM 6532 C C . GLU A 1 846 ? -7.133 -20.750 -20.972 1.00 87.12 846 GLU A C 1
ATOM 6534 O O . GLU A 1 846 ? -7.486 -19.569 -21.061 1.00 87.12 846 GLU A O 1
ATOM 6539 N N . ALA A 1 847 ? -7.409 -21.625 -21.943 1.00 87.19 847 ALA A N 1
ATOM 6540 C CA . ALA A 1 847 ? -8.139 -21.246 -23.149 1.00 87.19 847 ALA A CA 1
ATOM 6541 C C . ALA A 1 847 ? -9.487 -20.578 -22.804 1.00 87.19 847 ALA A C 1
ATOM 6543 O O . ALA A 1 847 ? -10.277 -21.092 -22.014 1.00 87.19 847 ALA A O 1
ATOM 6544 N N . GLY A 1 848 ? -9.744 -19.407 -23.396 1.00 88.25 848 GLY A N 1
ATOM 6545 C CA . GLY A 1 848 ? -10.955 -18.615 -23.149 1.00 88.25 848 GLY A CA 1
ATOM 6546 C C . GLY A 1 848 ? -10.912 -17.727 -21.897 1.00 88.25 848 GLY A C 1
ATOM 6547 O O . GLY A 1 848 ? -11.773 -16.853 -21.751 1.00 88.25 848 GLY A O 1
ATOM 6548 N N . GLN A 1 849 ? -9.902 -17.867 -21.037 1.00 95.19 849 GLN A N 1
ATOM 6549 C CA . GLN A 1 849 ? -9.705 -17.004 -19.873 1.00 95.19 849 GLN A CA 1
ATOM 6550 C C . GLN A 1 849 ? -8.873 -15.755 -20.206 1.00 95.19 849 GLN A C 1
ATOM 6552 O O . GLN A 1 849 ? -8.207 -15.672 -21.239 1.00 95.19 849 GLN A O 1
ATOM 6557 N N . LEU A 1 850 ? -8.940 -14.763 -19.321 1.00 96.94 850 LEU A N 1
ATOM 6558 C CA . LEU A 1 850 ? -8.113 -13.557 -19.325 1.00 96.94 850 LEU A CA 1
ATOM 6559 C C . LEU A 1 850 ? -7.309 -13.494 -18.024 1.00 96.94 850 LEU A C 1
ATOM 6561 O O . LEU A 1 850 ? -7.734 -14.026 -16.999 1.00 96.94 850 LEU A O 1
ATOM 6565 N N . LEU A 1 851 ? -6.180 -12.787 -18.038 1.00 97.12 851 LEU A N 1
ATOM 6566 C CA . LEU A 1 851 ? -5.535 -12.341 -16.806 1.00 97.12 851 LEU A CA 1
ATOM 6567 C C . LEU A 1 851 ? -6.097 -10.990 -16.384 1.00 97.12 851 LEU A C 1
ATOM 6569 O O . LEU A 1 851 ? -6.017 -10.013 -17.121 1.00 97.12 851 LEU A O 1
ATOM 6573 N N . LEU A 1 852 ? -6.641 -10.932 -15.177 1.00 97.81 852 LEU A N 1
ATOM 6574 C CA . LEU A 1 852 ? -7.085 -9.717 -14.521 1.00 97.81 852 LEU A CA 1
ATOM 6575 C C . LEU A 1 852 ? -5.968 -9.158 -13.643 1.00 97.81 852 LEU A C 1
ATOM 6577 O O . LEU A 1 852 ? -5.412 -9.869 -12.798 1.00 97.81 852 LEU A O 1
ATOM 6581 N N . MET A 1 853 ? -5.722 -7.854 -13.781 1.00 97.44 853 MET A N 1
ATOM 6582 C CA . MET A 1 853 ? -5.014 -7.081 -12.771 1.00 97.44 853 MET A CA 1
ATOM 6583 C C . MET A 1 853 ? -5.927 -6.107 -12.035 1.00 97.44 853 MET A C 1
ATOM 6585 O O . MET A 1 853 ? -6.712 -5.384 -12.644 1.00 97.44 853 MET A O 1
ATOM 6589 N N . THR A 1 854 ? -5.778 -6.021 -10.716 1.00 96.12 854 THR A N 1
ATOM 6590 C CA . THR A 1 854 ? -6.479 -4.997 -9.936 1.00 96.12 854 THR A CA 1
ATOM 6591 C C . THR A 1 854 ? -5.639 -3.726 -9.835 1.00 96.12 854 THR A C 1
ATOM 6593 O O . THR A 1 854 ? -4.406 -3.767 -9.719 1.00 96.12 854 THR A O 1
ATOM 6596 N N . ILE A 1 855 ? -6.284 -2.566 -9.922 1.00 95.44 855 ILE A N 1
ATOM 6597 C CA . ILE A 1 855 ? -5.639 -1.247 -9.950 1.00 95.44 855 ILE A CA 1
ATOM 6598 C C . ILE A 1 855 ? -6.317 -0.276 -8.986 1.00 95.44 855 ILE A C 1
ATOM 6600 O O . ILE A 1 855 ? -7.427 -0.503 -8.517 1.00 95.44 855 ILE A O 1
ATOM 6604 N N . ARG A 1 856 ? -5.634 0.829 -8.682 1.00 93.00 856 ARG A N 1
ATOM 6605 C CA . ARG A 1 856 ? -6.197 1.920 -7.889 1.00 93.00 856 ARG A CA 1
ATOM 6606 C C . ARG A 1 856 ? -6.755 2.996 -8.812 1.00 93.00 856 ARG A C 1
ATOM 6608 O O . ARG A 1 856 ? -6.104 3.329 -9.810 1.00 93.00 856 ARG A O 1
ATOM 6615 N N . SER A 1 857 ? -7.911 3.551 -8.460 1.00 91.06 857 SER A N 1
ATOM 6616 C CA . SER A 1 857 ? -8.407 4.746 -9.141 1.00 91.06 857 SER A CA 1
ATOM 6617 C C . SER A 1 857 ? -7.625 5.990 -8.712 1.00 91.06 857 SER A C 1
ATOM 6619 O O . SER A 1 857 ? -6.836 5.972 -7.761 1.00 91.06 857 SER A O 1
ATOM 6621 N N . HIS A 1 858 ? -7.842 7.096 -9.416 1.00 88.88 858 HIS A N 1
ATOM 6622 C CA . HIS A 1 858 ? -7.294 8.384 -9.018 1.00 88.88 858 HIS A CA 1
ATOM 6623 C C . HIS A 1 858 ? -7.839 8.877 -7.662 1.00 88.88 858 HIS A C 1
ATOM 6625 O O . HIS A 1 858 ? -7.042 9.266 -6.811 1.00 88.88 858 HIS A O 1
ATOM 6631 N N . ASP A 1 859 ? -9.156 8.817 -7.424 1.00 88.62 859 ASP A N 1
ATOM 6632 C CA . ASP A 1 859 ? -9.808 9.322 -6.198 1.00 88.62 859 ASP A CA 1
ATOM 6633 C C . ASP A 1 859 ? -9.817 8.299 -5.051 1.00 88.62 859 ASP A C 1
ATOM 6635 O O . ASP A 1 859 ? -10.819 8.082 -4.367 1.00 88.62 859 ASP A O 1
ATOM 6639 N N . GLN A 1 860 ? -8.680 7.646 -4.836 1.00 90.06 860 GLN A N 1
ATOM 6640 C CA . GLN A 1 860 ? -8.553 6.563 -3.873 1.00 90.06 860 GLN A CA 1
ATOM 6641 C C . GLN A 1 860 ? -7.142 6.489 -3.293 1.00 90.06 860 GLN A C 1
ATOM 6643 O O . GLN A 1 860 ? -6.139 6.633 -3.998 1.00 90.06 860 GLN A O 1
ATOM 6648 N N . PHE A 1 861 ? -7.056 6.159 -2.005 1.00 88.69 861 PHE A N 1
ATOM 6649 C CA . PHE A 1 861 ? -5.821 5.723 -1.368 1.00 88.69 861 PHE A CA 1
ATOM 6650 C C . PHE A 1 861 ? -6.023 4.366 -0.687 1.00 88.69 861 PHE A C 1
ATOM 6652 O O . PHE A 1 861 ? -6.660 4.255 0.357 1.00 88.69 861 PHE A O 1
ATOM 6659 N N . ASN A 1 862 ? -5.448 3.317 -1.282 1.00 89.06 862 ASN A N 1
ATOM 6660 C CA . ASN A 1 862 ? -5.635 1.923 -0.869 1.00 89.06 862 ASN A CA 1
ATOM 6661 C C . ASN A 1 862 ? -7.125 1.581 -0.733 1.00 89.06 862 ASN A C 1
ATOM 6663 O O . ASN A 1 862 ? -7.847 1.713 -1.709 1.00 89.06 862 ASN A O 1
ATOM 6667 N N . THR A 1 863 ? -7.601 1.134 0.426 1.00 91.62 863 THR A N 1
ATOM 6668 C CA . THR A 1 863 ? -9.019 0.793 0.635 1.00 91.62 863 THR A CA 1
ATOM 6669 C C . THR A 1 863 ? -9.907 2.005 0.921 1.00 91.62 863 THR A C 1
ATOM 6671 O O . THR A 1 863 ? -11.120 1.845 0.968 1.00 91.62 863 THR A O 1
ATOM 6674 N N . SER A 1 864 ? -9.336 3.196 1.132 1.00 89.75 864 SER A N 1
ATOM 6675 C CA . SER A 1 864 ? -10.105 4.418 1.378 1.00 89.75 864 SER A CA 1
ATOM 6676 C C . SER A 1 864 ? -10.427 5.092 0.046 1.00 89.75 864 SER A C 1
ATOM 6678 O O . SER A 1 864 ? -9.535 5.550 -0.676 1.00 89.75 864 SER A O 1
ATOM 6680 N N . VAL A 1 865 ? -11.713 5.123 -0.290 1.00 88.00 865 VAL A N 1
ATOM 6681 C CA . VAL A 1 865 ? -12.246 5.763 -1.497 1.00 88.00 865 VAL A CA 1
ATOM 6682 C C . VAL A 1 865 ? -12.660 7.190 -1.130 1.00 88.00 865 VAL A C 1
ATOM 6684 O O . VAL A 1 865 ? -13.382 7.393 -0.160 1.00 88.00 865 VAL A O 1
ATOM 6687 N N . PHE A 1 866 ? -12.180 8.188 -1.873 1.00 85.69 866 PHE A N 1
ATOM 6688 C CA . PHE A 1 866 ? -12.519 9.606 -1.659 1.00 85.69 866 PHE A CA 1
ATOM 6689 C C . PHE A 1 866 ? -13.568 10.116 -2.650 1.00 85.69 866 PHE A C 1
ATOM 6691 O O . PHE A 1 866 ? -14.190 11.155 -2.423 1.00 85.69 866 PHE A O 1
ATOM 6698 N N . GLY A 1 867 ? -13.747 9.396 -3.753 1.00 85.62 867 GLY A N 1
ATOM 6699 C CA . GLY A 1 867 ? -14.724 9.683 -4.787 1.00 85.62 867 GLY A CA 1
ATOM 6700 C C . GLY A 1 867 ? -14.836 8.526 -5.772 1.00 85.62 867 GLY A C 1
ATOM 6701 O O . GLY A 1 867 ? -13.991 7.628 -5.820 1.00 85.62 867 GLY A O 1
ATOM 6702 N N . LEU A 1 868 ? -15.893 8.565 -6.576 1.00 86.50 868 LEU A N 1
ATOM 6703 C CA . LEU A 1 868 ? -16.216 7.530 -7.559 1.00 86.50 868 LEU A CA 1
ATOM 6704 C C . LEU A 1 868 ? -15.601 7.800 -8.938 1.00 86.50 868 LEU A C 1
ATOM 6706 O O . LEU A 1 868 ? -15.938 7.133 -9.908 1.00 86.50 868 LEU A O 1
ATOM 6710 N N . ASN A 1 869 ? -14.692 8.772 -9.030 1.00 88.44 869 ASN A N 1
ATOM 6711 C CA . ASN A 1 869 ? -14.111 9.197 -10.294 1.00 88.44 869 ASN A CA 1
ATOM 6712 C C . ASN A 1 869 ? -12.682 8.660 -10.473 1.00 88.44 869 ASN A C 1
ATOM 6714 O O . ASN A 1 869 ? -11.857 8.624 -9.553 1.00 88.44 869 ASN A O 1
ATOM 6718 N N . ASP A 1 870 ? -12.361 8.313 -11.713 1.00 91.50 870 ASP A N 1
ATOM 6719 C CA . ASP A 1 870 ? -11.005 8.201 -12.228 1.00 91.50 870 ASP A CA 1
ATOM 6720 C C . ASP A 1 870 ? -10.858 9.094 -13.459 1.00 91.50 870 ASP A C 1
ATOM 6722 O O . ASP A 1 870 ? -10.953 8.671 -14.613 1.00 91.50 870 ASP A O 1
ATOM 6726 N N . ARG A 1 871 ? -10.579 10.366 -13.182 1.00 87.50 871 ARG A N 1
ATOM 6727 C CA . ARG A 1 871 ? -10.344 11.397 -14.194 1.00 87.50 871 ARG A CA 1
ATOM 6728 C C . ARG A 1 871 ? -9.278 11.009 -15.222 1.00 87.50 871 ARG A C 1
ATOM 6730 O O . ARG A 1 871 ? -9.350 11.476 -16.354 1.00 87.50 871 ARG A O 1
ATOM 6737 N N . TYR A 1 872 ? -8.254 10.242 -14.841 1.00 91.00 872 TYR A N 1
ATOM 6738 C CA . TYR A 1 872 ? -7.172 9.912 -15.770 1.00 91.00 872 TYR A CA 1
ATOM 6739 C C . TYR A 1 872 ? -7.574 8.815 -16.750 1.00 91.00 872 TYR A C 1
ATOM 6741 O O . TYR A 1 872 ? -7.127 8.854 -17.893 1.00 91.00 872 TYR A O 1
ATOM 6749 N N . ARG A 1 873 ? -8.455 7.901 -16.336 1.00 93.19 873 ARG A N 1
ATOM 6750 C CA . ARG A 1 873 ? -8.993 6.828 -17.187 1.00 93.19 873 ARG A CA 1
ATOM 6751 C C . ARG A 1 873 ? -10.347 7.153 -17.820 1.00 93.19 873 ARG A C 1
ATOM 6753 O O . ARG A 1 873 ? -10.880 6.310 -18.525 1.00 93.19 873 ARG A O 1
ATOM 6760 N N . GLY A 1 874 ? -10.883 8.351 -17.576 1.00 92.00 874 GLY A N 1
ATOM 6761 C CA . GLY A 1 874 ? -12.151 8.797 -18.152 1.00 92.00 874 GLY A CA 1
ATOM 6762 C C . GLY A 1 874 ? -13.385 8.172 -17.503 1.00 92.00 874 GLY A C 1
ATOM 6763 O O . GLY A 1 874 ? -14.426 8.098 -18.137 1.00 92.00 874 GLY A O 1
ATOM 6764 N N . ILE A 1 875 ? -13.295 7.720 -16.250 1.00 93.50 875 ILE A N 1
ATOM 6765 C CA . ILE A 1 875 ? -14.428 7.120 -15.533 1.00 93.50 875 ILE A CA 1
ATOM 6766 C C . ILE A 1 875 ? -14.976 8.118 -14.517 1.00 93.50 875 ILE A C 1
ATOM 6768 O O . ILE A 1 875 ? -14.211 8.676 -13.730 1.00 93.50 875 ILE A O 1
ATOM 6772 N N . SER A 1 876 ? -16.288 8.338 -14.506 1.00 88.56 876 SER A N 1
ATOM 6773 C CA . SER A 1 876 ? -16.966 9.127 -13.472 1.00 88.56 876 SER A CA 1
ATOM 6774 C C . SER A 1 876 ? -18.216 8.419 -12.958 1.00 88.56 876 SER A C 1
ATOM 6776 O O . SER A 1 876 ? -18.845 7.662 -13.698 1.00 88.56 876 SER A O 1
ATOM 6778 N N . ASN A 1 877 ? -18.569 8.713 -11.703 1.00 83.12 877 ASN A N 1
ATOM 6779 C CA . ASN A 1 877 ? -19.757 8.227 -10.987 1.00 83.12 877 ASN A CA 1
ATOM 6780 C C . ASN A 1 877 ? -19.866 6.703 -10.783 1.00 83.12 877 ASN A C 1
ATOM 6782 O O . ASN A 1 877 ? -20.839 6.249 -10.199 1.00 83.12 877 ASN A O 1
ATOM 6786 N N . GLU A 1 878 ? -18.892 5.896 -11.204 1.00 84.62 878 GLU A N 1
ATOM 6787 C CA . GLU A 1 878 ? -18.940 4.442 -11.028 1.00 84.62 878 GLU A CA 1
ATOM 6788 C C . GLU A 1 878 ? -17.531 3.844 -10.915 1.00 84.62 878 GLU A C 1
ATOM 6790 O O . GLU A 1 878 ? -16.558 4.369 -11.457 1.00 84.62 878 GLU A O 1
ATOM 6795 N N . ARG A 1 879 ? -17.411 2.722 -10.198 1.00 90.44 879 ARG A N 1
ATOM 6796 C CA . ARG A 1 879 ? -16.154 1.984 -9.991 1.00 90.44 879 ARG A CA 1
ATOM 6797 C C . ARG A 1 879 ? -16.253 0.504 -10.369 1.00 90.44 879 ARG A C 1
ATOM 6799 O O . ARG A 1 879 ? -15.227 -0.148 -10.552 1.00 90.44 879 ARG A O 1
ATOM 6806 N N . ARG A 1 880 ? -17.455 -0.049 -10.523 1.00 90.19 880 ARG A N 1
ATOM 6807 C CA . ARG A 1 880 ? -17.676 -1.405 -11.041 1.00 90.19 880 ARG A CA 1
ATOM 6808 C C . ARG A 1 880 ? -17.476 -1.419 -12.552 1.00 90.19 880 ARG A C 1
ATOM 6810 O O . ARG A 1 880 ? -18.419 -1.463 -13.334 1.00 90.19 880 ARG A O 1
ATOM 6817 N N . VAL A 1 881 ? -16.214 -1.336 -12.957 1.00 94.75 881 VAL A N 1
ATOM 6818 C CA . VAL A 1 881 ? -15.783 -1.339 -14.356 1.00 94.75 881 VAL A CA 1
ATOM 6819 C C . VAL A 1 881 ? -14.729 -2.416 -14.587 1.00 94.75 881 VAL A C 1
ATOM 6821 O O . VAL A 1 881 ? -13.865 -2.650 -13.737 1.00 94.75 881 VAL A O 1
ATOM 6824 N N . LEU A 1 882 ? -14.798 -3.059 -15.748 1.00 97.69 882 LEU A N 1
ATOM 6825 C CA . LEU A 1 882 ? -13.817 -4.006 -16.254 1.00 97.69 882 LEU A CA 1
ATOM 6826 C C . LEU A 1 882 ? -13.248 -3.465 -17.566 1.00 97.69 882 LEU A C 1
ATOM 6828 O O . LEU A 1 882 ? -13.907 -3.495 -18.600 1.00 97.69 882 LEU A O 1
ATOM 6832 N N . PHE A 1 883 ? -12.013 -2.980 -17.530 1.00 98.00 883 PHE A N 1
ATOM 6833 C CA . PHE A 1 883 ? -11.286 -2.532 -18.712 1.00 98.00 883 PHE A CA 1
ATOM 6834 C C . PHE A 1 883 ? -10.859 -3.737 -19.553 1.00 98.00 883 PHE A C 1
ATOM 6836 O O . PHE A 1 883 ? -10.117 -4.596 -19.066 1.00 98.00 883 PHE A O 1
ATOM 6843 N N . MET A 1 884 ? -11.300 -3.788 -20.809 1.00 97.94 884 MET A N 1
ATOM 6844 C CA . MET A 1 884 ? -11.082 -4.911 -21.723 1.00 97.94 884 MET A CA 1
ATOM 6845 C C . MET A 1 884 ? -10.573 -4.449 -23.087 1.00 97.94 884 MET A C 1
ATOM 6847 O O . MET A 1 884 ? -10.910 -3.372 -23.572 1.00 97.94 884 MET A O 1
ATOM 6851 N N . ASN A 1 885 ? -9.786 -5.305 -23.736 1.00 97.25 885 ASN A N 1
ATOM 6852 C CA . ASN A 1 885 ? -9.428 -5.120 -25.136 1.00 97.25 885 ASN A CA 1
ATOM 6853 C C . ASN A 1 885 ? -10.659 -5.335 -26.038 1.00 97.25 885 ASN A C 1
ATOM 6855 O O . ASN A 1 885 ? -11.382 -6.315 -25.860 1.00 97.25 885 ASN A O 1
ATOM 6859 N N . CYS A 1 886 ? -10.861 -4.477 -27.044 1.00 96.44 886 CYS A N 1
ATOM 6860 C CA . CYS A 1 886 ? -12.014 -4.569 -27.949 1.00 96.44 886 CYS A CA 1
ATOM 6861 C C . CYS A 1 886 ? -12.120 -5.922 -28.676 1.00 96.44 886 CYS A C 1
ATOM 6863 O O . CYS A 1 886 ? -13.222 -6.428 -28.856 1.00 96.44 886 CYS A O 1
ATOM 6865 N N . GLU A 1 887 ? -10.998 -6.543 -29.046 1.00 96.50 887 GLU A N 1
ATOM 6866 C CA . GLU A 1 887 ? -11.000 -7.855 -29.711 1.00 96.50 887 GLU A CA 1
ATOM 6867 C C . GLU A 1 887 ? -11.388 -8.981 -28.750 1.00 96.50 887 GLU A C 1
ATOM 6869 O O . GLU A 1 887 ? -12.059 -9.937 -29.132 1.00 96.50 887 GLU A O 1
ATOM 6874 N N . ASP A 1 888 ? -11.011 -8.875 -27.473 1.00 97.00 888 ASP A N 1
ATOM 6875 C CA . ASP A 1 888 ? -11.444 -9.841 -26.462 1.00 97.00 888 ASP A CA 1
ATOM 6876 C C . ASP A 1 888 ? -12.921 -9.712 -26.115 1.00 97.00 888 ASP A C 1
ATOM 6878 O O . ASP A 1 888 ? -13.543 -10.728 -25.797 1.00 97.00 888 ASP A O 1
ATOM 6882 N N . MET A 1 889 ? -13.466 -8.494 -26.187 1.00 97.25 889 MET A N 1
ATOM 6883 C CA . MET A 1 889 ? -14.902 -8.242 -26.083 1.00 97.25 889 MET A CA 1
ATOM 6884 C C . MET A 1 889 ? -15.637 -8.844 -27.284 1.00 97.25 889 MET A C 1
ATOM 6886 O O . MET A 1 889 ? -16.561 -9.633 -27.096 1.00 97.25 889 MET A O 1
ATOM 6890 N N . ALA A 1 890 ? -15.164 -8.573 -28.507 1.00 95.75 890 ALA A N 1
ATOM 6891 C CA . ALA A 1 890 ? -15.751 -9.094 -29.742 1.00 95.75 890 ALA A CA 1
ATOM 6892 C C . ALA A 1 890 ? -15.778 -10.632 -29.771 1.00 95.75 890 ALA A C 1
ATOM 6894 O O . ALA A 1 890 ? -16.827 -11.223 -30.013 1.00 95.75 890 ALA A O 1
ATOM 6895 N N . ARG A 1 891 ? -14.669 -11.299 -29.415 1.00 95.38 891 ARG A N 1
ATOM 6896 C CA . ARG A 1 891 ? -14.601 -12.774 -29.301 1.00 95.38 891 ARG A CA 1
ATOM 6897 C C . ARG A 1 891 ? -15.578 -13.366 -28.283 1.00 95.38 891 ARG A C 1
ATOM 6899 O O . ARG A 1 891 ? -15.848 -14.562 -28.332 1.00 95.38 891 ARG A O 1
ATOM 6906 N N . ARG A 1 892 ? -16.055 -12.557 -27.335 1.00 95.69 892 ARG A N 1
ATOM 6907 C CA . ARG A 1 892 ? -16.979 -12.952 -26.264 1.00 95.69 892 ARG A CA 1
ATOM 6908 C C . ARG A 1 892 ? -18.400 -12.434 -26.484 1.00 95.69 892 ARG A C 1
ATOM 6910 O O . ARG A 1 892 ? -19.234 -12.635 -25.611 1.00 95.69 892 ARG A O 1
ATOM 6917 N N . ASN A 1 893 ? -18.679 -11.808 -27.631 1.00 95.94 893 ASN A N 1
ATOM 6918 C CA . ASN A 1 893 ? -19.957 -11.157 -27.936 1.00 95.94 893 ASN A CA 1
ATOM 6919 C C . ASN A 1 893 ? -20.375 -10.117 -26.879 1.00 95.94 893 ASN A C 1
ATOM 6921 O O . ASN A 1 893 ? -21.557 -9.978 -26.580 1.00 95.94 893 ASN A O 1
ATOM 6925 N N . ILE A 1 894 ? -19.403 -9.403 -26.306 1.00 96.62 894 ILE A N 1
ATOM 6926 C CA . ILE A 1 894 ? -19.636 -8.332 -25.332 1.00 96.62 894 ILE A CA 1
ATOM 6927 C C . ILE A 1 894 ? -19.562 -6.993 -26.065 1.00 96.62 894 ILE A C 1
ATOM 6929 O O . ILE A 1 894 ? -18.574 -6.716 -26.749 1.00 96.62 894 ILE A O 1
ATOM 6933 N N . VAL A 1 895 ? -20.580 -6.148 -25.911 1.00 94.00 895 VAL A N 1
ATOM 6934 C CA . VAL A 1 895 ? -20.576 -4.781 -26.456 1.00 94.00 895 VAL A CA 1
ATOM 6935 C C . VAL A 1 895 ? -20.064 -3.768 -25.418 1.00 94.00 895 VAL A C 1
ATOM 6937 O O . VAL A 1 895 ? -20.118 -4.041 -24.217 1.00 94.00 895 VAL A O 1
ATOM 6940 N N . PRO A 1 896 ? -19.530 -2.603 -25.839 1.00 92.62 896 PRO A N 1
ATOM 6941 C CA . PRO A 1 896 ? -19.118 -1.546 -24.918 1.00 92.62 896 PRO A CA 1
ATOM 6942 C C . PRO A 1 896 ? -20.208 -1.178 -23.914 1.00 92.62 896 PRO A C 1
ATOM 6944 O O . PRO A 1 896 ? -21.367 -1.028 -24.290 1.00 92.62 896 PRO A O 1
ATOM 6947 N N . GLU A 1 897 ? -19.812 -1.023 -22.651 1.00 91.31 897 GLU A N 1
ATOM 6948 C CA . GLU A 1 897 ? -20.679 -0.618 -21.536 1.00 91.31 897 GLU A CA 1
ATOM 6949 C C . GLU A 1 897 ? -21.807 -1.620 -21.227 1.00 91.31 897 GLU A C 1
ATOM 6951 O O . GLU A 1 897 ? -22.730 -1.320 -20.474 1.00 91.31 897 GLU A O 1
ATOM 6956 N N . GLN A 1 898 ? -21.707 -2.852 -21.734 1.00 91.69 898 GLN A N 1
ATOM 6957 C CA . GLN A 1 898 ? -22.536 -3.966 -21.285 1.00 91.69 898 GLN A CA 1
ATOM 6958 C C . GLN A 1 898 ? -22.152 -4.369 -19.858 1.00 91.69 898 GLN A C 1
ATOM 6960 O O . GLN A 1 898 ? -20.969 -4.403 -19.504 1.00 91.69 898 GLN A O 1
ATOM 6965 N N . MET A 1 899 ? -23.150 -4.700 -19.038 1.00 91.38 899 MET A N 1
ATOM 6966 C CA . MET A 1 899 ? -22.902 -5.329 -17.745 1.00 91.38 899 MET A CA 1
ATOM 6967 C C . MET A 1 899 ? -22.441 -6.769 -17.943 1.00 91.38 899 MET A C 1
ATOM 6969 O O . MET A 1 899 ? -23.052 -7.516 -18.695 1.00 91.38 899 MET A O 1
ATOM 6973 N N . VAL A 1 900 ? -21.383 -7.157 -17.245 1.00 94.56 900 VAL A N 1
ATOM 6974 C CA . VAL A 1 900 ? -20.787 -8.485 -17.342 1.00 94.56 900 VAL A CA 1
ATOM 6975 C C . VAL A 1 900 ? -20.712 -9.167 -15.984 1.00 94.56 900 VAL A C 1
ATOM 6977 O O . VAL A 1 900 ? -20.607 -8.535 -14.927 1.00 94.56 900 VAL A O 1
ATOM 6980 N N . GLU A 1 901 ? -20.716 -10.491 -16.043 1.00 95.38 901 GLU A N 1
ATOM 6981 C CA . GLU A 1 901 ? -20.303 -11.375 -14.968 1.00 95.38 901 GLU A CA 1
ATOM 6982 C C . GLU A 1 901 ? -18.811 -11.693 -15.117 1.00 95.38 901 GLU A C 1
ATOM 6984 O O . GLU A 1 901 ? -18.327 -12.031 -16.202 1.00 95.38 901 GLU A O 1
ATOM 6989 N N . ILE A 1 902 ? -18.086 -11.628 -14.002 1.00 97.25 902 ILE A N 1
ATOM 6990 C CA . ILE A 1 902 ? -16.677 -11.995 -13.910 1.00 97.25 902 ILE A CA 1
ATOM 6991 C C . ILE A 1 902 ? -16.561 -13.185 -12.970 1.00 97.25 902 ILE A C 1
ATOM 6993 O O . ILE A 1 902 ? -16.967 -13.113 -11.810 1.00 97.25 902 ILE A O 1
ATOM 6997 N N . THR A 1 903 ? -15.960 -14.272 -13.442 1.00 96.69 903 THR A N 1
ATOM 6998 C CA . THR A 1 903 ? -15.706 -15.452 -12.613 1.00 96.69 903 THR A CA 1
ATOM 6999 C C . THR A 1 903 ? -14.229 -15.793 -12.562 1.00 96.69 903 THR A C 1
ATOM 7001 O O . THR A 1 903 ? -13.493 -15.543 -13.507 1.00 96.69 903 THR A O 1
ATOM 7004 N N . SER A 1 904 ? -13.786 -16.358 -11.446 1.00 95.62 904 SER A N 1
ATOM 7005 C CA . SER A 1 904 ? -12.429 -16.860 -11.224 1.00 95.62 904 SER A CA 1
ATOM 7006 C C . SER A 1 904 ? -12.534 -18.257 -10.628 1.00 95.62 904 SER A C 1
ATOM 7008 O O . SER A 1 904 ? -13.269 -18.466 -9.660 1.00 95.62 904 SER A O 1
ATOM 7010 N N . SER A 1 905 ? -11.825 -19.222 -11.208 1.00 90.88 905 SER A N 1
ATOM 7011 C CA . SER A 1 905 ? -11.746 -20.586 -10.685 1.00 90.88 905 SER A CA 1
ATOM 7012 C C . SER A 1 905 ? -10.326 -20.849 -10.208 1.00 90.88 905 SER A C 1
ATOM 7014 O O . SER A 1 905 ? -9.375 -20.781 -10.981 1.00 90.88 905 SER A O 1
ATOM 7016 N N . TYR A 1 906 ? -10.173 -21.127 -8.916 1.00 89.56 906 TYR A N 1
ATOM 7017 C CA . TYR A 1 906 ? -8.884 -21.467 -8.313 1.00 89.56 906 TYR A CA 1
ATOM 7018 C C . TYR A 1 906 ? -9.116 -22.461 -7.175 1.00 89.56 906 TYR A C 1
ATOM 7020 O O . TYR A 1 906 ? -10.066 -22.296 -6.404 1.00 89.56 906 TYR A O 1
ATOM 7028 N N . ASP A 1 907 ? -8.274 -23.495 -7.077 1.00 87.56 907 ASP A N 1
ATOM 7029 C CA . ASP A 1 907 ? -8.447 -24.647 -6.172 1.00 87.56 907 ASP A CA 1
ATOM 7030 C C . ASP A 1 907 ? -9.841 -25.293 -6.270 1.00 87.56 907 ASP A C 1
ATOM 7032 O O . ASP A 1 907 ? -10.446 -25.659 -5.263 1.00 87.56 907 ASP A O 1
ATOM 7036 N N . LYS A 1 908 ? -10.382 -25.392 -7.494 1.00 87.31 908 LYS A N 1
ATOM 7037 C CA . LYS A 1 908 ? -11.737 -25.904 -7.786 1.00 87.31 908 LYS A CA 1
ATOM 7038 C C . LYS A 1 908 ? -12.877 -25.120 -7.110 1.00 87.31 908 LYS A C 1
ATOM 7040 O O . LYS A 1 908 ? -14.002 -25.608 -7.057 1.00 87.31 908 LYS A O 1
ATOM 7045 N N . LYS A 1 909 ? -12.613 -23.908 -6.608 1.00 92.50 909 LYS A N 1
ATOM 7046 C CA . LYS A 1 909 ? -13.631 -23.003 -6.060 1.00 92.50 909 LYS A CA 1
ATOM 7047 C C . LYS A 1 909 ? -13.931 -21.886 -7.050 1.00 92.50 909 LYS A C 1
ATOM 7049 O O . LYS A 1 909 ? -13.033 -21.117 -7.406 1.00 92.50 909 LYS A O 1
ATOM 7054 N N . LEU A 1 910 ? -15.200 -21.791 -7.437 1.00 93.62 910 LEU A N 1
ATOM 7055 C CA . LEU A 1 910 ? -15.721 -20.709 -8.261 1.00 93.62 910 LEU A CA 1
ATOM 7056 C C . LEU A 1 910 ? -15.953 -19.464 -7.398 1.00 93.62 910 LEU A C 1
ATOM 7058 O O . LEU A 1 910 ? -16.640 -19.519 -6.381 1.00 93.62 910 LEU A O 1
ATOM 7062 N N . ARG A 1 911 ? -15.383 -18.342 -7.825 1.00 94.00 911 ARG A N 1
ATOM 7063 C CA . ARG A 1 911 ? -15.613 -16.999 -7.287 1.00 94.00 911 ARG A CA 1
ATOM 7064 C C . ARG A 1 911 ? -16.271 -16.171 -8.376 1.00 94.00 911 ARG A C 1
ATOM 7066 O O . ARG A 1 911 ? -15.901 -16.312 -9.539 1.00 94.00 911 ARG A O 1
ATOM 7073 N N . LYS A 1 912 ? -17.233 -15.331 -8.011 1.00 92.94 912 LYS A N 1
ATOM 7074 C CA . LYS A 1 912 ? -18.076 -14.610 -8.965 1.00 92.94 912 LYS A CA 1
ATOM 7075 C C . LYS A 1 912 ? -18.305 -13.170 -8.516 1.00 92.94 912 LYS A C 1
ATOM 7077 O O . LYS A 1 912 ? -18.439 -12.909 -7.323 1.00 92.94 912 LYS A O 1
ATOM 7082 N N . LEU A 1 913 ? -18.347 -12.265 -9.487 1.00 90.06 913 LEU A N 1
ATOM 7083 C CA . LEU A 1 913 ? -18.779 -10.878 -9.367 1.00 90.06 913 LEU A CA 1
ATOM 7084 C C . LEU A 1 913 ? -19.740 -10.555 -10.511 1.00 90.06 913 LEU A C 1
ATOM 7086 O O . LEU A 1 913 ? -19.515 -10.971 -11.645 1.00 90.06 913 LEU A O 1
ATOM 7090 N N . GLU A 1 914 ? -20.789 -9.800 -10.211 1.00 87.06 914 GLU A N 1
ATOM 7091 C CA . GLU A 1 914 ? -21.814 -9.362 -11.165 1.00 87.06 914 GLU A CA 1
ATOM 7092 C C . GLU A 1 914 ? -21.912 -7.832 -11.174 1.00 87.06 914 GLU A C 1
ATOM 7094 O O . GLU A 1 914 ? -21.444 -7.166 -10.247 1.00 87.06 914 GLU A O 1
ATOM 7099 N N . GLY A 1 915 ? -22.538 -7.274 -12.214 1.00 83.06 915 GLY A N 1
ATOM 7100 C CA . GLY A 1 915 ? -22.856 -5.844 -12.276 1.00 83.06 915 GLY A CA 1
ATOM 7101 C C . GLY A 1 915 ? -21.649 -4.947 -12.553 1.00 83.06 915 GLY A C 1
ATOM 7102 O O . GLY A 1 915 ? -21.569 -3.847 -12.010 1.00 83.06 915 GLY A O 1
ATOM 7103 N N . TYR A 1 916 ? -20.700 -5.417 -13.370 1.00 91.88 916 TYR A N 1
ATOM 7104 C CA . TYR A 1 916 ? -19.551 -4.628 -13.824 1.00 91.88 916 TYR A CA 1
ATOM 7105 C C . TYR A 1 916 ? -19.741 -4.180 -15.268 1.00 91.88 916 TYR A C 1
ATOM 7107 O O . TYR A 1 916 ? -20.064 -4.998 -16.115 1.00 91.88 916 TYR A O 1
ATOM 7115 N N . TYR A 1 917 ? -19.477 -2.915 -15.580 1.00 94.00 917 TYR A N 1
ATOM 7116 C CA . TYR A 1 917 ? -19.485 -2.433 -16.962 1.00 94.00 917 TYR A CA 1
ATOM 7117 C C . TYR A 1 917 ? -18.209 -2.849 -17.703 1.00 94.00 917 TYR A C 1
ATOM 7119 O O . TYR A 1 917 ? -17.105 -2.550 -17.244 1.00 94.00 917 TYR A O 1
ATOM 7127 N N . ALA A 1 918 ? -18.336 -3.495 -18.863 1.00 96.50 918 ALA A N 1
ATOM 7128 C CA . ALA A 1 918 ? -17.209 -3.790 -19.744 1.00 96.50 918 ALA A CA 1
ATOM 7129 C C . ALA A 1 918 ? -16.796 -2.536 -20.530 1.00 96.50 918 ALA A C 1
ATOM 7131 O O . ALA A 1 918 ? -17.499 -2.082 -21.432 1.00 96.50 918 ALA A O 1
ATOM 7132 N N . ILE A 1 919 ? -15.642 -1.967 -20.186 1.00 96.62 919 ILE A N 1
ATOM 7133 C CA . ILE A 1 919 ? -15.140 -0.717 -20.759 1.00 96.62 919 ILE A CA 1
ATOM 7134 C C . ILE A 1 919 ? -14.055 -1.025 -21.791 1.00 96.62 919 ILE A C 1
ATOM 7136 O O . ILE A 1 919 ? -13.029 -1.608 -21.423 1.00 96.62 919 ILE A O 1
ATOM 7140 N N . PRO A 1 920 ? -14.215 -0.613 -23.061 1.00 96.06 920 PRO A N 1
ATOM 7141 C CA . PRO A 1 920 ? -13.153 -0.758 -24.043 1.00 96.06 920 PRO A CA 1
ATOM 7142 C C . PRO A 1 920 ? -11.945 0.086 -23.624 1.00 96.06 920 PRO A C 1
ATOM 7144 O O . PRO A 1 920 ? -12.058 1.286 -23.378 1.00 96.06 920 PRO A O 1
ATOM 7147 N N . TYR A 1 921 ? -10.774 -0.538 -23.537 1.00 95.94 921 TYR A N 1
ATOM 7148 C CA . TYR A 1 921 ? -9.541 0.128 -23.134 1.00 95.94 921 TYR A CA 1
ATOM 7149 C C . TYR A 1 921 ? -8.340 -0.437 -23.905 1.00 95.94 921 TYR A C 1
ATOM 7151 O O . TYR A 1 921 ? -8.307 -1.634 -24.204 1.00 95.94 921 TYR A O 1
ATOM 7159 N N . PRO A 1 922 ? -7.314 0.381 -24.204 1.00 93.88 922 PRO A N 1
ATOM 7160 C CA . PRO A 1 922 ? -6.076 -0.052 -24.863 1.00 93.88 922 PRO A CA 1
ATOM 7161 C C . PRO A 1 922 ? -5.173 -0.896 -23.940 1.00 93.88 922 PRO A C 1
ATOM 7163 O O . PRO A 1 922 ? -4.050 -0.514 -23.618 1.00 93.88 922 PRO A O 1
ATOM 7166 N N . ILE A 1 923 ? -5.667 -2.054 -23.506 1.00 95.12 923 ILE A N 1
ATOM 7167 C CA . ILE A 1 923 ? -4.912 -3.118 -22.838 1.00 95.12 923 ILE A CA 1
ATOM 7168 C C . ILE A 1 923 ? -4.627 -4.244 -23.845 1.00 95.12 923 ILE A C 1
ATOM 7170 O O . ILE A 1 923 ? -5.359 -4.411 -24.823 1.00 95.12 923 ILE A O 1
ATOM 7174 N N . ARG A 1 924 ? -3.541 -5.005 -23.658 1.00 94.69 924 ARG A N 1
ATOM 7175 C CA . ARG A 1 924 ? -3.188 -6.129 -24.546 1.00 94.69 924 ARG A CA 1
ATOM 7176 C C . ARG A 1 924 ? -4.268 -7.217 -24.527 1.00 94.69 924 ARG A C 1
ATOM 7178 O O . ARG A 1 924 ? -4.894 -7.452 -23.498 1.00 94.69 924 ARG A O 1
ATOM 7185 N N . GLN A 1 925 ? -4.433 -7.911 -25.654 1.00 94.56 925 GLN A N 1
ATOM 7186 C CA . GLN A 1 925 ? -5.314 -9.078 -25.727 1.00 94.56 925 GLN A CA 1
ATOM 7187 C C . GLN A 1 925 ? -4.916 -10.145 -24.693 1.00 94.56 925 GLN A C 1
ATOM 7189 O O . GLN A 1 925 ? -3.730 -10.325 -24.398 1.00 94.56 925 GLN A O 1
ATOM 7194 N N . GLY A 1 926 ? -5.901 -10.858 -24.155 1.00 95.06 926 GLY A N 1
ATOM 7195 C CA . GLY A 1 926 ? -5.737 -11.819 -23.066 1.00 95.06 926 GLY A CA 1
ATOM 7196 C C . GLY A 1 926 ? -5.662 -11.182 -21.674 1.00 95.06 926 GLY A C 1
ATOM 7197 O O . GLY A 1 926 ? -5.487 -11.904 -20.695 1.00 95.06 926 GLY A O 1
ATOM 7198 N N . CYS A 1 927 ? -5.779 -9.854 -21.561 1.00 97.12 927 CYS A N 1
ATOM 7199 C CA . CYS A 1 927 ? -5.655 -9.115 -20.304 1.00 97.12 927 CYS A CA 1
ATOM 7200 C C . CYS A 1 927 ? -6.891 -8.247 -20.027 1.00 97.12 927 CYS A C 1
ATOM 7202 O O . CYS A 1 927 ? -7.518 -7.718 -20.943 1.00 97.12 927 CYS A O 1
ATOM 7204 N N . ALA A 1 928 ? -7.193 -8.047 -18.746 1.00 98.00 928 ALA A N 1
ATOM 7205 C CA . ALA A 1 928 ? -8.223 -7.137 -18.260 1.00 98.00 928 ALA A CA 1
ATOM 7206 C C . ALA A 1 928 ? -7.747 -6.392 -17.001 1.00 98.00 928 ALA A C 1
ATOM 7208 O O . ALA A 1 928 ? -6.815 -6.828 -16.316 1.00 98.00 928 ALA A O 1
ATOM 7209 N N . ALA A 1 929 ? -8.394 -5.274 -16.671 1.00 98.12 929 ALA A N 1
ATOM 7210 C CA . ALA A 1 929 ? -8.127 -4.543 -15.434 1.00 98.12 929 ALA A CA 1
ATOM 7211 C C . ALA A 1 929 ? -9.412 -4.066 -14.754 1.00 98.12 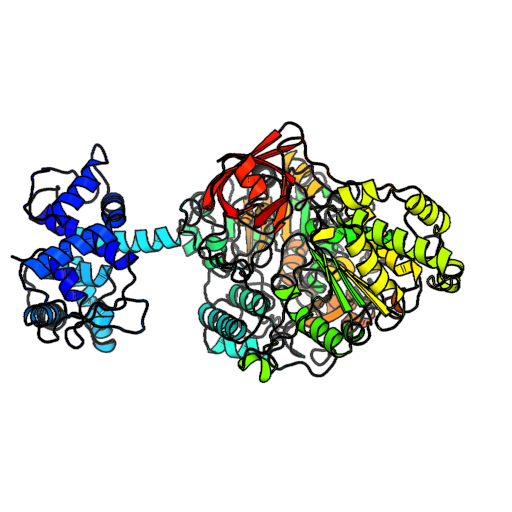929 ALA A C 1
ATOM 7213 O O . ALA A 1 929 ? -10.385 -3.747 -15.426 1.00 98.12 929 ALA A O 1
ATOM 7214 N N . ALA A 1 930 ? -9.412 -3.979 -13.426 1.00 97.31 930 ALA A N 1
ATOM 7215 C CA . ALA A 1 930 ? -10.546 -3.464 -12.654 1.00 97.31 930 ALA A CA 1
ATOM 7216 C C . ALA A 1 930 ? -10.079 -2.836 -11.331 1.00 97.31 930 ALA A C 1
ATOM 7218 O O . ALA A 1 930 ? -8.933 -3.033 -10.910 1.00 97.31 930 ALA A O 1
ATOM 7219 N N . TYR A 1 931 ? -10.934 -2.044 -10.682 1.00 95.31 931 TYR A N 1
ATOM 7220 C CA . TYR A 1 931 ? -10.550 -1.360 -9.448 1.00 95.31 931 TYR A CA 1
ATOM 7221 C C . TYR A 1 931 ? -10.536 -2.289 -8.224 1.00 95.31 931 TYR A C 1
ATOM 7223 O O . TYR A 1 931 ? -11.403 -3.136 -8.027 1.00 95.31 931 TYR A O 1
ATOM 7231 N N . PHE A 1 932 ? -9.515 -2.091 -7.394 1.00 92.44 932 PHE A N 1
ATOM 7232 C CA . PHE A 1 932 ? -9.418 -2.583 -6.023 1.00 92.44 932 PHE A CA 1
ATOM 7233 C C . PHE A 1 932 ? -10.209 -1.656 -5.079 1.00 92.44 932 PHE A C 1
ATOM 7235 O O . PHE A 1 932 ? -10.189 -0.446 -5.321 1.00 92.44 932 PHE A O 1
ATOM 7242 N N . PRO A 1 933 ? -10.771 -2.135 -3.947 1.00 91.38 933 PRO A N 1
ATOM 7243 C CA . PRO A 1 933 ? -10.762 -3.517 -3.452 1.00 91.38 933 PRO A CA 1
ATOM 7244 C C . PRO A 1 933 ? -11.933 -4.383 -3.924 1.00 91.38 933 PRO A C 1
ATOM 7246 O O . PRO A 1 933 ? -11.979 -5.557 -3.570 1.00 91.38 933 PRO A O 1
ATOM 7249 N N . GLU A 1 934 ? -12.872 -3.841 -4.698 1.00 88.19 934 GLU A N 1
ATOM 7250 C CA . GLU A 1 934 ? -14.142 -4.494 -5.037 1.00 88.19 934 GLU A CA 1
ATOM 7251 C C . GLU A 1 934 ? -13.931 -5.869 -5.708 1.00 88.19 934 GLU A C 1
ATOM 7253 O O . GLU A 1 934 ? -14.694 -6.809 -5.504 1.00 88.19 934 GLU A O 1
ATOM 7258 N N . THR A 1 935 ? -12.820 -6.033 -6.428 1.00 93.25 935 THR A N 1
ATOM 7259 C CA . THR A 1 935 ? -12.445 -7.273 -7.122 1.00 93.25 935 THR A CA 1
ATOM 7260 C C . THR A 1 935 ? -11.726 -8.315 -6.259 1.00 93.25 935 THR A C 1
ATOM 7262 O O . THR A 1 935 ? -11.388 -9.389 -6.760 1.00 93.25 935 THR A O 1
ATOM 7265 N N . ASN A 1 936 ? -11.446 -8.039 -4.979 1.00 94.12 936 ASN A N 1
ATOM 7266 C CA . ASN A 1 936 ? -10.724 -8.978 -4.106 1.00 94.12 936 ASN A CA 1
ATOM 7267 C C . ASN A 1 936 ? -11.464 -10.308 -3.922 1.00 94.12 936 ASN A C 1
ATOM 7269 O O . ASN A 1 936 ? -10.815 -11.334 -3.713 1.00 94.12 936 ASN A O 1
ATOM 7273 N N . VAL A 1 937 ? -12.788 -10.309 -4.109 1.00 93.31 937 VAL A N 1
ATOM 7274 C CA . VAL A 1 937 ? -13.638 -11.509 -4.171 1.00 93.31 937 VAL A CA 1
ATOM 7275 C C . VAL A 1 937 ? -13.119 -12.532 -5.185 1.00 93.31 937 VAL A C 1
ATOM 7277 O O . VAL A 1 937 ? -13.233 -13.724 -4.940 1.00 93.31 937 VAL A O 1
ATOM 7280 N N . LEU A 1 938 ? -12.521 -12.102 -6.303 1.00 95.94 938 LEU A N 1
ATOM 7281 C CA . LEU A 1 938 ? -12.032 -12.994 -7.365 1.00 95.94 938 LEU A CA 1
ATOM 7282 C C . LEU A 1 938 ? -10.667 -13.622 -7.057 1.00 95.94 938 LEU A C 1
ATOM 7284 O O . LEU A 1 938 ? -10.275 -14.603 -7.692 1.00 95.94 938 LEU A O 1
ATOM 7288 N N . THR A 1 939 ? -9.917 -13.055 -6.112 1.00 96.00 939 THR A N 1
ATOM 7289 C CA . THR A 1 939 ? -8.567 -13.523 -5.786 1.00 96.00 939 THR A CA 1
ATOM 7290 C C . THR A 1 939 ? -8.661 -14.595 -4.709 1.00 96.00 939 THR A C 1
ATOM 7292 O O . THR A 1 939 ? -9.176 -14.336 -3.630 1.00 96.00 939 THR A O 1
ATOM 7295 N N . SER A 1 940 ? -8.156 -15.798 -4.982 1.00 95.44 940 SER A N 1
ATOM 7296 C CA . SER A 1 940 ? -8.070 -16.854 -3.965 1.00 95.44 940 SER A CA 1
ATOM 7297 C C . SER A 1 940 ? -7.087 -16.482 -2.858 1.00 95.44 940 SER A C 1
ATOM 7299 O O . SER A 1 940 ? -5.991 -16.000 -3.148 1.00 95.44 940 SER A O 1
ATOM 7301 N N . ILE A 1 941 ? -7.422 -16.820 -1.610 1.00 95.25 941 ILE A N 1
ATOM 7302 C CA . ILE A 1 941 ? -6.506 -16.730 -0.461 1.00 95.25 941 ILE A CA 1
ATOM 7303 C C . ILE A 1 941 ? -5.220 -17.559 -0.665 1.00 95.25 941 ILE A C 1
ATOM 7305 O O . ILE A 1 941 ? -4.195 -17.292 -0.045 1.00 95.25 941 ILE A O 1
ATOM 7309 N N . ASN A 1 942 ? -5.252 -18.549 -1.565 1.00 94.88 942 ASN A N 1
ATOM 7310 C CA . ASN A 1 942 ? -4.118 -19.415 -1.902 1.00 94.88 942 ASN A CA 1
ATOM 7311 C C . ASN A 1 942 ? -3.332 -18.963 -3.141 1.00 94.88 942 ASN A C 1
ATOM 7313 O O . ASN A 1 942 ? -2.308 -19.561 -3.463 1.00 94.88 942 ASN A O 1
ATOM 7317 N N . ASN A 1 943 ? -3.791 -17.928 -3.849 1.00 94.88 943 ASN A N 1
ATOM 7318 C CA . ASN A 1 943 ? -3.068 -17.390 -4.995 1.00 94.88 943 ASN A CA 1
ATOM 7319 C C . ASN A 1 943 ? -2.036 -16.355 -4.518 1.00 94.88 943 ASN A C 1
ATOM 7321 O O . ASN A 1 943 ? -2.274 -15.146 -4.577 1.00 94.88 943 ASN A O 1
ATOM 7325 N N . THR A 1 944 ? -0.905 -16.834 -4.000 1.00 95.44 944 THR A N 1
ATOM 7326 C CA . THR A 1 944 ? 0.155 -16.008 -3.402 1.00 95.44 944 THR A CA 1
ATOM 7327 C C . THR A 1 944 ? 1.530 -16.290 -4.014 1.00 95.44 944 THR A C 1
ATOM 7329 O O . THR A 1 944 ? 1.762 -17.318 -4.656 1.00 95.44 944 THR A O 1
ATOM 7332 N N . CYS A 1 945 ? 2.471 -15.364 -3.816 1.00 93.19 945 CYS A N 1
ATOM 7333 C CA . CYS A 1 945 ? 3.891 -15.622 -4.024 1.00 93.19 945 CYS A CA 1
ATOM 7334 C C . CYS A 1 945 ? 4.367 -16.694 -3.031 1.00 93.19 945 CYS A C 1
ATOM 7336 O O . CYS A 1 945 ? 4.263 -16.509 -1.816 1.00 93.19 945 CYS A O 1
ATOM 7338 N N . ALA A 1 946 ? 4.906 -17.799 -3.554 1.00 79.69 946 ALA A N 1
ATOM 7339 C CA . ALA A 1 946 ? 5.141 -19.037 -2.804 1.00 79.69 946 ALA A CA 1
ATOM 7340 C C . ALA A 1 946 ? 6.034 -18.874 -1.562 1.00 79.69 946 ALA A C 1
ATOM 7342 O O . ALA A 1 946 ? 5.889 -19.605 -0.590 1.00 79.69 946 ALA A O 1
ATOM 7343 N N . THR A 1 947 ? 6.963 -17.921 -1.582 1.00 83.25 947 THR A N 1
ATOM 7344 C CA . THR A 1 947 ? 7.977 -17.747 -0.532 1.00 83.25 947 THR A CA 1
ATOM 7345 C C . THR A 1 947 ? 7.696 -16.575 0.404 1.00 83.25 947 THR A C 1
ATOM 7347 O O . THR A 1 947 ? 8.471 -16.346 1.334 1.00 83.25 947 THR A O 1
ATOM 7350 N N . CYS A 1 948 ? 6.671 -15.756 0.153 1.00 89.25 948 CYS A N 1
ATOM 7351 C CA . CYS A 1 948 ? 6.393 -14.570 0.976 1.00 89.25 948 CYS A CA 1
ATOM 7352 C C . CYS A 1 948 ? 4.918 -14.256 1.207 1.00 89.25 948 CYS A C 1
ATOM 7354 O O . CYS A 1 948 ? 4.623 -13.220 1.798 1.00 89.25 948 CYS A O 1
ATOM 7356 N N . ASP A 1 949 ? 4.018 -15.118 0.739 1.00 94.69 949 ASP A N 1
ATOM 7357 C CA . ASP A 1 949 ? 2.573 -15.034 0.955 1.00 94.69 949 ASP A CA 1
ATOM 7358 C C . ASP A 1 949 ? 1.902 -13.753 0.438 1.00 94.69 949 ASP A C 1
ATOM 7360 O O . ASP A 1 949 ? 0.730 -13.510 0.713 1.00 94.69 949 ASP A O 1
ATOM 7364 N N . THR A 1 950 ? 2.596 -12.930 -0.351 1.00 96.94 950 THR A N 1
ATOM 7365 C CA . THR A 1 950 ? 1.987 -11.746 -0.968 1.00 96.94 950 THR A CA 1
ATOM 7366 C C . THR A 1 950 ? 0.972 -12.185 -2.024 1.00 96.94 950 THR A C 1
ATOM 7368 O O . THR A 1 950 ? 1.349 -12.937 -2.926 1.00 96.94 950 THR A O 1
ATOM 7371 N N . PRO A 1 951 ? -0.298 -11.746 -1.958 1.00 96.94 951 PRO A N 1
ATOM 7372 C CA . PRO A 1 951 ? -1.307 -12.187 -2.915 1.00 96.94 951 PRO A CA 1
ATOM 7373 C C . PRO A 1 951 ? -1.039 -11.697 -4.338 1.00 96.94 951 PRO A C 1
ATOM 7375 O O . PRO A 1 951 ? -0.616 -10.561 -4.568 1.00 96.94 951 PRO A O 1
ATOM 7378 N N . ALA A 1 952 ? -1.348 -12.550 -5.311 1.00 95.62 952 ALA A N 1
ATOM 7379 C CA . ALA A 1 952 ? -1.160 -12.279 -6.729 1.00 95.62 952 ALA A CA 1
ATOM 7380 C C . ALA A 1 952 ? -2.333 -11.474 -7.324 1.00 95.62 952 ALA A C 1
ATOM 7382 O O . ALA A 1 952 ? -2.965 -11.885 -8.299 1.00 95.62 952 ALA A O 1
ATOM 7383 N N . TYR A 1 953 ? -2.623 -10.306 -6.740 1.00 96.75 953 TYR A N 1
ATOM 7384 C CA . TYR A 1 953 ? -3.728 -9.424 -7.146 1.00 96.75 953 TYR A CA 1
ATOM 7385 C C . TYR A 1 953 ? -3.661 -8.957 -8.605 1.00 96.75 953 TYR A C 1
ATOM 7387 O O . TYR A 1 953 ? -4.636 -8.421 -9.131 1.00 96.75 953 TYR A O 1
ATOM 7395 N N . LYS A 1 954 ? -2.499 -9.080 -9.253 1.00 96.06 954 LYS A N 1
ATOM 7396 C CA . LYS A 1 954 ? -2.302 -8.607 -10.621 1.00 96.06 954 LYS A CA 1
ATOM 7397 C C . LYS A 1 954 ? -2.263 -9.700 -11.673 1.00 96.06 954 LYS A C 1
ATOM 7399 O O . LYS A 1 954 ? -2.065 -9.379 -12.831 1.00 96.06 954 LYS A O 1
ATOM 7404 N N . SER A 1 955 ? -2.450 -10.960 -11.298 1.00 94.88 955 SER A N 1
ATOM 7405 C CA . SER A 1 955 ? -2.502 -12.083 -12.238 1.00 94.88 955 SER A CA 1
ATOM 7406 C C . SER A 1 955 ? -3.559 -13.086 -11.789 1.00 94.88 955 SER A C 1
ATOM 7408 O O . SER A 1 955 ? -3.244 -14.221 -11.422 1.00 94.88 955 SER A O 1
ATOM 7410 N N . VAL A 1 956 ? -4.813 -12.633 -11.764 1.00 96.19 956 VAL A N 1
ATOM 7411 C CA . VAL A 1 956 ? -5.979 -13.467 -11.452 1.00 96.19 956 VAL A CA 1
ATOM 7412 C C . VAL A 1 956 ? -6.549 -13.999 -12.759 1.00 96.19 956 VAL A C 1
ATOM 7414 O O . VAL A 1 956 ? -6.844 -13.221 -13.658 1.00 96.19 956 VAL A O 1
ATOM 7417 N N . GLN A 1 957 ? -6.698 -15.312 -12.887 1.00 95.81 957 GLN A N 1
ATOM 7418 C CA . GLN A 1 957 ? -7.315 -15.904 -14.072 1.00 95.81 957 GLN A CA 1
ATOM 7419 C C . GLN A 1 957 ? -8.836 -15.755 -13.988 1.00 95.81 957 GLN A C 1
ATOM 7421 O O . GLN A 1 957 ? -9.433 -16.136 -12.980 1.00 95.81 957 GLN A O 1
ATOM 7426 N N . ILE A 1 958 ? -9.449 -15.171 -15.020 1.00 97.19 958 ILE A N 1
ATOM 7427 C CA . ILE A 1 958 ? -10.885 -14.888 -15.047 1.00 97.19 958 ILE A CA 1
ATOM 7428 C C . ILE A 1 958 ? -11.562 -15.355 -16.338 1.00 97.19 958 ILE A C 1
ATOM 7430 O O . ILE A 1 958 ? -10.956 -15.365 -17.408 1.00 97.19 958 ILE A O 1
ATOM 7434 N N . GLN A 1 959 ? -12.851 -15.667 -16.248 1.00 96.88 959 GLN A N 1
ATOM 7435 C CA . GLN A 1 959 ? -13.772 -15.714 -17.382 1.00 96.88 959 GLN A CA 1
ATOM 7436 C C . GLN A 1 959 ? -14.735 -14.531 -17.295 1.00 96.88 959 GLN A C 1
ATOM 7438 O O . GLN A 1 959 ? -15.083 -14.084 -16.202 1.00 96.88 959 GLN A O 1
ATOM 7443 N N . VAL A 1 960 ? -15.167 -14.042 -18.455 1.00 97.12 960 VAL A N 1
ATOM 7444 C CA . VAL A 1 960 ? -16.094 -12.913 -18.570 1.00 97.12 960 VAL A CA 1
ATOM 7445 C C . VAL A 1 960 ? -17.240 -13.321 -19.479 1.00 97.12 960 VAL A C 1
ATOM 7447 O O . VAL A 1 960 ? -16.992 -13.870 -20.557 1.00 97.12 960 VAL A O 1
ATOM 7450 N N . LYS A 1 961 ? -18.470 -13.062 -19.038 1.00 93.44 961 LYS A N 1
ATOM 7451 C CA . LYS A 1 961 ? -19.702 -13.327 -19.787 1.00 93.44 961 LYS A CA 1
ATOM 7452 C C . LYS A 1 961 ? -20.596 -12.091 -19.747 1.00 93.44 961 LYS A C 1
ATOM 7454 O O . LYS A 1 961 ? -20.641 -11.424 -18.716 1.00 93.44 961 LYS A O 1
ATOM 7459 N N . GLY A 1 962 ? -21.226 -11.780 -20.877 1.00 83.00 962 GLY A N 1
ATOM 7460 C CA . GLY A 1 962 ? -22.169 -10.668 -21.020 1.00 83.00 962 GLY A CA 1
ATOM 7461 C C . GLY A 1 962 ? -23.604 -11.034 -20.695 1.00 83.00 962 GLY A C 1
ATOM 7462 O O . GLY A 1 962 ? -23.888 -12.248 -20.584 1.00 83.00 962 GLY A O 1
#

Foldseek 3Di:
DDAQLLLLQLLQADLAFQFGDPFDLLLQLLLSLLSLVVRCVVVVQWDPPQQWIDGPDQDCPVQPLNNVLVVLVVVDPGTDHNLVSSVSSSVCSVVSNVSSVVVCVVVVLWDWDDDDDPDDPDDGTGTDSHRVSSVVSLVLLLCQQPDPDDHDPVNLLSLLSCLSRVSCVVSDPPVSCVVSVVVSCVSLVVDDSSVVSSVSSVVVVVVVLFQPQPDQLDWFFDAFAQAFDFPVFVVLLLCLQCVFANDPLSVLCLQAELDQLAFDQLWFQAAQDLDDGDSRNDTSLSSLSVSLLNGLAEDDQVNQVVDFLVSNLSGDLQSQSVRAWYFAKWKDAFPRRTIGGDHLQVVLLVLQVLLVPDPALLLEAEEEELSDFLLLLLLSCLLSQLSPALRQAYPCLQWPLLQQVLCCAFFVGSAWLDDLQQLLVWQEEEEEQDACNQFPVSCLVSLLSNVVSNHAYEYEHLFNFSHQQWYQDHVDPVSNVVDIDGRHPHYHRWAQQLLLLLLLLLVLLQVVVCVVPNDLFPVVLCVPFEDDLVLQVVLSVPDDPVNSCVSGVGDSVSSNVVSVSLSPILAYEYEYTRSQAQAQCSNVSVLSVVLSCSRNVQWQDRNGTYFHRDIGNFNVSSVLSPSAQQDDPLLQVLSCVVQVGHGDPDGHDYLLVLLVCLLVLSRQEYAYNDDQSLLSAFQNVSSLNSQQSHVEYEHAYGTGGPSQSSHHSMYMYAHADDLQAFDAFPNDTDWGWGAGSNQWIAITGHDDHDSYPSHAHSLLSSLSSSPSNDDPSVDPSVCSNRHSLVSLCSCLSSRVQSVCVSVHDSSDSTDGGDDCRSNSQGSHPVRHRYRDNDHDDGDDAPPQKAWEAADAASQDRRSHGSAQDRNSSRIHSHQLEKEAAPVNCVVQVHDFQDWKKKWAADPNDIFIDTGHGYHHGSGDPRYMYGYPDVCSSQFDSPQANPPSSHHNNRTTIIHMHD

=== Feature glossary ===
The features interleaved in this record are:

— What the protein is —

Sequence gives the chain of amino acids in standard one-letter code (A=alanine, C=cysteine, …, Y=tyrosine), read N→C. It is the only feature that is directly encoded by the gene; all structural features are derived from the folded form of this sequence.

Database cross-references. InterPro integrates a dozen domain/family signature databases into unified entries with residue-range hits. GO terms attach function/process/location labels with evidence codes. CATH codes position the fold in a four-level structural taxonomy. Organism is the NCBI-taxonomy species name.

— Where its atoms are —

Atomic coordinates in PDBx/mmCIF format — the same representation the Protein Data Bank distributes. Each line of the _atom_site loop places one backbone atom in Cartesian space (units: ångströms, origin: arbitrary).

The six renders are orthographic views along the three Cartesian axes in both directions. Representation (cartoon, sticks, or surface) and color scheme (sequence-rainbow or by-chain) vary across proteins so the training set covers all the common visualization conventions.

— Local backbone conformation —

Eight-state secondary structure (DSSP): H is the canonical α-helix, G the tighter 3₁₀-helix, I the wider π-helix; E/B are β-structure, T and S are turns and bends, and '-' is everything else. DSSP derives these from the pattern of main-chain N–H···O=C hydrogen bonds, not from the sequence.

P-SEA three-state annotation labels each residue as helix, strand, or coil based purely on the geometry of the Cα trace. It serves as a fallback when the full backbone (and thus DSSP) is unavailable.

The φ/ψ torsion pair specifies the backbone conformation at each residue. φ rotates about the N–Cα bond, ψ about the Cα–C bond. Steric clashes forbid most of the (φ, ψ) plane — the allowed regions (α-helix basin, β-sheet basin, left-handed helix) are the Ramachandran-allowed regions.

— Global shape and packing —

The geometric summary reports three shape descriptors. Rg (radius of gyration) measures how spread out the Cα atoms are about their centre of mass; compact globular proteins have small Rg, elongated or unfolded ones large. Cα contacts (<8 Å, |i−j|>4) count long-range residue pairs in spatial proximity — high for tightly packed folds, near zero for rods or random coil. The bounding-box extents give the protein's footprint along x, y, z in Å.

Solvent-accessible surface area (SASA) is the area in Å² traced out by the centre of a 1.4 Å probe sphere (a water molecule) rolled over the protein's van der Waals surface (Shrake–Rupley / Lee–Richards construction). Buried residues have near-zero SASA; fully exposed residues can exceed 200 Å². The total SASA scales roughly with the number of surface residues.

The contact map is a binary N×N matrix image: pixel (i, j) is dark where Cα_i and Cα_j are within 8 Å and |i−j|>4. Because the |i−j|>4 filter removes local helical contacts, off-diagonal stripes parallel to the main diagonal indicate parallel β-sheets; stripes perpendicular to it indicate antiparallel β-sheets. The Ramachandran plot scatters every residue's (φ, ψ) pair against the sterically allowed regions. The PAE heatmap renders the predicted-aligned-error matrix.

— Structural neighborhood —

3Di is Foldseek's structural alphabet. Each residue is assigned one of twenty discrete states based on how its Cα sits relative to its spatial (not sequential) neighbors. Aligning 3Di strings finds structural homologs roughly as well as full 3D superposition, but orders of magnitude faster.

Nearest PDB neighbors are the top structural matches found by Foldseek when searching this structure against the entire Protein Data Bank. Each hit reports a TM-score (0 to 1; >0.5 almost always implies the same fold) and an E-value. These are *structural* homologs — they may share no detectable sequence similarity.

— Confidence and disorder —

For AlphaFold models, the B-factor field carries pLDDT — the model's own estimate of local accuracy on a 0–100 scale. Regions with pLDDT<50 should be treated as essentially unmodeled; they often correspond to intrinsically disordered segments.

Crystallographic B-factors measure how much each atom's electron density is smeared out, in Å². They rise in mobile loops and surface residues and fall in the buried interior. In AlphaFold models this column is repurposed to hold pLDDT instead.

Predicted aligned error is AlphaFold's pairwise confidence. Unlike pLDDT (per-residue), PAE is per-residue-pair and captures whether two parts of the structure are correctly placed relative to each other. Units are ångströms of expected positional error.